Protein AF-0000000080700609 (afdb_homodimer)

Secondary structure (DSSP, 8-state):
-HHHHHHHHHHHHHHHHHHHHHTTS-TT---BTTB--EEEE--SSHHHHHHHHHHHHHHHTTS--EEEEEEE--SSTHHHHHHHHHHHHHHHTT--EEEEE--TT-TT-----HHHHHHHHHHHHHHHHHHTT--EEE----HHHHHHHHHHHHHH---HHHHT---SEEEEE-SSS--EEEEE-TTTTS-HHHHHHHHHHTT------GGGG-TTSHHHHIIIIIHHHHHHH-TTHHHHHHHHHHHHHHHHHHHHHHHHHHHTTTEEEETTEEEEEGGGGTTS-HHHHHHHHHHHHHHTT-HHHHT--HHHHHHHHHHHHSS-SEEEEE-GGGEEEEEETTEEEEEES-TTTHHHHHT---S---EE--BTEEEEETTTEEEEEEEHHHHHHHHHTT-EEEEE--TTS-EEEE---TT-EEE-TTS-EEEHHHHHHHTT--HHHHTT-EEEEETT-EEEEEEETTEEEEEB----SEEEEEE-/-HHHHHHHHHHHHHHHHHHHHHTTS-TT---BTTB--EEEE--SSHHHHHHHHHHHHHHHTTS--EEEEEEE---STHHHHHHHHHHHHHHHTT--EEEEE--TT-TT-----HHHHHHHHHHHHHHHHHHTT--EEE----HHHHHHHHHHHHHH---HHHHT---SEEEEE-SSS--EEEEE-TTTTS-HHHHHHHHHHTT------GGGG-TTSHHHHIIIIIHHHHHHH-TTHHHHHHHHHHHHHHHHHHHHHHHHHHHTTTEEEETTEEEEEGGGGTTS-HHHHHHHHHHHHHHTT-HHHHT--HHHHHHHHHHHHSS-SEEEEE-GGGEEEEEETTEEEEEES-TTTHHHHHT--SS---EEPPBTEEEEETTTEEEEEEEHHHHHHHHHTT-EEEEE--TTS--EEE---TT-EEE-TTS-EEEHHHHHHHTT--HHHHTT-EEEE-TT-EEEEEEETTEEEEEB----SEEEEEE-

Sequence (968 aa):
MMGENLLKVVEDWLLATKDRLKSQLPANYRPIDGQIPFLLAVSGGVDSMVLLDLFHRLSQKSLVTFSVIHINHQLRPESTAEQDMVIKFCEDRDIPIQIVAWDHDDPQNPNRSELAAREFRYAVFKRMMVLTKSPFLVTAHHQNDQAETVLMRLVHGGRLKSIAGIHPYRPIHLDQGLQTGYVLRPLLSVDKADLYEYATAWQIPFSEDASNLDLAYTRNRFRQQYLPELEAEDGALVDHLGDFALAAQATSRFADAYMDQVLRDVLMKKDDTWQVDLAAIADYDLPEQVLLWQRLFDRTGVADLAAFTQDGFKRMVAFLQSENGQAEWRLPGGYRLVKVYDTAYILHGGRSDFLAGAGAAGKRTEQVLSWQDWVAVGDRVKFGWFDEDQADVYLDQGAVLLAEVGAEVSLTVRNRLPGDFIRLSNGHRQKLNRFLINEKVPSGIRDDIFVLADNQQEVWGLFLNGEVLYVNRSGAGAKVLVNFMMGENLLKVVEDWLLATKDRLKSQLPANYRPIDGQIPFLLAVSGGVDSMVLLDLFHRLSQKSLVTFSVIHINHQLRPESTAEQDMVIKFCEDRDIPIQIVAWDHDDPQNPNRSELAAREFRYAVFKRMMVLTKSPFLVTAHHQNDQAETVLMRLVHGGRLKSIAGIHPYRPIHLDQGLQTGYVLRPLLSVDKADLYEYATAWQIPFSEDASNLDLAYTRNRFRQQYLPELEAEDGALVDHLGDFALAAQATSRFADAYMDQVLRDVLMKKDDTWQVDLAAIADYDLPEQVLLWQRLFDRTGVADLAAFTQDGFKRMVAFLQSENGQAEWRLPGGYRLVKVYDTAYILHGGRSDFLAGAGAAGKRTEQVLSWQDWVAVGDRVKFGWFDEDQADVYLDQGAVLLAEVGAEVSLTVRNRLPGDFIRLSNGHRQKLNRFLINEKVPSGIRDDIFVLADNQQEVWGLFLNGEVLYVNRSGAGAKVLVNF

Nearest PDB structures (foldseek):
  3a2k-assembly2_B  TM=7.562E-01  e=2.380E-26  Geobacillus kaustophilus
  2e89-assembly2_C  TM=8.492E-01  e=1.180E-20  Aquifex aeolicus
  1ni5-assembly1_A-2  TM=6.046E-01  e=4.265E-24  Escherichia coli
  5ztb-assembly1_B  TM=7.537E-01  e=1.497E-10  Thermus thermophilus HB27
  5udu-assembly1_A  TM=6.843E-01  e=3.665E-04  Lactiplantibacillus plantarum WCFS1

InterPro domains:
  IPR011063 tRNA(Ile)-lysidine/2-thiocytidine synthase, N-terminal [PF01171] (38-225)
  IPR012094 tRNA(Ile)-lysidine synthase [MF_01161] (14-338)
  IPR012094 tRNA(Ile)-lysidine synthase [PTHR43033] (25-459)
  IPR012795 tRNA(Ile)-lysidine synthase, N-terminal [TIGR02432] (38-228)
  IPR012795 tRNA(Ile)-lysidine synthase, N-terminal [cd01992] (37-228)
  IPR012796 Lysidine-tRNA(Ile) synthetase, C-terminal [SM00977] (411-470)
  IPR012796 Lysidine-tRNA(Ile) synthetase, C-terminal [TIGR02433] (411-456)
  IPR014729 Rossmann-like alpha/beta/alpha sandwich fold [G3DSA:3.40.50.620] (28-257)

Radius of gyration: 36.71 Å; Cα contacts (8 Å, |Δi|>4): 1734; chains: 2; bounding box: 91×96×91 Å

Foldseek 3Di:
DLQVVLLVLLLVVVVVVCVVCVVVWDPLQDDDVPAAAEEEEAAQALLSLLVVVSVLVCVVVVNHHYAYEYEQAVPDPVSVVSVVLVVVVCVVSVHHYDYHYDDCPPVVCVPPDPVVVVVVVVVVVLVVCVVVVHQEYEYRAALLQQLLQLVLCVVVDFDLLRSLGDDQKDWDAHPDDGRIGMYHHSRHHPDPVSSVVNCVVVVGGGDDDPVLCDVVDVSSCSNPPVVVVVCVVPVCSSVVSSVSSVVSNVVVVVVLVVLCVLCVVAWDDDDQKIKGQQVSCVPPDLVVVLVSLLSVQVVVVDVQSNPQTSVRSSVVSVVQPDPQQWDKDDGPPQWIWIHHHRMIMIHHHDPAPDLQVQANPVPQPWDKADEQDWDDDPDFKIKHKYFPVVVVVVVVVPWAFFEAAAPVWTKIKGFADPPAWEQDPVRDIDHPVVVCVVLSPDPSSSRGWTFIATPNNYTQWTGGRNDTPDHHYVHHGMTMIMDD/DLQVVLLVLLLVVVVVVCVVCVVVWDPLQDDDVPAAAEEEEAAQALLSLLVVVSVLVCVVVVNHHYAYEYEQAVPDPVSVVSVVLVVVVCVVSVHHYDYHYDDCPPVVCVPPDPVVVVVVVVVVVLVVCVVVVHQEYEYRAALLQQLLQLVLCVVVDFDLLRSLGDDQKDWDAHPDDGGIGMYHHSRHHPDPVSSVVNCVVVVGGGDDDPVLCDVVDVSSCSNPPVVVVVCVVPVCSSVVSSVSSVVSNVVVVVVLVVLCVLCVVAWDDDDQKIKGQQVSCVPPDLVVQLVSLLSVQVVVVDVQSNPQTSVRSSVVSVVQPDPQQWDKDDGPPQWIWIHHHRMIMIHHHDLAPPLQVQANPVPQPWDKADEPDWDDDPDFKIKHKYFPVVVVVVVVVPWAFFEAAAPVWTKIKGFADPPAWEQDPVRDIDHPVVVCVVLVPDPSSSRYWTFIATPNNYTQWTGGPNDTPDHHHVHHGMTMIMDD

Solvent-accessible surface area (backbone atoms only — not comparable to full-atom values): 51062 Å² total; per-residue (Å²): 114,76,51,63,47,51,51,49,50,38,50,55,51,48,53,54,50,48,63,62,48,57,76,68,41,53,86,82,64,72,58,59,94,81,37,74,34,34,34,34,50,37,77,27,29,56,51,22,34,47,49,50,50,49,50,50,55,37,33,74,66,68,74,50,49,65,36,38,40,31,69,40,64,67,83,46,80,66,45,54,59,35,49,50,52,48,48,50,57,27,60,78,66,73,42,55,70,46,81,46,74,48,73,67,81,40,78,86,60,59,60,86,40,74,63,49,53,49,53,50,50,52,52,52,48,45,52,48,27,54,75,66,64,18,51,33,36,36,44,48,49,25,16,55,54,31,25,46,44,23,53,50,30,43,46,69,34,70,49,66,75,60,33,21,33,73,64,57,55,46,81,40,81,33,73,76,85,56,58,51,29,32,41,37,24,74,36,40,84,37,50,62,68,58,48,53,52,35,27,61,76,68,66,55,77,60,44,84,69,74,72,66,70,46,61,87,38,69,66,30,36,39,61,67,46,52,48,52,56,51,28,71,78,26,84,56,25,52,58,24,36,39,51,42,22,47,45,45,48,35,39,47,53,36,15,50,56,32,49,51,62,60,39,62,81,27,53,44,76,56,90,81,29,39,39,33,45,45,67,80,50,58,84,48,53,70,54,43,42,41,51,51,50,52,54,49,32,49,70,68,70,42,66,48,49,52,63,57,47,61,69,52,42,51,51,49,52,55,57,69,66,39,86,64,50,48,48,77,44,86,43,59,86,50,26,32,37,38,34,54,68,58,32,36,34,42,37,70,59,70,77,55,48,55,49,7,65,34,21,18,52,67,66,72,48,67,40,69,62,46,83,73,35,75,38,71,54,76,96,58,34,30,40,30,30,24,45,56,72,61,36,52,54,40,43,73,71,67,33,39,80,30,25,24,41,37,85,87,57,59,41,30,39,22,50,71,53,95,77,30,24,32,69,43,97,86,65,48,78,38,47,40,70,59,48,35,54,73,68,60,48,37,74,87,44,48,58,4,25,37,28,34,24,35,88,83,32,45,44,33,20,31,36,39,68,94,36,71,76,38,66,34,65,86,37,55,74,17,31,29,32,38,39,113,113,74,52,64,47,49,51,51,51,38,51,54,50,47,54,54,50,48,62,61,48,58,75,69,42,53,86,82,65,72,59,58,95,81,36,73,34,33,34,34,50,37,76,28,29,57,52,24,36,47,50,50,51,50,51,50,56,37,31,75,68,70,73,49,48,64,36,38,40,32,70,41,64,66,82,44,80,66,44,54,58,34,49,50,51,49,50,50,57,27,59,78,65,73,42,57,72,47,79,45,74,47,73,68,81,40,78,87,60,59,61,85,40,76,63,48,54,48,52,50,50,52,51,51,47,46,52,48,28,55,74,66,64,18,51,34,36,36,44,49,50,25,18,57,54,32,25,46,44,23,53,51,30,43,44,69,34,70,49,67,75,61,33,23,34,72,64,56,57,44,80,39,80,32,73,76,87,55,60,52,31,33,41,36,24,74,36,40,85,38,49,64,68,57,47,52,51,36,28,61,76,68,65,54,76,58,46,84,70,75,73,64,69,44,61,87,38,68,66,31,36,39,61,68,45,53,47,53,58,51,28,73,79,27,83,55,24,51,58,24,37,41,52,42,22,46,44,44,48,35,38,47,54,35,16,50,56,32,49,50,61,59,39,61,80,28,54,42,75,58,90,81,30,39,40,33,44,45,67,81,50,59,84,48,54,71,54,43,41,40,50,50,51,52,51,49,31,48,71,70,70,43,66,49,49,52,66,57,47,62,69,54,40,52,52,50,50,54,57,68,67,39,87,63,52,50,49,77,43,84,43,58,86,50,26,33,37,38,34,55,68,59,32,35,33,43,36,71,57,67,77,56,47,57,42,5,64,32,18,18,56,69,68,74,49,67,39,70,61,46,83,73,35,74,40,72,53,75,97,59,34,30,39,30,32,25,46,57,73,59,36,51,55,41,42,73,70,67,34,38,81,30,26,24,41,39,84,86,58,58,42,30,41,24,51,69,53,95,78,31,24,31,69,44,99,86,68,51,78,39,49,39,69,58,48,35,54,73,69,65,48,40,75,82,40,48,56,3,24,36,28,32,24,35,87,83,32,44,44,33,18,31,37,40,72,93,36,74,77,37,65,34,66,84,36,56,74,17,31,30,33,39,38,113

pLDDT: mean 83.87, std 14.16, range [30.47, 98.19]

Structure (mmCIF, N/CA/C/O backbone):
data_AF-0000000080700609-model_v1
#
loop_
_entity.id
_entity.type
_entity.pdbx_description
1 polymer 'tRNA(Ile)-lysidine synthetase'
#
loop_
_atom_site.group_PDB
_atom_site.id
_atom_site.type_symbol
_atom_site.label_atom_id
_atom_site.label_alt_id
_atom_site.label_comp_id
_atom_site.label_asym_id
_atom_site.label_entity_id
_atom_site.label_seq_id
_atom_site.pdbx_PDB_ins_code
_atom_site.Cartn_x
_atom_site.Cartn_y
_atom_site.Cartn_z
_atom_site.occupancy
_atom_site.B_iso_or_equiv
_atom_site.auth_seq_id
_atom_site.auth_comp_id
_atom_site.auth_asym_id
_atom_site.auth_atom_id
_atom_site.pdbx_PDB_model_num
ATOM 1 N N . MET A 1 1 ? 2.207 -24.875 -27.391 1 40.88 1 MET A N 1
ATOM 2 C CA . MET A 1 1 ? 3.24 -24.375 -26.484 1 40.88 1 MET A CA 1
ATOM 3 C C . MET A 1 1 ? 2.658 -23.375 -25.484 1 40.88 1 MET A C 1
ATOM 5 O O . MET A 1 1 ? 2.83 -23.531 -24.281 1 40.88 1 MET A O 1
ATOM 9 N N . MET A 1 2 ? 1.96 -22.25 -26.109 1 50.12 2 MET A N 1
ATOM 10 C CA . MET A 1 2 ? 1.438 -21.172 -25.281 1 50.12 2 MET A CA 1
ATOM 11 C C . MET A 1 2 ? 0.214 -21.641 -24.484 1 50.12 2 MET A C 1
ATOM 13 O O . MET A 1 2 ? 0.057 -21.297 -23.312 1 50.12 2 MET A O 1
ATOM 17 N N . GLY A 1 3 ? -0.572 -22.594 -25.141 1 54.56 3 GLY A N 1
ATOM 18 C CA . GLY A 1 3 ? -1.771 -23.141 -24.516 1 54.56 3 GLY A CA 1
ATOM 19 C C . GLY A 1 3 ? -1.477 -24.047 -23.344 1 54.56 3 GLY A C 1
ATOM 20 O O . GLY A 1 3 ? -2.129 -23.953 -22.297 1 54.56 3 GLY A O 1
ATOM 21 N N . GLU A 1 4 ? -0.511 -24.984 -23.453 1 64.12 4 GLU A N 1
ATOM 22 C CA . GLU A 1 4 ? -0.133 -25.922 -22.406 1 64.12 4 GLU A CA 1
ATOM 23 C C . GLU A 1 4 ? 0.422 -25.172 -21.188 1 64.12 4 GLU A C 1
ATOM 25 O O . GLU A 1 4 ? 0.202 -25.594 -20.047 1 64.12 4 GLU A O 1
ATOM 30 N N . ASN A 1 5 ? 0.76 -24.031 -21.531 1 84.5 5 ASN A N 1
ATOM 31 C CA . ASN A 1 5 ? 1.326 -23.219 -20.469 1 84.5 5 ASN A CA 1
ATOM 32 C C . ASN A 1 5 ? 0.237 -22.578 -19.594 1 84.5 5 ASN A C 1
ATOM 34 O O . ASN A 1 5 ? 0.331 -22.594 -18.375 1 84.5 5 ASN A O 1
ATOM 38 N N . LEU A 1 6 ? -0.979 -22.312 -20.328 1 91.12 6 LEU A N 1
ATOM 39 C CA . LEU A 1 6 ? -2.059 -21.688 -19.578 1 91.12 6 LEU A CA 1
ATOM 40 C C . LEU A 1 6 ? -2.752 -22.688 -18.672 1 91.12 6 LEU A C 1
ATOM 42 O O . LEU A 1 6 ? -3.088 -22.375 -17.531 1 91.12 6 LEU A O 1
ATOM 46 N N . LEU A 1 7 ? -2.916 -23.969 -19.172 1 92.94 7 LEU A N 1
ATOM 47 C CA . LEU A 1 7 ? -3.523 -25.031 -18.391 1 92.94 7 LEU A CA 1
ATOM 48 C C . LEU A 1 7 ? -2.697 -25.328 -17.141 1 92.94 7 LEU A C 1
ATOM 50 O O . LEU A 1 7 ? -3.252 -25.484 -16.047 1 92.94 7 LEU A O 1
ATOM 54 N N . LYS A 1 8 ? -1.413 -25.344 -17.328 1 90.75 8 LYS A N 1
ATOM 55 C CA . LYS A 1 8 ? -0.531 -25.625 -16.203 1 90.75 8 LYS A CA 1
ATOM 56 C C . LYS A 1 8 ? -0.58 -24.516 -15.156 1 90.75 8 LYS A C 1
ATOM 58 O O . LYS A 1 8 ? -0.606 -24.781 -13.953 1 90.75 8 LYS A O 1
ATOM 63 N N . VAL A 1 9 ? -0.641 -23.328 -15.633 1 88.19 9 VAL A N 1
ATOM 64 C CA . VAL A 1 9 ? -0.678 -22.172 -14.75 1 88.19 9 VAL A CA 1
ATOM 65 C C . VAL A 1 9 ? -1.96 -22.188 -13.922 1 88.19 9 VAL A C 1
ATOM 67 O O . VAL A 1 9 ? -1.92 -22 -12.703 1 88.19 9 VAL A O 1
ATOM 70 N N . VAL A 1 10 ? -3.057 -22.422 -14.57 1 93 10 VAL A N 1
ATOM 71 C CA . VAL A 1 10 ? -4.352 -22.422 -13.891 1 93 10 VAL A CA 1
ATOM 72 C C . VAL A 1 10 ? -4.441 -23.625 -12.953 1 93 10 VAL A C 1
ATOM 74 O O . VAL A 1 10 ? -4.93 -23.516 -11.828 1 93 10 VAL A O 1
ATOM 77 N N . GLU A 1 11 ? -3.938 -24.766 -13.43 1 93.5 11 GLU A N 1
ATOM 78 C CA . GLU A 1 11 ? -3.922 -25.984 -12.617 1 93.5 11 GLU A CA 1
ATOM 79 C C . GLU A 1 11 ? -3.16 -25.766 -11.312 1 93.5 11 GLU A C 1
ATOM 81 O O . GLU A 1 11 ? -3.682 -26.047 -10.234 1 93.5 11 GLU A O 1
ATOM 86 N N . ASP A 1 12 ? -1.944 -25.281 -11.414 1 87.44 12 ASP A N 1
ATOM 87 C CA . ASP A 1 12 ? -1.09 -25.062 -10.25 1 87.44 12 ASP A CA 1
ATOM 88 C C . ASP A 1 12 ? -1.724 -24.078 -9.273 1 87.44 12 ASP A C 1
ATOM 90 O O . ASP A 1 12 ? -1.737 -24.312 -8.062 1 87.44 12 ASP A O 1
ATOM 94 N N . TRP A 1 13 ? -2.238 -23.016 -9.789 1 89.81 13 TRP A N 1
ATOM 95 C CA . TRP A 1 13 ? -2.848 -21.984 -8.953 1 89.81 13 TRP A CA 1
ATOM 96 C C . TRP A 1 13 ? -4.09 -22.516 -8.25 1 89.81 13 TRP A C 1
ATOM 98 O O . TRP A 1 13 ? -4.281 -22.297 -7.051 1 89.81 13 TRP A O 1
ATOM 108 N N . LEU A 1 14 ? -4.895 -23.219 -8.984 1 92.06 14 LEU A N 1
ATOM 109 C CA . LEU A 1 14 ? -6.164 -23.703 -8.461 1 92.06 14 LEU A CA 1
ATOM 110 C C . LEU A 1 14 ? -5.938 -24.734 -7.348 1 92.06 14 LEU A C 1
ATOM 112 O O . LEU A 1 14 ? -6.609 -24.688 -6.316 1 92.06 14 LEU A O 1
ATOM 116 N N . LEU A 1 15 ? -5.039 -25.625 -7.543 1 86.75 15 LEU A N 1
ATOM 117 C CA . LEU A 1 15 ? -4.77 -26.672 -6.562 1 86.75 15 LEU A CA 1
ATOM 118 C C . LEU A 1 15 ? -4.16 -26.078 -5.297 1 86.75 15 LEU A C 1
ATOM 120 O O . LEU A 1 15 ? -4.535 -26.453 -4.184 1 86.75 15 LEU A O 1
ATOM 124 N N . ALA A 1 16 ? -3.266 -25.172 -5.477 1 84.19 16 ALA A N 1
ATOM 125 C CA . ALA A 1 16 ? -2.652 -24.516 -4.324 1 84.19 16 ALA A CA 1
ATOM 126 C C . ALA A 1 16 ? -3.688 -23.719 -3.529 1 84.19 16 ALA A C 1
ATOM 128 O O . ALA A 1 16 ? -3.691 -23.766 -2.297 1 84.19 16 ALA A O 1
ATOM 129 N N . THR A 1 17 ? -4.539 -22.984 -4.23 1 89.31 17 THR A N 1
ATOM 130 C CA . THR A 1 17 ? -5.551 -22.141 -3.59 1 89.31 17 THR A CA 1
ATOM 131 C C . THR A 1 17 ? -6.594 -23.016 -2.881 1 89.31 17 THR A C 1
ATOM 133 O O . THR A 1 17 ? -6.996 -22.703 -1.757 1 89.31 17 THR A O 1
ATOM 136 N N . LYS A 1 18 ? -7.004 -24.094 -3.539 1 88 18 LYS A N 1
ATOM 137 C CA . LYS A 1 18 ? -7.961 -25.031 -2.941 1 88 18 LYS A CA 1
ATOM 138 C C . LYS A 1 18 ? -7.418 -25.609 -1.644 1 88 18 LYS A C 1
ATOM 140 O O . LYS A 1 18 ? -8.133 -25.703 -0.646 1 88 18 LYS A O 1
ATOM 145 N N . ASP A 1 19 ? -6.18 -25.984 -1.666 1 84.5 19 ASP A N 1
ATOM 146 C CA . ASP A 1 19 ? -5.547 -26.562 -0.488 1 84.5 19 ASP A CA 1
ATOM 147 C C . ASP A 1 19 ? -5.496 -25.562 0.664 1 84.5 19 ASP A C 1
ATOM 149 O O . ASP A 1 19 ? -5.703 -25.938 1.822 1 84.5 19 ASP A O 1
ATOM 153 N N . ARG A 1 20 ? -5.293 -24.422 0.356 1 83 20 ARG A N 1
ATOM 154 C CA . ARG A 1 20 ? -5.211 -23.359 1.355 1 83 20 ARG A CA 1
ATOM 155 C C . ARG A 1 20 ? -6.582 -23.047 1.949 1 83 20 ARG A C 1
ATOM 157 O O . ARG A 1 20 ? -6.711 -22.859 3.16 1 83 20 ARG A O 1
ATOM 164 N N . LEU A 1 21 ? -7.602 -23 1.122 1 87.38 21 LEU A N 1
ATOM 165 C CA . LEU A 1 21 ? -8.914 -22.516 1.54 1 87.38 21 LEU A CA 1
ATOM 166 C C . LEU A 1 21 ? -9.75 -23.656 2.127 1 87.38 21 LEU A C 1
ATOM 168 O O . LEU A 1 21 ? -10.727 -23.406 2.832 1 87.38 21 LEU A O 1
ATOM 172 N N . LYS A 1 22 ? -9.312 -24.891 1.83 1 84.5 22 LYS A N 1
ATOM 173 C CA . LYS A 1 22 ? -10.062 -26.047 2.328 1 84.5 22 LYS A CA 1
ATOM 174 C C . LYS A 1 22 ? -10.133 -26.031 3.852 1 84.5 22 LYS A C 1
ATOM 176 O O . LYS A 1 22 ? -11.172 -26.375 4.434 1 84.5 22 LYS A O 1
ATOM 181 N N . SER A 1 23 ? -9.031 -25.578 4.438 1 81.94 23 SER A N 1
ATOM 182 C CA . SER A 1 23 ? -8.969 -25.562 5.895 1 81.94 23 SER A CA 1
ATOM 183 C C . SER A 1 23 ? -9.812 -24.422 6.461 1 81.94 23 SER A C 1
ATOM 185 O O . SER A 1 23 ? -10.141 -24.406 7.648 1 81.94 23 SER A O 1
ATOM 187 N N . GLN A 1 24 ? -10.25 -23.562 5.645 1 82.25 24 GLN A N 1
ATOM 188 C CA . GLN A 1 24 ? -10.977 -22.391 6.102 1 82.25 24 GLN A CA 1
ATOM 189 C C . GLN A 1 24 ? -12.477 -22.562 5.906 1 82.25 24 GLN A C 1
ATOM 191 O O . GLN A 1 24 ? -13.266 -21.703 6.336 1 82.25 24 GLN A O 1
ATOM 196 N N . LEU A 1 25 ? -12.812 -23.672 5.293 1 83 25 LEU A N 1
ATOM 197 C CA . LEU A 1 25 ? -14.234 -23.938 5.109 1 83 25 LEU A CA 1
ATOM 198 C C . LEU A 1 25 ? -14.898 -24.281 6.438 1 83 25 LEU A C 1
ATOM 200 O O . LEU A 1 25 ? -14.234 -24.781 7.355 1 83 25 LEU A O 1
ATOM 204 N N . PRO A 1 26 ? -16.125 -23.969 6.488 1 77.81 26 PRO A N 1
ATOM 205 C CA . PRO A 1 26 ? -16.812 -24.281 7.738 1 77.81 26 PRO A CA 1
ATOM 206 C C . PRO A 1 26 ? -16.734 -25.75 8.109 1 77.81 26 PRO A C 1
ATOM 208 O O . PRO A 1 26 ? -16.688 -26.609 7.223 1 77.81 26 PRO A O 1
ATOM 211 N N . ALA A 1 27 ? -16.734 -26 9.391 1 76.06 27 ALA A N 1
ATOM 212 C CA . ALA A 1 27 ? -16.594 -27.359 9.922 1 76.06 27 ALA A CA 1
ATOM 213 C C . ALA A 1 27 ? -17.75 -28.25 9.484 1 76.06 27 ALA A C 1
ATOM 215 O O . ALA A 1 27 ? -17.594 -29.453 9.344 1 76.06 27 ALA A O 1
ATOM 216 N N . ASN A 1 28 ? -18.797 -27.656 9.234 1 77.44 28 ASN A N 1
ATOM 217 C CA . ASN A 1 28 ? -19.984 -28.422 8.914 1 77.44 28 ASN A CA 1
ATOM 218 C C . ASN A 1 28 ? -20.078 -28.719 7.414 1 77.44 28 ASN A C 1
ATOM 220 O O . ASN A 1 28 ? -21.016 -29.391 6.965 1 77.44 28 ASN A O 1
ATOM 224 N N . TYR A 1 29 ? -19.094 -28.25 6.723 1 80 29 TYR A N 1
ATOM 225 C CA . TYR A 1 29 ? -19.125 -28.516 5.289 1 80 29 TYR A CA 1
ATOM 226 C C . TYR A 1 29 ? -18.75 -29.953 4.996 1 80 29 TYR A C 1
ATOM 228 O O . TYR A 1 29 ? -17.766 -30.469 5.539 1 80 29 TYR A O 1
ATOM 236 N N . ARG A 1 30 ? -19.594 -30.625 4.223 1 77 30 ARG A N 1
ATOM 237 C CA . ARG A 1 30 ? -19.328 -32 3.809 1 77 30 ARG A CA 1
ATOM 238 C C . ARG A 1 30 ? -19.109 -32.094 2.301 1 77 30 ARG A C 1
ATOM 240 O O . ARG A 1 30 ? -20.031 -31.781 1.522 1 77 30 ARG A O 1
ATOM 247 N N . PRO A 1 31 ? -17.891 -32.5 1.969 1 77.25 31 PRO A N 1
ATOM 248 C CA . PRO A 1 31 ? -17.641 -32.656 0.532 1 77.25 31 PRO A CA 1
ATOM 249 C C . PRO A 1 31 ? -18.547 -33.688 -0.107 1 77.25 31 PRO A C 1
ATOM 251 O O . PRO A 1 31 ? -19.078 -34.562 0.588 1 77.25 31 PRO A O 1
ATOM 254 N N . ILE A 1 32 ? -18.766 -33.5 -1.364 1 68.56 32 ILE A N 1
ATOM 255 C CA . ILE A 1 32 ? -19.531 -34.469 -2.129 1 68.56 32 ILE A CA 1
ATOM 256 C C . ILE A 1 32 ? -18.609 -35.562 -2.676 1 68.56 32 ILE A C 1
ATOM 258 O O . ILE A 1 32 ? -17.734 -35.281 -3.494 1 68.56 32 ILE A O 1
ATOM 262 N N . ASP A 1 33 ? -18.875 -36.781 -2.242 1 68.88 33 ASP A N 1
ATOM 263 C CA . ASP A 1 33 ? -18.062 -37.938 -2.666 1 68.88 33 ASP A CA 1
ATOM 264 C C . ASP A 1 33 ? -16.578 -37.656 -2.459 1 68.88 33 ASP A C 1
ATOM 266 O O . ASP A 1 33 ? -15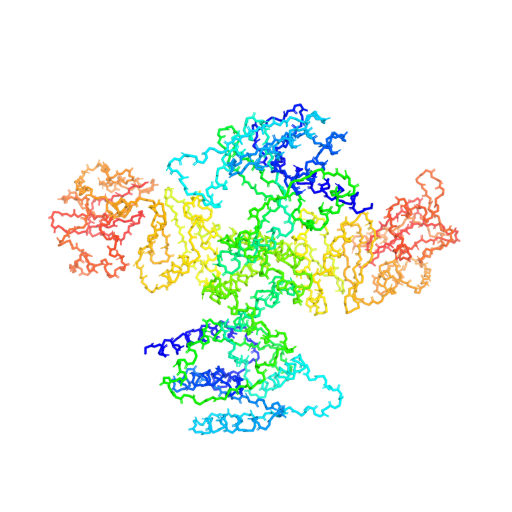.758 -37.938 -3.338 1 68.88 33 ASP A O 1
ATOM 270 N N . GLY A 1 34 ? -16.328 -36.812 -1.521 1 72.56 34 GLY A N 1
ATOM 271 C CA . GLY A 1 34 ? -14.961 -36.531 -1.137 1 72.56 34 GLY A CA 1
ATOM 272 C C . GLY A 1 34 ? -14.336 -35.406 -1.908 1 72.56 34 GLY A C 1
ATOM 273 O O . GLY A 1 34 ? -13.164 -35.062 -1.693 1 72.56 34 GLY A O 1
ATOM 274 N N . GLN A 1 35 ? -15.156 -34.875 -2.809 1 84.5 35 GLN A N 1
ATOM 275 C CA . GLN A 1 35 ? -14.641 -33.781 -3.615 1 84.5 35 GLN A CA 1
ATOM 276 C C . GLN A 1 35 ? -15.352 -32.469 -3.287 1 84.5 35 GLN A C 1
ATOM 278 O O . GLN A 1 35 ? -16.516 -32.469 -2.891 1 84.5 35 GLN A O 1
ATOM 283 N N . ILE A 1 36 ? -14.641 -31.438 -3.424 1 88.75 36 ILE A N 1
ATOM 284 C CA . ILE A 1 36 ? -15.211 -30.109 -3.242 1 88.75 36 ILE A CA 1
ATOM 285 C C . ILE A 1 36 ? -15.5 -29.484 -4.605 1 88.75 36 ILE A C 1
ATOM 287 O O . ILE A 1 36 ? -14.57 -29.125 -5.34 1 88.75 36 ILE A O 1
ATOM 291 N N . PRO A 1 37 ? -16.734 -29.344 -4.934 1 93.44 37 PRO A N 1
ATOM 292 C CA . PRO A 1 37 ? -17.078 -28.875 -6.277 1 93.44 37 PRO A CA 1
ATOM 293 C C . PRO A 1 37 ? -16.875 -27.375 -6.449 1 93.44 37 PRO A C 1
ATOM 295 O O . PRO A 1 37 ? -16.938 -26.625 -5.473 1 93.44 37 PRO A O 1
ATOM 298 N N . PHE A 1 38 ? -16.719 -26.984 -7.707 1 96.19 38 PHE A N 1
ATOM 299 C CA . PHE A 1 38 ? -16.625 -25.578 -8.109 1 96.19 38 PHE A CA 1
ATOM 300 C C . PHE A 1 38 ? -17.875 -25.156 -8.883 1 96.19 38 PHE A C 1
ATOM 302 O O . PHE A 1 38 ? -18.5 -25.969 -9.547 1 96.19 38 PHE A O 1
ATOM 309 N N . LEU A 1 39 ? -18.234 -23.938 -8.695 1 97.06 39 LEU A N 1
ATOM 310 C CA . LEU A 1 39 ? -19.25 -23.297 -9.523 1 97.06 39 LEU A CA 1
ATOM 311 C C . LEU A 1 39 ? -18.625 -22.281 -10.469 1 97.06 39 LEU A C 1
ATOM 313 O O . LEU A 1 39 ? -18.016 -21.312 -10.016 1 97.06 39 LEU A O 1
ATOM 317 N N . LEU A 1 40 ? -18.781 -22.484 -11.766 1 98.12 40 LEU A N 1
ATOM 318 C CA . LEU A 1 40 ? -18.172 -21.609 -12.758 1 98.12 40 LEU A CA 1
ATOM 319 C C . LEU A 1 40 ? -19.203 -20.641 -13.328 1 98.12 40 LEU A C 1
ATOM 321 O O . LEU A 1 40 ? -20.25 -21.062 -13.82 1 98.12 40 LEU A O 1
ATOM 325 N N . ALA A 1 41 ? -18.875 -19.391 -13.219 1 97.5 41 ALA A N 1
ATOM 326 C CA . ALA A 1 41 ? -19.703 -18.391 -13.891 1 97.5 41 ALA A CA 1
ATOM 327 C C . ALA A 1 41 ? -19.234 -18.172 -15.328 1 97.5 41 ALA A C 1
ATOM 329 O O . ALA A 1 41 ? -18.109 -17.734 -15.555 1 97.5 41 ALA A O 1
ATOM 330 N N . VAL A 1 42 ? -20.156 -18.438 -16.266 1 96.62 42 VAL A N 1
ATOM 331 C CA . VAL A 1 42 ? -19.797 -18.344 -17.672 1 96.62 42 VAL A CA 1
ATOM 332 C C . VAL A 1 42 ? -20.734 -17.406 -18.406 1 96.62 42 VAL A C 1
ATOM 334 O O . VAL A 1 42 ? -21.953 -17.656 -18.484 1 96.62 42 VAL A O 1
ATOM 337 N N . SER A 1 43 ? -20.188 -16.391 -18.969 1 91.5 43 SER A N 1
ATOM 338 C CA . SER A 1 43 ? -21 -15.391 -19.656 1 91.5 43 SER A CA 1
ATOM 339 C C . SER A 1 43 ? -21.109 -15.703 -21.141 1 91.5 43 SER A C 1
ATOM 341 O O . SER A 1 43 ? -22.016 -15.211 -21.828 1 91.5 43 SER A O 1
ATOM 343 N N . GLY A 1 44 ? -20.188 -16.469 -21.688 1 92.88 44 GLY A N 1
ATOM 344 C CA . GLY A 1 44 ? -20.172 -16.766 -23.109 1 92.88 44 GLY A CA 1
ATOM 345 C C . GLY A 1 44 ? -19.109 -16 -23.875 1 92.88 44 GLY A C 1
ATOM 346 O O . GLY A 1 44 ? -18.828 -16.297 -25.031 1 92.88 44 GLY A O 1
ATOM 347 N N . GLY A 1 45 ? -18.469 -15.055 -23.188 1 93.25 45 GLY A N 1
ATOM 348 C CA . GLY A 1 45 ? -17.344 -14.352 -23.781 1 93.25 45 GLY A CA 1
ATOM 349 C C . GLY A 1 45 ? -16.078 -15.18 -23.828 1 93.25 45 GLY A C 1
ATOM 350 O O . GLY A 1 45 ? -16.031 -16.281 -23.281 1 93.25 45 GLY A O 1
ATOM 351 N N . VAL A 1 46 ? -15.07 -14.664 -24.469 1 95.25 46 VAL A N 1
ATOM 352 C CA . VAL A 1 46 ? -13.844 -15.414 -24.703 1 95.25 46 VAL A CA 1
ATOM 353 C C . VAL A 1 46 ? -13.219 -15.797 -23.359 1 95.25 46 VAL A C 1
ATOM 355 O O . VAL A 1 46 ? -12.719 -16.922 -23.203 1 95.25 46 VAL A O 1
ATOM 358 N N . ASP A 1 47 ? -13.281 -14.93 -22.391 1 95.75 47 ASP A N 1
ATOM 359 C CA . ASP A 1 47 ? -12.648 -15.195 -21.109 1 95.75 47 ASP A CA 1
ATOM 360 C C . ASP A 1 47 ? -13.336 -16.344 -20.391 1 95.75 47 ASP A C 1
ATOM 362 O O . ASP A 1 47 ? -12.672 -17.297 -19.938 1 95.75 47 ASP A O 1
ATOM 366 N N . SER A 1 48 ? -14.633 -16.281 -20.328 1 96.88 48 SER A N 1
ATOM 367 C CA . SER A 1 48 ? -15.375 -17.297 -19.594 1 96.88 48 SER A CA 1
ATOM 368 C C . SER A 1 48 ? -15.375 -18.625 -20.328 1 96.88 48 SER A C 1
ATOM 370 O O . SER A 1 48 ? -15.352 -19.688 -19.703 1 96.88 48 SER A O 1
ATOM 372 N N . MET A 1 49 ? -15.344 -18.578 -21.609 1 97.56 49 MET A N 1
ATOM 373 C CA . MET A 1 49 ? -15.336 -19.812 -22.375 1 97.56 49 MET A CA 1
ATOM 374 C C . MET A 1 49 ? -13.984 -20.516 -22.281 1 97.56 49 MET A C 1
ATOM 376 O O . MET A 1 49 ? -13.922 -21.734 -22.266 1 97.56 49 MET A O 1
ATOM 380 N N . VAL A 1 50 ? -12.945 -19.719 -22.297 1 97.56 50 VAL A N 1
ATOM 381 C CA . VAL A 1 50 ? -11.617 -20.297 -22.094 1 97.56 50 VAL A CA 1
ATOM 382 C C . VAL A 1 50 ? -11.539 -20.938 -20.703 1 97.56 50 VAL A C 1
ATOM 384 O O . VAL A 1 50 ? -11.031 -22.047 -20.547 1 97.56 50 VAL A O 1
ATOM 387 N N . LEU A 1 51 ? -12.023 -20.203 -19.75 1 97.94 51 LEU A N 1
ATOM 388 C CA . LEU A 1 51 ? -12.055 -20.75 -18.391 1 97.94 51 LEU A CA 1
ATOM 389 C C . LEU A 1 51 ? -12.812 -22.062 -18.359 1 97.94 51 LEU A C 1
ATOM 391 O O . LEU A 1 51 ? -12.367 -23.031 -17.719 1 97.94 51 LEU A O 1
ATOM 395 N N . LEU A 1 52 ? -13.953 -22.125 -19.031 1 98.19 52 LEU A N 1
ATOM 396 C CA . LEU A 1 52 ? -14.789 -23.328 -19.094 1 98.19 52 LEU A CA 1
ATOM 397 C C . LEU A 1 52 ? -14.008 -24.5 -19.688 1 98.19 52 LEU A C 1
ATOM 399 O O . LEU A 1 52 ? -14.055 -25.609 -19.156 1 98.19 52 LEU A O 1
ATOM 403 N N . ASP A 1 53 ? -13.328 -24.219 -20.703 1 97.94 53 ASP A N 1
ATOM 404 C CA . ASP A 1 53 ? -12.555 -25.281 -21.344 1 97.94 53 ASP A CA 1
ATOM 405 C C . ASP A 1 53 ? -11.43 -25.766 -20.438 1 97.94 53 ASP A C 1
ATOM 407 O O . ASP A 1 53 ? -11.156 -26.969 -20.375 1 97.94 53 ASP A O 1
ATOM 411 N N . LEU A 1 54 ? -10.758 -24.844 -19.812 1 97.38 54 LEU A N 1
ATOM 412 C CA . LEU A 1 54 ? -9.688 -25.203 -18.891 1 97.38 54 LEU A CA 1
ATOM 413 C C . LEU A 1 54 ? -10.211 -26.109 -17.781 1 97.38 54 LEU A C 1
ATOM 415 O O . LEU A 1 54 ? -9.586 -27.125 -17.453 1 97.38 54 LEU A O 1
ATOM 419 N N . PHE A 1 55 ? -11.352 -25.797 -17.25 1 97.56 55 PHE A N 1
ATOM 420 C CA . PHE A 1 55 ? -11.93 -26.594 -16.188 1 97.56 55 PHE A CA 1
ATOM 421 C C . PHE A 1 55 ? -12.375 -27.953 -16.703 1 97.56 55 PHE A C 1
ATOM 423 O O . PHE A 1 55 ? -12.281 -28.953 -15.992 1 97.56 55 PHE A O 1
ATOM 430 N N . HIS A 1 56 ? -12.875 -27.969 -17.891 1 97.56 56 HIS A N 1
ATOM 431 C CA . HIS A 1 56 ? -13.242 -29.234 -18.5 1 97.56 56 HIS A CA 1
ATOM 432 C C . HIS A 1 56 ? -12.039 -30.156 -18.609 1 97.56 56 HIS A C 1
ATOM 434 O O . HIS A 1 56 ? -12.125 -31.344 -18.281 1 97.56 56 HIS A O 1
ATOM 440 N N . ARG A 1 57 ? -10.961 -29.656 -19.031 1 96.06 57 ARG A N 1
ATOM 441 C CA . ARG A 1 57 ? -9.734 -30.438 -19.172 1 96.06 57 ARG A CA 1
ATOM 442 C C . ARG A 1 57 ? -9.25 -30.938 -17.812 1 96.06 57 ARG A C 1
ATOM 444 O O . ARG A 1 57 ? -8.773 -32.062 -17.688 1 96.06 57 ARG A O 1
ATOM 451 N N . LEU A 1 58 ? -9.383 -30.094 -16.891 1 95.25 58 LEU A N 1
ATOM 452 C CA . LEU A 1 58 ? -8.984 -30.484 -15.531 1 95.25 58 LEU A CA 1
ATOM 453 C C . LEU A 1 58 ? -9.914 -31.562 -14.984 1 95.25 58 LEU A C 1
ATOM 455 O O . LEU A 1 58 ? -9.469 -32.438 -14.25 1 95.25 58 LEU A O 1
ATOM 459 N N . SER A 1 59 ? -11.156 -31.438 -15.328 1 95.12 59 SER A N 1
ATOM 460 C CA . SER A 1 59 ? -12.117 -32.438 -14.883 1 95.12 59 SER A CA 1
ATOM 461 C C . SER A 1 59 ? -11.852 -33.812 -15.523 1 95.12 59 SER A C 1
ATOM 463 O O . SER A 1 59 ? -12.062 -34.844 -14.906 1 95.12 59 SER A O 1
ATOM 465 N N . GLN A 1 60 ? -11.352 -33.781 -16.688 1 94.75 60 GLN A N 1
ATOM 466 C CA . GLN A 1 60 ? -11.016 -35 -17.391 1 94.75 60 GLN A CA 1
ATOM 467 C C . GLN A 1 60 ? -9.836 -35.719 -16.719 1 94.75 60 GLN A C 1
ATOM 469 O O . GLN A 1 60 ? -9.734 -36.938 -16.766 1 94.75 60 GLN A O 1
ATOM 474 N N . LYS A 1 61 ? -9.086 -34.906 -16.031 1 92.62 61 LYS A N 1
ATOM 475 C CA . LYS A 1 61 ? -7.965 -35.438 -15.273 1 92.62 61 LYS A CA 1
ATOM 476 C C . LYS A 1 61 ? -8.391 -35.781 -13.844 1 92.62 61 LYS A C 1
ATOM 478 O O . LYS A 1 61 ? -7.551 -36.125 -13.008 1 92.62 61 LYS A O 1
ATOM 483 N N . SER A 1 62 ? -9.625 -35.656 -13.516 1 91.62 62 SER A N 1
ATOM 484 C CA . SER A 1 62 ? -10.219 -35.938 -12.211 1 91.62 62 SER A CA 1
ATOM 485 C C . SER A 1 62 ? -9.641 -35.031 -11.125 1 91.62 62 SER A C 1
ATOM 487 O O . SER A 1 62 ? -9.5 -35.469 -9.977 1 91.62 62 SER A O 1
ATOM 489 N N . LEU A 1 63 ? -9.273 -33.875 -11.531 1 90.31 63 LEU A N 1
ATOM 490 C CA . LEU A 1 63 ? -8.68 -32.938 -10.57 1 90.31 63 LEU A CA 1
ATOM 491 C C . LEU A 1 63 ? -9.742 -32.031 -9.977 1 90.31 63 LEU A C 1
ATOM 493 O O . LEU A 1 63 ? -9.586 -31.531 -8.859 1 90.31 63 LEU A O 1
ATOM 497 N N . VAL A 1 64 ? -10.82 -31.859 -10.766 1 93.19 64 VAL A N 1
ATOM 498 C CA . VAL A 1 64 ? -11.867 -30.969 -10.273 1 93.19 64 VAL A CA 1
ATOM 499 C C . VAL A 1 64 ? -13.234 -31.516 -10.664 1 93.19 64 VAL A C 1
ATOM 501 O O . VAL A 1 64 ? -13.352 -32.281 -11.617 1 93.19 64 VAL A O 1
ATOM 504 N N . THR A 1 65 ? -14.227 -31.188 -9.906 1 94.19 65 THR A N 1
ATOM 505 C CA . THR A 1 65 ? -15.648 -31.297 -10.234 1 94.19 65 THR A CA 1
ATOM 506 C C . THR A 1 65 ? -16.312 -29.922 -10.234 1 94.19 65 THR A C 1
ATOM 508 O O . THR A 1 65 ? -16.047 -29.109 -9.352 1 94.19 65 THR A O 1
ATOM 511 N N . PHE A 1 66 ? -17.125 -29.734 -11.281 1 96.19 66 PHE A N 1
ATOM 512 C CA . PHE A 1 66 ? -17.672 -28.375 -11.344 1 96.19 66 PHE A CA 1
ATOM 513 C C . PHE A 1 66 ? -19 -28.375 -12.086 1 96.19 66 PHE A C 1
ATOM 515 O O . PHE A 1 66 ? -19.359 -29.359 -12.727 1 96.19 66 PHE A O 1
ATOM 522 N N . SER A 1 67 ? -19.734 -27.328 -11.875 1 96.62 67 SER A N 1
ATOM 523 C CA . SER A 1 67 ? -20.938 -26.984 -12.617 1 96.62 67 SER A CA 1
ATOM 524 C C . SER A 1 67 ? -20.891 -25.547 -13.125 1 96.62 67 SER A C 1
ATOM 526 O O . SER A 1 67 ? -20.016 -24.781 -12.734 1 96.62 67 SER A O 1
ATOM 528 N N . VAL A 1 68 ? -21.828 -25.281 -14.078 1 97.81 68 VAL A N 1
ATOM 529 C CA . VAL A 1 68 ? -21.797 -23.984 -14.742 1 97.81 68 VAL A CA 1
ATOM 530 C C . VAL A 1 68 ? -23.078 -23.219 -14.453 1 97.81 68 VAL A C 1
ATOM 532 O O . VAL A 1 68 ? -24.156 -23.797 -14.406 1 97.81 68 VAL A O 1
ATOM 535 N N . ILE A 1 69 ? -22.922 -21.969 -14.18 1 96.5 69 ILE A N 1
ATOM 536 C CA . ILE A 1 69 ? -24.062 -21.062 -14.117 1 96.5 69 ILE A CA 1
ATOM 537 C C . ILE A 1 69 ? -23.938 -19.984 -15.188 1 96.5 69 ILE A C 1
ATOM 539 O O . ILE A 1 69 ? -22.859 -19.422 -15.375 1 96.5 69 ILE A O 1
ATOM 543 N N . HIS A 1 70 ? -24.969 -19.828 -15.953 1 95 70 HIS A N 1
ATOM 544 C CA . HIS A 1 70 ? -25.062 -18.797 -16.984 1 95 70 HIS A CA 1
ATOM 545 C C . HIS A 1 70 ? -26.25 -17.875 -16.734 1 95 70 HIS A C 1
ATOM 547 O O . HIS A 1 70 ? -27.375 -18.344 -16.594 1 95 70 HIS A O 1
ATOM 553 N N . ILE A 1 71 ? -25.906 -16.594 -16.625 1 89.38 71 ILE A N 1
ATOM 554 C CA . ILE A 1 71 ? -26.969 -15.609 -16.422 1 89.38 71 ILE A CA 1
ATOM 555 C C . ILE A 1 71 ? -27.25 -14.859 -17.719 1 89.38 71 ILE A C 1
ATOM 557 O O . ILE A 1 71 ? -26.344 -14.219 -18.266 1 89.38 71 ILE A O 1
ATOM 561 N N . ASN A 1 72 ? -28.406 -14.93 -18.188 1 84.12 72 ASN A N 1
ATOM 562 C CA . ASN A 1 72 ? -28.844 -14.211 -19.375 1 84.12 72 ASN A CA 1
ATOM 563 C C . ASN A 1 72 ? -29.484 -12.875 -19.016 1 84.12 72 ASN A C 1
ATOM 565 O O . ASN A 1 72 ? -30.594 -12.836 -18.484 1 84.12 72 ASN A O 1
ATOM 569 N N . HIS A 1 73 ? -28.844 -11.852 -19.297 1 73.75 73 HIS A N 1
ATOM 570 C CA . HIS A 1 73 ? -29.312 -10.531 -18.906 1 73.75 73 HIS A CA 1
ATOM 571 C C . HIS A 1 73 ? -30.406 -10.031 -19.859 1 73.75 73 HIS A C 1
ATOM 573 O O . HIS A 1 73 ? -31.062 -9.023 -19.594 1 73.75 73 HIS A O 1
ATOM 579 N N . GLN A 1 74 ? -30.797 -10.789 -20.797 1 63.44 74 GLN A N 1
ATOM 580 C CA . GLN A 1 74 ? -31.922 -10.609 -21.719 1 63.44 74 GLN A CA 1
ATOM 581 C C . GLN A 1 74 ? -31.938 -9.195 -22.281 1 63.44 74 GLN A C 1
ATOM 583 O O . GLN A 1 74 ? -33 -8.648 -22.562 1 63.44 74 GLN A O 1
ATOM 588 N N . LEU A 1 75 ? -30.844 -8.562 -22.266 1 57.09 75 LEU A N 1
ATOM 589 C CA . LEU A 1 75 ? -30.859 -7.16 -22.672 1 57.09 75 LEU A CA 1
ATOM 590 C C . LEU A 1 75 ? -30.844 -7.039 -24.203 1 57.09 75 LEU A C 1
ATOM 592 O O . LEU A 1 75 ? -31.25 -6.016 -24.75 1 57.09 75 LEU A O 1
ATOM 596 N N . ARG A 1 76 ? -30.438 -8.219 -24.922 1 59.69 76 ARG A N 1
ATOM 597 C CA . ARG A 1 76 ? -30.312 -8.141 -26.375 1 59.69 76 ARG A CA 1
ATOM 598 C C . ARG A 1 76 ? -30.609 -9.484 -27.016 1 59.69 76 ARG A C 1
ATOM 600 O O . ARG A 1 76 ? -30.516 -10.531 -26.375 1 59.69 76 ARG A O 1
ATOM 607 N N . PRO A 1 77 ? -31.172 -9.383 -28.234 1 59.88 77 PRO A N 1
ATOM 608 C CA . PRO A 1 77 ? -31.406 -10.625 -28.969 1 59.88 77 PRO A CA 1
ATOM 609 C C . PRO A 1 77 ? -30.156 -11.516 -29.016 1 59.88 77 PRO A C 1
ATOM 611 O O . PRO A 1 77 ? -30.266 -12.742 -29.016 1 59.88 77 PRO A O 1
ATOM 614 N N . GLU A 1 78 ? -29.047 -10.945 -29.062 1 65.75 78 GLU A N 1
ATOM 615 C CA . GLU A 1 78 ? -27.781 -11.656 -29.125 1 65.75 78 GLU A CA 1
ATOM 616 C C . GLU A 1 78 ? -27.562 -12.508 -27.875 1 65.75 78 GLU A C 1
ATOM 618 O O . GLU A 1 78 ? -26.812 -13.492 -27.922 1 65.75 78 GLU A O 1
ATOM 623 N N . SER A 1 79 ? -28.312 -12.25 -26.984 1 73.69 79 SER A N 1
ATOM 624 C CA . SER A 1 79 ? -28.172 -12.953 -25.703 1 73.69 79 SER A CA 1
ATOM 625 C C . SER A 1 79 ? -28.656 -14.398 -25.828 1 73.69 79 SER A C 1
ATOM 627 O O . SER A 1 79 ? -28.094 -15.289 -25.188 1 73.69 79 SER A O 1
ATOM 629 N N . THR A 1 80 ? -29.5 -14.617 -26.688 1 80.88 80 THR A N 1
ATOM 630 C CA . THR A 1 80 ? -30.031 -15.969 -26.844 1 80.88 80 THR A CA 1
ATOM 631 C C . THR A 1 80 ? -29.016 -16.859 -27.562 1 80.88 80 THR A C 1
ATOM 633 O O . THR A 1 80 ? -28.828 -18.031 -27.188 1 80.88 80 THR A O 1
ATOM 636 N N . ALA A 1 81 ? -28.453 -16.328 -28.562 1 84.81 81 ALA A N 1
ATOM 637 C CA . ALA A 1 81 ? -27.453 -17.078 -29.281 1 84.81 81 ALA A CA 1
ATOM 638 C C . ALA A 1 81 ? -26.266 -17.422 -28.391 1 84.81 81 ALA A C 1
ATOM 640 O O . ALA A 1 81 ? -25.703 -18.516 -28.484 1 84.81 81 ALA A O 1
ATOM 641 N N . GLU A 1 82 ? -25.953 -16.531 -27.641 1 87.88 82 GLU A N 1
ATOM 642 C CA . GLU A 1 82 ? -24.859 -16.734 -26.703 1 87.88 82 GLU A CA 1
ATOM 643 C C . GLU A 1 82 ? -25.188 -17.859 -25.719 1 87.88 82 GLU A C 1
ATOM 645 O O . GLU A 1 82 ? -24.344 -18.719 -25.438 1 87.88 82 GLU A O 1
ATOM 650 N N . GLN A 1 83 ? -26.328 -17.766 -25.234 1 90.81 83 GLN A N 1
ATOM 651 C CA . GLN A 1 83 ? -26.797 -18.797 -24.312 1 90.81 83 GLN A CA 1
ATOM 652 C C . GLN A 1 83 ? -26.766 -20.172 -24.938 1 90.81 83 GLN A C 1
ATOM 654 O O . GLN A 1 83 ? -26.281 -21.141 -24.328 1 90.81 83 GLN A O 1
ATOM 659 N N . ASP A 1 84 ? -27.266 -20.234 -26.156 1 93.25 84 ASP A N 1
ATOM 660 C CA . ASP A 1 84 ? -27.312 -21.516 -26.859 1 93.25 84 ASP A CA 1
ATOM 661 C C . ASP A 1 84 ? -25.906 -22.078 -27.078 1 93.25 84 ASP A C 1
ATOM 663 O O . ASP A 1 84 ? -25.703 -23.281 -27 1 93.25 84 ASP A O 1
ATOM 667 N N . MET A 1 85 ? -25.031 -21.219 -27.344 1 94 85 MET A N 1
ATOM 668 C CA . MET A 1 85 ? -23.641 -21.625 -27.547 1 94 85 MET A CA 1
ATOM 669 C C . MET A 1 85 ? -23.062 -22.234 -26.266 1 94 85 MET A C 1
ATOM 671 O O . MET A 1 85 ? -22.422 -23.297 -26.312 1 94 85 MET A O 1
ATOM 675 N N . VAL A 1 86 ? -23.344 -21.641 -25.188 1 95.88 86 VAL A N 1
ATOM 676 C CA . VAL A 1 86 ? -22.828 -22.125 -23.906 1 95.88 86 VAL A CA 1
ATOM 677 C C . VAL A 1 86 ? -23.484 -23.469 -23.562 1 95.88 86 VAL A C 1
ATOM 679 O O . VAL A 1 86 ? -22.812 -24.391 -23.125 1 95.88 86 VAL A O 1
ATOM 682 N N . ILE A 1 87 ? -24.781 -23.562 -23.781 1 95.56 87 ILE A N 1
ATOM 683 C CA . ILE A 1 87 ? -25.516 -24.781 -23.5 1 95.56 87 ILE A CA 1
ATOM 684 C C . ILE A 1 87 ? -24.969 -25.922 -24.344 1 95.56 87 ILE A C 1
ATOM 686 O O . ILE A 1 87 ? -24.719 -27.016 -23.828 1 95.56 87 ILE A O 1
ATOM 690 N N . LYS A 1 88 ? -24.812 -25.656 -25.578 1 96.62 88 LYS A N 1
ATOM 691 C CA . LYS A 1 88 ? -24.312 -26.672 -26.484 1 96.62 88 LYS A CA 1
ATOM 692 C C . LYS A 1 88 ? -22.938 -27.172 -26.062 1 96.62 88 LYS A C 1
ATOM 694 O O . LYS A 1 88 ? -22.656 -28.375 -26.062 1 96.62 88 LYS A O 1
ATOM 699 N N . PHE A 1 89 ? -22.109 -26.25 -25.734 1 96.88 89 PHE A N 1
ATOM 700 C CA . PHE A 1 89 ? -20.781 -26.594 -25.281 1 96.88 89 PHE A CA 1
ATOM 701 C C . PHE A 1 89 ? -20.844 -27.531 -24.078 1 96.88 89 PHE A C 1
ATOM 703 O O . PHE A 1 89 ? -20.125 -28.531 -24.016 1 96.88 89 PHE A O 1
ATOM 710 N N . CYS A 1 90 ? -21.672 -27.203 -23.125 1 97.44 90 CYS A N 1
ATOM 711 C CA . CYS A 1 90 ? -21.797 -27.984 -21.891 1 97.44 90 CYS A CA 1
ATOM 712 C C . CYS A 1 90 ? -22.438 -29.344 -22.172 1 97.44 90 CYS A C 1
ATOM 714 O O . CYS A 1 90 ? -21.969 -30.359 -21.672 1 97.44 90 CYS A O 1
ATOM 716 N N . GLU A 1 91 ? -23.469 -29.375 -22.984 1 96.56 91 GLU A N 1
ATOM 717 C CA . GLU A 1 91 ? -24.172 -30.609 -23.297 1 96.56 91 GLU A CA 1
ATOM 718 C C . GLU A 1 91 ? -23.266 -31.594 -24.031 1 96.56 91 GLU A C 1
ATOM 720 O O . GLU A 1 91 ? -23.25 -32.781 -23.719 1 96.56 91 GLU A O 1
ATOM 725 N N . ASP A 1 92 ? -22.5 -31.094 -24.891 1 96.69 92 ASP A N 1
ATOM 726 C CA . ASP A 1 92 ? -21.594 -31.938 -25.672 1 96.69 92 ASP A CA 1
ATOM 727 C C . ASP A 1 92 ? -20.547 -32.594 -24.766 1 96.69 92 ASP A C 1
ATOM 729 O O . ASP A 1 92 ? -19.969 -33.625 -25.125 1 96.69 92 ASP A O 1
ATOM 733 N N . ARG A 1 93 ? -20.344 -32.062 -23.609 1 96.56 93 ARG A N 1
ATOM 734 C CA . ARG A 1 93 ? -19.266 -32.5 -22.75 1 96.56 93 ARG A CA 1
ATOM 735 C C . ARG A 1 93 ? -19.797 -33 -21.406 1 96.56 93 ARG A C 1
ATOM 737 O O . ARG A 1 93 ? -19.031 -33.281 -20.484 1 96.56 93 ARG A O 1
ATOM 744 N N . ASP A 1 94 ? -21.094 -33.062 -21.281 1 95.88 94 ASP A N 1
ATOM 745 C CA . ASP A 1 94 ? -21.797 -33.562 -20.094 1 95.88 94 ASP A CA 1
ATOM 746 C C . ASP A 1 94 ? -21.469 -32.75 -18.859 1 95.88 94 ASP A C 1
ATOM 748 O O . ASP A 1 94 ? -21.141 -33.281 -17.812 1 95.88 94 ASP A O 1
ATOM 752 N N . ILE A 1 95 ? -21.422 -31.5 -19.062 1 96.62 95 ILE A N 1
ATOM 753 C CA . ILE A 1 95 ? -21.203 -30.562 -17.969 1 96.62 95 ILE A CA 1
ATOM 754 C C . ILE A 1 95 ? -22.547 -30.016 -17.469 1 96.62 95 ILE A C 1
ATOM 756 O O . ILE A 1 95 ? -23.328 -29.469 -18.25 1 96.62 95 ILE A O 1
ATOM 760 N N . PRO A 1 96 ? -22.828 -30.219 -16.141 1 96.12 96 PRO A N 1
ATOM 761 C CA . PRO A 1 96 ? -24.062 -29.656 -15.625 1 96.12 96 PRO A CA 1
ATOM 762 C C . PRO A 1 96 ? -24.109 -28.125 -15.742 1 96.12 96 PRO A C 1
ATOM 764 O O . PRO A 1 96 ? -23.141 -27.453 -15.398 1 96.12 96 PRO A O 1
ATOM 767 N N . ILE A 1 97 ? -25.234 -27.625 -16.25 1 96.44 97 ILE A N 1
ATOM 768 C CA . ILE A 1 97 ? -25.375 -26.188 -16.453 1 96.44 97 ILE A CA 1
ATOM 769 C C . ILE A 1 97 ? -26.734 -25.719 -15.961 1 96.44 97 ILE A C 1
ATOM 771 O O . ILE A 1 97 ? -27.734 -26.422 -16.125 1 96.44 97 ILE A O 1
ATOM 775 N N . GLN A 1 98 ? -26.734 -24.578 -15.258 1 94.12 98 GLN A N 1
ATOM 776 C CA . GLN A 1 98 ? -27.953 -23.875 -14.867 1 94.12 98 GLN A CA 1
ATOM 777 C C . GLN A 1 98 ? -28.031 -22.516 -15.523 1 94.12 98 GLN A C 1
ATOM 779 O O . GLN A 1 98 ? -27.031 -21.797 -15.625 1 94.12 98 GLN A O 1
ATOM 784 N N . ILE A 1 99 ? -29.25 -22.203 -16 1 92.75 99 ILE A N 1
ATOM 785 C CA . ILE A 1 99 ? -29.484 -20.922 -16.656 1 92.75 99 ILE A CA 1
ATOM 786 C C . ILE A 1 99 ? -30.453 -20.078 -15.82 1 92.75 99 ILE A C 1
ATOM 788 O O . ILE A 1 99 ? -31.484 -20.578 -15.367 1 92.75 99 ILE A O 1
ATOM 792 N N . VAL A 1 100 ? -30.031 -18.844 -15.57 1 89 100 VAL A N 1
ATOM 793 C CA . VAL A 1 100 ? -30.922 -17.906 -14.883 1 89 100 VAL A CA 1
ATOM 794 C C . VAL A 1 100 ? -31.141 -16.672 -15.742 1 89 100 VAL A C 1
ATOM 796 O O . VAL A 1 100 ? -30.188 -16.141 -16.328 1 89 100 VAL A O 1
ATOM 799 N N . ALA A 1 101 ? -32.344 -16.25 -15.898 1 83.31 101 ALA A N 1
ATOM 800 C CA . ALA A 1 101 ? -32.688 -15.062 -16.688 1 83.31 101 ALA A CA 1
ATOM 801 C C . ALA A 1 101 ? -32.938 -13.859 -15.789 1 83.31 101 ALA A C 1
ATOM 803 O O . ALA A 1 101 ? -33.594 -13.992 -14.742 1 83.31 101 ALA A O 1
ATOM 804 N N . TRP A 1 102 ? -32.281 -12.797 -16.141 1 75.94 102 TRP A N 1
ATOM 805 C CA . TRP A 1 102 ? -32.562 -11.555 -15.438 1 75.94 102 TRP A CA 1
ATOM 806 C C . TRP A 1 102 ? -33.75 -10.828 -16.078 1 75.94 102 TRP A C 1
ATOM 808 O O . TRP A 1 102 ? -33.688 -10.484 -17.266 1 75.94 102 TRP A O 1
ATOM 818 N N . ASP A 1 103 ? -34.875 -10.773 -15.398 1 63.16 103 ASP A N 1
ATOM 819 C CA . ASP A 1 103 ? -36.031 -10.055 -15.898 1 63.16 103 ASP A CA 1
ATOM 820 C C . ASP A 1 103 ? -35.969 -8.57 -15.547 1 63.16 103 ASP A C 1
ATOM 822 O O . ASP A 1 103 ? -36.125 -8.195 -14.383 1 63.16 103 ASP A O 1
ATOM 826 N N . HIS A 1 104 ? -35.375 -7.793 -16.359 1 59.5 104 HIS A N 1
ATOM 827 C CA . HIS A 1 104 ? -35.188 -6.359 -16.172 1 59.5 104 HIS A CA 1
ATOM 828 C C . HIS A 1 104 ? -36.5 -5.664 -15.891 1 59.5 104 HIS A C 1
ATOM 830 O O . HIS A 1 104 ? -36.531 -4.504 -15.484 1 59.5 104 HIS A O 1
ATOM 836 N N . ASP A 1 105 ? -37.656 -6.172 -16.359 1 53.5 105 ASP A N 1
ATOM 837 C CA . ASP A 1 105 ? -38.938 -5.453 -16.234 1 53.5 105 ASP A CA 1
ATOM 838 C C . ASP A 1 105 ? -39.312 -5.262 -14.758 1 53.5 105 ASP A C 1
ATOM 840 O O . ASP A 1 105 ? -40.469 -4.961 -14.445 1 53.5 105 ASP A O 1
ATOM 844 N N . ASP A 1 106 ? -38.438 -5.555 -13.984 1 47.81 106 ASP A N 1
ATOM 845 C CA . ASP A 1 106 ? -38.875 -5.312 -12.617 1 47.81 106 ASP A CA 1
ATOM 846 C C . ASP A 1 106 ? -38.938 -3.814 -12.32 1 47.81 106 ASP A C 1
ATOM 848 O O . ASP A 1 106 ? -37.938 -3.113 -12.398 1 47.81 106 ASP A O 1
ATOM 852 N N . PRO A 1 107 ? -40.125 -3.219 -12.367 1 47.19 107 PRO A N 1
ATOM 853 C CA . PRO A 1 107 ? -40.344 -1.799 -12.086 1 47.19 107 PRO A CA 1
ATOM 854 C C . PRO A 1 107 ? -39.531 -1.292 -10.891 1 47.19 107 PRO A C 1
ATOM 856 O O . PRO A 1 107 ? -39.281 -0.09 -10.781 1 47.19 107 PRO A O 1
ATOM 859 N N . GLN A 1 108 ? -39.344 -2.051 -10 1 44.66 108 GLN A N 1
ATOM 860 C CA . GLN A 1 108 ? -38.812 -1.576 -8.727 1 44.66 108 GLN A CA 1
ATOM 861 C C . GLN A 1 108 ? -37.312 -1.349 -8.828 1 44.66 108 GLN A C 1
ATOM 863 O O . GLN A 1 108 ? -36.719 -0.644 -8 1 44.66 108 GLN A O 1
ATOM 868 N N . ASN A 1 109 ? -36.656 -1.992 -9.617 1 46.72 109 ASN A N 1
ATOM 869 C CA . ASN A 1 109 ? -35.219 -1.768 -9.766 1 46.72 109 ASN A CA 1
ATOM 870 C C . ASN A 1 109 ? -34.875 -1.402 -11.203 1 46.72 109 ASN A C 1
ATOM 872 O O . ASN A 1 109 ? -34.281 -2.215 -11.93 1 46.72 109 ASN A O 1
ATOM 876 N N . PRO A 1 110 ? -35.531 -0.467 -11.648 1 45.03 110 PRO A N 1
ATOM 877 C CA . PRO A 1 110 ? -35.344 -0.014 -13.023 1 45.03 110 PRO A CA 1
ATOM 878 C C . PRO A 1 110 ? -33.875 0.294 -13.344 1 45.03 110 PRO A C 1
ATOM 880 O O . PRO A 1 110 ? -33.531 0.556 -14.492 1 45.03 110 PRO A O 1
ATOM 883 N N . ASN A 1 111 ? -33.188 0.541 -12.312 1 49.91 111 ASN A N 1
ATOM 884 C CA . ASN A 1 111 ? -31.906 1.146 -12.633 1 49.91 111 ASN A CA 1
ATOM 885 C C . ASN A 1 111 ? -30.953 0.135 -13.273 1 49.91 111 ASN A C 1
ATOM 887 O O . ASN A 1 111 ? -30.562 -0.84 -12.633 1 49.91 111 ASN A O 1
ATOM 891 N N . ARG A 1 112 ? -31 0.026 -14.617 1 56.25 112 ARG A N 1
ATOM 892 C CA . ARG A 1 112 ? -30.125 -0.643 -15.594 1 56.25 112 ARG A CA 1
ATOM 893 C C . ARG A 1 112 ? -28.672 -0.261 -15.383 1 56.25 112 ARG A C 1
ATOM 895 O O . ARG A 1 112 ? -27.891 -0.239 -16.328 1 56.25 112 ARG A O 1
ATOM 902 N N . SER A 1 113 ? -28.406 0.006 -14.078 1 65.94 113 SER A N 1
ATOM 903 C CA . SER A 1 113 ? -27.031 0.457 -13.844 1 65.94 113 SER A CA 1
ATOM 904 C C . SER A 1 113 ? -26.078 -0.724 -13.711 1 65.94 113 SER A C 1
ATOM 906 O O . SER A 1 113 ? -26.516 -1.855 -13.477 1 65.94 113 SER A O 1
ATOM 908 N N . GLU A 1 114 ? -24.922 -0.65 -14.172 1 72.62 114 GLU A N 1
ATOM 909 C CA . GLU A 1 114 ? -23.844 -1.623 -14.016 1 72.62 114 GLU A CA 1
ATOM 910 C C . GLU A 1 114 ? -23.812 -2.184 -12.594 1 72.62 114 GLU A C 1
ATOM 912 O O . GLU A 1 114 ? -23.594 -3.383 -12.398 1 72.62 114 GLU A O 1
ATOM 917 N N . LEU A 1 115 ? -24.25 -1.366 -11.68 1 75.56 115 LEU A N 1
ATOM 918 C CA . LEU A 1 115 ? -24.234 -1.782 -10.281 1 75.56 115 LEU A CA 1
ATOM 919 C C . LEU A 1 115 ? -25.375 -2.752 -9.992 1 75.56 115 LEU A C 1
ATOM 921 O O . LEU A 1 115 ? -25.172 -3.76 -9.305 1 75.56 115 LEU A O 1
ATOM 925 N N . ALA A 1 116 ? -26.5 -2.467 -10.516 1 74.94 116 ALA A N 1
ATOM 926 C CA . ALA A 1 116 ? -27.672 -3.332 -10.312 1 74.94 116 ALA A CA 1
ATOM 927 C C . ALA A 1 116 ? -27.438 -4.707 -10.938 1 74.94 116 ALA A C 1
ATOM 929 O O . ALA A 1 116 ? -27.812 -5.727 -10.352 1 74.94 116 ALA A O 1
ATOM 930 N N . ALA A 1 117 ? -26.844 -4.699 -12.07 1 78.75 117 ALA A N 1
ATOM 931 C CA . ALA A 1 117 ? -26.531 -5.953 -12.75 1 78.75 117 ALA A CA 1
ATOM 932 C C . ALA A 1 117 ? -25.547 -6.789 -11.945 1 78.75 117 ALA A C 1
ATOM 934 O O . ALA A 1 117 ? -25.688 -8.008 -11.836 1 78.75 117 ALA A O 1
ATOM 935 N N . ARG A 1 118 ? -24.672 -6.137 -11.359 1 83.31 118 ARG A N 1
ATOM 936 C CA . ARG A 1 118 ? -23.688 -6.824 -10.547 1 83.31 118 ARG A CA 1
ATOM 937 C C . ARG A 1 118 ? -24.312 -7.414 -9.289 1 83.31 118 ARG A C 1
ATOM 939 O O . ARG A 1 118 ? -24.047 -8.562 -8.93 1 83.31 118 ARG A O 1
ATOM 946 N N . GLU A 1 119 ? -25.094 -6.672 -8.719 1 83.12 119 GLU A N 1
ATOM 947 C CA . GLU A 1 119 ? -25.75 -7.129 -7.5 1 83.12 119 GLU A CA 1
ATOM 948 C C . GLU A 1 119 ? -26.656 -8.336 -7.773 1 83.12 119 GLU A C 1
ATOM 950 O O . GLU A 1 119 ? -26.688 -9.281 -6.984 1 83.12 119 GLU A O 1
ATOM 955 N N . PHE A 1 120 ? -27.297 -8.242 -8.867 1 83.62 120 PHE A N 1
ATOM 956 C CA . PHE A 1 120 ? -28.156 -9.359 -9.258 1 83.62 120 PHE A CA 1
ATOM 957 C C . PHE A 1 120 ? -27.328 -10.617 -9.492 1 83.62 120 PHE A C 1
ATOM 959 O O . PHE A 1 120 ? -27.672 -11.688 -8.992 1 83.62 120 PHE A O 1
ATOM 966 N N . ARG A 1 121 ? -26.25 -10.484 -10.188 1 90.25 121 ARG A N 1
ATOM 967 C CA . ARG A 1 121 ? -25.391 -11.617 -10.477 1 90.25 121 ARG A CA 1
ATOM 968 C C . ARG A 1 121 ? -24.906 -12.273 -9.188 1 90.25 121 ARG A C 1
ATOM 970 O O . ARG A 1 121 ? -24.984 -13.5 -9.039 1 90.25 121 ARG A O 1
ATOM 977 N N . TYR A 1 122 ? -24.516 -11.484 -8.32 1 91.19 122 TYR A N 1
ATOM 978 C CA . TYR A 1 122 ? -23.922 -12.055 -7.117 1 91.19 122 TYR A CA 1
ATOM 979 C C . TYR A 1 122 ? -24.984 -12.641 -6.203 1 91.19 122 TYR A C 1
ATOM 981 O O . TYR A 1 122 ? -24.734 -13.617 -5.488 1 91.19 122 TYR A O 1
ATOM 989 N N . ALA A 1 123 ? -26.141 -12.086 -6.301 1 87.56 123 ALA A N 1
ATOM 990 C CA . ALA A 1 123 ? -27.25 -12.711 -5.578 1 87.56 123 ALA A CA 1
ATOM 991 C C . ALA A 1 123 ? -27.547 -14.102 -6.125 1 87.56 123 ALA A C 1
ATOM 993 O O . ALA A 1 123 ? -27.766 -15.047 -5.355 1 87.56 123 ALA A O 1
ATOM 994 N N . VAL A 1 124 ? -27.547 -14.164 -7.371 1 90.5 124 VAL A N 1
ATOM 995 C CA . VAL A 1 124 ? -27.812 -15.438 -8.039 1 90.5 124 VAL A CA 1
ATOM 996 C C . VAL A 1 124 ? -26.656 -16.406 -7.75 1 90.5 124 VAL A C 1
ATOM 998 O O . VAL A 1 124 ? -26.906 -17.594 -7.469 1 90.5 124 VAL A O 1
ATOM 1001 N N . PHE A 1 125 ? -25.453 -15.898 -7.797 1 94.69 125 PHE A N 1
ATOM 1002 C CA . PHE A 1 125 ? -24.281 -16.734 -7.52 1 94.69 125 PHE A CA 1
ATOM 1003 C C . PHE A 1 125 ? -24.375 -17.344 -6.125 1 94.69 125 PHE A C 1
ATOM 1005 O O . PHE A 1 125 ? -24.156 -18.547 -5.949 1 94.69 125 PHE A O 1
ATOM 1012 N N . LYS A 1 126 ? -24.703 -16.516 -5.215 1 92.69 126 LYS A N 1
ATOM 1013 C CA . LYS A 1 126 ? -24.797 -16.984 -3.832 1 92.69 126 LYS A CA 1
ATOM 1014 C C . LYS A 1 126 ? -25.828 -18.094 -3.693 1 92.69 126 LYS A C 1
ATOM 1016 O O . LYS A 1 126 ? -25.562 -19.109 -3.055 1 92.69 126 LYS A O 1
ATOM 1021 N N . ARG A 1 127 ? -26.953 -17.891 -4.309 1 90.44 127 ARG A N 1
ATOM 1022 C CA . ARG A 1 127 ? -28.031 -18.891 -4.262 1 90.44 127 ARG A CA 1
ATOM 1023 C C . ARG A 1 127 ? -27.578 -20.203 -4.895 1 90.44 127 ARG A C 1
ATOM 1025 O O . ARG A 1 127 ? -27.828 -21.281 -4.352 1 90.44 127 ARG A O 1
ATOM 1032 N N . MET A 1 128 ? -26.953 -20.094 -5.965 1 92.5 128 MET A N 1
ATOM 1033 C CA . MET A 1 128 ? -26.531 -21.281 -6.699 1 92.5 128 MET A CA 1
ATOM 1034 C C . MET A 1 128 ? -25.438 -22.031 -5.949 1 92.5 128 MET A C 1
ATOM 1036 O O . MET A 1 128 ? -25.359 -23.25 -6.004 1 92.5 128 MET A O 1
ATOM 1040 N N . MET A 1 129 ? -24.578 -21.297 -5.336 1 93.62 129 MET A N 1
ATOM 1041 C CA . MET A 1 129 ? -23.516 -21.906 -4.539 1 93.62 129 MET A CA 1
ATOM 1042 C C . MET A 1 129 ? -24.109 -22.781 -3.439 1 93.62 129 MET A C 1
ATOM 1044 O O . MET A 1 129 ? -23.609 -23.891 -3.178 1 93.62 129 MET A O 1
ATOM 1048 N N . VAL A 1 130 ? -25.156 -22.312 -2.871 1 88.5 130 VAL A N 1
ATOM 1049 C CA . VAL A 1 130 ? -25.812 -23.062 -1.805 1 88.5 130 VAL A CA 1
ATOM 1050 C C . VAL A 1 130 ? -26.516 -24.281 -2.387 1 88.5 130 VAL A C 1
ATOM 1052 O O . VAL A 1 130 ? -26.391 -25.391 -1.861 1 88.5 130 VAL A O 1
ATOM 1055 N N . LEU A 1 131 ? -27.203 -24.078 -3.449 1 86.94 131 LEU A N 1
ATOM 1056 C CA . LEU A 1 131 ? -28 -25.141 -4.062 1 86.94 131 LEU A CA 1
ATOM 1057 C C . LEU A 1 131 ? -27.109 -26.281 -4.547 1 86.94 131 LEU A C 1
ATOM 1059 O O . LEU A 1 131 ? -27.484 -27.453 -4.465 1 86.94 131 LEU A O 1
ATOM 1063 N N . THR A 1 132 ? -25.938 -25.984 -5.023 1 88.62 132 THR A N 1
ATOM 1064 C CA . THR A 1 132 ? -25.047 -26.984 -5.59 1 88.62 132 THR A CA 1
ATOM 1065 C C . THR A 1 132 ? -24.016 -27.438 -4.559 1 88.62 132 THR A C 1
ATOM 1067 O O . THR A 1 132 ? -23.141 -28.234 -4.863 1 88.62 132 THR A O 1
ATOM 1070 N N . LYS A 1 133 ? -24.016 -26.812 -3.361 1 87.62 133 LYS A N 1
ATOM 1071 C CA . LYS A 1 133 ? -23.062 -27.094 -2.293 1 87.62 133 LYS A CA 1
ATOM 1072 C C . LYS A 1 133 ? -21.625 -26.859 -2.764 1 87.62 133 LYS A C 1
ATOM 1074 O O . LYS A 1 133 ? -20.75 -27.688 -2.518 1 87.62 133 LYS A O 1
ATOM 1079 N N . SER A 1 134 ? -21.5 -25.922 -3.559 1 92.5 134 SER A N 1
ATOM 1080 C CA . SER A 1 134 ? -20.203 -25.516 -4.066 1 92.5 134 SER A CA 1
ATOM 1081 C C . SER A 1 134 ? -19.641 -24.328 -3.289 1 92.5 134 SER A C 1
ATOM 1083 O O . SER A 1 134 ? -20.016 -23.188 -3.535 1 92.5 134 SER A O 1
ATOM 1085 N N . PRO A 1 135 ? -18.625 -24.516 -2.539 1 92.62 135 PRO A N 1
ATOM 1086 C CA . PRO A 1 135 ? -18.109 -23.406 -1.739 1 92.62 135 PRO A CA 1
ATOM 1087 C C . PRO A 1 135 ? -17.219 -22.453 -2.547 1 92.62 135 PRO A C 1
ATOM 1089 O O . PRO A 1 135 ? -16.859 -21.375 -2.07 1 92.62 135 PRO A O 1
ATOM 1092 N N . PHE A 1 136 ? -16.906 -22.859 -3.783 1 95.12 136 PHE A N 1
ATOM 1093 C CA . PHE A 1 136 ? -16 -22.062 -4.594 1 95.12 136 PHE A CA 1
ATOM 1094 C C . PHE A 1 136 ? -16.688 -21.578 -5.867 1 95.12 136 PHE A C 1
ATOM 1096 O O . PHE A 1 136 ? -17.078 -22.391 -6.707 1 95.12 136 PHE A O 1
ATOM 1103 N N . LEU A 1 137 ? -16.828 -20.266 -5.93 1 97.19 137 LEU A N 1
ATOM 1104 C CA . LEU A 1 137 ? -17.281 -19.625 -7.164 1 97.19 137 LEU A CA 1
ATOM 1105 C C . LEU A 1 137 ? -16.094 -19.156 -7.992 1 97.19 137 LEU A C 1
ATOM 1107 O O . LEU A 1 137 ? -15.188 -18.484 -7.477 1 97.19 137 LEU A O 1
ATOM 1111 N N . VAL A 1 138 ? -16.078 -19.5 -9.273 1 98 138 VAL A N 1
ATOM 1112 C CA . VAL A 1 138 ? -14.938 -19.125 -10.117 1 98 138 VAL A CA 1
ATOM 1113 C C . VAL A 1 138 ? -15.391 -18.172 -11.219 1 98 138 VAL A C 1
ATOM 1115 O O . VAL A 1 138 ? -16.375 -18.453 -11.922 1 98 138 VAL A O 1
ATOM 1118 N N . THR A 1 139 ? -14.711 -17.047 -11.297 1 97.56 139 THR A N 1
ATOM 1119 C CA . THR A 1 139 ? -14.984 -16.078 -12.359 1 97.56 139 THR A CA 1
ATOM 1120 C C . THR A 1 139 ? -13.758 -15.906 -13.25 1 97.56 139 THR A C 1
ATOM 1122 O O . THR A 1 139 ? -12.656 -16.328 -12.898 1 97.56 139 THR A O 1
ATOM 1125 N N . ALA A 1 140 ? -13.945 -15.281 -14.422 1 97.31 140 ALA A N 1
ATOM 1126 C CA . ALA A 1 140 ? -12.898 -15.281 -15.438 1 97.31 140 ALA A CA 1
ATOM 1127 C C . ALA A 1 140 ? -12.203 -13.93 -15.516 1 97.31 140 ALA A C 1
ATOM 1129 O O . ALA A 1 140 ? -11.742 -13.523 -16.578 1 97.31 140 ALA A O 1
ATOM 1130 N N . HIS A 1 141 ? -12.219 -13.25 -14.398 1 96.25 141 HIS A N 1
ATOM 1131 C CA . HIS A 1 141 ? -11.453 -12.008 -14.398 1 96.25 141 HIS A CA 1
ATOM 1132 C C . HIS A 1 141 ? -9.984 -12.258 -14.734 1 96.25 141 HIS A C 1
ATOM 1134 O O . HIS A 1 141 ? -9.406 -13.25 -14.289 1 96.25 141 HIS A O 1
ATOM 1140 N N . HIS A 1 142 ? -9.461 -11.383 -15.531 1 96.56 142 HIS A N 1
ATOM 1141 C CA . HIS A 1 142 ? -8.086 -11.539 -16 1 96.56 142 HIS A CA 1
ATOM 1142 C C . HIS A 1 142 ? -7.258 -10.297 -15.719 1 96.56 142 HIS A C 1
ATOM 1144 O O . HIS A 1 142 ? -7.723 -9.375 -15.039 1 96.56 142 HIS A O 1
ATOM 1150 N N . GLN A 1 143 ? -6.102 -10.258 -16.219 1 95.62 143 GLN A N 1
ATOM 1151 C CA . GLN A 1 143 ? -5.133 -9.219 -15.875 1 95.62 143 GLN A CA 1
ATOM 1152 C C . GLN A 1 143 ? -5.594 -7.848 -16.359 1 95.62 143 GLN A C 1
ATOM 1154 O O . GLN A 1 143 ? -5.352 -6.84 -15.688 1 95.62 143 GLN A O 1
ATOM 1159 N N . ASN A 1 144 ? -6.172 -7.832 -17.516 1 95.44 144 ASN A N 1
ATOM 1160 C CA . ASN A 1 144 ? -6.645 -6.559 -18.047 1 95.44 144 ASN A CA 1
ATOM 1161 C C . ASN A 1 144 ? -7.777 -5.984 -17.203 1 95.44 144 ASN A C 1
ATOM 1163 O O . ASN A 1 144 ? -7.902 -4.766 -17.062 1 95.44 144 ASN A O 1
ATOM 1167 N N . ASP A 1 145 ? -8.609 -6.875 -16.641 1 94.94 145 ASP A N 1
ATOM 1168 C CA . ASP A 1 145 ? -9.625 -6.422 -15.695 1 94.94 145 ASP A CA 1
ATOM 1169 C C . ASP A 1 145 ? -8.977 -5.797 -14.461 1 94.94 145 ASP A C 1
ATOM 1171 O O . ASP A 1 145 ? -9.477 -4.797 -13.93 1 94.94 145 ASP A O 1
ATOM 1175 N N . GLN A 1 146 ? -7.949 -6.422 -14.039 1 96.75 146 GLN A N 1
ATOM 1176 C CA . GLN A 1 146 ? -7.207 -5.906 -12.891 1 96.75 146 GLN A CA 1
ATOM 1177 C C . GLN A 1 146 ? -6.668 -4.508 -13.164 1 96.75 146 GLN A C 1
ATOM 1179 O O . GLN A 1 146 ? -6.816 -3.605 -12.344 1 96.75 146 GLN A O 1
ATOM 1184 N N . ALA A 1 147 ? -6.051 -4.367 -14.32 1 96.62 147 ALA A N 1
ATOM 1185 C CA . ALA A 1 147 ? -5.477 -3.082 -14.711 1 96.62 147 ALA A CA 1
ATOM 1186 C C . ALA A 1 147 ? -6.547 -1.997 -14.773 1 96.62 147 ALA A C 1
ATOM 1188 O O . ALA A 1 147 ? -6.344 -0.884 -14.281 1 96.62 147 ALA A O 1
ATOM 1189 N N . GLU A 1 148 ? -7.672 -2.389 -15.367 1 95.88 148 GLU A N 1
ATOM 1190 C CA . GLU A 1 148 ? -8.789 -1.456 -15.469 1 95.88 148 GLU A CA 1
ATOM 1191 C C . GLU A 1 148 ? -9.266 -1.024 -14.078 1 95.88 148 GLU A C 1
ATOM 1193 O O . GLU A 1 148 ? -9.453 0.167 -13.828 1 95.88 148 GLU A O 1
ATOM 1198 N N . THR A 1 149 ? -9.414 -1.992 -13.266 1 95.94 149 THR A N 1
ATOM 1199 C CA . THR A 1 149 ? -9.953 -1.747 -11.93 1 95.94 149 THR A CA 1
ATOM 1200 C C . THR A 1 149 ? -9.008 -0.871 -11.117 1 95.94 149 THR A C 1
ATOM 1202 O O . THR A 1 149 ? -9.43 0.101 -10.492 1 95.94 149 THR A O 1
ATOM 1205 N N . VAL A 1 150 ? -7.738 -1.142 -11.133 1 97.06 150 VAL A N 1
ATOM 1206 C CA . VAL A 1 150 ? -6.742 -0.383 -10.383 1 97.06 150 VAL A CA 1
ATOM 1207 C C . VAL A 1 150 ? -6.73 1.067 -10.859 1 97.06 150 VAL A C 1
ATOM 1209 O O . VAL A 1 150 ? -6.797 1.994 -10.047 1 97.06 150 VAL A O 1
ATOM 1212 N N . LEU A 1 151 ? -6.684 1.22 -12.156 1 96.62 151 LEU A N 1
ATOM 1213 C CA . LEU A 1 151 ? -6.625 2.568 -12.711 1 96.62 151 LEU A CA 1
ATOM 1214 C C . LEU A 1 151 ? -7.891 3.348 -12.383 1 96.62 151 LEU A C 1
ATOM 1216 O O . LEU A 1 151 ? -7.82 4.52 -12 1 96.62 151 LEU A O 1
ATOM 1220 N N . MET A 1 152 ? -9.008 2.723 -12.523 1 95.94 152 MET A N 1
ATOM 1221 C CA . MET A 1 152 ? -10.289 3.363 -12.234 1 95.94 152 MET A CA 1
ATOM 1222 C C . MET A 1 152 ? -10.352 3.811 -10.781 1 95.94 152 MET A C 1
ATOM 1224 O O . MET A 1 152 ? -10.703 4.953 -10.492 1 95.94 152 MET A O 1
ATOM 1228 N N . ARG A 1 153 ? -10 2.943 -9.922 1 95 153 ARG A N 1
ATOM 1229 C CA . ARG A 1 153 ? -10.102 3.23 -8.492 1 95 153 ARG A CA 1
ATOM 1230 C C . ARG A 1 153 ? -9.062 4.262 -8.062 1 95 153 ARG A C 1
ATOM 1232 O O . ARG A 1 153 ? -9.312 5.059 -7.156 1 95 153 ARG A O 1
ATOM 1239 N N . LEU A 1 154 ? -7.953 4.262 -8.688 1 95.44 154 LEU A N 1
ATOM 1240 C CA . LEU A 1 154 ? -6.938 5.273 -8.414 1 95.44 154 LEU A CA 1
ATOM 1241 C C . LEU A 1 154 ? -7.434 6.66 -8.805 1 95.44 154 LEU A C 1
ATOM 1243 O O . LEU A 1 154 ? -7.223 7.629 -8.07 1 95.44 154 LEU A O 1
ATOM 1247 N N . VAL A 1 155 ? -8.078 6.73 -9.969 1 95.25 155 VAL A N 1
ATOM 1248 C CA . VAL A 1 155 ? -8.547 8 -10.508 1 95.25 155 VAL A CA 1
ATOM 1249 C C . VAL A 1 155 ? -9.703 8.523 -9.656 1 95.25 155 VAL A C 1
ATOM 1251 O O . VAL A 1 155 ? -9.781 9.727 -9.375 1 95.25 155 VAL A O 1
ATOM 1254 N N . HIS A 1 156 ? -10.523 7.629 -9.172 1 93.19 156 HIS A N 1
ATOM 1255 C CA . HIS A 1 156 ? -11.719 8.047 -8.445 1 93.19 156 HIS A CA 1
ATOM 1256 C C . HIS A 1 156 ? -11.453 8.109 -6.941 1 93.19 156 HIS A C 1
ATOM 1258 O O . HIS A 1 156 ? -12.266 8.656 -6.188 1 93.19 156 HIS A O 1
ATOM 1264 N N . GLY A 1 157 ? -10.367 7.559 -6.578 1 91.56 157 GLY A N 1
ATOM 1265 C CA . GLY A 1 157 ? -9.977 7.664 -5.184 1 91.56 157 GLY A CA 1
ATOM 1266 C C . GLY A 1 157 ? -10.594 6.594 -4.305 1 91.56 157 GLY A C 1
ATOM 1267 O O . GLY A 1 157 ? -11.492 5.863 -4.738 1 91.56 157 GLY A O 1
ATOM 1268 N N . GLY A 1 158 ? -10.086 6.434 -3.068 1 89.81 158 GLY A N 1
ATOM 1269 C CA . GLY A 1 158 ? -10.555 5.457 -2.098 1 89.81 158 GLY A CA 1
ATOM 1270 C C . GLY A 1 158 ? -9.453 4.945 -1.188 1 89.81 158 GLY A C 1
ATOM 1271 O O . GLY A 1 158 ? -8.359 5.512 -1.155 1 89.81 158 GLY A O 1
ATOM 1272 N N . ARG A 1 159 ? -9.828 3.898 -0.439 1 91.44 159 ARG A N 1
ATOM 1273 C CA . ARG A 1 159 ? -8.852 3.258 0.436 1 91.44 159 ARG A CA 1
ATOM 1274 C C . ARG A 1 159 ? -7.844 2.447 -0.37 1 91.44 159 ARG A C 1
ATOM 1276 O O . ARG A 1 159 ? -8.172 1.915 -1.431 1 91.44 159 ARG A O 1
ATOM 1283 N N . LEU A 1 160 ? -6.684 2.371 0.162 1 92.44 160 LEU A N 1
ATOM 1284 C CA . LEU A 1 160 ? -5.641 1.611 -0.521 1 92.44 160 LEU A CA 1
ATOM 1285 C C . LEU A 1 160 ? -6.098 0.181 -0.787 1 92.44 160 LEU A C 1
ATOM 1287 O O . LEU A 1 160 ? -5.809 -0.381 -1.846 1 92.44 160 LEU A O 1
ATOM 1291 N N . LYS A 1 161 ? -6.797 -0.382 0.134 1 90.31 161 LYS A N 1
ATOM 1292 C CA . LYS A 1 161 ? -7.285 -1.748 -0.027 1 90.31 161 LYS A CA 1
ATOM 1293 C C . LYS A 1 161 ? -8.188 -1.869 -1.255 1 90.31 161 LYS A C 1
ATOM 1295 O O . LYS A 1 161 ? -8.203 -2.908 -1.92 1 90.31 161 LYS A O 1
ATOM 1300 N N . SER A 1 162 ? -8.898 -0.867 -1.463 1 91.56 162 SER A N 1
ATOM 1301 C CA . SER A 1 162 ? -9.758 -0.837 -2.643 1 91.56 162 SER A CA 1
ATOM 1302 C C . SER A 1 162 ? -8.945 -0.608 -3.912 1 91.56 162 SER A C 1
ATOM 1304 O O . SER A 1 162 ? -9.156 -1.279 -4.926 1 91.56 162 SER A O 1
ATOM 1306 N N . ILE A 1 163 ? -8.023 0.29 -3.869 1 95.44 163 ILE A N 1
ATOM 1307 C CA . ILE A 1 163 ? -7.211 0.665 -5.02 1 95.44 163 ILE A CA 1
ATOM 1308 C C . ILE A 1 163 ? -6.328 -0.511 -5.434 1 95.44 163 ILE A C 1
ATOM 1310 O O . ILE A 1 163 ? -5.941 -0.625 -6.602 1 95.44 163 ILE A O 1
ATOM 1314 N N . ALA A 1 164 ? -6.09 -1.438 -4.492 1 95.62 164 ALA A N 1
ATOM 1315 C CA . ALA A 1 164 ? -5.238 -2.602 -4.734 1 95.62 164 ALA A CA 1
ATOM 1316 C C . ALA A 1 164 ? -5.91 -3.584 -5.688 1 95.62 164 ALA A C 1
ATOM 1318 O O . ALA A 1 164 ? -5.34 -4.625 -6.023 1 95.62 164 ALA A O 1
ATOM 1319 N N . GLY A 1 165 ? -7.082 -3.307 -6.105 1 95.69 165 GLY A N 1
ATOM 1320 C CA . GLY A 1 165 ? -7.707 -4.008 -7.215 1 95.69 165 GLY A CA 1
ATOM 1321 C C . GLY A 1 165 ? -8.406 -5.289 -6.797 1 95.69 165 GLY A C 1
ATOM 1322 O O . GLY A 1 165 ? -8.891 -5.398 -5.668 1 95.69 165 GLY A O 1
ATOM 1323 N N . ILE A 1 166 ? -8.523 -6.211 -7.719 1 96.31 166 ILE A N 1
ATOM 1324 C CA . ILE A 1 166 ? -9.25 -7.465 -7.566 1 96.31 166 ILE A CA 1
ATOM 1325 C C . ILE A 1 166 ? -8.367 -8.492 -6.867 1 96.31 166 ILE A C 1
ATOM 1327 O O . ILE A 1 166 ? -7.215 -8.695 -7.254 1 96.31 166 ILE A O 1
ATOM 1331 N N . HIS A 1 167 ? -8.898 -9.055 -5.879 1 95.44 167 HIS A N 1
ATOM 1332 C CA . HIS A 1 167 ? -8.172 -10.109 -5.188 1 95.44 167 HIS A CA 1
ATOM 1333 C C . HIS A 1 167 ? -8.281 -11.438 -5.93 1 95.44 167 HIS A C 1
ATOM 1335 O O . HIS A 1 167 ? -9.344 -11.766 -6.465 1 95.44 167 HIS A O 1
ATOM 1341 N N . PRO A 1 168 ? -7.18 -12.172 -5.922 1 94.31 168 PRO A N 1
ATOM 1342 C CA . PRO A 1 168 ? -7.238 -13.484 -6.578 1 94.31 168 PRO A CA 1
ATOM 1343 C C . PRO A 1 168 ? -8.312 -14.391 -5.98 1 94.31 168 PRO A C 1
ATOM 1345 O O . PRO A 1 168 ? -8.891 -15.219 -6.691 1 94.31 168 PRO A O 1
ATOM 1348 N N . TYR A 1 169 ? -8.508 -14.266 -4.723 1 93.75 169 TYR A N 1
ATOM 1349 C CA . TYR A 1 169 ? -9.633 -14.914 -4.055 1 93.75 169 TYR A CA 1
ATOM 1350 C C . TYR A 1 169 ? -10.164 -14.055 -2.914 1 93.75 169 TYR A C 1
ATOM 1352 O O . TYR A 1 169 ? -9.414 -13.281 -2.312 1 93.75 169 TYR A O 1
ATOM 1360 N N . ARG A 1 170 ? -11.477 -14.133 -2.67 1 91.38 170 ARG A N 1
ATOM 1361 C CA . ARG A 1 170 ? -12.086 -13.359 -1.592 1 91.38 170 ARG A CA 1
ATOM 1362 C C . ARG A 1 170 ? -13.242 -14.125 -0.961 1 91.38 170 ARG A C 1
ATOM 1364 O O . ARG A 1 170 ? -13.961 -14.859 -1.648 1 91.38 170 ARG A O 1
ATOM 1371 N N . PRO A 1 171 ? -13.477 -13.93 0.353 1 89.75 171 PRO A N 1
ATOM 1372 C CA . PRO A 1 171 ? -14.625 -14.57 1.005 1 89.75 171 PRO A CA 1
ATOM 1373 C C . PRO A 1 171 ? -15.961 -13.961 0.584 1 89.75 171 PRO A C 1
ATOM 1375 O O . PRO A 1 171 ? -16.016 -12.781 0.234 1 89.75 171 PRO A O 1
ATOM 1378 N N . ILE A 1 172 ? -16.906 -14.758 0.534 1 90.06 172 ILE A N 1
ATOM 1379 C CA . ILE A 1 172 ? -18.281 -14.336 0.253 1 90.06 172 ILE A CA 1
ATOM 1380 C C . ILE A 1 172 ? -19.234 -14.969 1.266 1 90.06 172 ILE A C 1
ATOM 1382 O O . ILE A 1 172 ? -19.125 -16.156 1.57 1 90.06 172 ILE A O 1
ATOM 1386 N N . HIS A 1 173 ? -20.078 -14.172 1.816 1 86.25 173 HIS A N 1
ATOM 1387 C CA . HIS A 1 173 ? -21.031 -14.664 2.805 1 86.25 173 HIS A CA 1
ATOM 1388 C C . HIS A 1 173 ? -22.219 -15.344 2.135 1 86.25 173 HIS A C 1
ATOM 1390 O O . HIS A 1 173 ? -22.828 -14.781 1.226 1 86.25 173 HIS A O 1
ATOM 1396 N N . LEU A 1 174 ? -22.422 -16.562 2.58 1 86.62 174 LEU A N 1
ATOM 1397 C CA . LEU A 1 174 ? -23.531 -17.344 2.029 1 86.62 174 LEU A CA 1
ATOM 1398 C C . LEU A 1 174 ? -24.641 -17.5 3.061 1 86.62 174 LEU A C 1
ATOM 1400 O O . LEU A 1 174 ? -24.391 -17.5 4.266 1 86.62 174 LEU A O 1
ATOM 1404 N N . ASP A 1 175 ? -25.797 -17.266 2.592 1 69.25 175 ASP A N 1
ATOM 1405 C CA . ASP A 1 175 ? -26.938 -17.516 3.473 1 69.25 175 ASP A CA 1
ATOM 1406 C C . ASP A 1 175 ? -27.141 -19.016 3.713 1 69.25 175 ASP A C 1
ATOM 1408 O O . ASP A 1 175 ? -26.797 -19.828 2.863 1 69.25 175 ASP A O 1
ATOM 1412 N N . GLN A 1 176 ? -27.609 -19.312 4.875 1 63.53 176 GLN A N 1
ATOM 1413 C CA . GLN A 1 176 ? -28.094 -20.641 5.234 1 63.53 176 GLN A CA 1
ATOM 1414 C C . GLN A 1 176 ? -27.031 -21.703 4.984 1 63.53 176 GLN A C 1
ATOM 1416 O O . GLN A 1 176 ? -26.625 -21.906 3.844 1 63.53 176 GLN A O 1
ATOM 1421 N N . GLY A 1 177 ? -26.547 -22.438 5.863 1 59.34 177 GLY A N 1
ATOM 1422 C CA . GLY A 1 177 ? -25.672 -23.594 5.777 1 59.34 177 GLY A CA 1
ATOM 1423 C C . GLY A 1 177 ? -24.203 -23.234 5.715 1 59.34 177 GLY A C 1
ATOM 1424 O O . GLY A 1 177 ? -23.609 -22.797 6.715 1 59.34 177 GLY A O 1
ATOM 1425 N N . LEU A 1 178 ? -23.781 -23.016 4.285 1 61.5 178 LEU A N 1
ATOM 1426 C CA . LEU A 1 178 ? -22.375 -22.641 4.121 1 61.5 178 LEU A CA 1
ATOM 1427 C C . LEU A 1 178 ? -22.141 -21.203 4.602 1 61.5 178 LEU A C 1
ATOM 1429 O O . LEU A 1 178 ? -22.75 -20.266 4.078 1 61.5 178 LEU A O 1
ATOM 1433 N N . GLN A 1 179 ? -21.562 -21.047 5.711 1 73.06 179 GLN A N 1
ATOM 1434 C CA . GLN A 1 179 ? -21.453 -19.734 6.316 1 73.06 179 GLN A CA 1
ATOM 1435 C C . GLN A 1 179 ? -20.484 -18.844 5.531 1 73.06 179 GLN A C 1
ATOM 1437 O O . GLN A 1 179 ? -20.734 -17.641 5.379 1 73.06 179 GLN A O 1
ATOM 1442 N N . THR A 1 180 ? -19.48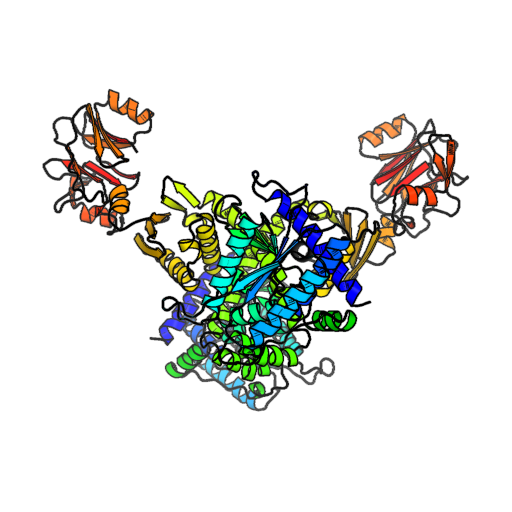4 -19.547 4.859 1 85.94 180 THR A N 1
ATOM 1443 C CA . THR A 1 180 ? -18.5 -18.766 4.125 1 85.94 180 THR A CA 1
ATOM 1444 C C . THR A 1 180 ? -18.016 -19.516 2.893 1 85.94 180 THR A C 1
ATOM 1446 O O . THR A 1 180 ? -17.734 -20.719 2.963 1 85.94 180 THR A O 1
ATOM 1449 N N . GLY A 1 181 ? -18.219 -18.891 1.734 1 91.5 181 GLY A N 1
ATOM 1450 C CA . GLY A 1 181 ? -17.594 -19.375 0.509 1 91.5 181 GLY A CA 1
ATOM 1451 C C . GLY A 1 181 ? -16.516 -18.438 -0.006 1 91.5 181 GLY A C 1
ATOM 1452 O O . GLY A 1 181 ? -16.125 -17.5 0.677 1 91.5 181 GLY A O 1
ATOM 1453 N N . TYR A 1 182 ? -15.984 -18.828 -1.205 1 94.56 182 TYR A N 1
ATOM 1454 C CA . TYR A 1 182 ? -14.93 -18 -1.773 1 94.56 182 TYR A CA 1
ATOM 1455 C C . TYR A 1 182 ? -15.148 -17.781 -3.266 1 94.56 182 TYR A C 1
ATOM 1457 O O . TYR A 1 182 ? -15.617 -18.672 -3.969 1 94.56 182 TYR A O 1
ATOM 1465 N N . VAL A 1 183 ? -14.836 -16.594 -3.674 1 96.69 183 VAL A N 1
ATOM 1466 C CA . VAL A 1 183 ? -14.734 -16.297 -5.098 1 96.69 183 VAL A CA 1
ATOM 1467 C C . VAL A 1 183 ? -13.281 -16.438 -5.555 1 96.69 183 VAL A C 1
ATOM 1469 O O . VAL A 1 183 ? -12.383 -15.812 -4.984 1 96.69 183 VAL A O 1
ATOM 1472 N N . LEU A 1 184 ? -13.086 -17.266 -6.582 1 97 184 LEU A N 1
ATOM 1473 C CA . LEU A 1 184 ? -11.742 -17.531 -7.094 1 97 184 LEU A CA 1
ATOM 1474 C C . LEU A 1 184 ? -11.57 -16.953 -8.492 1 97 184 LEU A C 1
ATOM 1476 O O . LEU A 1 184 ? -12.492 -17.016 -9.312 1 97 184 LEU A O 1
ATOM 1480 N N . ARG A 1 185 ? -10.391 -16.438 -8.734 1 97.12 185 ARG A N 1
ATOM 1481 C CA . ARG A 1 185 ? -10.102 -15.836 -10.031 1 97.12 185 ARG A CA 1
ATOM 1482 C C . ARG A 1 185 ? -8.758 -16.328 -10.57 1 97.12 185 ARG A C 1
ATOM 1484 O O . ARG A 1 185 ? -7.785 -15.562 -10.602 1 97.12 185 ARG A O 1
ATOM 1491 N N . PRO A 1 186 ? -8.75 -17.453 -11.133 1 96.19 186 PRO A N 1
ATOM 1492 C CA . PRO A 1 186 ? -7.496 -18.109 -11.539 1 96.19 186 PRO A CA 1
ATOM 1493 C C . PRO A 1 186 ? -6.824 -17.391 -12.719 1 96.19 186 PRO A C 1
ATOM 1495 O O . PRO A 1 186 ? -5.621 -17.562 -12.938 1 96.19 186 PRO A O 1
ATOM 1498 N N . LEU A 1 187 ? -7.562 -16.578 -13.477 1 96.75 187 LEU A N 1
ATOM 1499 C CA . LEU A 1 187 ? -7.016 -15.961 -14.68 1 96.75 187 LEU A CA 1
ATOM 1500 C C . LEU A 1 187 ? -6.523 -14.547 -14.391 1 96.75 187 LEU A C 1
ATOM 1502 O O . LEU A 1 187 ? -6.113 -13.828 -15.305 1 96.75 187 LEU A O 1
ATOM 1506 N N . LEU A 1 188 ? -6.484 -14.141 -13.172 1 95.44 188 LEU A N 1
ATOM 1507 C CA . LEU A 1 188 ? -6.258 -12.75 -12.805 1 95.44 188 LEU A CA 1
ATOM 1508 C C . LEU A 1 188 ? -4.863 -12.297 -13.227 1 95.44 188 LEU A C 1
ATOM 1510 O O . LEU A 1 188 ? -4.609 -11.094 -13.367 1 95.44 188 LEU A O 1
ATOM 1514 N N . SER A 1 189 ? -3.898 -13.203 -13.461 1 90.38 189 SER A N 1
ATOM 1515 C CA . SER A 1 189 ? -2.545 -12.852 -13.875 1 90.38 189 SER A CA 1
ATOM 1516 C C . SER A 1 189 ? -2.326 -13.141 -15.352 1 90.38 189 SER A C 1
ATOM 1518 O O . SER A 1 189 ? -1.199 -13.078 -15.844 1 90.38 189 SER A O 1
ATOM 1520 N N . VAL A 1 190 ? -3.377 -13.477 -16.031 1 93.69 190 VAL A N 1
ATOM 1521 C CA . VAL A 1 190 ? -3.285 -13.859 -17.438 1 93.69 190 VAL A CA 1
ATOM 1522 C C . VAL A 1 190 ? -3.711 -12.695 -18.328 1 93.69 190 VAL A C 1
ATOM 1524 O O . VAL A 1 190 ? -4.762 -12.094 -18.109 1 93.69 190 VAL A O 1
ATOM 1527 N N . ASP A 1 191 ? -2.936 -12.461 -19.344 1 92.94 191 ASP A N 1
ATOM 1528 C CA . ASP A 1 191 ? -3.23 -11.375 -20.281 1 92.94 191 ASP A CA 1
ATOM 1529 C C . ASP A 1 191 ? -4.383 -11.758 -21.203 1 92.94 191 ASP A C 1
ATOM 1531 O O . ASP A 1 191 ? -4.496 -12.906 -21.625 1 92.94 191 ASP A O 1
ATOM 1535 N N . LYS A 1 192 ? -5.121 -10.758 -21.562 1 93.44 192 LYS A N 1
ATOM 1536 C CA . LYS A 1 192 ? -6.238 -10.977 -22.484 1 93.44 192 LYS A CA 1
ATOM 1537 C C . LYS A 1 192 ? -5.762 -11.578 -23.797 1 93.44 192 LYS A C 1
ATOM 1539 O O . LYS A 1 192 ? -6.434 -12.438 -24.375 1 93.44 192 LYS A O 1
ATOM 1544 N N . ALA A 1 193 ? -4.645 -11.164 -24.297 1 92.44 193 ALA A N 1
ATOM 1545 C CA . ALA A 1 193 ? -4.082 -11.68 -25.531 1 92.44 193 ALA A CA 1
ATOM 1546 C C . ALA A 1 193 ? -3.832 -13.18 -25.453 1 92.44 193 ALA A C 1
ATOM 1548 O O . ALA A 1 193 ? -4.031 -13.906 -26.438 1 92.44 193 ALA A O 1
ATOM 1549 N N . ASP A 1 194 ? -3.404 -13.664 -24.297 1 93.56 194 ASP A N 1
ATOM 1550 C CA . ASP A 1 194 ? -3.168 -15.086 -24.078 1 93.56 194 ASP A CA 1
ATOM 1551 C C . ASP A 1 194 ? -4.473 -15.875 -24.156 1 93.56 194 ASP A C 1
ATOM 1553 O O . ASP A 1 194 ? -4.48 -17.031 -24.609 1 93.56 194 ASP A O 1
ATOM 1557 N N . LEU A 1 195 ? -5.535 -15.266 -23.734 1 96.06 195 LEU A N 1
ATOM 1558 C CA . LEU A 1 195 ? -6.836 -15.93 -23.766 1 96.06 195 LEU A CA 1
ATOM 1559 C C . LEU A 1 195 ? -7.336 -16.062 -25.203 1 96.06 195 LEU A C 1
ATOM 1561 O O . LEU A 1 195 ? -7.859 -17.109 -25.578 1 96.06 195 LEU A O 1
ATOM 1565 N N . TYR A 1 196 ? -7.141 -15.062 -25.984 1 95.44 196 TYR A N 1
ATOM 1566 C CA . TYR A 1 196 ? -7.504 -15.133 -27.406 1 95.44 196 TYR A CA 1
ATOM 1567 C C . TYR A 1 196 ? -6.66 -16.172 -28.125 1 95.44 196 TYR A C 1
ATOM 1569 O O . TYR A 1 196 ? -7.168 -16.922 -28.969 1 95.44 196 TYR A O 1
ATOM 1577 N N . GLU A 1 197 ? -5.41 -16.141 -27.844 1 95 197 GLU A N 1
ATOM 1578 C CA . GLU A 1 197 ? -4.516 -17.125 -28.453 1 95 197 GLU A CA 1
ATOM 1579 C C . GLU A 1 197 ? -4.938 -18.547 -28.109 1 95 197 GLU A C 1
ATOM 1581 O O . GLU A 1 197 ? -4.922 -19.422 -28.969 1 95 197 GLU A O 1
ATOM 1586 N N . TYR A 1 198 ? -5.281 -18.719 -26.875 1 95.75 198 TYR A N 1
ATOM 1587 C CA . TYR A 1 198 ? -5.754 -20.031 -26.438 1 95.75 198 TYR A CA 1
ATOM 1588 C C . TYR A 1 198 ? -7.031 -20.422 -27.172 1 95.75 198 TYR A C 1
ATOM 1590 O O . TYR A 1 198 ? -7.164 -21.547 -27.656 1 95.75 198 TYR A O 1
ATOM 1598 N N . ALA A 1 199 ? -7.961 -19.531 -27.234 1 96.31 199 ALA A N 1
ATOM 1599 C CA . ALA A 1 199 ? -9.234 -19.781 -27.906 1 96.31 199 ALA A CA 1
ATOM 1600 C C . ALA A 1 199 ? -9.031 -20.156 -29.375 1 96.31 199 ALA A C 1
ATOM 1602 O O . ALA A 1 199 ? -9.703 -21.047 -29.891 1 96.31 199 ALA A O 1
ATOM 1603 N N . THR A 1 200 ? -8.125 -19.484 -29.969 1 95.5 200 THR A N 1
ATOM 1604 C CA . THR A 1 200 ? -7.82 -19.766 -31.359 1 95.5 200 THR A CA 1
ATOM 1605 C C . THR A 1 200 ? -7.141 -21.125 -31.516 1 95.5 200 THR A C 1
ATOM 1607 O O . THR A 1 200 ? -7.535 -21.922 -32.375 1 95.5 200 THR A O 1
ATOM 1610 N N . ALA A 1 201 ? -6.199 -21.391 -30.719 1 94.44 201 ALA A N 1
ATOM 1611 C CA . ALA A 1 201 ? -5.414 -22.625 -30.781 1 94.44 201 ALA A CA 1
ATOM 1612 C C . ALA A 1 201 ? -6.289 -23.859 -30.562 1 94.44 201 ALA A C 1
ATOM 1614 O O . ALA A 1 201 ? -6.074 -24.891 -31.188 1 94.44 201 ALA A O 1
ATOM 1615 N N . TRP A 1 202 ? -7.293 -23.734 -29.688 1 94.88 202 TRP A N 1
ATOM 1616 C CA . TRP A 1 202 ? -8.109 -24.875 -29.328 1 94.88 202 TRP A CA 1
ATOM 1617 C C . TRP A 1 202 ? -9.516 -24.766 -29.906 1 94.88 202 TRP A C 1
ATOM 1619 O O . TRP A 1 202 ? -10.406 -25.547 -29.578 1 94.88 202 TRP A O 1
ATOM 1629 N N . GLN A 1 203 ? -9.742 -23.688 -30.703 1 95.31 203 GLN A N 1
ATOM 1630 C CA . GLN A 1 203 ? -10.992 -23.469 -31.422 1 95.31 203 GLN A CA 1
ATOM 1631 C C . GLN A 1 203 ? -12.172 -23.391 -30.453 1 95.31 203 GLN A C 1
ATOM 1633 O O . GLN A 1 203 ? -13.188 -24.078 -30.656 1 95.31 203 GLN A O 1
ATOM 1638 N N . ILE A 1 204 ? -12.039 -22.688 -29.453 1 96.06 204 ILE A N 1
ATOM 1639 C CA . ILE A 1 204 ? -13.102 -22.484 -28.469 1 96.06 204 ILE A CA 1
ATOM 1640 C C . ILE A 1 204 ? -14.094 -21.453 -29 1 96.06 204 ILE A C 1
ATOM 1642 O O . ILE A 1 204 ? -13.703 -20.328 -29.328 1 96.06 204 ILE A O 1
ATOM 1646 N N . PRO A 1 205 ? -15.359 -21.812 -29.062 1 96.12 205 PRO A N 1
ATOM 1647 C CA . PRO A 1 205 ? -16.344 -20.812 -29.5 1 96.12 205 PRO A CA 1
ATOM 1648 C C . PRO A 1 205 ? -16.609 -19.734 -28.438 1 96.12 205 PRO A C 1
ATOM 1650 O O . PRO A 1 205 ? -16.594 -20.031 -27.234 1 96.12 205 PRO A O 1
ATOM 1653 N N . PHE A 1 206 ? -16.812 -18.516 -28.859 1 94.38 206 PHE A N 1
ATOM 1654 C CA . PHE A 1 206 ? -17.172 -17.438 -27.938 1 94.38 206 PHE A CA 1
ATOM 1655 C C . PHE A 1 206 ? -17.953 -16.344 -28.656 1 94.38 206 PHE A C 1
ATOM 1657 O O . PHE A 1 206 ? -17.984 -16.312 -29.891 1 94.38 206 PHE A O 1
ATOM 1664 N N . SER A 1 207 ? -18.641 -15.539 -27.859 1 89 207 SER A N 1
ATOM 1665 C CA . SER A 1 207 ? -19.406 -14.422 -28.391 1 89 207 SER A CA 1
ATOM 1666 C C . SER A 1 207 ? -18.797 -13.086 -27.969 1 89 207 SER A C 1
ATOM 1668 O O . SER A 1 207 ? -18.266 -12.969 -26.859 1 89 207 SER A O 1
ATOM 1670 N N . GLU A 1 208 ? -18.766 -12.117 -28.828 1 81.56 208 GLU A N 1
ATOM 1671 C CA . GLU A 1 208 ? -18.281 -10.781 -28.469 1 81.56 208 GLU A CA 1
ATOM 1672 C C . GLU A 1 208 ? -19.438 -9.859 -28.094 1 81.56 208 GLU A C 1
ATOM 1674 O O . GLU A 1 208 ? -20.469 -9.844 -28.766 1 81.56 208 GLU A O 1
ATOM 1679 N N . ASP A 1 209 ? -19.312 -9.312 -26.922 1 67.69 209 ASP A N 1
ATOM 1680 C CA . ASP A 1 209 ? -20.359 -8.453 -26.391 1 67.69 209 ASP A CA 1
ATOM 1681 C C . ASP A 1 209 ? -20.25 -7.035 -26.953 1 67.69 209 ASP A C 1
ATOM 1683 O O . ASP A 1 209 ? -19.25 -6.352 -26.719 1 67.69 209 ASP A O 1
ATOM 1687 N N . ALA A 1 210 ? -21.281 -6.602 -27.734 1 63.38 210 ALA A N 1
ATOM 1688 C CA . ALA A 1 210 ? -21.344 -5.285 -28.359 1 63.38 210 ALA A CA 1
ATOM 1689 C C . ALA A 1 210 ? -21.344 -4.172 -27.312 1 63.38 210 ALA A C 1
ATOM 1691 O O . ALA A 1 210 ? -20.938 -3.043 -27.609 1 63.38 210 ALA A O 1
ATOM 1692 N N . SER A 1 211 ? -21.859 -4.395 -26.078 1 63.72 211 SER A N 1
ATOM 1693 C CA . SER A 1 211 ? -21.984 -3.359 -25.062 1 63.72 211 SER A CA 1
ATOM 1694 C C . SER A 1 211 ? -20.625 -2.865 -24.609 1 63.72 211 SER A C 1
ATOM 1696 O O . SER A 1 211 ? -20.5 -1.776 -24.047 1 63.72 211 SER A O 1
ATOM 1698 N N . ASN A 1 212 ? -19.688 -3.484 -25 1 67.38 212 ASN A N 1
ATOM 1699 C CA . ASN A 1 212 ? -18.312 -3.139 -24.625 1 67.38 212 ASN A CA 1
ATOM 1700 C C . ASN A 1 212 ? -17.844 -1.871 -25.328 1 67.38 212 ASN A C 1
ATOM 1702 O O . ASN A 1 212 ? -16.844 -1.271 -24.938 1 67.38 212 ASN A O 1
ATOM 1706 N N . LEU A 1 213 ? -18.688 -1.35 -26.156 1 70.88 213 LEU A N 1
ATOM 1707 C CA . LEU A 1 213 ? -18.234 -0.227 -26.969 1 70.88 213 LEU A CA 1
ATOM 1708 C C . LEU A 1 213 ? -18.906 1.07 -26.531 1 70.88 213 LEU A C 1
ATOM 1710 O O . LEU A 1 213 ? -18.516 2.154 -26.984 1 70.88 213 LEU A O 1
ATOM 1714 N N . ASP A 1 214 ? -19.859 0.98 -25.609 1 73.88 214 ASP A N 1
ATOM 1715 C CA . ASP A 1 214 ? -20.578 2.166 -25.156 1 73.88 214 ASP A CA 1
ATOM 1716 C C . ASP A 1 214 ? -19.75 2.961 -24.141 1 73.88 214 ASP A C 1
ATOM 1718 O O . ASP A 1 214 ? -19.562 2.529 -23 1 73.88 214 ASP A O 1
ATOM 1722 N N . LEU A 1 215 ? -19.406 4.125 -24.469 1 78.75 215 LEU A N 1
ATOM 1723 C CA . LEU A 1 215 ? -18.484 4.945 -23.688 1 78.75 215 LEU A CA 1
ATOM 1724 C C . LEU A 1 215 ? -19.234 5.648 -22.547 1 78.75 215 LEU A C 1
ATOM 1726 O O . LEU A 1 215 ? -18.609 6.316 -21.719 1 78.75 215 LEU A O 1
ATOM 1730 N N . ALA A 1 216 ? -20.516 5.488 -22.516 1 76.38 216 ALA A N 1
ATOM 1731 C CA . ALA A 1 216 ? -21.266 6.07 -21.422 1 76.38 216 ALA A CA 1
ATOM 1732 C C . ALA A 1 216 ? -20.922 5.398 -20.094 1 76.38 216 ALA A C 1
ATOM 1734 O O . ALA A 1 216 ? -21.062 5.996 -19.031 1 76.38 216 ALA A O 1
ATOM 1735 N N . TYR A 1 217 ? -20.422 4.219 -20.297 1 79.81 217 TYR A N 1
ATOM 1736 C CA . TYR A 1 217 ? -20.031 3.479 -19.109 1 79.81 217 TYR A CA 1
ATOM 1737 C C . TYR A 1 217 ? -18.578 3.775 -18.734 1 79.81 217 TYR A C 1
ATOM 1739 O O . TYR A 1 217 ? -17.688 3.73 -19.594 1 79.81 217 TYR A O 1
ATOM 1747 N N . THR A 1 218 ? -18.328 4.094 -17.484 1 84.75 218 THR A N 1
ATOM 1748 C CA . THR A 1 218 ? -17.016 4.48 -17 1 84.75 218 THR A CA 1
ATOM 1749 C C . THR A 1 218 ? -15.977 3.422 -17.328 1 84.75 218 THR A C 1
ATOM 1751 O O . THR A 1 218 ? -14.898 3.744 -17.828 1 84.75 218 THR A O 1
ATOM 1754 N N . ARG A 1 219 ? -16.344 2.215 -17.188 1 84.75 219 ARG A N 1
ATOM 1755 C CA . ARG A 1 219 ? -15.391 1.13 -17.422 1 84.75 219 ARG A CA 1
ATOM 1756 C C . ARG A 1 219 ? -14.953 1.081 -18.875 1 84.75 219 ARG A C 1
ATOM 1758 O O . ARG A 1 219 ? -13.805 0.775 -19.188 1 84.75 219 ARG A O 1
ATOM 1765 N N . ASN A 1 220 ? -15.867 1.36 -19.75 1 87.06 220 ASN A N 1
ATOM 1766 C CA . ASN A 1 220 ? -15.555 1.336 -21.172 1 87.06 220 ASN A CA 1
ATOM 1767 C C . ASN A 1 220 ? -14.594 2.461 -21.547 1 87.06 220 ASN A C 1
ATOM 1769 O O . ASN A 1 220 ? -13.742 2.287 -22.422 1 87.06 220 ASN A O 1
ATOM 1773 N N . ARG A 1 221 ? -14.766 3.562 -20.875 1 91.12 221 ARG A N 1
ATOM 1774 C CA . ARG A 1 221 ? -13.844 4.664 -21.141 1 91.12 221 ARG A CA 1
ATOM 1775 C C . ARG A 1 221 ? -12.422 4.301 -20.703 1 91.12 221 ARG A C 1
ATOM 1777 O O . ARG A 1 221 ? -11.461 4.582 -21.422 1 91.12 221 ARG A O 1
ATOM 1784 N N . PHE A 1 222 ? -12.32 3.672 -19.625 1 93.19 222 PHE A N 1
ATOM 1785 C CA . PHE A 1 222 ? -11.008 3.262 -19.141 1 93.19 222 PHE A CA 1
ATOM 1786 C C . PHE A 1 222 ? -10.406 2.188 -20.047 1 93.19 222 PHE A C 1
ATOM 1788 O O . PHE A 1 222 ? -9.211 2.211 -20.344 1 93.19 222 PHE A O 1
ATOM 1795 N N . ARG A 1 223 ? -11.273 1.339 -20.484 1 90.69 223 ARG A N 1
ATOM 1796 C CA . ARG A 1 223 ? -10.828 0.207 -21.297 1 90.69 223 ARG A CA 1
ATOM 1797 C C . ARG A 1 223 ? -10.43 0.656 -22.688 1 90.69 223 ARG A C 1
ATOM 1799 O O . ARG A 1 223 ? -9.43 0.185 -23.25 1 90.69 223 ARG A O 1
ATOM 1806 N N . GLN A 1 224 ? -11.086 1.573 -23.219 1 91.12 224 GLN A N 1
ATOM 1807 C CA . GLN A 1 224 ? -10.945 1.884 -24.641 1 91.12 224 GLN A CA 1
ATOM 1808 C C . GLN A 1 224 ? -10.094 3.135 -24.844 1 91.12 224 GLN A C 1
ATOM 1810 O O . GLN A 1 224 ? -9.492 3.311 -25.906 1 91.12 224 GLN A O 1
ATOM 1815 N N . GLN A 1 225 ? -10.078 3.969 -23.859 1 92.5 225 GLN A N 1
ATOM 1816 C CA . GLN A 1 225 ? -9.422 5.254 -24.062 1 92.5 225 GLN A CA 1
ATOM 1817 C C . GLN A 1 225 ? -8.203 5.402 -23.141 1 92.5 225 GLN A C 1
ATOM 1819 O O . GLN A 1 225 ? -7.066 5.422 -23.625 1 92.5 225 GLN A O 1
ATOM 1824 N N . TYR A 1 226 ? -8.367 5.379 -21.891 1 93.62 226 TYR A N 1
ATOM 1825 C CA . TYR A 1 226 ? -7.316 5.75 -20.953 1 93.62 226 TYR A CA 1
ATOM 1826 C C . TYR A 1 226 ? -6.211 4.703 -20.922 1 93.62 226 TYR A C 1
ATOM 1828 O O . TYR A 1 226 ? -5.027 5.039 -21 1 93.62 226 TYR A O 1
ATOM 1836 N N . LEU A 1 227 ? -6.594 3.455 -20.828 1 94.44 227 LEU A N 1
ATOM 1837 C CA . LEU A 1 227 ? -5.598 2.395 -20.734 1 94.44 227 LEU A CA 1
ATOM 1838 C C . LEU A 1 227 ? -4.746 2.322 -21.984 1 94.44 227 LEU A C 1
ATOM 1840 O O . LEU A 1 227 ? -3.514 2.318 -21.922 1 94.44 227 LEU A O 1
ATOM 1844 N N . PRO A 1 228 ? -5.387 2.312 -23.156 1 93.94 228 PRO A N 1
ATOM 1845 C CA . PRO A 1 228 ? -4.57 2.268 -24.359 1 93.94 228 PRO A CA 1
ATOM 1846 C C . PRO A 1 228 ? -3.662 3.486 -24.516 1 93.94 228 PRO A C 1
ATOM 1848 O O . PRO A 1 228 ? -2.527 3.363 -24.984 1 93.94 228 PRO A O 1
ATOM 1851 N N . GLU A 1 229 ? -4.125 4.625 -24.141 1 93.69 229 GLU A N 1
ATOM 1852 C CA . GLU A 1 229 ? -3.32 5.844 -24.219 1 93.69 229 GLU A CA 1
ATOM 1853 C C . GLU A 1 229 ? -2.092 5.75 -23.312 1 93.69 229 GLU A C 1
ATOM 1855 O O . GLU A 1 229 ? -0.985 6.105 -23.734 1 93.69 229 GLU A O 1
ATOM 1860 N N . LEU A 1 230 ? -2.27 5.266 -22.141 1 94.94 230 LEU A N 1
ATOM 1861 C CA . LEU A 1 230 ? -1.166 5.125 -21.203 1 94.94 230 LEU A CA 1
ATOM 1862 C C . LEU A 1 230 ? -0.239 3.988 -21.609 1 94.94 230 LEU A C 1
ATOM 1864 O O . LEU A 1 230 ? 0.959 4.023 -21.328 1 94.94 230 LEU A O 1
ATOM 1868 N N . GLU A 1 231 ? -0.834 2.973 -22.219 1 94.06 231 GLU A N 1
ATOM 1869 C CA . GLU A 1 231 ? -0.029 1.862 -22.719 1 94.06 231 GLU A CA 1
ATOM 1870 C C . GLU A 1 231 ? 0.937 2.328 -23.812 1 94.06 231 GLU A C 1
ATOM 1872 O O . GLU A 1 231 ? 2.012 1.748 -23.984 1 94.06 231 GLU A O 1
ATOM 1877 N N . ALA A 1 232 ? 0.562 3.334 -24.547 1 93.06 232 ALA A N 1
ATOM 1878 C CA . ALA A 1 232 ? 1.449 3.914 -25.547 1 93.06 232 ALA A CA 1
ATOM 1879 C C . ALA A 1 232 ? 2.682 4.535 -24.906 1 93.06 232 ALA A C 1
ATOM 1881 O O . ALA A 1 232 ? 3.758 4.57 -25.5 1 93.06 232 ALA A O 1
ATOM 1882 N N . GLU A 1 233 ? 2.547 5.051 -23.688 1 92.38 233 GLU A N 1
ATOM 1883 C CA . GLU A 1 233 ? 3.654 5.602 -22.906 1 92.38 233 GLU A CA 1
ATOM 1884 C C . GLU A 1 233 ? 4.582 4.5 -22.406 1 92.38 233 GLU A C 1
ATOM 1886 O O . GLU A 1 233 ? 5.805 4.66 -22.422 1 92.38 233 GLU A O 1
ATOM 1891 N N . ASP A 1 234 ? 4.02 3.404 -22.031 1 93.56 234 ASP A N 1
ATOM 1892 C CA . ASP A 1 234 ? 4.75 2.227 -21.578 1 93.56 234 ASP A CA 1
ATOM 1893 C C . ASP A 1 234 ? 4 0.943 -21.938 1 93.56 234 ASP A C 1
ATOM 1895 O O . ASP A 1 234 ? 2.977 0.63 -21.312 1 93.56 234 ASP A O 1
ATOM 1899 N N . GLY A 1 235 ? 4.582 0.167 -22.781 1 93.5 235 GLY A N 1
ATOM 1900 C CA . GLY A 1 235 ? 3.938 -1.024 -23.312 1 93.5 235 GLY A CA 1
ATOM 1901 C C . GLY A 1 235 ? 3.705 -2.092 -22.25 1 93.5 235 GLY A C 1
ATOM 1902 O O . GLY A 1 235 ? 2.912 -3.014 -22.469 1 93.5 235 GLY A O 1
ATOM 1903 N N . ALA A 1 236 ? 4.289 -1.959 -21.094 1 92.75 236 ALA A N 1
ATOM 1904 C CA . ALA A 1 236 ? 4.164 -2.961 -20.047 1 92.75 236 ALA A CA 1
ATOM 1905 C C . ALA A 1 236 ? 3.191 -2.5 -18.953 1 92.75 236 ALA A C 1
ATOM 1907 O O . ALA A 1 236 ? 3.184 -3.041 -17.844 1 92.75 236 ALA A O 1
ATOM 1908 N N . LEU A 1 237 ? 2.309 -1.543 -19.281 1 95.44 237 LEU A N 1
ATOM 1909 C CA . LEU A 1 237 ? 1.415 -0.914 -18.312 1 95.44 237 LEU A CA 1
ATOM 1910 C C . LEU A 1 237 ? 0.54 -1.956 -17.625 1 95.44 237 LEU A C 1
ATOM 1912 O O . LEU A 1 237 ? 0.411 -1.951 -16.391 1 95.44 237 LEU A O 1
ATOM 1916 N N . VAL A 1 238 ? -0.034 -2.844 -18.375 1 95.56 238 VAL A N 1
ATOM 1917 C CA . VAL A 1 238 ? -0.954 -3.838 -17.844 1 95.56 238 VAL A CA 1
ATOM 1918 C C . VAL A 1 238 ? -0.222 -4.73 -16.844 1 95.56 238 VAL A C 1
ATOM 1920 O O . VAL A 1 238 ? -0.732 -4.996 -15.75 1 95.56 238 VAL A O 1
ATOM 1923 N N . ASP A 1 239 ? 0.998 -5.082 -17.188 1 93 239 ASP A N 1
ATOM 1924 C CA . ASP A 1 239 ? 1.825 -5.875 -16.281 1 93 239 ASP A CA 1
ATOM 1925 C C . ASP A 1 239 ? 2.166 -5.09 -15.023 1 93 239 ASP A C 1
ATOM 1927 O O . ASP A 1 239 ? 2.115 -5.633 -13.914 1 93 239 ASP A O 1
ATOM 1931 N N . HIS A 1 240 ? 2.449 -3.844 -15.188 1 94.5 240 HIS A N 1
ATOM 1932 C CA . HIS A 1 240 ? 2.82 -2.99 -14.062 1 94.5 240 HIS A CA 1
ATOM 1933 C C . HIS A 1 240 ? 1.659 -2.824 -13.086 1 94.5 240 HIS A C 1
ATOM 1935 O O . HIS A 1 240 ? 1.848 -2.9 -11.875 1 94.5 240 HIS A O 1
ATOM 1941 N N . LEU A 1 241 ? 0.511 -2.646 -13.625 1 96.31 241 LEU A N 1
ATOM 1942 C CA . LEU A 1 241 ? -0.663 -2.463 -12.781 1 96.31 241 LEU A CA 1
ATOM 1943 C C . LEU A 1 241 ? -1.022 -3.758 -12.055 1 96.31 241 LEU A C 1
ATOM 1945 O O . LEU A 1 241 ? -1.494 -3.727 -10.922 1 96.31 241 LEU A O 1
ATOM 1949 N N . GLY A 1 242 ? -0.812 -4.852 -12.75 1 94.12 242 GLY A N 1
ATOM 1950 C CA . GLY A 1 242 ? -0.982 -6.137 -12.094 1 94.12 242 GLY A CA 1
ATOM 1951 C C . GLY A 1 242 ? -0.012 -6.355 -10.945 1 94.12 242 GLY A C 1
ATOM 1952 O O . GLY A 1 242 ? -0.41 -6.781 -9.859 1 94.12 242 GLY A O 1
ATOM 1953 N N . ASP A 1 243 ? 1.238 -6.043 -11.195 1 92.81 243 ASP A N 1
ATOM 1954 C CA . ASP A 1 243 ? 2.27 -6.152 -10.172 1 92.81 243 ASP A CA 1
ATOM 1955 C C . ASP A 1 243 ? 1.968 -5.234 -8.984 1 92.81 243 ASP A C 1
ATOM 1957 O O . ASP A 1 243 ? 2.164 -5.621 -7.832 1 92.81 243 ASP A O 1
ATOM 1961 N N . PHE A 1 244 ? 1.55 -4.117 -9.289 1 95.38 244 PHE A N 1
ATOM 1962 C CA . PHE A 1 244 ? 1.172 -3.166 -8.25 1 95.38 244 PHE A CA 1
ATOM 1963 C C . PHE A 1 244 ? 0.071 -3.738 -7.363 1 95.38 244 PHE A C 1
ATOM 1965 O O . PHE A 1 244 ? 0.151 -3.66 -6.133 1 95.38 244 PHE A O 1
ATOM 1972 N N . ALA A 1 245 ? -0.954 -4.238 -8 1 96.62 245 ALA A N 1
ATOM 1973 C CA . ALA A 1 245 ? -2.084 -4.789 -7.258 1 96.62 245 ALA A CA 1
ATOM 1974 C C . ALA A 1 245 ? -1.623 -5.867 -6.281 1 96.62 245 ALA A C 1
ATOM 1976 O O . ALA A 1 245 ? -1.982 -5.84 -5.102 1 96.62 245 ALA A O 1
ATOM 1977 N N . LEU A 1 246 ? -0.833 -6.766 -6.77 1 93.56 246 LEU A N 1
ATOM 1978 C CA . LEU A 1 246 ? -0.353 -7.871 -5.945 1 93.56 246 LEU A CA 1
ATOM 1979 C C . LEU A 1 246 ? 0.516 -7.355 -4.801 1 93.56 246 LEU A C 1
ATOM 1981 O O . LEU A 1 246 ? 0.38 -7.809 -3.662 1 93.56 246 LEU A O 1
ATOM 1985 N N . ALA A 1 247 ? 1.363 -6.402 -5.059 1 95.12 247 ALA A N 1
ATOM 1986 C CA . ALA A 1 247 ? 2.24 -5.828 -4.039 1 95.12 247 ALA A CA 1
ATOM 1987 C C . ALA A 1 247 ? 1.437 -5.059 -2.994 1 95.12 247 ALA A C 1
ATOM 1989 O O . ALA A 1 247 ? 1.716 -5.152 -1.797 1 95.12 247 ALA A O 1
ATOM 1990 N N . ALA A 1 248 ? 0.516 -4.277 -3.475 1 97.12 248 ALA A N 1
ATOM 1991 C CA . ALA A 1 248 ? -0.316 -3.488 -2.572 1 97.12 248 ALA A CA 1
ATOM 1992 C C . ALA A 1 248 ? -1.136 -4.387 -1.651 1 97.12 248 ALA A C 1
ATOM 1994 O O . ALA A 1 248 ? -1.266 -4.109 -0.457 1 97.12 248 ALA A O 1
ATOM 1995 N N . GLN A 1 249 ? -1.695 -5.461 -2.205 1 96.38 249 GLN A N 1
ATOM 1996 C CA . GLN A 1 249 ? -2.459 -6.414 -1.408 1 96.38 249 GLN A CA 1
ATOM 1997 C C . GLN A 1 249 ? -1.577 -7.09 -0.362 1 96.38 249 GLN A C 1
ATOM 1999 O O . GLN A 1 249 ? -1.958 -7.191 0.806 1 96.38 249 GLN A O 1
ATOM 2004 N N . ALA A 1 250 ? -0.45 -7.527 -0.77 1 95.75 250 ALA A N 1
ATOM 2005 C CA . ALA A 1 250 ? 0.483 -8.164 0.154 1 95.75 250 ALA A CA 1
ATOM 2006 C C . ALA A 1 250 ? 0.926 -7.199 1.246 1 95.75 250 ALA A C 1
ATOM 2008 O O . ALA A 1 250 ? 0.969 -7.559 2.424 1 95.75 250 ALA A O 1
ATOM 2009 N N . THR A 1 251 ? 1.255 -5.984 0.846 1 97.62 251 THR A N 1
ATOM 2010 C CA . THR A 1 251 ? 1.658 -4.961 1.804 1 97.62 251 THR A CA 1
ATOM 2011 C C . THR A 1 251 ? 0.55 -4.707 2.82 1 97.62 251 THR A C 1
ATOM 2013 O O . THR A 1 251 ? 0.816 -4.574 4.016 1 97.62 251 THR A O 1
ATOM 2016 N N . SER A 1 252 ? -0.617 -4.609 2.307 1 97.19 252 SER A N 1
ATOM 2017 C CA . SER A 1 252 ? -1.757 -4.379 3.188 1 97.19 252 SER A CA 1
ATOM 2018 C C . SER A 1 252 ? -1.916 -5.512 4.195 1 97.19 252 SER A C 1
ATOM 2020 O O . SER A 1 252 ? -2.268 -5.273 5.355 1 97.19 252 SER A O 1
ATOM 2022 N N . ARG A 1 253 ? -1.671 -6.75 3.801 1 95.75 253 ARG A N 1
ATOM 2023 C CA . ARG A 1 253 ? -1.774 -7.879 4.723 1 95.75 253 ARG A CA 1
ATOM 2024 C C . ARG A 1 253 ? -0.746 -7.77 5.844 1 95.75 253 ARG A C 1
ATOM 2026 O O . ARG A 1 253 ? -1.062 -8.016 7.008 1 95.75 253 ARG A O 1
ATOM 2033 N N . PHE A 1 254 ? 0.461 -7.41 5.457 1 97.62 254 PHE A N 1
ATOM 2034 C CA . PHE A 1 254 ? 1.491 -7.207 6.469 1 97.62 254 PHE A CA 1
ATOM 2035 C C . PHE A 1 254 ? 1.127 -6.047 7.387 1 97.62 254 PHE A C 1
ATOM 2037 O O . PHE A 1 254 ? 1.308 -6.133 8.602 1 97.62 254 PHE A O 1
ATOM 2044 N N . ALA A 1 255 ? 0.665 -4.973 6.816 1 98.06 255 ALA A N 1
ATOM 2045 C CA . ALA A 1 255 ? 0.267 -3.811 7.605 1 98.06 255 ALA A CA 1
ATOM 2046 C C . ALA A 1 255 ? -0.863 -4.164 8.57 1 98.06 255 ALA A C 1
ATOM 2048 O O . ALA A 1 255 ? -0.832 -3.777 9.742 1 98.06 255 ALA A O 1
ATOM 2049 N N . ASP A 1 256 ? -1.832 -4.898 8.062 1 97.31 256 ASP A N 1
ATOM 2050 C CA . ASP A 1 256 ? -2.957 -5.32 8.898 1 97.31 256 ASP A CA 1
ATOM 2051 C C . ASP A 1 256 ? -2.48 -6.145 10.086 1 97.31 256 ASP A C 1
ATOM 2053 O O . ASP A 1 256 ? -2.961 -5.961 11.211 1 97.31 256 ASP A O 1
ATOM 2057 N N . ALA A 1 257 ? -1.588 -7.035 9.805 1 96.88 257 ALA A N 1
ATOM 2058 C CA . ALA A 1 257 ? -1.058 -7.879 10.875 1 96.88 257 ALA A CA 1
ATOM 2059 C C . ALA A 1 257 ? -0.402 -7.039 11.961 1 96.88 257 ALA A C 1
ATOM 2061 O O . ALA A 1 257 ? -0.589 -7.301 13.156 1 96.88 257 ALA A O 1
ATOM 2062 N N . TYR A 1 258 ? 0.331 -6.039 11.578 1 97.69 258 TYR A N 1
ATOM 2063 C CA . TYR A 1 258 ? 0.971 -5.16 12.555 1 97.69 258 TYR A CA 1
ATOM 2064 C C . TYR A 1 258 ? -0.063 -4.328 13.297 1 97.69 258 TYR A C 1
ATOM 2066 O O . TYR A 1 258 ? -0.003 -4.211 14.523 1 97.69 258 TYR A O 1
ATOM 2074 N N . MET A 1 259 ? -0.929 -3.717 12.562 1 97.75 259 MET A N 1
ATOM 2075 C CA . MET A 1 259 ? -1.948 -2.871 13.18 1 97.75 259 MET A CA 1
ATOM 2076 C C . MET A 1 259 ? -2.791 -3.666 14.172 1 97.75 259 MET A C 1
ATOM 2078 O O . MET A 1 259 ? -3.221 -3.133 15.195 1 97.75 259 MET A O 1
ATOM 2082 N N . ASP A 1 260 ? -3.01 -4.949 13.875 1 97.38 260 ASP A N 1
ATOM 2083 C CA . ASP A 1 260 ? -3.744 -5.801 14.805 1 97.38 260 ASP A CA 1
ATOM 2084 C C . ASP A 1 260 ? -2.996 -5.941 16.125 1 97.38 260 ASP A C 1
ATOM 2086 O O . ASP A 1 260 ? -3.613 -5.996 17.203 1 97.38 260 ASP A O 1
ATOM 2090 N N . GLN A 1 261 ? -1.732 -6 16.047 1 96.38 261 GLN A N 1
ATOM 2091 C CA . GLN A 1 261 ? -0.921 -6.055 17.266 1 96.38 261 GLN A CA 1
ATOM 2092 C C . GLN A 1 261 ? -1.039 -4.758 18.047 1 96.38 261 GLN A C 1
ATOM 2094 O O . GLN A 1 261 ? -1.164 -4.785 19.281 1 96.38 261 GLN A O 1
ATOM 2099 N N . VAL A 1 262 ? -1.019 -3.664 17.391 1 95.94 262 VAL A N 1
ATOM 2100 C CA . VAL A 1 262 ? -1.141 -2.357 18.016 1 95.94 262 VAL A CA 1
ATOM 2101 C C . VAL A 1 262 ? -2.512 -2.232 18.688 1 95.94 262 VAL A C 1
ATOM 2103 O O . VAL A 1 262 ? -2.617 -1.787 19.828 1 95.94 262 VAL A O 1
ATOM 2106 N N . LEU A 1 263 ? -3.533 -2.664 17.984 1 96.81 263 LEU A N 1
ATOM 2107 C CA . LEU A 1 263 ? -4.914 -2.428 18.391 1 96.81 263 LEU A CA 1
ATOM 2108 C C . LEU A 1 263 ? -5.316 -3.375 19.516 1 96.81 263 LEU A C 1
ATOM 2110 O O . LEU A 1 263 ? -6.34 -3.168 20.172 1 96.81 263 LEU A O 1
ATOM 2114 N N . ARG A 1 264 ? -4.543 -4.426 19.703 1 94.38 264 ARG A N 1
ATOM 2115 C CA . ARG A 1 264 ? -4.844 -5.391 20.75 1 94.38 264 ARG A CA 1
ATOM 2116 C C . ARG A 1 264 ? -4.977 -4.703 22.109 1 94.38 264 ARG A C 1
ATOM 2118 O O . ARG A 1 264 ? -5.836 -5.066 22.922 1 94.38 264 ARG A O 1
ATOM 2125 N N . ASP A 1 265 ? -4.172 -3.703 22.266 1 90.12 265 ASP A N 1
ATOM 2126 C CA . ASP A 1 265 ? -4.16 -3.016 23.547 1 90.12 265 ASP A CA 1
ATOM 2127 C C . ASP A 1 265 ? -4.879 -1.672 23.453 1 90.12 265 ASP A C 1
ATOM 2129 O O . ASP A 1 265 ? -4.957 -0.935 24.438 1 90.12 265 ASP A O 1
ATOM 2133 N N . VAL A 1 266 ? -5.402 -1.335 22.406 1 94.56 266 VAL A N 1
ATOM 2134 C CA . VAL A 1 266 ? -5.977 -0.016 22.172 1 94.56 266 VAL A CA 1
ATOM 2135 C C . VAL A 1 266 ? -7.5 -0.113 22.125 1 94.56 266 VAL A C 1
ATOM 2137 O O . VAL A 1 266 ? -8.195 0.806 22.562 1 94.56 266 VAL A O 1
ATOM 2140 N N . LEU A 1 267 ? -8.031 -1.186 21.547 1 94.19 267 LEU A N 1
ATOM 2141 C CA . LEU A 1 267 ? -9.461 -1.401 21.359 1 94.19 267 LEU A CA 1
ATOM 2142 C C . LEU A 1 267 ? -9.977 -2.445 22.344 1 94.19 267 LEU A C 1
ATOM 2144 O O . LEU A 1 267 ? -9.484 -3.574 22.391 1 94.19 267 LEU A O 1
ATOM 2148 N N . MET A 1 268 ? -10.906 -2.066 23.172 1 92 268 MET A N 1
ATOM 2149 C CA . MET A 1 268 ? -11.555 -2.977 24.109 1 92 268 MET A CA 1
ATOM 2150 C C . MET A 1 268 ? -13.07 -2.926 23.969 1 92 268 MET A C 1
ATOM 2152 O O . MET A 1 268 ? -13.641 -1.856 23.734 1 92 268 MET A O 1
ATOM 2156 N N . LYS A 1 269 ? -13.586 -4.059 23.906 1 89.06 269 LYS A N 1
ATOM 2157 C CA . LYS A 1 269 ? -15.047 -4.125 23.891 1 89.06 269 LYS A CA 1
ATOM 2158 C C . LYS A 1 269 ? -15.602 -4.441 25.266 1 89.06 269 LYS A C 1
ATOM 2160 O O . LYS A 1 269 ? -15.188 -5.414 25.906 1 89.06 269 LYS A O 1
ATOM 2165 N N . LYS A 1 270 ? -16.328 -3.555 25.75 1 74.75 270 LYS A N 1
ATOM 2166 C CA . LYS A 1 270 ? -17.062 -3.768 26.984 1 74.75 270 LYS A CA 1
ATOM 2167 C C . LYS A 1 270 ? -18.562 -3.652 26.766 1 74.75 270 LYS A C 1
ATOM 2169 O O . LYS A 1 270 ? -19.062 -2.582 26.406 1 74.75 270 LYS A O 1
ATOM 2174 N N . ASP A 1 271 ? -19.281 -4.793 26.891 1 72.5 271 ASP A N 1
ATOM 2175 C CA . ASP A 1 271 ? -20.719 -4.863 26.594 1 72.5 271 ASP A CA 1
ATOM 2176 C C . ASP A 1 271 ? -20.984 -4.5 25.141 1 72.5 271 ASP A C 1
ATOM 2178 O O . ASP A 1 271 ? -20.375 -5.062 24.219 1 72.5 271 ASP A O 1
ATOM 2182 N N . ASP A 1 272 ? -21.688 -3.529 24.797 1 75.94 272 ASP A N 1
ATOM 2183 C CA . ASP A 1 272 ? -22.016 -3.189 23.406 1 75.94 272 ASP A CA 1
ATOM 2184 C C . ASP A 1 272 ? -21.344 -1.884 23 1 75.94 272 ASP A C 1
ATOM 2186 O O . ASP A 1 272 ? -21.812 -1.204 22.078 1 75.94 272 ASP A O 1
ATOM 2190 N N . THR A 1 273 ? -20.312 -1.655 23.781 1 84 273 THR A N 1
ATOM 2191 C CA . THR A 1 273 ? -19.578 -0.425 23.516 1 84 273 THR A CA 1
ATOM 2192 C C . THR A 1 273 ? -18.094 -0.718 23.281 1 84 273 THR A C 1
ATOM 2194 O O . THR A 1 273 ? -17.5 -1.536 24 1 84 273 THR A O 1
ATOM 2197 N N . TRP A 1 274 ? -17.578 -0.119 22.266 1 92.69 274 TRP A N 1
ATOM 2198 C CA . TRP A 1 274 ? -16.141 -0.197 22.047 1 92.69 274 TRP A CA 1
ATOM 2199 C C . TRP A 1 274 ? -15.43 1.014 22.641 1 92.69 274 TRP A C 1
ATOM 2201 O O . TRP A 1 274 ? -15.906 2.143 22.531 1 92.69 274 TRP A O 1
ATOM 2211 N N . GLN A 1 275 ? -14.406 0.724 23.375 1 91.44 275 GLN A N 1
ATOM 2212 C CA . GLN A 1 275 ? -13.562 1.77 23.953 1 91.44 275 GLN A CA 1
ATOM 2213 C C . GLN A 1 275 ? -12.203 1.812 23.25 1 91.44 275 GLN A C 1
ATOM 2215 O O . GLN A 1 275 ? -11.586 0.77 23.016 1 91.44 275 GLN A O 1
ATOM 2220 N N . VAL A 1 276 ? -11.773 3.049 22.922 1 95 276 VAL A N 1
ATOM 2221 C CA . VAL A 1 276 ? -10.508 3.229 22.203 1 95 276 VAL A CA 1
ATOM 2222 C C . VAL A 1 276 ? -9.586 4.137 23.016 1 95 276 VAL A C 1
ATOM 2224 O O . VAL A 1 276 ? -9.961 5.258 23.359 1 95 276 VAL A O 1
ATOM 2227 N N . ASP A 1 277 ? -8.43 3.721 23.328 1 94 277 ASP A N 1
ATOM 2228 C CA . ASP A 1 277 ? -7.41 4.52 24 1 94 277 ASP A CA 1
ATOM 2229 C C . ASP A 1 277 ? -6.711 5.461 23.016 1 94 277 ASP A C 1
ATOM 2231 O O . ASP A 1 277 ? -5.758 5.066 22.344 1 94 277 ASP A O 1
ATOM 2235 N N . LEU A 1 278 ? -7.039 6.688 23.016 1 92.06 278 LEU A N 1
ATOM 2236 C CA . LEU A 1 278 ? -6.527 7.656 22.062 1 92.06 278 LEU A CA 1
ATOM 2237 C C . LEU A 1 278 ? -5.066 7.992 22.344 1 92.06 278 LEU A C 1
ATOM 2239 O O . LEU A 1 278 ? -4.305 8.305 21.438 1 92.06 278 LEU A O 1
ATOM 2243 N N . ALA A 1 279 ? -4.684 7.906 23.547 1 90 279 ALA A N 1
ATOM 2244 C CA . ALA A 1 279 ? -3.316 8.227 23.938 1 90 279 ALA A CA 1
ATOM 2245 C C . ALA A 1 279 ? -2.328 7.223 23.359 1 90 279 ALA A C 1
ATOM 2247 O O . ALA A 1 279 ? -1.204 7.582 23 1 90 279 ALA A O 1
ATOM 2248 N N . ALA A 1 280 ? -2.797 6.031 23.25 1 92.75 280 ALA A N 1
ATOM 2249 C CA . ALA A 1 280 ? -1.934 4.949 22.781 1 92.75 280 ALA A CA 1
ATOM 2250 C C . ALA A 1 280 ? -1.584 5.125 21.297 1 92.75 280 ALA A C 1
ATOM 2252 O O . ALA A 1 280 ? -0.587 4.578 20.828 1 92.75 280 ALA A O 1
ATOM 2253 N N . ILE A 1 281 ? -2.375 5.902 20.531 1 92.81 281 ILE A N 1
ATOM 2254 C CA . ILE A 1 281 ? -2.104 6.012 19.094 1 92.81 281 ILE A CA 1
ATOM 2255 C C . ILE A 1 281 ? -1.794 7.465 18.75 1 92.81 281 ILE A C 1
ATOM 2257 O O . ILE A 1 281 ? -1.703 7.82 17.562 1 92.81 281 ILE A O 1
ATOM 2261 N N . ALA A 1 282 ? -1.561 8.312 19.703 1 87.75 282 ALA A N 1
ATOM 2262 C CA . ALA A 1 282 ? -1.38 9.75 19.516 1 87.75 282 ALA A CA 1
ATOM 2263 C C . ALA A 1 282 ? -0.059 10.047 18.812 1 87.75 282 ALA A C 1
ATOM 2265 O O . ALA A 1 282 ? 0.06 11.047 18.094 1 87.75 282 ALA A O 1
ATOM 2266 N N . ASP A 1 283 ? 0.869 9.102 18.953 1 86.5 283 ASP A N 1
ATOM 2267 C CA . ASP A 1 283 ? 2.207 9.359 18.438 1 86.5 283 ASP A CA 1
ATOM 2268 C C . ASP A 1 283 ? 2.287 9.039 16.938 1 86.5 283 ASP A C 1
ATOM 2270 O O . ASP A 1 283 ? 3.242 9.43 16.266 1 86.5 283 ASP A O 1
ATOM 2274 N N . TYR A 1 284 ? 1.306 8.375 16.453 1 90.25 284 TYR A N 1
ATOM 2275 C CA . TYR A 1 284 ? 1.271 8.109 15.023 1 90.25 284 TYR A CA 1
ATOM 2276 C C . TYR A 1 284 ? 0.86 9.359 14.242 1 90.25 284 TYR A C 1
ATOM 2278 O O . TYR A 1 284 ? 0.08 10.172 14.742 1 90.25 284 TYR A O 1
ATOM 2286 N N . ASP A 1 285 ? 1.401 9.516 13.055 1 85.88 285 ASP A N 1
ATOM 2287 C CA . ASP A 1 285 ? 1.021 10.68 12.258 1 85.88 285 ASP A CA 1
ATOM 2288 C C . ASP A 1 285 ? -0.382 10.508 11.68 1 85.88 285 ASP A C 1
ATOM 2290 O O . ASP A 1 285 ? -1 9.453 11.828 1 85.88 285 ASP A O 1
ATOM 2294 N N . LEU A 1 286 ? -0.923 11.508 11.039 1 86.75 286 LEU A N 1
ATOM 2295 C CA . LEU A 1 286 ? -2.32 11.57 10.625 1 86.75 286 LEU A CA 1
ATOM 2296 C C . LEU A 1 286 ? -2.656 10.43 9.664 1 86.75 286 LEU A C 1
ATOM 2298 O O . LEU A 1 286 ? -3.648 9.727 9.859 1 86.75 286 LEU A O 1
ATOM 2302 N N . PRO A 1 287 ? -1.833 10.18 8.609 1 91.25 287 PRO A N 1
ATOM 2303 C CA . PRO A 1 287 ? -2.168 9.062 7.719 1 91.25 287 PRO A CA 1
ATOM 2304 C C . PRO A 1 287 ? -2.158 7.715 8.438 1 91.25 287 PRO A C 1
ATOM 2306 O O . PRO A 1 287 ? -2.977 6.844 8.133 1 91.25 287 PRO A O 1
ATOM 2309 N N . GLU A 1 288 ? -1.268 7.562 9.352 1 94.69 288 GLU A N 1
ATOM 2310 C CA . GLU A 1 288 ? -1.208 6.32 10.117 1 94.69 288 GLU A CA 1
ATOM 2311 C C . GLU A 1 288 ? -2.426 6.172 11.023 1 94.69 288 GLU A C 1
ATOM 2313 O O . GLU A 1 288 ? -2.977 5.078 11.156 1 94.69 288 GLU A O 1
ATOM 2318 N N . GLN A 1 289 ? -2.809 7.238 11.664 1 94.81 289 GLN A N 1
ATOM 2319 C CA . GLN A 1 289 ? -3.99 7.195 12.516 1 94.81 289 GLN A CA 1
ATOM 2320 C C . GLN A 1 289 ? -5.238 6.84 11.719 1 94.81 289 GLN A C 1
ATOM 2322 O O . GLN A 1 289 ? -6.098 6.098 12.195 1 94.81 289 GLN A O 1
ATOM 2327 N N . VAL A 1 290 ? -5.332 7.383 10.578 1 95.06 290 VAL A N 1
ATOM 2328 C CA . VAL A 1 290 ? -6.469 7.078 9.711 1 95.06 290 VAL A CA 1
ATOM 2329 C C . VAL A 1 290 ? -6.512 5.578 9.43 1 95.06 290 VAL A C 1
ATOM 2331 O O . VAL A 1 290 ? -7.566 4.949 9.539 1 95.06 290 VAL A O 1
ATOM 2334 N N . LEU A 1 291 ? -5.375 4.996 9.078 1 96.5 291 LEU A N 1
ATOM 2335 C CA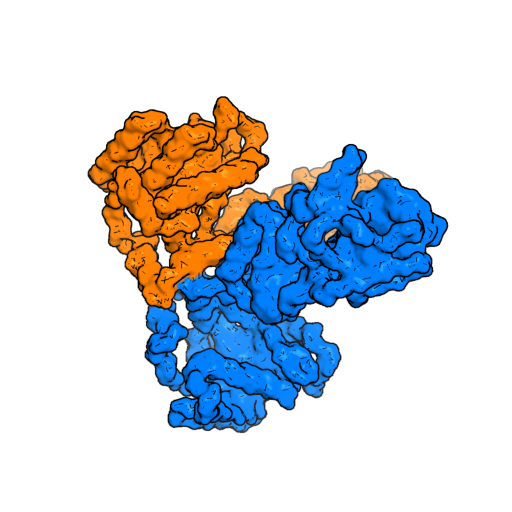 . LEU A 1 291 ? -5.305 3.564 8.797 1 96.5 291 LEU A CA 1
ATOM 2336 C C . LEU A 1 291 ? -5.66 2.748 10.031 1 96.5 291 LEU A C 1
ATOM 2338 O O . LEU A 1 291 ? -6.34 1.725 9.93 1 96.5 291 LEU A O 1
ATOM 2342 N N . LEU A 1 292 ? -5.172 3.193 11.18 1 97 292 LEU A N 1
ATOM 2343 C CA . LEU A 1 292 ? -5.473 2.494 12.43 1 97 292 LEU A CA 1
ATOM 2344 C C . LEU A 1 292 ? -6.973 2.49 12.703 1 97 292 LEU A C 1
ATOM 2346 O O . LEU A 1 292 ? -7.531 1.467 13.102 1 97 292 LEU A O 1
ATOM 2350 N N . TRP A 1 293 ? -7.598 3.59 12.477 1 96.25 293 TRP A N 1
ATOM 2351 C CA . TRP A 1 293 ? -9.039 3.67 12.688 1 96.25 293 TRP A CA 1
ATOM 2352 C C . TRP A 1 293 ? -9.789 2.818 11.672 1 96.25 293 TRP A C 1
ATOM 2354 O O . TRP A 1 293 ? -10.812 2.207 11.992 1 96.25 293 TRP A O 1
ATOM 2364 N N . GLN A 1 294 ? -9.352 2.838 10.438 1 95.94 294 GLN A N 1
ATOM 2365 C CA . GLN A 1 294 ? -9.961 1.962 9.438 1 95.94 294 GLN A CA 1
ATOM 2366 C C . GLN A 1 294 ? -9.898 0.502 9.875 1 95.94 294 GLN A C 1
ATOM 2368 O O . GLN A 1 294 ? -10.898 -0.213 9.812 1 95.94 294 GLN A O 1
ATOM 2373 N N . ARG A 1 295 ? -8.68 0.111 10.266 1 96.44 295 ARG A N 1
ATOM 2374 C CA . ARG A 1 295 ? -8.508 -1.264 10.719 1 96.44 295 ARG A CA 1
ATOM 2375 C C . ARG A 1 295 ? -9.367 -1.544 11.953 1 96.44 295 ARG A C 1
ATOM 2377 O O . ARG A 1 295 ? -9.922 -2.633 12.086 1 96.44 295 ARG A O 1
ATOM 2384 N N . LEU A 1 296 ? -9.422 -0.573 12.852 1 96.25 296 LEU A N 1
ATOM 2385 C CA . LEU A 1 296 ? -10.234 -0.68 14.062 1 96.25 296 LEU A CA 1
ATOM 2386 C C . LEU A 1 296 ? -11.703 -0.92 13.719 1 96.25 296 LEU A C 1
ATOM 2388 O O . LEU A 1 296 ? -12.336 -1.819 14.273 1 96.25 296 LEU A O 1
ATOM 2392 N N . PHE A 1 297 ? -12.227 -0.12 12.789 1 95.06 297 PHE A N 1
ATOM 2393 C CA . PHE A 1 297 ? -13.609 -0.289 12.359 1 95.06 297 PHE A CA 1
ATOM 2394 C C . PHE A 1 297 ? -13.82 -1.677 11.766 1 95.06 297 PHE A C 1
ATOM 2396 O O . PHE A 1 297 ? -14.844 -2.316 12.023 1 95.06 297 PHE A O 1
ATOM 2403 N N . ASP A 1 298 ? -12.898 -2.16 10.984 1 92.25 298 ASP A N 1
ATOM 2404 C CA . ASP A 1 298 ? -12.984 -3.504 10.43 1 92.25 298 ASP A CA 1
ATOM 2405 C C . ASP A 1 298 ? -13.078 -4.555 11.531 1 92.25 298 ASP A C 1
ATOM 2407 O O . ASP A 1 298 ? -13.82 -5.527 11.406 1 92.25 298 ASP A O 1
ATOM 2411 N N . ARG A 1 299 ? -12.391 -4.359 12.594 1 92.25 299 ARG A N 1
ATOM 2412 C CA . ARG A 1 299 ? -12.273 -5.332 13.68 1 92.25 299 ARG A CA 1
ATOM 2413 C C . ARG A 1 299 ? -13.547 -5.387 14.508 1 92.25 299 ARG A C 1
ATOM 2415 O O . ARG A 1 299 ? -13.773 -6.344 15.25 1 92.25 299 ARG A O 1
ATOM 2422 N N . THR A 1 300 ? -14.328 -4.371 14.43 1 90.5 300 THR A N 1
ATOM 2423 C CA . THR A 1 300 ? -15.586 -4.387 15.164 1 90.5 300 THR A CA 1
ATOM 2424 C C . THR A 1 300 ? -16.531 -5.434 14.586 1 90.5 300 THR A C 1
ATOM 2426 O O . THR A 1 300 ? -17.469 -5.863 15.266 1 90.5 300 THR A O 1
ATOM 2429 N N . GLY A 1 301 ? -16.344 -5.73 13.289 1 86.62 301 GLY A N 1
ATOM 2430 C CA . GLY A 1 301 ? -17.219 -6.668 12.609 1 86.62 301 GLY A CA 1
ATOM 2431 C C . GLY A 1 301 ? -18.531 -6.039 12.148 1 86.62 301 GLY A C 1
ATOM 2432 O O . GLY A 1 301 ? -19.406 -6.73 11.617 1 86.62 301 GLY A O 1
ATOM 2433 N N . VAL A 1 302 ? -18.656 -4.699 12.422 1 86.62 302 VAL A N 1
ATOM 2434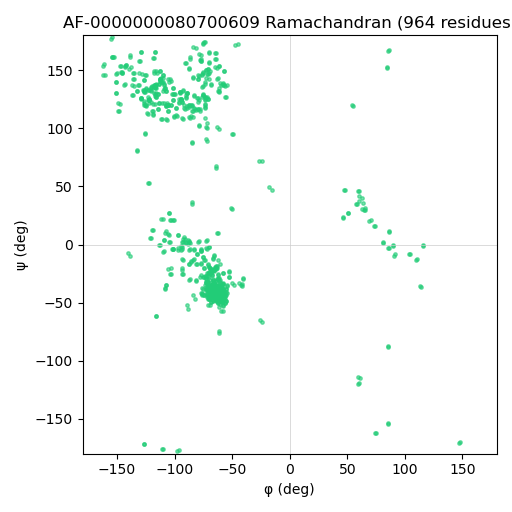 C CA . VAL A 1 302 ? -19.859 -3.982 12.008 1 86.62 302 VAL A CA 1
ATOM 2435 C C . VAL A 1 302 ? -19.719 -3.518 10.562 1 86.62 302 VAL A C 1
ATOM 2437 O O . VAL A 1 302 ? -18.859 -2.686 10.25 1 86.62 302 VAL A O 1
ATOM 2440 N N . ALA A 1 303 ? -20.578 -3.945 9.664 1 83.75 303 ALA A N 1
ATOM 2441 C CA . ALA A 1 303 ? -20.484 -3.703 8.227 1 83.75 303 ALA A CA 1
ATOM 2442 C C . ALA A 1 303 ? -20.578 -2.213 7.914 1 83.75 303 ALA A C 1
ATOM 2444 O O . ALA A 1 303 ? -19.844 -1.701 7.066 1 83.75 303 ALA A O 1
ATOM 2445 N N . ASP A 1 304 ? -21.453 -1.537 8.594 1 86.12 304 ASP A N 1
ATOM 2446 C CA . ASP A 1 304 ? -21.672 -0.115 8.336 1 86.12 304 ASP A CA 1
ATOM 2447 C C . ASP A 1 304 ? -20.422 0.696 8.68 1 86.12 304 ASP A C 1
ATOM 2449 O O . ASP A 1 304 ? -20.109 1.684 8.008 1 86.12 304 ASP A O 1
ATOM 2453 N N . LEU A 1 305 ? -19.766 0.324 9.703 1 88.88 305 LEU A N 1
ATOM 2454 C CA . LEU A 1 305 ? -18.547 1.017 10.094 1 88.88 305 LEU A CA 1
ATOM 2455 C C . LEU A 1 305 ? -17.422 0.727 9.109 1 88.88 305 LEU A C 1
ATOM 2457 O O . LEU A 1 305 ? -16.625 1.615 8.781 1 88.88 305 LEU A O 1
ATOM 2461 N N . ALA A 1 306 ? -17.453 -0.518 8.633 1 84.06 306 ALA A N 1
ATOM 2462 C CA . ALA A 1 306 ? -16.438 -0.922 7.672 1 84.06 306 ALA A CA 1
ATOM 2463 C C . ALA A 1 306 ? -16.594 -0.17 6.355 1 84.06 306 ALA A C 1
ATOM 2465 O O . ALA A 1 306 ? -15.617 -0.001 5.609 1 84.06 306 ALA A O 1
ATOM 2466 N N . ALA A 1 307 ? -17.75 0.359 6.059 1 82 307 ALA A N 1
ATOM 2467 C CA . ALA A 1 307 ? -18.047 1.03 4.793 1 82 307 ALA A CA 1
ATOM 2468 C C . ALA A 1 307 ? -17.812 2.535 4.902 1 82 307 ALA A C 1
ATOM 2470 O O . ALA A 1 307 ? -18.031 3.275 3.943 1 82 307 ALA A O 1
ATOM 2471 N N . PHE A 1 308 ? -17.328 2.984 6.117 1 86.31 308 PHE A N 1
ATOM 2472 C CA . PHE A 1 308 ? -17.047 4.398 6.332 1 86.31 308 PHE A CA 1
ATOM 2473 C C . PHE A 1 308 ? -16.062 4.914 5.293 1 86.31 308 PHE A C 1
ATOM 2475 O O . PHE A 1 308 ? -15.086 4.23 4.957 1 86.31 308 PHE A O 1
ATOM 2482 N N . THR A 1 309 ? -16.266 6.082 4.707 1 83.31 309 THR A N 1
ATOM 2483 C CA . THR A 1 309 ? -15.508 6.602 3.568 1 83.31 309 THR A CA 1
ATOM 2484 C C . THR A 1 309 ? -14.148 7.125 4.012 1 83.31 309 THR A C 1
ATOM 2486 O O . THR A 1 309 ? -13.961 7.477 5.176 1 83.31 309 THR A O 1
ATOM 2489 N N . GLN A 1 310 ? -13.266 7.211 3.07 1 84.88 310 GLN A N 1
ATOM 2490 C CA . GLN A 1 310 ? -11.938 7.762 3.33 1 84.88 310 GLN A CA 1
ATOM 2491 C C . GLN A 1 310 ? -12.031 9.195 3.848 1 84.88 310 GLN A C 1
ATOM 2493 O O . GLN A 1 310 ? -11.336 9.562 4.797 1 84.88 310 GLN A O 1
ATOM 2498 N N . ASP A 1 311 ? -12.836 9.969 3.188 1 81.75 311 ASP A N 1
ATOM 2499 C CA . ASP A 1 311 ? -13.016 11.352 3.613 1 81.75 311 ASP A CA 1
ATOM 2500 C C . ASP A 1 311 ? -13.609 11.422 5.016 1 81.75 311 ASP A C 1
ATOM 2502 O O . ASP A 1 311 ? -13.258 12.297 5.809 1 81.75 311 ASP A O 1
ATOM 2506 N N . GLY A 1 312 ? -14.492 10.523 5.285 1 86.31 312 GLY A N 1
ATOM 2507 C CA . GLY A 1 312 ? -15.062 10.445 6.621 1 86.31 312 GLY A CA 1
ATOM 2508 C C . GLY A 1 312 ? -14.023 10.18 7.695 1 86.31 312 GLY A C 1
ATOM 2509 O O . GLY A 1 312 ? -14.023 10.836 8.742 1 86.31 312 GLY A O 1
ATOM 2510 N N . PHE A 1 313 ? -13.141 9.297 7.414 1 92.19 313 PHE A N 1
ATOM 2511 C CA . PHE A 1 313 ? -12.086 8.961 8.367 1 92.19 313 PHE A CA 1
ATOM 2512 C C . PHE A 1 313 ? -11.172 10.156 8.602 1 92.19 313 PHE A C 1
ATOM 2514 O O . PHE A 1 313 ? -10.797 10.438 9.742 1 92.19 313 PHE A O 1
ATOM 2521 N N . LYS A 1 314 ? -10.773 10.805 7.559 1 86.44 314 LYS A N 1
ATOM 2522 C CA . LYS A 1 314 ? -9.883 11.953 7.684 1 86.44 314 LYS A CA 1
ATOM 2523 C C . LYS A 1 314 ? -10.5 13.039 8.562 1 86.44 314 LYS A C 1
ATOM 2525 O O . LYS A 1 314 ? -9.836 13.562 9.461 1 86.44 314 LYS A O 1
ATOM 2530 N N . ARG A 1 315 ? -11.734 13.305 8.344 1 85.69 315 ARG A N 1
ATOM 2531 C CA . ARG A 1 315 ? -12.438 14.32 9.117 1 85.69 315 ARG A CA 1
ATOM 2532 C C . ARG A 1 315 ? -12.609 13.875 10.57 1 85.69 315 ARG A C 1
ATOM 2534 O O . ARG A 1 315 ? -12.461 14.672 11.492 1 85.69 315 ARG A O 1
ATOM 2541 N N . MET A 1 316 ? -12.922 12.656 10.672 1 90.19 316 MET A N 1
ATOM 2542 C CA . MET A 1 316 ? -13.117 12.109 12.016 1 90.19 316 MET A CA 1
ATOM 2543 C C . MET A 1 316 ? -11.836 12.188 12.828 1 90.19 316 MET A C 1
ATOM 2545 O O . MET A 1 316 ? -11.852 12.609 13.984 1 90.19 316 MET A O 1
ATOM 2549 N N . VAL A 1 317 ? -10.734 11.836 12.234 1 90.62 317 VAL A N 1
ATOM 2550 C CA . VAL A 1 317 ? -9.453 11.828 12.945 1 90.62 317 VAL A CA 1
ATOM 2551 C C . VAL A 1 317 ? -9.039 13.258 13.273 1 90.62 317 VAL A C 1
ATOM 2553 O O . VAL A 1 317 ? -8.516 13.531 14.359 1 90.62 317 VAL A O 1
ATOM 2556 N N . ALA A 1 318 ? -9.234 14.117 12.305 1 79.69 318 ALA A N 1
ATOM 2557 C CA . ALA A 1 318 ? -8.945 15.531 12.57 1 79.69 318 ALA A CA 1
ATOM 2558 C C . ALA A 1 318 ? -9.773 16.047 13.734 1 79.69 318 ALA A C 1
ATOM 2560 O O . ALA A 1 318 ? -9.281 16.812 14.57 1 79.69 318 ALA A O 1
ATOM 2561 N N . PHE A 1 319 ? -11.008 15.609 13.781 1 78.88 319 PHE A N 1
ATOM 2562 C CA . PHE A 1 319 ? -11.93 15.953 14.859 1 78.88 319 PHE A CA 1
ATOM 2563 C C . PHE A 1 319 ? -11.406 15.43 16.203 1 78.88 319 PHE A C 1
ATOM 2565 O O . PHE A 1 319 ? -11.438 16.141 17.203 1 78.88 319 PHE A O 1
ATOM 2572 N N . LEU A 1 320 ? -10.891 14.289 16.219 1 86.19 320 LEU A N 1
ATOM 2573 C CA . LEU A 1 320 ? -10.414 13.648 17.438 1 86.19 320 LEU A CA 1
ATOM 2574 C C . LEU A 1 320 ? -9.141 14.32 17.938 1 86.19 320 LEU A C 1
ATOM 2576 O O . LEU A 1 320 ? -8.812 14.242 19.125 1 86.19 320 LEU A O 1
ATOM 2580 N N . GLN A 1 321 ? -8.453 14.922 17.047 1 78.19 321 GLN A N 1
ATOM 2581 C CA . GLN A 1 321 ? -7.207 15.586 17.406 1 78.19 321 GLN A CA 1
ATOM 2582 C C . GLN A 1 321 ? -7.461 17 17.906 1 78.19 321 GLN A C 1
ATOM 2584 O O . GLN A 1 321 ? -6.566 17.656 18.453 1 78.19 321 GLN A O 1
ATOM 2589 N N . SER A 1 322 ? -8.617 17.438 17.641 1 73.88 322 SER A N 1
ATOM 2590 C CA . SER A 1 322 ? -8.945 18.781 18.094 1 73.88 322 SER A CA 1
ATOM 2591 C C . SER A 1 322 ? -8.93 18.891 19.609 1 73.88 322 SER A C 1
ATOM 2593 O O . SER A 1 322 ? -9.031 17.875 20.312 1 73.88 322 SER A O 1
ATOM 2595 N N . GLU A 1 323 ? -8.648 20.047 20.047 1 66.12 323 GLU A N 1
ATOM 2596 C CA . GLU A 1 323 ? -8.43 20.297 21.469 1 66.12 323 GLU A CA 1
ATOM 2597 C C . GLU A 1 323 ? -9.734 20.234 22.25 1 66.12 323 GLU A C 1
ATOM 2599 O O . GLU A 1 323 ? -9.734 20.297 23.484 1 66.12 323 GLU A O 1
ATOM 2604 N N . ASN A 1 324 ? -10.758 19.891 21.531 1 61.38 324 ASN A N 1
ATOM 2605 C CA . ASN A 1 324 ? -12.008 19.828 22.266 1 61.38 324 ASN A CA 1
ATOM 2606 C C . ASN A 1 324 ? -12.062 18.609 23.172 1 61.38 324 ASN A C 1
ATOM 2608 O O . ASN A 1 324 ? -11.758 17.5 22.734 1 61.38 324 ASN A O 1
ATOM 2612 N N . GLY A 1 325 ? -12.148 18.844 24.391 1 59.09 325 GLY A N 1
ATOM 2613 C CA . GLY A 1 325 ? -12.164 17.766 25.375 1 59.09 325 GLY A CA 1
ATOM 2614 C C . GLY A 1 325 ? -13.297 16.781 25.156 1 59.09 325 GLY A C 1
ATOM 2615 O O . GLY A 1 325 ? -13.148 15.586 25.422 1 59.09 325 GLY A O 1
ATOM 2616 N N . GLN A 1 326 ? -14.547 17.203 24.766 1 59.31 326 GLN A N 1
ATOM 2617 C CA . GLN A 1 326 ? -15.68 16.328 24.5 1 59.31 326 GLN A CA 1
ATOM 2618 C C . GLN A 1 326 ? -16.312 16.656 23.141 1 59.31 326 GLN A C 1
ATOM 2620 O O . GLN A 1 326 ? -16.5 17.828 22.812 1 59.31 326 GLN A O 1
ATOM 2625 N N . ALA A 1 327 ? -16.422 15.633 22.312 1 69.19 327 ALA A N 1
ATOM 2626 C CA . ALA A 1 327 ? -17.016 15.82 20.984 1 69.19 327 ALA A CA 1
ATOM 2627 C C . ALA A 1 327 ? -17.688 14.539 20.5 1 69.19 327 ALA A C 1
ATOM 2629 O O . ALA A 1 327 ? -17.391 13.445 20.984 1 69.19 327 ALA A O 1
ATOM 2630 N N . GLU A 1 328 ? -18.797 14.789 19.906 1 75.56 328 GLU A N 1
ATOM 2631 C CA . GLU A 1 328 ? -19.516 13.656 19.328 1 75.56 328 GLU A CA 1
ATOM 2632 C C . GLU A 1 328 ? -19.484 13.703 17.797 1 75.56 328 GLU A C 1
ATOM 2634 O O . GLU A 1 328 ? -19.562 14.781 17.203 1 75.56 328 GLU A O 1
ATOM 2639 N N . TRP A 1 329 ? -19.297 12.492 17.234 1 83 329 TRP A N 1
ATOM 2640 C CA . TRP A 1 329 ? -19.281 12.352 15.789 1 83 329 TRP A CA 1
ATOM 2641 C C . TRP A 1 329 ? -20.234 11.25 15.344 1 83 329 TRP A C 1
ATOM 2643 O O . TRP A 1 329 ? -20.203 10.133 15.867 1 83 329 TRP A O 1
ATOM 2653 N N . ARG A 1 330 ? -21.109 11.57 14.469 1 83.44 330 ARG A N 1
ATOM 2654 C CA . ARG A 1 330 ? -22.062 10.586 13.977 1 83.44 330 ARG A CA 1
ATOM 2655 C C . ARG A 1 330 ? -21.406 9.617 13.008 1 83.44 330 ARG A C 1
ATOM 2657 O O . ARG A 1 330 ? -20.625 10.023 12.141 1 83.44 330 ARG A O 1
ATOM 2664 N N . LEU A 1 331 ? -21.734 8.375 13.18 1 89.38 331 LEU A N 1
ATOM 2665 C CA . LEU A 1 331 ? -21.219 7.301 12.328 1 89.38 331 LEU A CA 1
ATOM 2666 C C . LEU A 1 331 ? -22.359 6.594 11.602 1 89.38 331 LEU A C 1
ATOM 2668 O O . LEU A 1 331 ? -23.531 6.742 11.984 1 89.38 331 LEU A O 1
ATOM 2672 N N . PRO A 1 332 ? -22.047 5.902 10.539 1 83.88 332 PRO A N 1
ATOM 2673 C CA . PRO A 1 332 ? -23.094 5.168 9.836 1 83.88 332 PRO A CA 1
ATOM 2674 C C . PRO A 1 332 ? -23.703 4.047 10.672 1 83.88 332 PRO A C 1
ATOM 2676 O O . PRO A 1 332 ? -23.094 3.605 11.648 1 83.88 332 PRO A O 1
ATOM 2679 N N . GLY A 1 333 ? -24.938 3.604 10.273 1 82.69 333 GLY A N 1
ATOM 2680 C CA . GLY A 1 333 ? -25.578 2.463 10.906 1 82.69 333 GLY A CA 1
ATOM 2681 C C . GLY A 1 333 ? -26.109 2.771 12.297 1 82.69 333 GLY A C 1
ATOM 2682 O O . GLY A 1 333 ? -26.25 1.871 13.125 1 82.69 333 GLY A O 1
ATOM 2683 N N . GLY A 1 334 ? -26.234 4.004 12.633 1 83.56 334 GLY A N 1
ATOM 2684 C CA . GLY A 1 334 ? -26.781 4.402 13.922 1 83.56 334 GLY A CA 1
ATOM 2685 C C . GLY A 1 334 ? -25.734 4.445 15.023 1 83.56 334 GLY A C 1
ATOM 2686 O O . GLY A 1 334 ? -26.078 4.578 16.203 1 83.56 334 GLY A O 1
ATOM 2687 N N . TYR A 1 335 ? -24.531 4.363 14.625 1 88.69 335 TYR A N 1
ATOM 2688 C CA . TYR A 1 335 ? -23.453 4.43 15.602 1 88.69 335 TYR A CA 1
ATOM 2689 C C . TYR A 1 335 ? -22.984 5.867 15.812 1 88.69 335 TYR A C 1
ATOM 2691 O O . TYR A 1 335 ? -23.25 6.738 14.977 1 88.69 335 TYR A O 1
ATOM 2699 N N . ARG A 1 336 ? -22.375 6.109 17.031 1 87 336 ARG A N 1
ATOM 2700 C CA . ARG A 1 336 ? -21.781 7.406 17.344 1 87 336 ARG A CA 1
ATOM 2701 C C . ARG A 1 336 ? -20.406 7.234 18 1 87 336 ARG A C 1
ATOM 2703 O O . ARG A 1 336 ? -20.172 6.254 18.703 1 87 336 ARG A O 1
ATOM 2710 N N . LEU A 1 337 ? -19.578 8.188 17.703 1 90.25 337 LEU A N 1
ATOM 2711 C CA . LEU A 1 337 ? -18.266 8.289 18.344 1 90.25 337 LEU A CA 1
ATOM 2712 C C . LEU A 1 337 ? -18.25 9.43 19.344 1 90.25 337 LEU A C 1
ATOM 2714 O O . LEU A 1 337 ? -18.547 10.578 19.016 1 90.25 337 LEU A O 1
ATOM 2718 N N . VAL A 1 338 ? -17.953 9.062 20.578 1 81.81 338 VAL A N 1
ATOM 2719 C CA . VAL A 1 338 ? -17.922 10.062 21.641 1 81.81 338 VAL A CA 1
ATOM 2720 C C . VAL A 1 338 ? -16.5 10.133 22.234 1 81.81 338 VAL A C 1
ATOM 2722 O O . VAL A 1 338 ? -15.945 9.109 22.641 1 81.81 338 VAL A O 1
ATOM 2725 N N . LYS A 1 339 ? -15.984 11.312 22.125 1 85.88 339 LYS A N 1
ATOM 2726 C CA . LYS A 1 339 ? -14.664 11.539 22.719 1 85.88 339 LYS A CA 1
ATOM 2727 C C . LYS A 1 339 ? -14.781 12.117 24.125 1 85.88 339 LYS A C 1
ATOM 2729 O O . LYS A 1 339 ? -15.492 13.094 24.344 1 85.88 339 LYS A O 1
ATOM 2734 N N . VAL A 1 340 ? -14.164 11.438 25.031 1 74.06 340 VAL A N 1
ATOM 2735 C CA . VAL A 1 340 ? -14.039 11.922 26.406 1 74.06 340 VAL A CA 1
ATOM 2736 C C . VAL A 1 340 ? -12.562 11.93 26.812 1 74.06 340 VAL A C 1
ATOM 2738 O O . VAL A 1 340 ? -12.008 10.898 27.188 1 74.06 340 VAL A O 1
ATOM 2741 N N . TYR A 1 341 ? -11.969 13.039 26.688 1 73.12 341 TYR A N 1
ATOM 2742 C CA . TYR A 1 341 ? -10.547 13.203 26.953 1 73.12 341 TYR A CA 1
ATOM 2743 C C . TYR A 1 341 ? -9.711 12.297 26.047 1 73.12 341 TYR A C 1
ATOM 2745 O O . TYR A 1 341 ? -9.75 12.422 24.828 1 73.12 341 TYR A O 1
ATOM 2753 N N . ASP A 1 342 ? -9.047 11.336 26.719 1 83.31 342 ASP A N 1
ATOM 2754 C CA . ASP A 1 342 ? -8.117 10.539 25.922 1 83.31 342 ASP A CA 1
ATOM 2755 C C . ASP A 1 342 ? -8.727 9.188 25.562 1 83.31 342 ASP A C 1
ATOM 2757 O O . ASP A 1 342 ? -8 8.234 25.266 1 83.31 342 ASP A O 1
ATOM 2761 N N . THR A 1 343 ? -10.086 9.219 25.641 1 86.19 343 THR A N 1
ATOM 2762 C CA . THR A 1 343 ? -10.781 7.977 25.297 1 86.19 343 THR A CA 1
ATOM 2763 C C . THR A 1 343 ? -11.922 8.25 24.328 1 86.19 343 THR A C 1
ATOM 2765 O O . THR A 1 343 ? -12.641 9.242 24.469 1 86.19 343 THR A O 1
ATOM 2768 N N . ALA A 1 344 ? -12.023 7.406 23.375 1 91.94 344 ALA A N 1
ATOM 2769 C CA . ALA A 1 344 ? -13.156 7.461 22.453 1 91.94 344 ALA A CA 1
ATOM 2770 C C . ALA A 1 344 ? -14.062 6.25 22.625 1 91.94 344 ALA A C 1
ATOM 2772 O O . ALA A 1 344 ? -13.586 5.133 22.844 1 91.94 344 ALA A O 1
ATOM 2773 N N . TYR A 1 345 ? -15.344 6.488 22.516 1 86.88 345 TYR A N 1
ATOM 2774 C CA . TYR A 1 345 ? -16.344 5.434 22.641 1 86.88 345 TYR A CA 1
ATOM 2775 C C . TYR A 1 345 ? -17.172 5.312 21.375 1 86.88 345 TYR A C 1
ATOM 2777 O O . TYR A 1 345 ? -17.547 6.324 20.781 1 86.88 345 TYR A O 1
ATOM 2785 N N . ILE A 1 346 ? -17.359 4.102 20.875 1 91.56 346 ILE A N 1
ATOM 2786 C CA . ILE A 1 346 ? -18.266 3.805 19.781 1 91.56 346 ILE A CA 1
ATOM 2787 C C . ILE A 1 346 ? -19.516 3.111 20.312 1 91.56 346 ILE A C 1
ATOM 2789 O O . ILE A 1 346 ? -19.438 1.998 20.828 1 91.56 346 ILE A O 1
ATOM 2793 N N . LEU A 1 347 ? -20.594 3.783 20.172 1 85.25 347 LEU A N 1
ATOM 2794 C CA . LEU A 1 347 ? -21.844 3.311 20.766 1 85.25 347 LEU A CA 1
ATOM 2795 C C . LEU A 1 347 ? -22.953 3.234 19.703 1 85.25 347 LEU A C 1
ATOM 2797 O O . LEU A 1 347 ? -22.938 4 18.734 1 85.25 347 LEU A O 1
ATOM 2801 N N . HIS A 1 348 ? -23.781 2.158 19.828 1 83.12 348 HIS A N 1
ATOM 2802 C CA . HIS A 1 348 ? -24.953 2.043 18.969 1 83.12 348 HIS A CA 1
ATOM 2803 C C . HIS A 1 348 ? -26.156 2.764 19.578 1 83.12 348 HIS A C 1
ATOM 2805 O O . HIS A 1 348 ? -26.375 2.697 20.797 1 83.12 348 HIS A O 1
ATOM 2811 N N . GLY A 1 349 ? -27.156 3.305 18.672 1 66.88 349 GLY A N 1
ATOM 2812 C CA . GLY A 1 349 ? -28.438 3.844 19.078 1 66.88 349 GLY A CA 1
ATOM 2813 C C . GLY A 1 349 ? -28.359 5.301 19.5 1 66.88 349 GLY A C 1
ATOM 2814 O O . GLY A 1 349 ? -27.281 5.891 19.531 1 66.88 349 GLY A O 1
ATOM 2815 N N . GLY A 1 350 ? -29.594 6.055 19.328 1 48.41 350 GLY A N 1
ATOM 2816 C CA . GLY A 1 350 ? -29.781 7.469 19.594 1 48.41 350 GLY A CA 1
ATOM 2817 C C . GLY A 1 350 ? -29.219 7.902 20.938 1 48.41 350 GLY A C 1
ATOM 2818 O O . GLY A 1 350 ? -28.781 7.07 21.734 1 48.41 350 GLY A O 1
ATOM 2819 N N . ARG A 1 351 ? -29.297 9.266 20.984 1 40.81 351 ARG A N 1
ATOM 2820 C CA . ARG A 1 351 ? -28.75 10.109 22.047 1 40.81 351 ARG A CA 1
ATOM 2821 C C . ARG A 1 351 ? -29.062 9.523 23.422 1 40.81 351 ARG A C 1
ATOM 2823 O O . ARG A 1 351 ? -28.562 10.016 24.438 1 40.81 351 ARG A O 1
ATOM 2830 N N . SER A 1 352 ? -30.328 8.883 23.297 1 35.38 352 SER A N 1
ATOM 2831 C CA . SER A 1 352 ? -30.922 8.961 24.625 1 35.38 352 SER A CA 1
ATOM 2832 C C . SER A 1 352 ? -30.047 8.305 25.672 1 35.38 352 SER A C 1
ATOM 2834 O O . SER A 1 352 ? -29.906 8.812 26.781 1 35.38 352 SER A O 1
ATOM 2836 N N . ASP A 1 353 ? -29.781 6.992 25.391 1 35.25 353 ASP A N 1
ATOM 2837 C CA . ASP A 1 353 ? -29.516 6.117 26.516 1 35.25 353 ASP A CA 1
ATOM 2838 C C . ASP A 1 353 ? -28.047 6.207 26.938 1 35.25 353 ASP A C 1
ATOM 2840 O O . ASP A 1 353 ? -27.703 5.906 28.094 1 35.25 353 ASP A O 1
ATOM 2844 N N . PHE A 1 354 ? -27.203 6.203 25.953 1 37.06 354 PHE A N 1
ATOM 2845 C CA . PHE A 1 354 ? -25.859 5.805 26.312 1 37.06 354 PHE A CA 1
ATOM 2846 C C . PHE A 1 354 ? -25.172 6.887 27.141 1 37.06 354 PHE A C 1
ATOM 2848 O O . PHE A 1 354 ? -24.469 6.586 28.109 1 37.06 354 PHE A O 1
ATOM 2855 N N . LEU A 1 355 ? -25.281 8.07 26.453 1 35.5 355 LEU A N 1
ATOM 2856 C CA . LEU A 1 355 ? -24.812 9.094 27.391 1 35.5 355 LEU A CA 1
ATOM 2857 C C . LEU A 1 355 ? -25.688 9.125 28.641 1 35.5 355 LEU A C 1
ATOM 2859 O O . LEU A 1 355 ? -25.312 9.742 29.641 1 35.5 355 LEU A O 1
ATOM 2863 N N . ALA A 1 356 ? -27.016 8.805 28.422 1 32.94 356 ALA A N 1
ATOM 2864 C CA . ALA A 1 356 ? -27.938 8.641 29.547 1 32.94 356 ALA A CA 1
ATOM 2865 C C . ALA A 1 356 ? -27.484 7.52 30.469 1 32.94 356 ALA A C 1
ATOM 2867 O O . ALA A 1 356 ? -27.641 7.605 31.688 1 32.94 356 ALA A O 1
ATOM 2868 N N . GLY A 1 357 ? -27.188 6.242 29.812 1 34.06 357 GLY A N 1
ATOM 2869 C CA . GLY A 1 357 ? -26.656 5.23 30.719 1 34.06 357 GLY A CA 1
ATOM 2870 C C . GLY A 1 357 ? -25.281 5.578 31.25 1 34.06 357 GLY A C 1
ATOM 2871 O O . GLY A 1 357 ? -24.859 5.062 32.281 1 34.06 357 GLY A O 1
ATOM 2872 N N . ALA A 1 358 ? -24.375 6.027 30.422 1 33.84 358 ALA A N 1
ATOM 2873 C CA . ALA A 1 358 ? -23.297 6.613 31.234 1 33.84 358 ALA A CA 1
ATOM 2874 C C . ALA A 1 358 ? -23.828 7.773 32.062 1 33.84 358 ALA A C 1
ATOM 2876 O O . ALA A 1 358 ? -23.562 7.836 33.281 1 33.84 358 ALA A O 1
ATOM 2877 N N . GLY A 1 359 ? -24.094 9.062 31.484 1 31.02 359 GLY A N 1
ATOM 2878 C CA . GLY A 1 359 ? -24.75 10.148 32.188 1 31.02 359 GLY A CA 1
ATOM 2879 C C . GLY A 1 359 ? -26.266 10.117 32.031 1 31.02 359 GLY A C 1
ATOM 2880 O O . GLY A 1 359 ? -26.984 10.406 33 1 31.02 359 GLY A O 1
ATOM 2881 N N . ALA A 1 360 ? -26.984 10.039 30.703 1 30.92 360 ALA A N 1
ATOM 2882 C CA . ALA A 1 360 ? -28.375 10.453 30.547 1 30.92 360 ALA A CA 1
ATOM 2883 C C . ALA A 1 360 ? -29.328 9.328 30.922 1 30.92 360 ALA A C 1
ATOM 2885 O O . ALA A 1 360 ? -29.609 8.453 30.094 1 30.92 360 ALA A O 1
ATOM 2886 N N . ALA A 1 361 ? -29.359 8.5 31.703 1 32.91 361 ALA A N 1
ATOM 2887 C CA . ALA A 1 361 ? -30.672 8 32.125 1 32.91 361 ALA A CA 1
ATOM 2888 C C . ALA A 1 361 ? -31.75 9.062 31.969 1 32.91 361 ALA A C 1
ATOM 2890 O O . ALA A 1 361 ? -31.734 10.086 32.656 1 32.91 361 ALA A O 1
ATOM 2891 N N . GLY A 1 362 ? -32.188 9.43 30.766 1 34.75 362 GLY A N 1
ATOM 2892 C CA . GLY A 1 362 ? -33.344 10.32 30.609 1 34.75 362 GLY A CA 1
ATOM 2893 C C . GLY A 1 362 ? -34.312 10.25 31.781 1 34.75 362 GLY A C 1
ATOM 2894 O O . GLY A 1 362 ? -35.25 11.055 31.875 1 34.75 362 GLY A O 1
ATOM 2895 N N . LYS A 1 363 ? -34.969 8.969 31.938 1 36.91 363 LYS A N 1
ATOM 2896 C CA . LYS A 1 363 ? -35.938 9.094 33.031 1 36.91 363 LYS A CA 1
ATOM 2897 C C . LYS A 1 363 ? -35.312 9.719 34.25 1 36.91 363 LYS A C 1
ATOM 2899 O O . LYS A 1 363 ? -34.219 9.281 34.688 1 36.91 363 LYS A O 1
ATOM 2904 N N . ARG A 1 364 ? -35.469 10.969 34.375 1 42.28 364 ARG A N 1
ATOM 2905 C CA . ARG A 1 364 ? -35.344 11.609 35.688 1 42.28 364 ARG A CA 1
ATOM 2906 C C . ARG A 1 364 ? -35.406 10.586 36.812 1 42.28 364 ARG A C 1
ATOM 2908 O O . ARG A 1 364 ? -36.469 10.188 37.25 1 42.28 364 ARG A O 1
ATOM 2915 N N . THR A 1 365 ? -34.719 9.594 36.688 1 49.25 365 THR A N 1
ATOM 2916 C CA . THR A 1 365 ? -34.875 8.625 37.75 1 49.25 365 THR A CA 1
ATOM 2917 C C . THR A 1 365 ? -34.406 9.219 39.094 1 49.25 365 THR A C 1
ATOM 2919 O O . THR A 1 365 ? -33.219 9.461 39.281 1 49.25 365 THR A O 1
ATOM 2922 N N . GLU A 1 366 ? -35.125 10.047 39.375 1 63.97 366 GLU A N 1
ATOM 2923 C CA . GLU A 1 366 ? -34.938 10.414 40.781 1 63.97 366 GLU A CA 1
ATOM 2924 C C . GLU A 1 366 ? -35.281 9.242 41.688 1 63.97 366 GLU A C 1
ATOM 2926 O O . GLU A 1 366 ? -36.375 8.719 41.656 1 63.97 366 GLU A O 1
ATOM 2931 N N . GLN A 1 367 ? -34.25 8.648 42.094 1 78.38 367 GLN A N 1
ATOM 2932 C CA . GLN A 1 367 ? -34.438 7.574 43.062 1 78.38 367 GLN A CA 1
ATOM 2933 C C . GLN A 1 367 ? -33.938 7.969 44.438 1 78.38 367 GLN A C 1
ATOM 2935 O O . GLN A 1 367 ? -32.781 8.375 44.562 1 78.38 367 GLN A O 1
ATOM 2940 N N . VAL A 1 368 ? -34.844 7.91 45.312 1 83.94 368 VAL A N 1
ATOM 2941 C CA . VAL A 1 368 ? -34.438 8.148 46.688 1 83.94 368 VAL A CA 1
ATOM 2942 C C . VAL A 1 368 ? -33.656 6.941 47.219 1 83.94 368 VAL A C 1
ATOM 2944 O O . VAL A 1 368 ? -34.094 5.797 47.031 1 83.94 368 VAL A O 1
ATOM 2947 N N . LEU A 1 369 ? -32.562 7.25 47.688 1 86.38 369 LEU A N 1
ATOM 2948 C CA . LEU A 1 369 ? -31.812 6.156 48.281 1 86.38 369 LEU A CA 1
ATOM 2949 C C . LEU A 1 369 ? -32.438 5.758 49.625 1 86.38 369 LEU A C 1
ATOM 2951 O O . LEU A 1 369 ? -32.906 6.617 50.375 1 86.38 369 LEU A O 1
ATOM 2955 N N . SER A 1 370 ? -32.438 4.422 49.781 1 85.75 370 SER A N 1
ATOM 2956 C CA . SER A 1 370 ? -32.906 3.881 51.062 1 85.75 370 SER A CA 1
ATOM 2957 C C . SER A 1 370 ? -31.734 3.381 51.906 1 85.75 370 SER A C 1
ATOM 2959 O O . SER A 1 370 ? -30.781 2.816 51.375 1 85.75 370 SER A O 1
ATOM 2961 N N . TRP A 1 371 ? -31.953 3.664 53.156 1 83.88 371 TRP A N 1
ATOM 2962 C CA . TRP A 1 371 ? -30.922 3.25 54.125 1 83.88 371 TRP A CA 1
ATOM 2963 C C . TRP A 1 371 ? -30.766 1.732 54.125 1 83.88 371 TRP A C 1
ATOM 2965 O O . TRP A 1 371 ? -31.766 1.004 54.125 1 83.88 371 TRP A O 1
ATOM 2975 N N . GLN A 1 372 ? -29.516 1.307 54.062 1 87.94 372 GLN A N 1
ATOM 2976 C CA . GLN A 1 372 ? -29.094 -0.09 54.125 1 87.94 372 GLN A CA 1
ATOM 2977 C C . GLN A 1 372 ? -29.688 -0.907 53 1 87.94 372 GLN A C 1
ATOM 2979 O O . GLN A 1 372 ? -30.109 -2.047 53.188 1 87.94 372 GLN A O 1
ATOM 2984 N N . ASP A 1 373 ? -29.781 -0.279 51.812 1 86.25 373 ASP A N 1
ATOM 2985 C CA . ASP A 1 373 ? -30.328 -0.942 50.625 1 86.25 373 ASP A CA 1
ATOM 2986 C C . ASP A 1 373 ? -29.625 -0.45 49.344 1 86.25 373 ASP A C 1
ATOM 2988 O O . ASP A 1 373 ? -29.062 0.644 49.312 1 86.25 373 ASP A O 1
ATOM 2992 N N . TRP A 1 374 ? -29.672 -1.385 48.375 1 87.44 374 TRP A N 1
ATOM 2993 C CA . TRP A 1 374 ? -29.219 -1.017 47.031 1 87.44 374 TRP A CA 1
ATOM 2994 C C . TRP A 1 374 ? -30.391 -0.532 46.188 1 87.44 374 TRP A C 1
ATOM 2996 O O . TRP A 1 374 ? -31.484 -1.088 46.25 1 87.44 374 TRP A O 1
ATOM 3006 N N . VAL A 1 375 ? -30.188 0.541 45.562 1 83.25 375 VAL A N 1
ATOM 3007 C CA . VAL A 1 375 ? -31.172 1.057 44.625 1 83.25 375 VAL A CA 1
ATOM 3008 C C . VAL A 1 375 ? -30.609 1.005 43.219 1 83.25 375 VAL A C 1
ATOM 3010 O O . VAL A 1 375 ? -29.547 1.553 42.938 1 83.25 375 VAL A O 1
ATOM 3013 N N . ALA A 1 376 ? -31.297 0.331 42.438 1 77.94 376 ALA A N 1
ATOM 3014 C CA . ALA A 1 376 ? -30.891 0.23 41.031 1 77.94 376 ALA A CA 1
ATOM 3015 C C . ALA A 1 376 ? -31.266 1.485 40.25 1 77.94 376 ALA A C 1
ATOM 3017 O O . ALA A 1 376 ? -32.375 1.987 40.375 1 77.94 376 ALA A O 1
ATOM 3018 N N . VAL A 1 377 ? -30.266 2.107 39.844 1 69.44 377 VAL A N 1
ATOM 3019 C CA . VAL A 1 377 ? -30.516 3.246 38.969 1 69.44 377 VAL A CA 1
ATOM 3020 C C . VAL A 1 377 ? -30.125 2.889 37.531 1 69.44 377 VAL A C 1
ATOM 3022 O O . VAL A 1 377 ? -28.953 2.729 37.219 1 69.44 377 VAL A O 1
ATOM 3025 N N . GLY A 1 378 ? -31.062 2.707 36.719 1 61.28 378 GLY A N 1
ATOM 3026 C CA . GLY A 1 378 ? -30.828 2.186 35.375 1 61.28 378 GLY A CA 1
ATOM 3027 C C . GLY A 1 378 ? -30.531 0.698 35.375 1 61.28 378 GLY A C 1
ATOM 3028 O O . GLY A 1 378 ? -30.812 -0.007 36.344 1 61.28 378 GLY A O 1
ATOM 3029 N N . ASP A 1 379 ? -29.922 0.049 34.281 1 56.97 379 ASP A N 1
ATOM 3030 C CA . ASP A 1 379 ? -29.766 -1.393 34.094 1 56.97 379 ASP A CA 1
ATOM 3031 C C . ASP A 1 379 ? -28.406 -1.859 34.594 1 56.97 379 ASP A C 1
ATOM 3033 O O . ASP A 1 379 ? -28.172 -3.059 34.781 1 56.97 379 ASP A O 1
ATOM 3037 N N . ARG A 1 380 ? -27.547 -0.876 35.031 1 60.34 380 ARG A N 1
ATOM 3038 C CA . ARG A 1 380 ? -26.188 -1.378 35.219 1 60.34 380 ARG A CA 1
ATOM 3039 C C . ARG A 1 380 ? -25.562 -0.798 36.5 1 60.34 380 ARG A C 1
ATOM 3041 O O . ARG A 1 380 ? -24.469 -1.192 36.875 1 60.34 380 ARG A O 1
ATOM 3048 N N . VAL A 1 381 ? -26.25 0.106 37 1 70.12 381 VAL A N 1
ATOM 3049 C CA . VAL A 1 381 ? -25.594 0.751 38.125 1 70.12 381 VAL A CA 1
ATOM 3050 C C . VAL A 1 381 ? -26.5 0.711 39.344 1 70.12 381 VAL A C 1
ATOM 3052 O O . VAL A 1 381 ? -27.719 0.925 39.25 1 70.12 381 VAL A O 1
ATOM 3055 N N . LYS A 1 382 ? -25.938 0.298 40.406 1 81.12 382 LYS A N 1
ATOM 3056 C CA . LYS A 1 382 ? -26.641 0.333 41.688 1 81.12 382 LYS A CA 1
ATOM 3057 C C . LYS A 1 382 ? -25.953 1.264 42.688 1 81.12 382 LYS A C 1
ATOM 3059 O O . LYS A 1 382 ? -24.719 1.336 42.719 1 81.12 382 LYS A O 1
ATOM 3064 N N . PHE A 1 383 ? -26.812 2.002 43.281 1 85.31 383 PHE A N 1
ATOM 3065 C CA . PHE A 1 383 ? -26.312 2.85 44.344 1 85.31 383 PHE A CA 1
ATOM 3066 C C . PHE A 1 383 ? -26.75 2.316 45.719 1 85.31 383 PHE A C 1
ATOM 3068 O O . PHE A 1 383 ? -27.906 1.899 45.875 1 85.31 383 PHE A O 1
ATOM 3075 N N . GLY A 1 384 ? -25.812 2.234 46.594 1 87.75 384 GLY A N 1
ATOM 3076 C CA . GLY A 1 384 ? -26.109 1.742 47.938 1 87.75 384 GLY A CA 1
ATOM 3077 C C . GLY A 1 384 ? -25.688 2.699 49.031 1 87.75 384 GLY A C 1
ATOM 3078 O O . GLY A 1 384 ? -24.703 3.432 48.875 1 87.75 384 GLY A O 1
ATOM 3079 N N . TRP A 1 385 ? -26.531 2.664 50.062 1 88.25 385 TRP A N 1
ATOM 3080 C CA . TRP A 1 385 ? -26.312 3.488 51.25 1 88.25 385 TRP A CA 1
ATOM 3081 C C . TRP A 1 385 ? -26.25 2.629 52.5 1 88.25 385 TRP A C 1
ATOM 3083 O O . TRP A 1 385 ? -27.266 2.031 52.906 1 88.25 385 TRP A O 1
ATOM 3093 N N . PHE A 1 386 ? -24.969 2.629 53.062 1 89.38 386 PHE A N 1
ATOM 3094 C CA . PHE A 1 386 ? -24.75 1.667 54.125 1 89.38 386 PHE A CA 1
ATOM 3095 C C . PHE A 1 386 ? -23.938 2.283 55.25 1 89.38 386 PHE A C 1
ATOM 3097 O O . PHE A 1 386 ? -23.266 3.301 55.062 1 89.38 386 PHE A O 1
ATOM 3104 N N . ASP A 1 387 ? -24.031 1.602 56.438 1 88.06 387 ASP A N 1
ATOM 3105 C CA . ASP A 1 387 ? -23.141 1.989 57.531 1 88.06 387 ASP A CA 1
ATOM 3106 C C . ASP A 1 387 ? -21.703 1.604 57.25 1 88.06 387 ASP A C 1
ATOM 3108 O O . ASP A 1 387 ? -21.422 0.885 56.281 1 88.06 387 ASP A O 1
ATOM 3112 N N . GLU A 1 388 ? -20.859 2.133 57.969 1 85.75 388 GLU A N 1
ATOM 3113 C CA . GLU A 1 388 ? -19.422 2.006 57.719 1 85.75 388 GLU A CA 1
ATOM 3114 C C . GLU A 1 388 ? -19 0.541 57.656 1 85.75 388 GLU A C 1
ATOM 3116 O O . GLU A 1 388 ? -18.219 0.151 56.781 1 85.75 388 GLU A O 1
ATOM 3121 N N . ASP A 1 389 ? -19.484 -0.224 58.531 1 84.81 389 ASP A N 1
ATOM 3122 C CA . ASP A 1 389 ? -19.109 -1.631 58.594 1 84.81 389 ASP A CA 1
ATOM 3123 C C . ASP A 1 389 ? -19.531 -2.369 57.312 1 84.81 389 ASP A C 1
ATOM 3125 O O . ASP A 1 389 ? -18.734 -3.088 56.719 1 84.81 389 ASP A O 1
ATOM 3129 N N . GLN A 1 390 ? -20.734 -2.211 56.938 1 86.81 390 GLN A N 1
ATOM 3130 C CA . GLN A 1 390 ? -21.25 -2.883 55.75 1 86.81 390 GLN A CA 1
ATOM 3131 C C . GLN A 1 390 ? -20.625 -2.312 54.469 1 86.81 390 GLN A C 1
ATOM 3133 O O . GLN A 1 390 ? -20.344 -3.051 53.531 1 86.81 390 GLN A O 1
ATOM 3138 N N . ALA A 1 391 ? -20.453 -1.085 54.469 1 87.25 391 ALA A N 1
ATOM 3139 C CA . ALA A 1 391 ? -19.844 -0.432 53.312 1 87.25 391 ALA A CA 1
ATOM 3140 C C . ALA A 1 391 ? -18.453 -0.975 53.031 1 87.25 391 ALA A C 1
ATOM 3142 O O . ALA A 1 391 ? -18.062 -1.191 51.906 1 87.25 391 ALA A O 1
ATOM 3143 N N . ASP A 1 392 ? -17.734 -1.151 54.094 1 84.25 392 ASP A N 1
ATOM 3144 C CA . ASP A 1 392 ? -16.375 -1.665 53.938 1 84.25 392 ASP A CA 1
ATOM 3145 C C . ASP A 1 392 ? -16.375 -3.043 53.281 1 84.25 392 ASP A C 1
ATOM 3147 O O . ASP A 1 392 ? -15.484 -3.359 52.469 1 84.25 392 ASP A O 1
ATOM 3151 N N . VAL A 1 393 ? -17.297 -3.805 53.594 1 83.31 393 VAL A N 1
ATOM 3152 C CA . VAL A 1 393 ? -17.438 -5.121 52.969 1 83.31 393 VAL A CA 1
ATOM 3153 C C . VAL A 1 393 ? -17.672 -4.969 51.469 1 83.31 393 VAL A C 1
ATOM 3155 O O . VAL A 1 393 ? -17.047 -5.66 50.656 1 83.31 393 VAL A O 1
ATOM 3158 N N . TYR A 1 394 ? -18.5 -4.113 51.094 1 82.75 394 TYR A N 1
ATOM 3159 C CA . TYR A 1 394 ? -18.828 -3.941 49.688 1 82.75 394 TYR A CA 1
ATOM 3160 C C . TYR A 1 394 ? -17.656 -3.318 48.938 1 82.75 394 TYR A C 1
ATOM 3162 O O . TYR A 1 394 ? -17.438 -3.623 47.75 1 82.75 394 TYR A O 1
ATOM 3170 N N . LEU A 1 395 ? -17 -2.502 49.594 1 81.12 395 LEU A N 1
ATOM 3171 C CA . LEU A 1 395 ? -15.805 -1.931 49 1 81.12 395 LEU A CA 1
ATOM 3172 C C . LEU A 1 395 ? -14.789 -3.02 48.688 1 81.12 395 LEU A C 1
ATOM 3174 O O . LEU A 1 395 ? -14.156 -2.998 47.625 1 81.12 395 LEU A O 1
ATOM 3178 N N . ASP A 1 396 ? -14.727 -3.873 49.5 1 74.88 396 ASP A N 1
ATOM 3179 C CA . ASP A 1 396 ? -13.836 -5.008 49.281 1 74.88 396 ASP A CA 1
ATOM 3180 C C . ASP A 1 396 ? -14.312 -5.887 48.156 1 74.88 396 ASP A C 1
ATOM 3182 O O . ASP A 1 396 ? -13.516 -6.586 47.5 1 74.88 396 ASP A O 1
ATOM 3186 N N . GLN A 1 397 ? -15.516 -5.75 47.906 1 73.19 397 GLN A N 1
ATOM 3187 C CA . GLN A 1 397 ? -16.109 -6.566 46.844 1 73.19 397 GLN A CA 1
ATOM 3188 C C . GLN A 1 397 ? -16.109 -5.824 45.531 1 73.19 397 GLN A C 1
ATOM 3190 O O . GLN A 1 397 ? -16.672 -6.301 44.531 1 73.19 397 GLN A O 1
ATOM 3195 N N . GLY A 1 398 ? -15.641 -4.602 45.438 1 74.44 398 GLY A N 1
ATOM 3196 C CA . GLY A 1 398 ? -15.461 -3.918 44.188 1 74.44 398 GLY A CA 1
ATOM 3197 C C . GLY A 1 398 ? -16.344 -2.699 44.031 1 74.44 398 GLY A C 1
ATOM 3198 O O . GLY A 1 398 ? -16.328 -2.031 43 1 74.44 398 GLY A O 1
ATOM 3199 N N . ALA A 1 399 ? -17.094 -2.502 45.031 1 78.12 399 ALA A N 1
ATOM 3200 C CA . ALA A 1 399 ? -17.891 -1.286 44.969 1 78.12 399 ALA A CA 1
ATOM 3201 C C . ALA A 1 399 ? -17.031 -0.041 45.125 1 78.12 399 ALA A C 1
ATOM 3203 O O . ALA A 1 399 ? -15.914 -0.117 45.656 1 78.12 399 ALA A O 1
ATOM 3204 N N . VAL A 1 400 ? -17.547 1.132 44.594 1 80.69 400 VAL A N 1
ATOM 3205 C CA . VAL A 1 400 ? -16.781 2.373 44.656 1 80.69 400 VAL A CA 1
ATOM 3206 C C . VAL A 1 400 ? -17.484 3.373 45.562 1 80.69 400 VAL A C 1
ATOM 3208 O O . VAL A 1 400 ? -18.719 3.49 45.531 1 80.69 400 VAL A O 1
ATOM 3211 N N . LEU A 1 401 ? -16.641 4.051 46.375 1 84.94 401 LEU A N 1
ATOM 3212 C CA . LEU A 1 401 ? -17.156 5.074 47.281 1 84.94 401 LEU A CA 1
ATOM 3213 C C . LEU A 1 401 ? -17.578 6.32 46.5 1 84.94 401 LEU A C 1
ATOM 3215 O O . LEU A 1 401 ? -16.797 6.859 45.719 1 84.94 401 LEU A O 1
ATOM 3219 N N . LEU A 1 402 ? -18.766 6.73 46.719 1 85.5 402 LEU A N 1
ATOM 3220 C CA . LEU A 1 402 ? -19.281 7.918 46.062 1 85.5 402 LEU A CA 1
ATOM 3221 C C . LEU A 1 402 ? -19.406 9.086 47.031 1 85.5 402 LEU A C 1
ATOM 3223 O O . LEU A 1 402 ? -19.266 10.242 46.625 1 85.5 402 LEU A O 1
ATOM 3227 N N . ALA A 1 403 ? -19.75 8.719 48.25 1 86.5 403 ALA A N 1
ATOM 3228 C CA . ALA A 1 403 ? -19.906 9.797 49.25 1 86.5 403 ALA A CA 1
ATOM 3229 C C . ALA A 1 403 ? -19.875 9.25 50.656 1 86.5 403 ALA A C 1
ATOM 3231 O O . ALA A 1 403 ? -20.172 8.07 50.906 1 86.5 403 ALA A O 1
ATOM 3232 N N . GLU A 1 404 ? -19.469 10.125 51.531 1 86.62 404 GLU A N 1
ATOM 3233 C CA . GLU A 1 404 ? -19.672 9.891 52.969 1 86.62 404 GLU A CA 1
ATOM 3234 C C . GLU A 1 404 ? -20.688 10.867 53.531 1 86.62 404 GLU A C 1
ATOM 3236 O O . GLU A 1 404 ? -20.438 12.07 53.594 1 86.62 404 GLU A O 1
ATOM 3241 N N . VAL A 1 405 ? -21.812 10.273 53.812 1 81.81 405 VAL A N 1
ATOM 3242 C CA . VAL A 1 405 ? -22.906 11.125 54.312 1 81.81 405 VAL A CA 1
ATOM 3243 C C . VAL A 1 405 ? -23.703 10.391 55.375 1 81.81 405 VAL A C 1
ATOM 3245 O O . VAL A 1 405 ? -23.922 9.18 55.281 1 81.81 405 VAL A O 1
ATOM 3248 N N . GLY A 1 406 ? -24.031 11.164 56.438 1 77.69 406 GLY A N 1
ATOM 3249 C CA . GLY A 1 406 ? -24.781 10.578 57.531 1 77.69 406 GLY A CA 1
ATOM 3250 C C . GLY A 1 406 ? -26.172 10.125 57.125 1 77.69 406 GLY A C 1
ATOM 3251 O O . GLY A 1 406 ? -26.688 10.523 56.094 1 77.69 406 GLY A O 1
ATOM 3252 N N . ALA A 1 407 ? -26.844 9.289 57.969 1 74.25 407 ALA A N 1
ATOM 3253 C CA . ALA A 1 407 ? -28.141 8.68 57.688 1 74.25 407 ALA A CA 1
ATOM 3254 C C . ALA A 1 407 ? -29.266 9.695 57.875 1 74.25 407 ALA A C 1
ATOM 3256 O O . ALA A 1 407 ? -30.422 9.43 57.531 1 74.25 407 ALA A O 1
ATOM 3257 N N . GLU A 1 408 ? -28.906 10.852 58.344 1 77.19 408 GLU A N 1
ATOM 3258 C CA . GLU A 1 408 ? -29.953 11.82 58.656 1 77.19 408 GLU A CA 1
ATOM 3259 C C . GLU A 1 408 ? -30.344 12.648 57.438 1 77.19 408 GLU A C 1
ATOM 3261 O O . GLU A 1 408 ? -31.297 13.43 57.5 1 77.19 408 GLU A O 1
ATOM 3266 N N . VAL A 1 409 ? -29.656 12.43 56.375 1 78.12 409 VAL A N 1
ATOM 3267 C CA . VAL A 1 409 ? -29.922 13.219 55.188 1 78.12 409 VAL A CA 1
ATOM 3268 C C . VAL A 1 409 ? -30.703 12.383 54.156 1 78.12 409 VAL A C 1
ATOM 3270 O O . VAL A 1 409 ? -30.609 11.156 54.156 1 78.12 409 VAL A O 1
ATOM 3273 N N . SER A 1 410 ? -31.641 13.023 53.531 1 85.38 410 SER A N 1
ATOM 3274 C CA . SER A 1 410 ? -32.312 12.367 52.406 1 85.38 410 SER A CA 1
ATOM 3275 C C . SER A 1 410 ? -31.516 12.531 51.125 1 85.38 410 SER A C 1
ATOM 3277 O O . SER A 1 410 ? -31.25 13.656 50.688 1 85.38 410 SER A O 1
ATOM 3279 N N . LEU A 1 411 ? -31.109 11.367 50.625 1 87.69 411 LEU A N 1
ATOM 3280 C CA . LEU A 1 411 ? -30.281 11.406 49.438 1 87.69 411 LEU A CA 1
ATOM 3281 C C . LEU A 1 411 ? -31.047 10.898 48.219 1 87.69 411 LEU A C 1
ATOM 3283 O O . LEU A 1 411 ? -31.828 9.945 48.344 1 87.69 411 LEU A O 1
ATOM 3287 N N . THR A 1 412 ? -30.859 11.609 47.156 1 88.44 412 THR A N 1
ATOM 3288 C CA . THR A 1 412 ? -31.469 11.234 45.875 1 88.44 412 THR A CA 1
ATOM 3289 C C . THR A 1 412 ? -30.406 11.141 44.781 1 88.44 412 THR A C 1
ATOM 3291 O O . THR A 1 412 ? -29.484 11.953 44.719 1 88.44 412 THR A O 1
ATOM 3294 N N . VAL A 1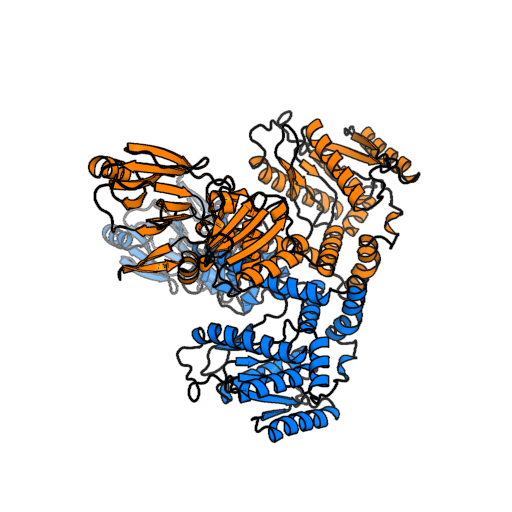 413 ? -30.5 10.062 44.062 1 86.75 413 VAL A N 1
ATOM 3295 C CA . VAL A 1 413 ? -29.688 9.953 42.844 1 86.75 413 VAL A CA 1
ATOM 3296 C C . VAL A 1 413 ? -30.5 10.422 41.656 1 86.75 413 VAL A C 1
ATOM 3298 O O . VAL A 1 413 ? -31.609 9.93 41.406 1 86.75 413 VAL A O 1
ATOM 3301 N N . ARG A 1 414 ? -29.953 11.398 41 1 83.69 414 ARG A N 1
ATOM 3302 C CA . ARG A 1 414 ? -30.641 12.016 39.875 1 83.69 414 ARG A CA 1
ATOM 3303 C C . ARG A 1 414 ? -29.656 12.656 38.906 1 83.69 414 ARG A C 1
ATOM 3305 O O . ARG A 1 414 ? -28.438 12.617 39.156 1 83.69 414 ARG A O 1
ATOM 3312 N N . ASN A 1 415 ? -30.266 13.164 37.844 1 81.94 415 ASN A N 1
ATOM 3313 C CA . ASN A 1 415 ? -29.453 14.016 36.969 1 81.94 415 ASN A CA 1
ATOM 3314 C C . ASN A 1 415 ? -29.359 15.438 37.531 1 81.94 415 ASN A C 1
ATOM 3316 O O . ASN A 1 415 ? -30.094 15.805 38.438 1 81.94 415 ASN A O 1
ATOM 3320 N N . ARG A 1 416 ? -28.469 16.141 36.906 1 82.19 416 ARG A N 1
ATOM 3321 C CA . ARG A 1 416 ? -28.188 17.469 37.438 1 82.19 416 ARG A CA 1
ATOM 3322 C C . ARG A 1 416 ? -29.391 18.406 37.25 1 82.19 416 ARG A C 1
ATOM 3324 O O . ARG A 1 416 ? -30.109 18.297 36.25 1 82.19 416 ARG A O 1
ATOM 3331 N N . LEU A 1 417 ? -29.719 19.203 38.281 1 83.69 417 LEU A N 1
ATOM 3332 C CA . LEU A 1 417 ? -30.766 20.219 38.25 1 83.69 417 LEU A CA 1
ATOM 3333 C C . LEU A 1 417 ? -30.172 21.609 38.438 1 83.69 417 LEU A C 1
ATOM 3335 O O . LEU A 1 417 ? -29.109 21.766 39.031 1 83.69 417 LEU A O 1
ATOM 3339 N N . PRO A 1 418 ? -30.953 22.5 37.75 1 84.12 418 PRO A N 1
ATOM 3340 C CA . PRO A 1 418 ? -30.5 23.859 38 1 84.12 418 PRO A CA 1
ATOM 3341 C C . PRO A 1 418 ? -30.484 24.188 39.5 1 84.12 418 PRO A C 1
ATOM 3343 O O . PRO A 1 418 ? -31.422 23.875 40.219 1 84.12 418 PRO A O 1
ATOM 3346 N N . GLY A 1 419 ? -29.344 24.672 40.031 1 86.38 419 GLY A N 1
ATOM 3347 C CA . GLY A 1 419 ? -29.234 25.062 41.438 1 86.38 419 GLY A CA 1
ATOM 3348 C C . GLY A 1 419 ? -28.344 24.109 42.25 1 86.38 419 GLY A C 1
ATOM 3349 O O . GLY A 1 419 ? -28.016 24.406 43.406 1 86.38 419 GLY A O 1
ATOM 3350 N N . ASP A 1 420 ? -28.047 22.953 41.594 1 89.31 420 ASP A N 1
ATOM 3351 C CA . ASP A 1 420 ? -27.141 22.031 42.281 1 89.31 420 ASP A CA 1
ATOM 3352 C C . ASP A 1 420 ? -25.812 22.703 42.625 1 89.31 420 ASP A C 1
ATOM 3354 O O . ASP A 1 420 ? -25.312 23.516 41.844 1 89.31 420 ASP A O 1
ATOM 3358 N N . PHE A 1 421 ? -25.312 22.422 43.906 1 91.62 421 PHE A N 1
ATOM 3359 C CA . PHE A 1 421 ? -24.031 23 44.312 1 91.62 421 PHE A CA 1
ATOM 3360 C C . PHE A 1 421 ? -23.188 21.984 45.062 1 91.62 421 PHE A C 1
ATOM 3362 O O . PHE A 1 421 ? -23.719 21.031 45.625 1 91.62 421 PHE A O 1
ATOM 3369 N N . ILE A 1 422 ? -21.844 22.172 44.969 1 87.5 422 ILE A N 1
ATOM 3370 C CA . ILE A 1 422 ? -20.875 21.359 45.688 1 87.5 422 ILE A CA 1
ATOM 3371 C C . ILE A 1 422 ? -20.188 22.219 46.75 1 87.5 422 ILE A C 1
ATOM 3373 O O . ILE A 1 422 ? -19.984 23.406 46.562 1 87.5 422 ILE A O 1
ATOM 3377 N N . ARG A 1 423 ? -19.953 21.578 47.812 1 83 423 ARG A N 1
ATOM 3378 C CA . ARG A 1 423 ? -19.203 22.25 48.875 1 83 423 ARG A CA 1
ATOM 3379 C C . ARG A 1 423 ? -17.719 21.984 48.719 1 83 423 ARG A C 1
ATOM 3381 O O . ARG A 1 423 ? -17.281 20.828 48.781 1 83 423 ARG A O 1
ATOM 3388 N N . LEU A 1 424 ? -16.938 22.969 48.562 1 77.88 424 LEU A N 1
ATOM 3389 C CA . LEU A 1 424 ? -15.484 22.828 48.406 1 77.88 424 LEU A CA 1
ATOM 3390 C C . LEU A 1 424 ? -14.828 22.609 49.75 1 77.88 424 LEU A C 1
ATOM 3392 O O . LEU A 1 424 ? -15.453 22.797 50.812 1 77.88 424 LEU A O 1
ATOM 3396 N N . SER A 1 425 ? -13.531 22.125 49.625 1 73.81 425 SER A N 1
ATOM 3397 C CA . SER A 1 425 ? -12.781 21.828 50.844 1 73.81 425 SER A CA 1
ATOM 3398 C C . SER A 1 425 ? -12.672 23.062 51.719 1 73.81 425 SER A C 1
ATOM 3400 O O . SER A 1 425 ? -12.57 22.938 52.938 1 73.81 425 SER A O 1
ATOM 3402 N N . ASN A 1 426 ? -12.773 24.203 51.125 1 72.94 426 ASN A N 1
ATOM 3403 C CA . ASN A 1 426 ? -12.656 25.453 51.875 1 72.94 426 ASN A CA 1
ATOM 3404 C C . ASN A 1 426 ? -14.008 25.891 52.438 1 72.94 426 ASN A C 1
ATOM 3406 O O . ASN A 1 426 ? -14.117 26.938 53.062 1 72.94 426 ASN A O 1
ATOM 3410 N N . GLY A 1 427 ? -15.008 25.125 52.25 1 75.88 427 GLY A N 1
ATOM 3411 C CA . GLY A 1 427 ? -16.328 25.391 52.812 1 75.88 427 GLY A CA 1
ATOM 3412 C C . GLY A 1 427 ? -17.219 26.203 51.906 1 75.88 427 GLY A C 1
ATOM 3413 O O . GLY A 1 427 ? -18.406 26.359 52.156 1 75.88 427 GLY A O 1
ATOM 3414 N N . HIS A 1 428 ? -16.75 26.75 50.844 1 81.69 428 HIS A N 1
ATOM 3415 C CA . HIS A 1 428 ? -17.516 27.578 49.906 1 81.69 428 HIS A CA 1
ATOM 3416 C C . HIS A 1 428 ? -18.359 26.719 48.969 1 81.69 428 HIS A C 1
ATOM 3418 O O . HIS A 1 428 ? -17.969 25.594 48.656 1 81.69 428 HIS A O 1
ATOM 3424 N N . ARG A 1 429 ? -19.531 27.281 48.656 1 85.56 429 ARG A N 1
ATOM 3425 C CA . ARG A 1 429 ? -20.438 26.609 47.75 1 85.56 429 ARG A CA 1
ATOM 3426 C C . ARG A 1 429 ? -20.156 27 46.312 1 85.56 429 ARG A C 1
ATOM 3428 O O . ARG A 1 429 ? -19.922 28.172 46 1 85.56 429 ARG A O 1
ATOM 3435 N N . GLN A 1 430 ? -20.031 26.016 45.469 1 88.75 430 GLN A N 1
ATOM 3436 C CA . GLN A 1 430 ? -19.859 26.234 44.031 1 88.75 430 GLN A CA 1
ATOM 3437 C C . GLN A 1 430 ? -20.984 25.562 43.25 1 88.75 430 GLN A C 1
ATOM 3439 O O . GLN A 1 430 ? -21.344 24.422 43.531 1 88.75 430 GLN A O 1
ATOM 3444 N N . LYS A 1 431 ? -21.484 26.328 42.312 1 90.44 431 LYS A N 1
ATOM 3445 C CA . LYS A 1 431 ? -22.5 25.734 41.438 1 90.44 431 LYS A CA 1
ATOM 3446 C C . LYS A 1 431 ? -21.953 24.531 40.688 1 90.44 431 LYS A C 1
ATOM 3448 O O . LYS A 1 431 ? -20.797 24.547 40.25 1 90.44 431 LYS A O 1
ATOM 3453 N N . LEU A 1 432 ? -22.797 23.484 40.625 1 90.31 432 LEU A N 1
ATOM 3454 C CA . LEU A 1 432 ? -22.359 22.25 39.969 1 90.31 432 LEU A CA 1
ATOM 3455 C C . LEU A 1 432 ? -21.922 22.531 38.531 1 90.31 432 LEU A C 1
ATOM 3457 O O . LEU A 1 432 ? -20.891 22.016 38.094 1 90.31 432 LEU A O 1
ATOM 3461 N N . ASN A 1 433 ? -22.672 23.359 37.875 1 86.31 433 ASN A N 1
ATOM 3462 C CA . ASN A 1 433 ? -22.344 23.672 36.5 1 86.31 433 ASN A CA 1
ATOM 3463 C C . ASN A 1 433 ? -20.938 24.297 36.375 1 86.31 433 ASN A C 1
ATOM 3465 O O . ASN A 1 433 ? -20.172 23.938 35.5 1 86.31 433 ASN A O 1
ATOM 3469 N N . ARG A 1 434 ? -20.641 25.141 37.281 1 84.94 434 ARG A N 1
ATOM 3470 C CA . ARG A 1 434 ? -19.328 25.766 37.312 1 84.94 434 ARG A CA 1
ATOM 3471 C C . ARG A 1 434 ? -18.25 24.734 37.625 1 84.94 434 ARG A C 1
ATOM 3473 O O . ARG A 1 434 ? -17.172 24.75 37.031 1 84.94 434 ARG A O 1
ATOM 3480 N N . PHE A 1 435 ? -18.516 23.859 38.531 1 84.69 435 PHE A N 1
ATOM 3481 C CA . PHE A 1 435 ? -17.594 22.781 38.875 1 84.69 435 PHE A CA 1
ATOM 3482 C C . PHE A 1 435 ? -17.281 21.906 37.656 1 84.69 435 PHE A C 1
ATOM 3484 O O . PHE A 1 435 ? -16.125 21.609 37.375 1 84.69 435 PHE A O 1
ATOM 3491 N N . LEU A 1 436 ? -18.312 21.609 37 1 82.44 436 LEU A N 1
ATOM 3492 C CA . LEU A 1 436 ? -18.156 20.719 35.875 1 82.44 436 LEU A CA 1
ATOM 3493 C C . LEU A 1 436 ? -17.375 21.391 34.75 1 82.44 436 LEU A C 1
ATOM 3495 O O . LEU A 1 436 ? -16.562 20.75 34.094 1 82.44 436 LEU A O 1
ATOM 3499 N N . ILE A 1 437 ? -17.562 22.594 34.594 1 79 437 ILE A N 1
ATOM 3500 C CA . ILE A 1 437 ? -16.781 23.375 33.625 1 79 437 ILE A CA 1
ATOM 3501 C C . ILE A 1 437 ? -15.32 23.406 34.062 1 79 437 ILE A C 1
ATOM 3503 O O . ILE A 1 437 ? -14.422 23.203 33.219 1 79 437 ILE A O 1
ATOM 3507 N N . ASN A 1 438 ? -15.156 23.609 35.406 1 76.88 438 ASN A N 1
ATOM 3508 C CA . ASN A 1 438 ? -13.805 23.672 35.969 1 76.88 438 ASN A CA 1
ATOM 3509 C C . ASN A 1 438 ? -13.078 22.344 35.812 1 76.88 438 ASN A C 1
ATOM 3511 O O . ASN A 1 438 ? -11.867 22.312 35.594 1 76.88 438 ASN A O 1
ATOM 3515 N N . GLU A 1 439 ? -13.844 21.328 35.938 1 72.81 439 GLU A N 1
ATOM 3516 C CA . GLU A 1 439 ? -13.281 19.984 35.875 1 72.81 439 GLU A CA 1
ATOM 3517 C C . GLU A 1 439 ? -13.195 19.484 34.438 1 72.81 439 GLU A C 1
ATOM 3519 O O . GLU A 1 439 ? -12.859 18.328 34.188 1 72.81 439 GLU A O 1
ATOM 3524 N N . LYS A 1 440 ? -13.609 20.375 33.562 1 66.62 440 LYS A N 1
ATOM 3525 C CA . LYS A 1 440 ? -13.484 20.172 32.125 1 66.62 440 LYS A CA 1
ATOM 3526 C C . LYS A 1 440 ? -14.336 19 31.656 1 66.62 440 LYS A C 1
ATOM 3528 O O . LYS A 1 440 ? -13.922 18.219 30.797 1 66.62 440 LYS A O 1
ATOM 3533 N N . VAL A 1 441 ? -15.398 18.844 32.406 1 70.88 441 VAL A N 1
ATOM 3534 C CA . VAL A 1 441 ? -16.375 17.859 31.969 1 70.88 441 VAL A CA 1
ATOM 3535 C C . VAL A 1 441 ? -17.156 18.391 30.766 1 70.88 441 VAL A C 1
ATOM 3537 O O . VAL A 1 441 ? -17.75 19.469 30.844 1 70.88 441 VAL A O 1
ATOM 3540 N N . PRO A 1 442 ? -17.172 17.703 29.734 1 63.75 442 PRO A N 1
ATOM 3541 C CA . PRO A 1 442 ? -17.859 18.188 28.531 1 63.75 442 PRO A CA 1
ATOM 3542 C C . PRO A 1 442 ? -19.359 18.375 28.75 1 63.75 442 PRO A C 1
ATOM 3544 O O . PRO A 1 442 ? -19.984 17.594 29.453 1 63.75 442 PRO A O 1
ATOM 3547 N N . SER A 1 443 ? -19.875 19.422 28.109 1 68.38 443 SER A N 1
ATOM 3548 C CA . SER A 1 443 ? -21.281 19.797 28.281 1 68.38 443 SER A CA 1
ATOM 3549 C C . SER A 1 443 ? -22.219 18.672 27.828 1 68.38 443 SER A C 1
ATOM 3551 O O . SER A 1 443 ? -23.234 18.422 28.453 1 68.38 443 SER A O 1
ATOM 3553 N N . GLY A 1 444 ? -21.781 18 26.922 1 60.19 444 GLY A N 1
ATOM 3554 C CA . GLY A 1 444 ? -22.641 16.984 26.312 1 60.19 444 GLY A CA 1
ATOM 3555 C C . GLY A 1 444 ? -22.875 15.805 27.234 1 60.19 444 GLY A C 1
ATOM 3556 O O . GLY A 1 444 ? -23.859 15.078 27.062 1 60.19 444 GLY A O 1
ATOM 3557 N N . ILE A 1 445 ? -22.078 15.688 28.172 1 63.84 445 ILE A N 1
ATOM 3558 C CA . ILE A 1 445 ? -22.266 14.516 29.031 1 63.84 445 ILE A CA 1
ATOM 3559 C C . ILE A 1 445 ? -22.703 14.969 30.422 1 63.84 445 ILE A C 1
ATOM 3561 O O . ILE A 1 445 ? -22.953 14.133 31.297 1 63.84 445 ILE A O 1
ATOM 3565 N N . ARG A 1 446 ? -22.812 16.188 30.609 1 73.81 446 ARG A N 1
ATOM 3566 C CA . ARG A 1 446 ? -23.094 16.688 31.938 1 73.81 446 ARG A CA 1
ATOM 3567 C C . ARG A 1 446 ? -24.484 16.281 32.406 1 73.81 446 ARG A C 1
ATOM 3569 O O . ARG A 1 446 ? -24.719 16.062 33.594 1 73.81 446 ARG A O 1
ATOM 3576 N N . ASP A 1 447 ? -25.234 16.172 31.375 1 71.25 447 ASP A N 1
ATOM 3577 C CA . ASP A 1 447 ? -26.594 15.797 31.734 1 71.25 447 ASP A CA 1
ATOM 3578 C C . ASP A 1 447 ? -26.688 14.312 32.062 1 71.25 447 ASP A C 1
ATOM 3580 O O . ASP A 1 447 ? -27.672 13.859 32.656 1 71.25 447 ASP A O 1
ATOM 3584 N N . ASP A 1 448 ? -25.578 13.688 31.844 1 68.25 448 ASP A N 1
ATOM 3585 C CA . ASP A 1 448 ? -25.578 12.25 32.094 1 68.25 448 ASP A CA 1
ATOM 3586 C C . ASP A 1 448 ? -24.922 11.922 33.438 1 68.25 448 ASP A C 1
ATOM 3588 O O . ASP A 1 448 ? -24.875 10.758 33.812 1 68.25 448 ASP A O 1
ATOM 3592 N N . ILE A 1 449 ? -24.469 12.836 34 1 78 449 ILE A N 1
ATOM 3593 C CA . ILE A 1 449 ? -23.797 12.625 35.281 1 78 449 ILE A CA 1
ATOM 3594 C C . ILE A 1 449 ? -24.828 12.281 36.375 1 78 449 ILE A C 1
ATOM 3596 O O . ILE A 1 449 ? -25.859 12.961 36.5 1 78 449 ILE A O 1
ATOM 3600 N N . PHE A 1 450 ? -24.594 11.141 37.031 1 79.31 450 PHE A N 1
ATOM 3601 C CA . PHE A 1 450 ? -25.375 10.867 38.219 1 79.31 450 PHE A CA 1
ATOM 3602 C C . PHE A 1 450 ? -24.938 11.742 39.375 1 79.31 450 PHE A C 1
ATOM 3604 O O . PHE A 1 450 ? -23.75 11.773 39.719 1 79.31 450 PHE A O 1
ATOM 3611 N N . VAL A 1 451 ? -25.938 12.445 39.781 1 86.62 451 VAL A N 1
ATOM 3612 C CA . VAL A 1 451 ? -25.688 13.344 40.906 1 86.62 451 VAL A CA 1
ATOM 3613 C C . VAL A 1 451 ? -26.328 12.773 42.188 1 86.62 451 VAL A C 1
ATOM 3615 O O . VAL A 1 451 ? -27.516 12.453 42.188 1 86.62 451 VAL A O 1
ATOM 3618 N N . LEU A 1 452 ? -25.516 12.547 43.125 1 88.06 452 LEU A N 1
ATOM 3619 C CA . LEU A 1 452 ? -26.016 12.281 44.469 1 88.06 452 LEU A CA 1
ATOM 3620 C C . LEU A 1 452 ? -26.203 13.578 45.25 1 88.06 452 LEU A C 1
ATOM 3622 O O . LEU A 1 452 ? -25.234 14.25 45.594 1 88.06 452 LEU A O 1
ATOM 3626 N N . ALA A 1 453 ? -27.562 13.852 45.438 1 90.44 453 ALA A N 1
ATOM 3627 C CA . ALA A 1 453 ? -27.828 15.133 46.062 1 90.44 453 ALA A CA 1
ATOM 3628 C C . ALA A 1 453 ? -28.797 14.977 47.219 1 90.44 453 ALA A C 1
ATOM 3630 O O . ALA A 1 453 ? -29.547 14 47.281 1 90.44 453 ALA A O 1
ATOM 3631 N N . ASP A 1 454 ? -28.75 15.984 48.156 1 88.25 454 ASP A N 1
ATOM 3632 C CA . ASP A 1 454 ? -29.734 16.031 49.25 1 88.25 454 ASP A CA 1
ATOM 3633 C C . ASP A 1 454 ? -30.891 16.969 48.906 1 88.25 454 ASP A C 1
ATOM 3635 O O . ASP A 1 454 ? -30.969 17.484 47.812 1 88.25 454 ASP A O 1
ATOM 3639 N N . ASN A 1 455 ? -31.766 17.109 49.875 1 85.81 455 ASN A N 1
ATOM 3640 C CA . ASN A 1 455 ? -32.969 17.891 49.688 1 85.81 455 ASN A CA 1
ATOM 3641 C C . ASN A 1 455 ? -32.656 19.359 49.438 1 85.81 455 ASN A C 1
ATOM 3643 O O . ASN A 1 455 ? -33.469 20.094 48.906 1 85.81 455 ASN A O 1
ATOM 3647 N N . GLN A 1 456 ? -31.5 19.734 49.844 1 86.31 456 GLN A N 1
ATOM 3648 C CA . GLN A 1 456 ? -31.094 21.125 49.656 1 86.31 456 GLN A CA 1
ATOM 3649 C C . GLN A 1 456 ? -30.328 21.312 48.344 1 86.31 456 GLN A C 1
ATOM 3651 O O . GLN A 1 456 ? -29.781 22.391 48.094 1 86.31 456 GLN A O 1
ATOM 3656 N N . GLN A 1 457 ? -30.234 20.297 47.562 1 89.69 457 GLN A N 1
ATOM 3657 C CA . GLN A 1 457 ? -29.547 20.266 46.25 1 89.69 457 GLN A CA 1
ATOM 3658 C C . GLN A 1 457 ? -28.047 20.359 46.438 1 89.69 457 GLN A C 1
ATOM 3660 O O . GLN A 1 457 ? -27.328 20.797 45.5 1 89.69 457 GLN A O 1
ATOM 3665 N N . GLU A 1 458 ? -27.578 20.016 47.656 1 89.25 458 GLU A N 1
ATOM 3666 C CA . GLU A 1 458 ? -26.141 19.828 47.844 1 89.25 458 GLU A CA 1
ATOM 3667 C C . GLU A 1 458 ? -25.688 18.484 47.25 1 89.25 458 GLU A C 1
ATOM 3669 O O . GLU A 1 458 ? -26.234 17.438 47.562 1 89.25 458 GLU A O 1
ATOM 3674 N N . VAL A 1 459 ? -24.641 18.609 46.375 1 90.94 459 VAL A N 1
ATOM 3675 C CA . VAL A 1 459 ? -24.156 17.422 45.688 1 90.94 459 VAL A CA 1
ATOM 3676 C C . VAL A 1 459 ? -23.062 16.75 46.5 1 90.94 459 VAL A C 1
ATOM 3678 O O . VAL A 1 459 ? -22.062 17.391 46.875 1 90.94 459 VAL A O 1
ATOM 3681 N N . TRP A 1 460 ? -23.266 15.461 46.75 1 87.62 460 TRP A N 1
ATOM 3682 C CA . TRP A 1 460 ? -22.328 14.711 47.562 1 87.62 460 TRP A CA 1
ATOM 3683 C C . TRP A 1 460 ? -21.438 13.82 46.719 1 87.62 460 TRP A C 1
ATOM 3685 O O . TRP A 1 460 ? -20.375 13.391 47.156 1 87.62 460 TRP A O 1
ATOM 3695 N N . GLY A 1 461 ? -21.891 13.555 45.562 1 87.38 461 GLY A N 1
ATOM 3696 C CA . GLY A 1 461 ? -21.125 12.711 44.656 1 87.38 461 GLY A CA 1
ATOM 3697 C C . GLY A 1 461 ? -21.562 12.836 43.219 1 87.38 461 GLY A C 1
ATOM 3698 O O . GLY A 1 461 ? -22.734 13.117 42.938 1 87.38 461 GLY A O 1
ATOM 3699 N N . LEU A 1 462 ? -20.625 12.719 42.406 1 84.62 462 LEU A N 1
ATOM 3700 C CA . LEU A 1 462 ? -20.844 12.695 40.938 1 84.62 462 LEU A CA 1
ATOM 3701 C C . LEU A 1 462 ? -20.297 11.414 40.344 1 84.62 462 LEU A C 1
ATOM 3703 O O . LEU A 1 462 ? -19.172 11 40.656 1 84.62 462 LEU A O 1
ATOM 3707 N N . PHE A 1 463 ? -21.141 10.773 39.688 1 77.5 463 PHE A N 1
ATOM 3708 C CA . PHE A 1 463 ? -20.75 9.523 39.031 1 77.5 463 PHE A CA 1
ATOM 3709 C C . PHE A 1 463 ? -21.109 9.547 37.562 1 77.5 463 PHE A C 1
ATOM 3711 O O . PHE A 1 463 ? -22.219 9.938 37.188 1 77.5 463 PHE A O 1
ATOM 3718 N N . LEU A 1 464 ? -20.031 9.359 36.781 1 69.56 464 LEU A N 1
ATOM 3719 C CA . LEU A 1 464 ? -20.266 9.305 35.344 1 69.56 464 LEU A CA 1
ATOM 3720 C C . LEU A 1 464 ? -19.484 8.164 34.719 1 69.56 464 LEU A C 1
ATOM 3722 O O . LEU A 1 464 ? -18.266 8.078 34.875 1 69.56 464 LEU A O 1
ATOM 3726 N N . ASN A 1 465 ? -20.125 7.316 33.938 1 58.69 465 ASN A N 1
ATOM 3727 C CA . ASN A 1 465 ? -19.547 6.277 33.094 1 58.69 465 ASN A CA 1
ATOM 3728 C C . ASN A 1 465 ? -18.516 5.453 33.875 1 58.69 465 ASN A C 1
ATOM 3730 O O . ASN A 1 465 ? -17.406 5.242 33.375 1 58.69 465 ASN A O 1
ATOM 3734 N N . GLY A 1 466 ? -18.875 5.027 35.094 1 62.38 466 GLY A N 1
ATOM 3735 C CA . GLY A 1 466 ? -18.016 4.156 35.875 1 62.38 466 GLY A CA 1
ATOM 3736 C C . GLY A 1 466 ? -16.984 4.914 36.688 1 62.38 466 GLY A C 1
ATOM 3737 O O . GLY A 1 466 ? -16.234 4.312 37.469 1 62.38 466 GLY A O 1
ATOM 3738 N N . GLU A 1 467 ? -17 6.191 36.5 1 68.12 467 GLU A N 1
ATOM 3739 C CA . GLU A 1 467 ? -16.016 6.992 37.219 1 68.12 467 GLU A CA 1
ATOM 3740 C C . GLU A 1 467 ? -16.672 7.965 38.188 1 68.12 467 GLU A C 1
ATOM 3742 O O . GLU A 1 467 ? -17.719 8.547 37.875 1 68.12 467 GLU A O 1
ATOM 3747 N N . VAL A 1 468 ? -16.016 7.984 39.375 1 75.81 468 VAL A N 1
ATOM 3748 C CA . VAL A 1 468 ? -16.438 8.977 40.375 1 75.81 468 VAL A CA 1
ATOM 3749 C C . VAL A 1 468 ? -15.734 10.305 40.094 1 75.81 468 VAL A C 1
ATOM 3751 O O . VAL A 1 468 ? -14.5 10.375 40.125 1 75.81 468 VAL A O 1
ATOM 3754 N N . LEU A 1 469 ? -16.5 11.281 39.75 1 76 469 LEU A N 1
ATOM 3755 C CA . LEU A 1 469 ? -15.93 12.57 39.406 1 76 469 LEU A CA 1
ATOM 3756 C C . LEU A 1 469 ? -15.742 13.445 40.656 1 76 469 LEU A C 1
ATOM 3758 O O . LEU A 1 469 ? -14.898 14.344 40.656 1 76 469 LEU A O 1
ATOM 3762 N N . TYR A 1 470 ? -16.578 13.242 41.594 1 79.94 470 TYR A N 1
ATOM 3763 C CA . TYR A 1 470 ? -16.562 14.023 42.844 1 79.94 470 TYR A CA 1
ATOM 3764 C C . TYR A 1 470 ? -17.094 13.203 44 1 79.94 470 TYR A C 1
ATOM 3766 O O . TYR A 1 470 ? -18.047 12.438 43.844 1 79.94 470 TYR A O 1
ATOM 3774 N N . VAL A 1 471 ? -16.312 13.227 45.062 1 79.75 471 VAL A N 1
ATOM 3775 C CA . VAL A 1 471 ? -16.719 12.586 46.312 1 79.75 471 VAL A CA 1
ATOM 3776 C C . VAL A 1 471 ? -16.656 13.586 47.438 1 79.75 471 VAL A C 1
ATOM 3778 O O . VAL A 1 471 ? -15.625 14.211 47.688 1 79.75 471 VAL A O 1
ATOM 3781 N N . ASN A 1 472 ? -17.828 13.797 48.031 1 76.69 472 ASN A N 1
ATOM 3782 C CA . ASN A 1 472 ? -17.859 14.57 49.25 1 76.69 472 ASN A CA 1
ATOM 3783 C C . ASN A 1 472 ? -17.672 13.672 50.469 1 76.69 472 ASN A C 1
ATOM 3785 O O . ASN A 1 472 ? -18.516 12.82 50.75 1 76.69 472 ASN A O 1
ATOM 3789 N N . ARG A 1 473 ? -16.625 13.891 51.188 1 76.12 473 ARG A N 1
ATOM 3790 C CA . ARG A 1 473 ? -16.312 13.039 52.312 1 76.12 473 ARG A CA 1
ATOM 3791 C C . ARG A 1 473 ? -16.547 13.781 53.625 1 76.12 473 ARG A C 1
ATOM 3793 O O . ARG A 1 473 ? -16.047 13.383 54.688 1 76.12 473 ARG A O 1
ATOM 3800 N N . SER A 1 474 ? -17.141 14.906 53.5 1 72.88 474 SER A N 1
ATOM 3801 C CA . SER A 1 474 ? -17.281 15.75 54.688 1 72.88 474 SER A CA 1
ATOM 3802 C C . SER A 1 474 ? -18.312 15.195 55.625 1 72.88 474 SER A C 1
ATOM 3804 O O . SER A 1 474 ? -18.406 15.633 56.781 1 72.88 474 SER A O 1
ATOM 3806 N N . GLY A 1 475 ? -19.094 14.273 55.188 1 71.38 475 GLY A N 1
ATOM 3807 C CA . GLY A 1 475 ? -20.078 13.68 56.062 1 71.38 475 GLY A CA 1
ATOM 3808 C C . GLY A 1 475 ? -19.531 12.516 56.875 1 71.38 475 GLY A C 1
ATOM 3809 O O . GLY A 1 475 ? -18.344 12.188 56.781 1 71.38 475 GLY A O 1
ATOM 3810 N N . ALA A 1 476 ? -20.172 12.219 57.906 1 71.88 476 ALA A N 1
ATOM 3811 C CA . ALA A 1 476 ? -19.703 11.102 58.719 1 71.88 476 ALA A CA 1
ATOM 3812 C C . ALA A 1 476 ? -20.844 10.109 59 1 71.88 476 ALA A C 1
ATOM 3814 O O . ALA A 1 476 ? -22.016 10.445 58.844 1 71.88 476 ALA A O 1
ATOM 3815 N N . GLY A 1 477 ? -20.469 8.82 59.094 1 75.75 477 GLY A N 1
ATOM 3816 C CA . GLY A 1 477 ? -21.375 7.832 59.656 1 75.75 477 GLY A CA 1
ATOM 3817 C C . GLY A 1 477 ? -21.828 6.801 58.656 1 75.75 477 GLY A C 1
ATOM 3818 O O . GLY A 1 477 ? -22.203 5.68 59.031 1 75.75 477 GLY A O 1
ATOM 3819 N N . ALA A 1 478 ? -22.031 7.258 57.406 1 80.94 478 ALA A N 1
ATOM 3820 C CA . ALA A 1 478 ? -22.5 6.312 56.406 1 80.94 478 ALA A CA 1
ATOM 3821 C C . ALA A 1 478 ? -21.844 6.594 55.062 1 80.94 478 ALA A C 1
ATOM 3823 O O . ALA A 1 478 ? -21.297 7.672 54.844 1 80.94 478 ALA A O 1
ATOM 3824 N N . LYS A 1 479 ? -21.797 5.531 54.312 1 88.5 479 LYS A N 1
ATOM 3825 C CA . LYS A 1 479 ? -21.156 5.613 53 1 88.5 479 LYS A CA 1
ATOM 3826 C C . LYS A 1 479 ? -22.141 5.273 51.875 1 88.5 479 LYS A C 1
ATOM 3828 O O . LYS A 1 479 ? -22.984 4.387 52.031 1 88.5 479 LYS A O 1
ATOM 3833 N N . VAL A 1 480 ? -22.047 6.094 50.875 1 84.38 480 VAL A N 1
ATOM 3834 C CA . VAL A 1 480 ? -22.781 5.777 49.656 1 84.38 480 VAL A CA 1
ATOM 3835 C C . VAL A 1 480 ? -21.828 5.148 48.625 1 84.38 480 VAL A C 1
ATOM 3837 O O . VAL A 1 480 ? -20.766 5.695 48.344 1 84.38 480 VAL A O 1
ATOM 3840 N N . LEU A 1 481 ? -22.297 4.02 48.125 1 80.88 481 LEU A N 1
ATOM 3841 C CA . LEU A 1 481 ? -21.484 3.227 47.219 1 80.88 481 LEU A CA 1
ATOM 3842 C C . LEU A 1 481 ? -22.156 3.111 45.844 1 80.88 481 LEU A C 1
ATOM 3844 O O . LEU A 1 481 ? -23.375 3.248 45.75 1 80.88 481 LEU A O 1
ATOM 3848 N N . VAL A 1 482 ? -21.328 3.049 44.906 1 79 482 VAL A N 1
ATOM 3849 C CA . VAL A 1 482 ? -21.828 2.73 43.562 1 79 482 VAL A CA 1
ATOM 3850 C C . VAL A 1 482 ? -21.234 1.403 43.094 1 79 482 VAL A C 1
ATOM 3852 O O . VAL A 1 482 ? -20.047 1.133 43.312 1 79 482 VAL A O 1
ATOM 3855 N N . ASN A 1 483 ? -22.094 0.549 42.625 1 75.25 483 ASN A N 1
ATOM 3856 C CA . ASN A 1 483 ? -21.688 -0.732 42.062 1 75.25 483 ASN A CA 1
ATOM 3857 C C . ASN A 1 483 ? -22.172 -0.888 40.594 1 75.25 483 ASN A C 1
ATOM 3859 O O . ASN A 1 483 ? -23.312 -0.542 40.281 1 75.25 483 ASN A O 1
ATOM 3863 N N . PHE A 1 484 ? -21.156 -1.169 39.75 1 62.94 484 PHE A N 1
ATOM 3864 C CA . PHE A 1 484 ? -21.438 -1.339 38.312 1 62.94 484 PHE A CA 1
ATOM 3865 C C . PHE A 1 484 ? -21.203 -2.783 37.906 1 62.94 484 PHE A C 1
ATOM 3867 O O . PHE A 1 484 ? -20.359 -3.479 38.469 1 62.94 484 PHE A O 1
ATOM 3874 N N . MET B 1 1 ? -7.691 35.562 3.52 1 41.03 1 MET B N 1
ATOM 3875 C CA . MET B 1 1 ? -8.359 34.375 4.035 1 41.03 1 MET B CA 1
ATOM 3876 C C . MET B 1 1 ? -7.617 33.125 3.619 1 41.03 1 MET B C 1
ATOM 3878 O O . MET B 1 1 ? -7.25 32.312 4.465 1 41.03 1 MET B O 1
ATOM 3882 N N . MET B 1 2 ? -7.457 32.969 2.172 1 50.41 2 MET B N 1
ATOM 3883 C CA . MET B 1 2 ? -6.852 31.75 1.638 1 50.41 2 MET B CA 1
ATOM 3884 C C . MET B 1 2 ? -5.352 31.719 1.918 1 50.41 2 MET B C 1
ATOM 3886 O O . MET B 1 2 ? -4.801 30.672 2.268 1 50.41 2 MET B O 1
ATOM 3890 N N . GLY B 1 3 ? -4.73 32.969 1.935 1 55 3 GLY B N 1
ATOM 3891 C CA . GLY B 1 3 ? -3.303 33.094 2.191 1 55 3 GLY B CA 1
ATOM 3892 C C . GLY B 1 3 ? -2.926 32.812 3.627 1 55 3 GLY B C 1
ATOM 3893 O O . GLY B 1 3 ? -1.935 32.094 3.881 1 55 3 GLY B O 1
ATOM 3894 N N . GLU B 1 4 ? -3.664 33.312 4.625 1 64.44 4 GLU B N 1
ATOM 3895 C CA . GLU B 1 4 ? -3.404 33.094 6.043 1 64.44 4 GLU B CA 1
ATOM 3896 C C . GLU B 1 4 ? -3.553 31.609 6.402 1 64.44 4 GLU B C 1
ATOM 3898 O O . GLU B 1 4 ? -2.824 31.094 7.254 1 64.44 4 GLU B O 1
ATOM 3903 N N . ASN B 1 5 ? -4.211 31.047 5.516 1 84.5 5 ASN B N 1
ATOM 3904 C CA . ASN B 1 5 ? -4.445 29.625 5.742 1 84.5 5 ASN B CA 1
ATOM 3905 C C . ASN B 1 5 ? -3.238 28.797 5.328 1 84.5 5 ASN B C 1
ATOM 3907 O O . ASN B 1 5 ? -2.83 27.875 6.051 1 84.5 5 ASN B O 1
ATOM 3911 N N . LEU B 1 6 ? -2.502 29.375 4.23 1 91.12 6 LEU B N 1
ATOM 3912 C CA . LEU B 1 6 ? -1.349 28.625 3.762 1 91.12 6 LEU B CA 1
ATOM 3913 C C . LEU B 1 6 ? -0.178 28.766 4.727 1 91.12 6 LEU B C 1
ATOM 3915 O O . LEU B 1 6 ? 0.523 27.781 5.008 1 91.12 6 LEU B O 1
ATOM 3919 N N . LEU B 1 7 ? 0.013 30 5.309 1 92.88 7 LEU B N 1
ATOM 3920 C CA . LEU B 1 7 ? 1.07 30.234 6.285 1 92.88 7 LEU B CA 1
ATOM 3921 C C . LEU B 1 7 ? 0.883 29.359 7.52 1 92.88 7 LEU B C 1
ATOM 3923 O O . LEU B 1 7 ? 1.846 28.781 8.023 1 92.88 7 LEU B O 1
ATOM 3927 N N . LYS B 1 8 ? -0.348 29.266 7.938 1 90.69 8 LYS B N 1
ATOM 3928 C CA . LYS B 1 8 ? -0.635 28.469 9.133 1 90.69 8 LYS B CA 1
ATOM 3929 C C . LYS B 1 8 ? -0.381 26.984 8.875 1 90.69 8 LYS B C 1
ATOM 3931 O O . LYS B 1 8 ? 0.173 26.297 9.727 1 90.69 8 LYS B O 1
ATOM 3936 N N . VAL B 1 9 ? -0.723 26.562 7.727 1 88.06 9 VAL B N 1
ATOM 3937 C CA . VAL B 1 9 ? -0.553 25.156 7.359 1 88.06 9 VAL B CA 1
ATOM 3938 C C . VAL B 1 9 ? 0.934 24.812 7.324 1 88.06 9 VAL B C 1
ATOM 3940 O O . VAL B 1 9 ? 1.353 23.797 7.883 1 88.06 9 VAL B O 1
ATOM 3943 N N . VAL B 1 10 ? 1.696 25.641 6.688 1 92.94 10 VAL B N 1
ATOM 3944 C CA . VAL B 1 10 ? 3.129 25.406 6.551 1 92.94 10 VAL B CA 1
ATOM 3945 C C . VAL B 1 10 ? 3.807 25.531 7.91 1 92.94 10 VAL B C 1
ATOM 3947 O O . VAL B 1 10 ? 4.676 24.719 8.258 1 92.94 10 VAL B O 1
ATOM 3950 N N . GLU B 1 11 ? 3.375 26.531 8.688 1 93.44 11 GLU B N 1
ATOM 3951 C CA . GLU B 1 11 ? 3.908 26.734 10.031 1 93.44 11 GLU B CA 1
ATOM 3952 C C . GLU B 1 11 ? 3.705 25.5 10.906 1 93.44 11 GLU B C 1
ATOM 3954 O O . GLU B 1 11 ? 4.656 25 11.5 1 93.44 11 GLU B O 1
ATOM 3959 N N . ASP B 1 12 ? 2.488 25.016 10.961 1 87.38 12 ASP B N 1
ATOM 3960 C CA . ASP B 1 12 ? 2.148 23.859 11.797 1 87.38 12 ASP B CA 1
ATOM 3961 C C . ASP B 1 12 ? 2.924 22.625 11.367 1 87.38 12 ASP B C 1
ATOM 3963 O O . ASP B 1 12 ? 3.461 21.906 12.211 1 87.38 12 ASP B O 1
ATOM 3967 N N . TRP B 1 13 ? 2.986 22.406 10.102 1 89.81 13 TRP B N 1
ATOM 3968 C CA . TRP B 1 13 ? 3.678 21.234 9.578 1 89.81 13 TRP B CA 1
ATOM 3969 C C . TRP B 1 13 ? 5.172 21.312 9.867 1 89.81 13 TRP B C 1
ATOM 3971 O O . TRP B 1 13 ? 5.781 20.312 10.289 1 89.81 13 TRP B O 1
ATOM 3981 N N . LEU B 1 14 ? 5.734 22.453 9.648 1 92.06 14 LEU B N 1
ATOM 3982 C CA . LEU B 1 14 ? 7.176 22.641 9.797 1 92.06 14 LEU B CA 1
ATOM 3983 C C . LEU B 1 14 ? 7.602 22.453 11.25 1 92.06 14 LEU B C 1
ATOM 3985 O O . LEU B 1 14 ? 8.609 21.797 11.523 1 92.06 14 LEU B O 1
ATOM 3989 N N . LEU B 1 15 ? 6.879 23.031 12.164 1 86.81 15 LEU B N 1
ATOM 3990 C CA . LEU B 1 15 ? 7.219 22.938 13.578 1 86.81 15 LEU B CA 1
ATOM 3991 C C . LEU B 1 15 ? 7.07 21.516 14.094 1 86.81 15 LEU B C 1
ATOM 3993 O O . LEU B 1 15 ? 7.922 21.031 14.836 1 86.81 15 LEU B O 1
ATOM 3997 N N . ALA B 1 16 ? 6.023 20.875 13.68 1 84.25 16 ALA B N 1
ATOM 3998 C CA . ALA B 1 16 ? 5.812 19.484 14.086 1 84.25 16 ALA B CA 1
ATOM 3999 C C . ALA B 1 16 ? 6.914 18.578 13.539 1 84.25 16 ALA B C 1
ATOM 4001 O O . ALA B 1 16 ? 7.418 17.703 14.25 1 84.25 16 ALA B O 1
ATOM 4002 N N . THR B 1 17 ? 7.262 18.766 12.266 1 89.38 17 THR B N 1
ATOM 4003 C CA . THR B 1 17 ? 8.273 17.938 11.617 1 89.38 17 THR B CA 1
ATOM 4004 C C . THR B 1 17 ? 9.648 18.188 12.227 1 89.38 17 THR B C 1
ATOM 4006 O O . THR B 1 17 ? 10.406 17.25 12.469 1 89.38 17 THR B O 1
ATOM 4009 N N . LYS B 1 18 ? 9.969 19.469 12.484 1 87.88 18 LYS B N 1
ATOM 4010 C CA . LYS B 1 18 ? 11.234 19.828 13.117 1 87.88 18 LYS B CA 1
ATOM 4011 C C . LYS B 1 18 ? 11.367 19.156 14.492 1 87.88 18 LYS B C 1
ATOM 4013 O O . LYS B 1 18 ? 12.43 18.625 14.82 1 87.88 18 LYS B O 1
ATOM 4018 N N . ASP B 1 19 ? 10.312 19.172 15.234 1 84.5 19 ASP B N 1
ATOM 4019 C CA . ASP B 1 19 ? 10.32 18.578 16.578 1 84.5 19 ASP B CA 1
ATOM 4020 C C . ASP B 1 19 ? 10.547 17.078 16.5 1 84.5 19 ASP B C 1
ATOM 4022 O O . ASP B 1 19 ? 11.266 16.5 17.328 1 84.5 19 ASP B O 1
ATOM 4026 N N . ARG B 1 20 ? 10.031 16.5 15.562 1 83 20 ARG B N 1
ATOM 4027 C CA . ARG B 1 20 ? 10.156 15.062 15.375 1 83 20 ARG B CA 1
ATOM 4028 C C . ARG B 1 20 ? 11.57 14.695 14.945 1 83 20 ARG B C 1
ATOM 4030 O O . ARG B 1 20 ? 12.141 13.711 15.43 1 83 20 ARG B O 1
ATOM 4037 N N . LEU B 1 21 ? 12.148 15.461 14.047 1 87.44 21 LEU B N 1
ATOM 4038 C CA . LEU B 1 21 ? 13.406 15.086 13.406 1 87.44 21 LEU B CA 1
ATOM 4039 C C . LEU B 1 21 ? 14.602 15.562 14.227 1 87.44 21 LEU B C 1
ATOM 4041 O O . LEU B 1 21 ? 15.719 15.062 14.047 1 87.44 21 LEU B O 1
ATOM 4045 N N . LYS B 1 22 ? 14.328 16.516 15.148 1 84.44 22 LYS B N 1
ATOM 4046 C CA . LYS B 1 22 ? 15.414 17.047 15.969 1 84.44 22 LYS B CA 1
ATOM 4047 C C . LYS B 1 22 ? 16.078 15.945 16.781 1 84.44 22 LYS B C 1
ATOM 4049 O O . LYS B 1 22 ? 17.312 15.938 16.938 1 84.44 22 LYS B O 1
ATOM 4054 N N . SER B 1 23 ? 15.242 15.008 17.203 1 81.81 23 SER B N 1
ATOM 4055 C CA . SER B 1 23 ? 15.758 13.914 18.016 1 81.81 23 SER B CA 1
ATOM 4056 C C . SER B 1 23 ? 16.531 12.906 17.172 1 81.81 23 SER B C 1
ATOM 4058 O O . SER B 1 23 ? 17.297 12.102 17.703 1 81.81 23 SER B O 1
ATOM 4060 N N . GLN B 1 24 ? 16.438 13.031 15.93 1 82.19 24 GLN B N 1
ATOM 4061 C CA . GLN B 1 24 ? 17.062 12.062 15.031 1 82.19 24 GLN B CA 1
ATOM 4062 C C . GLN B 1 24 ? 18.359 12.602 14.445 1 82.19 24 GLN B C 1
ATOM 4064 O O . GLN B 1 24 ? 19.078 11.883 13.75 1 82.19 24 GLN B O 1
ATOM 4069 N N . LEU B 1 25 ? 18.625 13.836 14.781 1 82.56 25 LEU B N 1
ATOM 4070 C CA . LEU B 1 25 ? 19.875 14.422 14.312 1 82.56 25 LEU B CA 1
ATOM 4071 C C . LEU B 1 25 ? 21.062 13.805 15.031 1 82.56 25 LEU B C 1
ATOM 4073 O O . LEU B 1 25 ? 20.938 13.336 16.172 1 82.56 25 LEU B O 1
ATOM 4077 N N . PRO B 1 26 ? 22.141 13.797 14.328 1 77.62 26 PRO B N 1
ATOM 4078 C CA . PRO B 1 26 ? 23.312 13.227 14.977 1 77.62 26 PRO B CA 1
ATOM 4079 C C . PRO B 1 26 ? 23.656 13.914 16.297 1 77.62 26 PRO B C 1
ATOM 4081 O O . PRO B 1 26 ? 23.438 15.117 16.438 1 77.62 26 PRO B O 1
ATOM 4084 N N . ALA B 1 27 ? 24.219 13.141 17.188 1 75.81 27 ALA B N 1
ATOM 4085 C CA . ALA B 1 27 ? 24.562 13.617 18.531 1 75.81 27 ALA B CA 1
ATOM 4086 C C . ALA B 1 27 ? 25.594 14.742 18.484 1 75.81 27 ALA B C 1
ATOM 4088 O O . ALA B 1 27 ? 25.609 15.609 19.344 1 75.81 27 ALA B O 1
ATOM 4089 N N . ASN B 1 28 ? 26.297 14.734 17.484 1 77.19 28 ASN B N 1
ATOM 4090 C CA . ASN B 1 28 ? 27.375 15.711 17.391 1 77.19 28 ASN B CA 1
ATOM 4091 C C . ASN B 1 28 ? 26.922 17.016 16.734 1 77.19 28 ASN B C 1
ATOM 4093 O O . ASN B 1 28 ? 27.703 17.953 16.609 1 77.19 28 ASN B O 1
ATOM 4097 N N . TYR B 1 29 ? 25.672 17.016 16.406 1 79.75 29 TYR B N 1
ATOM 4098 C CA . TYR B 1 29 ? 25.172 18.234 15.797 1 79.75 29 TYR B CA 1
ATOM 4099 C C . TYR B 1 29 ? 24.984 19.328 16.844 1 79.75 29 TYR B C 1
ATOM 4101 O O . TYR B 1 29 ? 24.406 19.078 17.906 1 79.75 29 TYR B O 1
ATOM 4109 N N . ARG B 1 30 ? 25.562 20.5 16.562 1 76.75 30 ARG B N 1
ATOM 4110 C CA . ARG B 1 30 ? 25.406 21.656 17.438 1 76.75 30 ARG B CA 1
ATOM 4111 C C . ARG B 1 30 ? 24.625 22.766 16.75 1 76.75 30 ARG B C 1
ATOM 4113 O O . ARG B 1 30 ? 25.078 23.312 15.734 1 76.75 30 ARG B O 1
ATOM 4120 N N . PRO B 1 31 ? 23.453 23.047 17.344 1 77 31 PRO B N 1
ATOM 4121 C CA . PRO B 1 31 ? 22.688 24.141 16.75 1 77 31 PRO B CA 1
ATOM 4122 C C . PRO B 1 31 ? 23.438 25.469 16.797 1 77 31 PRO B C 1
ATOM 4124 O O . PRO B 1 31 ? 24.359 25.641 17.609 1 77 31 PRO B O 1
ATOM 4127 N N . ILE B 1 32 ? 23.109 26.312 15.883 1 67.94 32 ILE B N 1
ATOM 4128 C CA . ILE B 1 32 ? 23.688 27.656 15.859 1 67.94 32 ILE B CA 1
ATOM 4129 C C . ILE B 1 32 ? 22.828 28.594 16.703 1 67.94 32 ILE B C 1
ATOM 4131 O O . ILE B 1 32 ? 21.656 28.828 16.391 1 67.94 32 ILE B O 1
ATOM 4135 N N . ASP B 1 33 ? 23.469 29.125 17.719 1 68.69 33 ASP B N 1
ATOM 4136 C CA . ASP B 1 33 ? 22.766 30.031 18.641 1 68.69 33 ASP B CA 1
ATOM 4137 C C . ASP B 1 33 ? 21.469 29.422 19.141 1 68.69 33 ASP B C 1
ATOM 4139 O O . ASP B 1 33 ? 20.438 30.078 19.172 1 68.69 33 ASP B O 1
ATOM 4143 N N . GLY B 1 34 ? 21.484 28.141 19.156 1 72.38 34 GLY B N 1
ATOM 4144 C CA . GLY B 1 34 ? 20.344 27.422 19.719 1 72.38 34 GLY B CA 1
ATOM 4145 C C . GLY B 1 34 ? 19.266 27.109 18.703 1 72.38 34 GLY B C 1
ATOM 4146 O O . GLY B 1 34 ? 18.25 26.5 19.031 1 72.38 34 GLY B O 1
ATOM 4147 N N . GLN B 1 35 ? 19.562 27.578 17.5 1 84.25 35 GLN B N 1
ATOM 4148 C CA . GLN B 1 35 ? 18.562 27.344 16.453 1 84.25 35 GLN B CA 1
ATOM 4149 C C . GLN B 1 35 ? 19.094 26.375 15.398 1 84.25 35 GLN B C 1
ATOM 4151 O O . GLN B 1 35 ? 20.297 26.297 15.172 1 84.25 35 GLN B O 1
ATOM 4156 N N . ILE B 1 36 ? 18.203 25.656 14.852 1 88.75 36 ILE B N 1
ATOM 4157 C CA . ILE B 1 36 ? 18.547 24.766 13.758 1 88.75 36 ILE B CA 1
ATOM 4158 C C . ILE B 1 36 ? 18.156 25.391 12.43 1 88.75 36 ILE B C 1
ATOM 4160 O O . ILE B 1 36 ? 16.953 25.516 12.125 1 88.75 36 ILE B O 1
ATOM 4164 N N . PRO B 1 37 ? 19.109 25.781 11.656 1 93.38 37 PRO B N 1
ATOM 4165 C CA . PRO B 1 37 ? 18.797 26.516 10.43 1 93.38 37 PRO B CA 1
ATOM 4166 C C . PRO B 1 37 ? 18.281 25.609 9.32 1 93.38 37 PRO B C 1
ATOM 4168 O O . PRO B 1 37 ? 18.578 24.406 9.297 1 93.38 37 PRO B O 1
ATOM 4171 N N . PHE B 1 38 ? 17.562 26.234 8.391 1 96.19 38 PHE B N 1
ATOM 4172 C CA . PHE B 1 38 ? 17.062 25.578 7.188 1 96.19 38 PHE B CA 1
ATOM 4173 C C . PHE B 1 38 ? 17.797 26.094 5.949 1 96.19 38 PHE B C 1
ATOM 4175 O O . PHE B 1 38 ? 18.25 27.234 5.918 1 96.19 38 PHE B O 1
ATOM 4182 N N . LEU B 1 39 ? 17.969 25.219 5.023 1 97 39 LEU B N 1
ATOM 4183 C CA . LEU B 1 39 ? 18.438 25.594 3.693 1 97 39 LEU B CA 1
ATOM 4184 C C . LEU B 1 39 ? 17.297 25.5 2.674 1 97 39 LEU B C 1
ATOM 4186 O O . LEU B 1 39 ? 16.75 24.406 2.463 1 97 39 LEU B O 1
ATOM 4190 N N . LEU B 1 40 ? 16.953 26.609 2.047 1 98.06 40 LEU B N 1
ATOM 4191 C CA . LEU B 1 40 ? 15.852 26.641 1.096 1 98.06 40 LEU B CA 1
ATOM 4192 C C . LEU B 1 40 ? 16.375 26.609 -0.339 1 98.06 40 LEU B C 1
ATOM 4194 O O . LEU B 1 40 ? 17.188 27.453 -0.722 1 98.06 40 LEU B O 1
ATOM 4198 N N . ALA B 1 41 ? 15.898 25.656 -1.064 1 97.44 41 ALA B N 1
ATOM 4199 C CA . ALA B 1 41 ? 16.188 25.625 -2.498 1 97.44 41 ALA B CA 1
ATOM 4200 C C . ALA B 1 41 ? 15.148 26.453 -3.27 1 97.44 41 ALA B C 1
ATOM 4202 O O . ALA B 1 41 ? 13.961 26.125 -3.26 1 97.44 41 ALA B O 1
ATOM 4203 N N . VAL B 1 42 ? 15.648 27.484 -3.979 1 96.62 42 VAL B N 1
ATOM 4204 C CA . VAL B 1 42 ? 14.734 28.375 -4.676 1 96.62 42 VAL B CA 1
ATOM 4205 C C . VAL B 1 42 ? 15.117 28.469 -6.152 1 96.62 42 VAL B C 1
ATOM 4207 O O . VAL B 1 42 ? 16.219 28.906 -6.488 1 96.62 42 VAL B O 1
ATOM 4210 N N . SER B 1 43 ? 14.203 28.094 -6.98 1 91.38 43 SER B N 1
ATOM 4211 C CA . SER B 1 43 ? 14.477 28.094 -8.414 1 91.38 43 SER B CA 1
ATOM 4212 C C . SER B 1 43 ? 14.031 29.406 -9.062 1 91.38 43 SER B C 1
ATOM 4214 O O . SER B 1 43 ? 14.484 29.75 -10.156 1 91.38 43 SER B O 1
ATOM 4216 N N . GLY B 1 44 ? 13.148 30.141 -8.438 1 92.81 44 GLY B N 1
ATOM 4217 C CA . GLY B 1 44 ? 12.617 31.375 -9.008 1 92.81 44 GLY B CA 1
ATOM 4218 C C . GLY B 1 44 ? 11.211 31.203 -9.555 1 92.81 44 GLY B C 1
ATOM 4219 O O . GLY B 1 44 ? 10.555 32.188 -9.883 1 92.81 44 GLY B O 1
ATOM 4220 N N . GLY B 1 45 ? 10.734 29.969 -9.602 1 93.19 45 GLY B N 1
ATOM 4221 C CA . GLY B 1 45 ? 9.359 29.719 -10 1 93.19 45 GLY B CA 1
ATOM 4222 C C . GLY B 1 45 ? 8.359 30.062 -8.914 1 93.19 45 GLY B C 1
ATOM 4223 O O . GLY B 1 45 ? 8.742 30.375 -7.785 1 93.19 45 GLY B O 1
ATOM 4224 N N . VAL B 1 46 ? 7.09 30 -9.258 1 95.25 46 VAL B N 1
ATOM 4225 C CA . VAL B 1 46 ? 6.035 30.438 -8.344 1 95.25 46 VAL B CA 1
ATOM 4226 C C . VAL B 1 46 ? 6.074 29.594 -7.07 1 95.25 46 VAL B C 1
ATOM 4228 O O . VAL B 1 46 ? 5.898 30.125 -5.969 1 95.25 46 VAL B O 1
ATOM 4231 N N . ASP B 1 47 ? 6.355 28.328 -7.195 1 95.75 47 ASP B N 1
ATOM 4232 C CA . ASP B 1 47 ? 6.352 27.438 -6.031 1 95.75 47 ASP B CA 1
ATOM 4233 C C . ASP B 1 47 ? 7.469 27.797 -5.059 1 95.75 47 ASP B C 1
ATOM 4235 O O . ASP B 1 47 ? 7.227 27.969 -3.863 1 95.75 47 ASP B O 1
ATOM 4239 N N . SER B 1 48 ? 8.648 27.969 -5.594 1 96.88 48 SER B N 1
ATOM 4240 C CA . SER B 1 48 ? 9.805 28.234 -4.738 1 96.88 48 SER B CA 1
ATOM 4241 C C . SER B 1 48 ? 9.75 29.656 -4.176 1 96.88 48 SER B C 1
ATOM 4243 O O . SER B 1 48 ? 10.18 29.891 -3.047 1 96.88 48 SER B O 1
ATOM 4245 N N . MET B 1 49 ? 9.203 30.547 -4.914 1 97.56 49 MET B N 1
ATOM 4246 C CA . MET B 1 49 ? 9.125 31.922 -4.441 1 97.56 49 MET B CA 1
ATOM 4247 C C . MET B 1 49 ? 8.078 32.062 -3.34 1 97.56 49 MET B C 1
ATOM 4249 O O . MET B 1 49 ? 8.25 32.844 -2.402 1 97.56 49 MET B O 1
ATOM 4253 N N . VAL B 1 50 ? 6.977 31.359 -3.514 1 97.56 50 VAL B N 1
ATOM 4254 C CA . VAL B 1 50 ? 5.977 31.344 -2.451 1 97.56 50 VAL B CA 1
ATOM 4255 C C . VAL B 1 50 ? 6.578 30.734 -1.188 1 97.56 50 VAL B C 1
ATOM 4257 O O . VAL B 1 50 ? 6.391 31.25 -0.086 1 97.56 50 VAL B O 1
ATOM 4260 N N . LEU B 1 51 ? 7.266 29.641 -1.377 1 97.94 51 LEU B N 1
ATOM 4261 C CA . LEU B 1 51 ? 7.938 29.016 -0.241 1 97.94 51 LEU B CA 1
ATOM 4262 C C . LEU B 1 51 ? 8.875 30 0.443 1 97.94 51 LEU B C 1
ATOM 4264 O O . LEU B 1 51 ? 8.914 30.078 1.674 1 97.94 51 LEU B O 1
ATOM 4268 N N . LEU B 1 52 ? 9.641 30.734 -0.343 1 98.12 52 LEU B N 1
ATOM 4269 C CA . LEU B 1 52 ? 10.586 31.734 0.166 1 98.12 52 LEU B CA 1
ATOM 4270 C C . LEU B 1 52 ? 9.867 32.781 0.995 1 98.12 52 LEU B C 1
ATOM 4272 O O . LEU B 1 52 ? 10.328 33.156 2.084 1 98.12 52 LEU B O 1
ATOM 4276 N N . ASP B 1 53 ? 8.797 33.219 0.504 1 97.88 53 ASP B N 1
ATOM 4277 C CA . ASP B 1 53 ? 8.039 34.25 1.224 1 97.88 53 ASP B CA 1
ATOM 4278 C C . ASP B 1 53 ? 7.488 33.688 2.537 1 97.88 53 ASP B C 1
ATOM 4280 O O . ASP B 1 53 ? 7.492 34.406 3.557 1 97.88 53 ASP B O 1
ATOM 4284 N N . LEU B 1 54 ? 6.961 32.5 2.475 1 97.38 54 LEU B N 1
ATOM 4285 C CA . LEU B 1 54 ? 6.434 31.875 3.68 1 97.38 54 LEU B CA 1
ATOM 4286 C C . LEU B 1 54 ? 7.516 31.766 4.75 1 97.38 54 LEU B C 1
ATOM 4288 O O . LEU B 1 54 ? 7.27 32.062 5.918 1 97.38 54 LEU B O 1
ATOM 4292 N N . PHE B 1 55 ? 8.688 31.375 4.352 1 97.5 55 PHE B N 1
ATOM 4293 C CA . PHE B 1 55 ? 9.789 31.234 5.297 1 97.5 55 PHE B CA 1
ATOM 4294 C C . PHE B 1 55 ? 10.234 32.594 5.82 1 97.5 55 PHE B C 1
ATOM 4296 O O . PHE B 1 55 ? 10.617 32.719 6.984 1 97.5 55 PHE B O 1
ATOM 4303 N N . HIS B 1 56 ? 10.203 33.562 4.969 1 97.5 56 HIS B N 1
ATOM 4304 C CA . HIS B 1 56 ? 10.523 34.906 5.406 1 97.5 56 HIS B CA 1
ATOM 4305 C C . HIS B 1 56 ? 9.57 35.375 6.5 1 97.5 56 HIS B C 1
ATOM 4307 O O . HIS B 1 56 ? 10.008 35.938 7.52 1 97.5 56 HIS B O 1
ATOM 4313 N N . ARG B 1 57 ? 8.344 35.156 6.328 1 96.06 57 ARG B N 1
ATOM 4314 C CA . ARG B 1 57 ? 7.336 35.531 7.316 1 96.06 57 ARG B CA 1
ATOM 4315 C C . ARG B 1 57 ? 7.535 34.781 8.625 1 96.06 57 ARG B C 1
ATOM 4317 O O . ARG B 1 57 ? 7.367 35.344 9.703 1 96.06 57 ARG B O 1
ATOM 4324 N N . LEU B 1 58 ? 7.871 33.594 8.477 1 95.25 58 LEU B N 1
ATOM 4325 C CA . LEU B 1 58 ? 8.125 32.781 9.672 1 95.25 58 LEU B CA 1
ATOM 4326 C C . LEU B 1 58 ? 9.375 33.25 10.398 1 95.25 58 LEU B C 1
ATOM 4328 O O . LEU B 1 58 ? 9.438 33.219 11.625 1 95.25 58 LEU B O 1
ATOM 4332 N N . SER B 1 59 ? 10.336 33.688 9.625 1 95.12 59 SER B N 1
ATOM 4333 C CA . SER B 1 59 ? 11.57 34.188 10.219 1 95.12 59 SER B CA 1
ATOM 4334 C C . SER B 1 59 ? 11.32 35.5 10.953 1 95.12 59 SER B C 1
ATOM 4336 O O . SER B 1 59 ? 11.953 35.781 11.977 1 95.12 59 SER B O 1
ATOM 4338 N N . GLN B 1 60 ? 10.406 36.219 10.484 1 94.75 60 GLN B N 1
ATOM 4339 C CA . GLN B 1 60 ? 10.047 37.5 11.125 1 94.75 60 GLN B CA 1
ATOM 4340 C C . GLN B 1 60 ? 9.391 37.25 12.484 1 94.75 60 GLN B C 1
ATOM 4342 O O . GLN B 1 60 ? 9.508 38.062 13.391 1 94.75 60 GLN B O 1
ATOM 4347 N N . LYS B 1 61 ? 8.836 36.062 12.578 1 92.62 61 LYS B N 1
ATOM 4348 C CA . LYS B 1 61 ? 8.242 35.656 13.852 1 92.62 61 LYS B CA 1
ATOM 4349 C C . LYS B 1 61 ? 9.258 34.938 14.719 1 92.62 61 LYS B C 1
ATOM 4351 O O . LYS B 1 61 ? 8.898 34.375 15.766 1 92.62 61 LYS B O 1
ATOM 4356 N N . SER B 1 62 ? 10.461 34.812 14.297 1 91.62 62 SER B N 1
ATOM 4357 C CA . SER B 1 62 ? 11.57 34.188 14.992 1 91.62 62 SER B CA 1
ATOM 4358 C C . SER B 1 62 ? 11.312 32.688 15.18 1 91.62 62 SER B C 1
ATOM 4360 O O . SER B 1 62 ? 11.727 32.094 16.188 1 91.62 62 SER B O 1
ATOM 4362 N N . LEU B 1 63 ? 10.617 32.156 14.242 1 90.38 63 LEU B N 1
ATOM 4363 C CA . LEU B 1 63 ? 10.297 30.734 14.336 1 90.38 63 LEU B CA 1
ATOM 4364 C C . LEU B 1 63 ? 11.312 29.891 13.586 1 90.38 63 LEU B C 1
ATOM 4366 O O . LEU B 1 63 ? 11.531 28.719 13.914 1 90.38 63 LEU B O 1
ATOM 4370 N N . VAL B 1 64 ? 11.93 30.562 12.586 1 93.12 64 VAL B N 1
ATOM 4371 C CA . VAL B 1 64 ? 12.898 29.812 11.797 1 93.12 64 VAL B CA 1
ATOM 4372 C C . VAL B 1 64 ? 14.07 30.703 11.422 1 93.12 64 VAL B C 1
ATOM 4374 O O . VAL B 1 64 ? 13.945 31.938 11.406 1 93.12 64 VAL B O 1
ATOM 4377 N N . THR B 1 65 ? 15.211 30.125 11.227 1 94.06 65 THR B N 1
ATOM 4378 C CA . THR B 1 65 ? 16.375 30.703 10.562 1 94.06 65 THR B CA 1
ATOM 4379 C C . THR B 1 65 ? 16.734 29.922 9.297 1 94.06 65 THR B C 1
ATOM 4381 O O . THR B 1 65 ? 16.688 28.688 9.297 1 94.06 65 THR B O 1
ATOM 4384 N N . PHE B 1 66 ? 17 30.703 8.242 1 96.12 66 PHE B N 1
ATOM 4385 C CA . PHE B 1 66 ? 17.219 29.969 7.008 1 96.12 66 PHE B CA 1
ATOM 4386 C C . PHE B 1 66 ? 18.125 30.75 6.059 1 96.12 66 PHE B C 1
ATOM 4388 O O . PHE B 1 66 ? 18.359 31.938 6.27 1 96.12 66 PHE B O 1
ATOM 4395 N N . SER B 1 67 ? 18.672 30.047 5.133 1 96.56 67 SER B N 1
ATOM 4396 C CA . SER B 1 67 ? 19.391 30.609 3.99 1 96.56 67 SER B CA 1
ATOM 4397 C C . SER B 1 67 ? 18.875 30.016 2.678 1 96.56 67 SER B C 1
ATOM 4399 O O . SER B 1 67 ? 18.109 29.062 2.68 1 96.56 67 SER B O 1
ATOM 4401 N N . VAL B 1 68 ? 19.281 30.719 1.57 1 97.81 68 VAL B N 1
ATOM 4402 C CA . VAL B 1 68 ? 18.734 30.328 0.272 1 97.81 68 VAL B CA 1
ATOM 4403 C C . VAL B 1 68 ? 19.875 29.859 -0.642 1 97.81 68 VAL B C 1
ATOM 4405 O O . VAL B 1 68 ? 20.969 30.406 -0.618 1 97.81 68 VAL B O 1
ATOM 4408 N N . ILE B 1 69 ? 19.609 28.812 -1.327 1 96.5 69 ILE B N 1
ATOM 4409 C CA . ILE B 1 69 ? 20.484 28.391 -2.404 1 96.5 69 ILE B CA 1
ATOM 4410 C C . ILE B 1 69 ? 19.734 28.438 -3.736 1 96.5 69 ILE B C 1
ATOM 4412 O O . ILE B 1 69 ? 18.594 28 -3.828 1 96.5 69 ILE B O 1
ATOM 4416 N N . HIS B 1 70 ? 20.328 29.062 -4.703 1 94.94 70 HIS B N 1
ATOM 4417 C CA . HIS B 1 70 ? 19.812 29.156 -6.066 1 94.94 70 HIS B CA 1
ATOM 4418 C C . HIS B 1 70 ? 20.812 28.594 -7.07 1 94.94 70 HIS B C 1
ATOM 4420 O O . HIS B 1 70 ? 21.969 29 -7.098 1 94.94 70 HIS B O 1
ATOM 4426 N N . ILE B 1 71 ? 20.312 27.594 -7.809 1 89.31 71 ILE B N 1
ATOM 4427 C CA . ILE B 1 71 ? 21.156 27 -8.828 1 89.31 71 ILE B CA 1
ATOM 4428 C C . ILE B 1 71 ? 20.75 27.5 -10.211 1 89.31 71 ILE B C 1
ATOM 4430 O O . ILE B 1 71 ? 19.594 27.312 -10.625 1 89.31 71 ILE B O 1
ATOM 4434 N N . ASN B 1 72 ? 21.609 28.109 -10.875 1 84 72 ASN B N 1
ATOM 4435 C CA . ASN B 1 72 ? 21.406 28.578 -12.242 1 84 72 ASN B CA 1
ATOM 4436 C C . ASN B 1 72 ? 21.875 27.562 -13.266 1 84 72 ASN B C 1
ATOM 4438 O O . ASN B 1 72 ? 23.078 27.359 -13.445 1 84 72 ASN B O 1
ATOM 4442 N N . HIS B 1 73 ? 20.984 26.969 -13.906 1 73.38 73 HIS B N 1
ATOM 4443 C CA . HIS B 1 73 ? 21.328 25.906 -14.852 1 73.38 73 HIS B CA 1
ATOM 4444 C C . HIS B 1 73 ? 21.828 26.484 -16.172 1 73.38 73 HIS B C 1
ATOM 4446 O O . HIS B 1 73 ? 22.328 25.734 -17.016 1 73.38 73 HIS B O 1
ATOM 4452 N N . GLN B 1 74 ? 21.953 27.75 -16.297 1 63.38 74 GLN B N 1
ATOM 4453 C CA . GLN B 1 74 ? 22.562 28.516 -17.391 1 63.38 74 GLN B CA 1
ATOM 4454 C C . GLN B 1 74 ? 22.094 28 -18.75 1 63.38 74 GLN B C 1
ATOM 4456 O O . GLN B 1 74 ? 22.844 28.031 -19.719 1 63.38 74 GLN B O 1
ATOM 4461 N N . LEU B 1 75 ? 20.984 27.375 -18.766 1 57.06 75 LEU B N 1
ATOM 4462 C CA . LEU B 1 75 ? 20.578 26.75 -20.016 1 57.06 75 LEU B CA 1
ATOM 4463 C C . LEU B 1 75 ? 19.938 27.781 -20.953 1 57.06 75 LEU B C 1
ATOM 4465 O O . LEU B 1 75 ? 19.891 27.578 -22.156 1 57.06 75 LEU B O 1
ATOM 4469 N N . ARG B 1 76 ? 19.516 29 -20.344 1 59.59 76 ARG B N 1
ATOM 4470 C CA . ARG B 1 76 ? 18.797 29.984 -21.156 1 59.59 76 ARG B CA 1
ATOM 4471 C C . ARG B 1 76 ? 19.062 31.406 -20.641 1 59.59 76 ARG B C 1
ATOM 4473 O O . ARG B 1 76 ? 19.422 31.594 -19.484 1 59.59 76 ARG B O 1
ATOM 4480 N N . PRO B 1 77 ? 19.078 32.312 -21.625 1 59.84 77 PRO B N 1
ATOM 4481 C CA . PRO B 1 77 ? 19.203 33.719 -21.203 1 59.84 77 PRO B CA 1
ATOM 4482 C C . PRO B 1 77 ? 18.234 34.094 -20.094 1 59.84 77 PRO B C 1
ATOM 4484 O O . PRO B 1 77 ? 18.547 34.938 -19.234 1 59.84 77 PRO B O 1
ATOM 4487 N N . GLU B 1 78 ? 17.125 33.562 -20.109 1 65.75 78 GLU B N 1
ATOM 4488 C CA . GLU B 1 78 ? 16.078 33.812 -19.125 1 65.75 78 GLU B CA 1
ATOM 4489 C C . GLU B 1 78 ? 16.531 33.438 -17.719 1 65.75 78 GLU B C 1
ATOM 4491 O O . GLU B 1 78 ? 16.031 33.969 -16.719 1 65.75 78 GLU B O 1
ATOM 4496 N N . SER B 1 79 ? 17.516 32.719 -17.688 1 73.62 79 SER B N 1
ATOM 4497 C CA . SER B 1 79 ? 18.031 32.25 -16.422 1 73.62 79 SER B CA 1
ATOM 4498 C C . SER B 1 79 ? 18.688 33.375 -15.617 1 73.62 79 SER B C 1
ATOM 4500 O O . SER B 1 79 ? 18.609 33.406 -14.391 1 73.62 79 SER B O 1
ATOM 4502 N N . THR B 1 80 ? 19.156 34.312 -16.281 1 80.75 80 THR B N 1
ATOM 4503 C CA . THR B 1 80 ? 19.812 35.406 -15.586 1 80.75 80 THR B CA 1
ATOM 4504 C C . THR B 1 80 ? 18.781 36.344 -14.93 1 80.75 80 THR B C 1
ATOM 4506 O O . THR B 1 80 ? 18.984 36.781 -13.805 1 80.75 80 THR B O 1
ATOM 4509 N N . ALA B 1 81 ? 17.781 36.594 -15.656 1 84.75 81 ALA B N 1
ATOM 4510 C CA . ALA B 1 81 ? 16.734 37.438 -15.109 1 84.75 81 ALA B CA 1
ATOM 4511 C C . ALA B 1 81 ? 16.094 36.781 -13.883 1 84.75 81 ALA B C 1
ATOM 4513 O O . ALA B 1 81 ? 15.758 37.469 -12.914 1 84.75 81 ALA B O 1
ATOM 4514 N N . GLU B 1 82 ? 15.938 35.594 -14 1 87.81 82 GLU B N 1
ATOM 4515 C CA . GLU B 1 82 ? 15.375 34.844 -12.891 1 87.81 82 GLU B CA 1
ATOM 4516 C C . GLU B 1 82 ? 16.266 34.906 -11.656 1 87.81 82 GLU B C 1
ATOM 4518 O O . GLU B 1 82 ? 15.789 35.125 -10.547 1 87.81 82 GLU B O 1
ATOM 4523 N N . GLN B 1 83 ? 17.469 34.719 -11.906 1 90.75 83 GLN B N 1
ATOM 4524 C CA . GLN B 1 83 ? 18.453 34.812 -10.828 1 90.75 83 GLN B CA 1
ATOM 4525 C C . GLN B 1 83 ? 18.422 36.188 -10.164 1 90.75 83 GLN B C 1
ATOM 4527 O O . GLN B 1 83 ? 18.422 36.281 -8.938 1 90.75 83 GLN B O 1
ATOM 4532 N N . ASP B 1 84 ? 18.406 37.188 -10.992 1 93.19 84 ASP B N 1
ATOM 4533 C CA . ASP B 1 84 ? 18.406 38.562 -10.477 1 93.19 84 ASP B CA 1
ATOM 4534 C C . ASP B 1 84 ? 17.156 38.844 -9.633 1 93.19 84 ASP B C 1
ATOM 4536 O O . ASP B 1 84 ? 17.234 39.531 -8.625 1 93.19 84 ASP B O 1
ATOM 4540 N N . MET B 1 85 ? 16.094 38.281 -10.047 1 94 85 MET B N 1
ATOM 4541 C CA . MET B 1 85 ? 14.844 38.438 -9.305 1 94 85 MET B CA 1
ATOM 4542 C C . MET B 1 85 ? 14.953 37.812 -7.922 1 94 85 MET B C 1
ATOM 4544 O O . MET B 1 85 ? 14.555 38.438 -6.93 1 94 85 MET B O 1
ATOM 4548 N N . VAL B 1 86 ? 15.523 36.688 -7.867 1 95.88 86 VAL B N 1
ATOM 4549 C CA . VAL B 1 86 ? 15.664 35.969 -6.598 1 95.88 86 VAL B CA 1
ATOM 4550 C C . VAL B 1 86 ? 16.641 36.719 -5.691 1 95.88 86 VAL B C 1
ATOM 4552 O O . VAL B 1 86 ? 16.375 36.906 -4.5 1 95.88 86 VAL B O 1
ATOM 4555 N N . ILE B 1 87 ? 17.719 37.188 -6.27 1 95.5 87 ILE B N 1
ATOM 4556 C CA . ILE B 1 87 ? 18.734 37.938 -5.52 1 95.5 87 ILE B CA 1
ATOM 4557 C C . ILE B 1 87 ? 18.109 39.219 -4.934 1 95.5 87 ILE B C 1
ATOM 4559 O O . ILE B 1 87 ? 18.297 39.5 -3.748 1 95.5 87 ILE B O 1
ATOM 4563 N N . LYS B 1 88 ? 17.422 39.906 -5.754 1 96.62 88 LYS B N 1
ATOM 4564 C CA . LYS B 1 88 ? 16.797 41.125 -5.309 1 96.62 88 LYS B CA 1
ATOM 4565 C C . LYS B 1 88 ? 15.828 40.875 -4.164 1 96.62 88 LYS B C 1
ATOM 4567 O O . LYS B 1 88 ? 15.797 41.625 -3.188 1 96.62 88 LYS B O 1
ATOM 4572 N N . PHE B 1 89 ? 15.055 39.875 -4.328 1 96.94 89 PHE B N 1
ATOM 4573 C CA . PHE B 1 89 ? 14.094 39.531 -3.287 1 96.94 89 PHE B CA 1
ATOM 4574 C C . PHE B 1 89 ? 14.805 39.281 -1.962 1 96.94 89 PHE B C 1
ATOM 4576 O O . PHE B 1 89 ? 14.367 39.75 -0.916 1 96.94 89 PHE B O 1
ATOM 4583 N N . CYS B 1 90 ? 15.875 38.531 -2.006 1 97.5 90 CYS B N 1
ATOM 4584 C CA . CYS B 1 90 ? 16.625 38.188 -0.806 1 97.5 90 CYS B CA 1
ATOM 4585 C C . CYS B 1 90 ? 17.328 39.406 -0.226 1 97.5 90 CYS B C 1
ATOM 4587 O O . CYS B 1 90 ? 17.297 39.625 0.986 1 97.5 90 CYS B O 1
ATOM 4589 N N . GLU B 1 91 ? 17.938 40.188 -1.053 1 96.56 91 GLU B N 1
ATOM 4590 C CA . GLU B 1 91 ? 18.672 41.375 -0.616 1 96.56 91 GLU B CA 1
ATOM 4591 C C . GLU B 1 91 ? 17.75 42.375 0.063 1 96.56 91 GLU B C 1
ATOM 4593 O O . GLU B 1 91 ? 18.094 42.938 1.108 1 96.56 91 GLU B O 1
ATOM 4598 N N . ASP B 1 92 ? 16.625 42.562 -0.486 1 96.69 92 ASP B N 1
ATOM 4599 C CA . ASP B 1 92 ? 15.648 43.5 0.052 1 96.69 92 ASP B CA 1
ATOM 4600 C C . ASP B 1 92 ? 15.195 43.062 1.446 1 96.69 92 ASP B C 1
ATOM 4602 O O . ASP B 1 92 ? 14.727 43.906 2.23 1 96.69 92 ASP B O 1
ATOM 4606 N N . ARG B 1 93 ? 15.383 41.812 1.78 1 96.5 93 ARG B N 1
ATOM 4607 C CA . ARG B 1 93 ? 14.836 41.281 3.023 1 96.5 93 ARG B CA 1
ATOM 4608 C C . ARG B 1 93 ? 15.945 40.75 3.924 1 96.5 93 ARG B C 1
ATOM 4610 O O . ARG B 1 93 ? 15.672 40.125 4.938 1 96.5 93 ARG B O 1
ATOM 4617 N N . ASP B 1 94 ? 17.172 40.938 3.52 1 95.81 94 ASP B N 1
ATOM 4618 C CA . ASP B 1 94 ? 18.359 40.562 4.27 1 95.81 94 ASP B CA 1
ATOM 4619 C C . ASP B 1 94 ? 18.422 39.062 4.48 1 95.81 94 ASP B C 1
ATOM 4621 O O . ASP B 1 94 ? 18.656 38.562 5.594 1 95.81 94 ASP B O 1
ATOM 4625 N N . ILE B 1 95 ? 18.062 38.344 3.477 1 96.56 95 ILE B N 1
ATOM 4626 C CA . ILE B 1 95 ? 18.141 36.906 3.502 1 96.56 95 ILE B CA 1
ATOM 4627 C C . ILE B 1 95 ? 19.438 36.438 2.85 1 96.56 95 ILE B C 1
ATOM 4629 O O . ILE B 1 95 ? 19.719 36.781 1.704 1 96.56 95 ILE B O 1
ATOM 4633 N N . PRO B 1 96 ? 20.266 35.656 3.625 1 96.12 96 PRO B N 1
ATOM 4634 C CA . PRO B 1 96 ? 21.484 35.156 2.998 1 96.12 96 PRO B CA 1
ATOM 4635 C C . PRO B 1 96 ? 21.188 34.25 1.809 1 96.12 96 PRO B C 1
ATOM 4637 O O . PRO B 1 96 ? 20.328 33.344 1.896 1 96.12 96 PRO B O 1
ATOM 4640 N N . ILE B 1 97 ? 21.906 34.469 0.707 1 96.38 97 ILE B N 1
ATOM 4641 C CA . ILE B 1 97 ? 21.672 33.688 -0.506 1 96.38 97 ILE B CA 1
ATOM 4642 C C . ILE B 1 97 ? 23.016 33.281 -1.118 1 96.38 97 ILE B C 1
ATOM 4644 O O . ILE B 1 97 ? 23.969 34.062 -1.093 1 96.38 97 ILE B O 1
ATOM 4648 N N . GLN B 1 98 ? 23.078 32.031 -1.553 1 94.06 98 GLN B N 1
ATOM 4649 C CA . GLN B 1 98 ? 24.203 31.516 -2.326 1 94.06 98 GLN B CA 1
ATOM 4650 C C . GLN B 1 98 ? 23.75 31.109 -3.73 1 94.06 98 GLN B C 1
ATOM 4652 O O . GLN B 1 98 ? 22.688 30.516 -3.906 1 94.06 98 GLN B O 1
ATOM 4657 N N . ILE B 1 99 ? 24.594 31.469 -4.699 1 92.69 99 ILE B N 1
ATOM 4658 C CA . ILE B 1 99 ? 24.312 31.156 -6.094 1 92.69 99 ILE B CA 1
ATOM 4659 C C . ILE B 1 99 ? 25.359 30.172 -6.621 1 92.69 99 ILE B C 1
ATOM 4661 O O . ILE B 1 99 ? 26.562 30.359 -6.414 1 92.69 99 ILE B O 1
ATOM 4665 N N . VAL B 1 100 ? 24.844 29.094 -7.227 1 88.81 100 VAL B N 1
ATOM 4666 C CA . VAL B 1 100 ? 25.75 28.156 -7.871 1 88.81 100 VAL B CA 1
ATOM 4667 C C . VAL B 1 100 ? 25.359 28 -9.344 1 88.81 100 VAL B C 1
ATOM 4669 O O . VAL B 1 100 ? 24.188 27.891 -9.68 1 88.81 100 VAL B O 1
ATOM 4672 N N . ALA B 1 101 ? 26.312 28.062 -10.227 1 83.19 101 ALA B N 1
ATOM 4673 C CA . ALA B 1 101 ? 26.062 27.922 -11.656 1 83.19 101 ALA B CA 1
ATOM 4674 C C . ALA B 1 101 ? 26.453 26.531 -12.141 1 83.19 101 ALA B C 1
ATOM 4676 O O . ALA B 1 101 ? 27.469 25.984 -11.719 1 83.19 101 ALA B O 1
ATOM 4677 N N . TRP B 1 102 ? 25.516 25.938 -12.836 1 75.75 102 TRP B N 1
ATOM 4678 C CA . TRP B 1 102 ? 25.812 24.672 -13.477 1 75.75 102 TRP B CA 1
ATOM 4679 C C . TRP B 1 102 ? 26.484 24.875 -14.828 1 75.75 102 TRP B C 1
ATOM 4681 O O . TRP B 1 102 ? 25.906 25.5 -15.727 1 75.75 102 TRP B O 1
ATOM 4691 N N . ASP B 1 103 ? 27.766 24.547 -14.945 1 63 103 ASP B N 1
ATOM 4692 C CA . ASP B 1 103 ? 28.484 24.656 -16.203 1 63 103 ASP B CA 1
ATOM 4693 C C . ASP B 1 103 ? 28.281 23.406 -17.062 1 63 103 ASP B C 1
ATOM 4695 O O . ASP B 1 103 ? 28.812 22.344 -16.734 1 63 103 ASP B O 1
ATOM 4699 N N . HIS B 1 104 ? 27.266 23.375 -17.844 1 59.44 104 HIS B N 1
ATOM 4700 C CA . HIS B 1 104 ? 26.906 22.266 -18.703 1 59.44 104 HIS B CA 1
ATOM 4701 C C . HIS B 1 104 ? 28.078 21.844 -19.578 1 59.44 104 HIS B C 1
ATOM 4703 O O . HIS B 1 104 ? 28.031 20.781 -20.219 1 59.44 104 HIS B O 1
ATOM 4709 N N . ASP B 1 105 ? 29.031 22.734 -19.938 1 53.25 105 ASP B N 1
ATOM 4710 C CA . ASP B 1 105 ? 30.078 22.391 -20.891 1 53.25 105 ASP B CA 1
ATOM 4711 C C . ASP B 1 105 ? 30.953 21.25 -20.344 1 53.25 105 ASP B C 1
ATOM 4713 O O . ASP B 1 105 ? 32.062 21.031 -20.844 1 53.25 105 ASP B O 1
ATOM 4717 N N . ASP B 1 106 ? 30.516 20.719 -19.344 1 47.78 106 ASP B N 1
ATOM 4718 C CA . ASP B 1 106 ? 31.406 19.641 -18.922 1 47.78 106 ASP B CA 1
ATOM 4719 C C . ASP B 1 106 ? 31.297 18.438 -19.859 1 47.78 106 ASP B C 1
ATOM 4721 O O . ASP B 1 106 ? 30.219 17.859 -20.016 1 47.78 106 ASP B O 1
ATOM 4725 N N . PRO B 1 107 ? 32.25 18.281 -20.766 1 46.94 107 PRO B N 1
ATOM 4726 C CA . PRO B 1 107 ? 32.312 17.172 -21.734 1 46.94 107 PRO B CA 1
ATOM 4727 C C . PRO B 1 107 ? 31.938 15.828 -21.109 1 46.94 107 PRO B C 1
ATOM 4729 O O . PRO B 1 107 ? 31.547 14.898 -21.812 1 46.94 107 PRO B O 1
ATOM 4732 N N . GLN B 1 108 ? 32.281 15.648 -19.984 1 44.72 108 GLN B N 1
ATOM 4733 C CA . GLN B 1 108 ? 32.188 14.312 -19.406 1 44.72 108 GLN B CA 1
ATOM 4734 C C . GLN B 1 108 ? 30.75 13.969 -19.031 1 44.72 108 GLN B C 1
ATOM 4736 O O . GLN B 1 108 ? 30.422 12.797 -18.844 1 44.72 108 GLN B O 1
ATOM 4741 N N . ASN B 1 109 ? 29.984 14.852 -18.781 1 46.69 109 ASN B N 1
ATOM 4742 C CA . ASN B 1 109 ? 28.578 14.562 -18.469 1 46.69 109 ASN B CA 1
ATOM 4743 C C . ASN B 1 109 ? 27.641 15.297 -19.422 1 46.69 109 ASN B C 1
ATOM 4745 O O . ASN B 1 109 ? 26.984 16.266 -19.031 1 46.69 109 ASN B O 1
ATOM 4749 N N . PRO B 1 110 ? 27.906 15.102 -20.594 1 44.69 110 PRO B N 1
ATOM 4750 C CA . PRO B 1 110 ? 27.125 15.766 -21.641 1 44.69 110 PRO B CA 1
ATOM 4751 C C . PRO B 1 110 ? 25.625 15.539 -21.484 1 44.69 110 PRO B C 1
ATOM 4753 O O . PRO B 1 110 ? 24.828 16.156 -22.188 1 44.69 110 PRO B O 1
ATOM 4756 N N . ASN B 1 111 ? 25.344 14.492 -20.828 1 49.72 111 ASN B N 1
ATOM 4757 C CA . ASN B 1 111 ? 23.953 14.117 -20.953 1 49.72 111 ASN B CA 1
ATOM 4758 C C . ASN B 1 111 ? 23.047 15.062 -20.172 1 49.72 111 ASN B C 1
ATOM 4760 O O . ASN B 1 111 ? 23.125 15.156 -18.953 1 49.72 111 ASN B O 1
ATOM 4764 N N . ARG B 1 112 ? 22.562 16.141 -20.844 1 56.12 112 ARG B N 1
ATOM 4765 C CA . ARG B 1 112 ? 21.531 17.125 -20.531 1 56.12 112 ARG B CA 1
ATOM 4766 C C . ARG B 1 112 ? 20.234 16.453 -20.109 1 56.12 112 ARG B C 1
ATOM 4768 O O . ARG B 1 112 ? 19.141 16.984 -20.344 1 56.12 112 ARG B O 1
ATOM 4775 N N . SER B 1 113 ? 20.469 15.281 -19.469 1 65.56 113 SER B N 1
ATOM 4776 C CA . SER B 1 113 ? 19.25 14.555 -19.125 1 65.56 113 SER B CA 1
ATOM 4777 C C . SER B 1 113 ? 18.656 15.062 -17.812 1 65.56 113 SER B C 1
ATOM 4779 O O . SER B 1 113 ? 19.359 15.711 -17.031 1 65.56 113 SER B O 1
ATOM 4781 N N . GLU B 1 114 ? 17.406 15.125 -17.656 1 72.5 114 GLU B N 1
ATOM 4782 C CA . GLU B 1 114 ? 16.688 15.445 -16.422 1 72.5 114 GLU B CA 1
ATOM 4783 C C . GLU B 1 114 ? 17.344 14.773 -15.211 1 72.5 114 GLU B C 1
ATOM 4785 O O . GLU B 1 114 ? 17.453 15.383 -14.148 1 72.5 114 GLU B O 1
ATOM 4790 N N . LEU B 1 115 ? 17.953 13.656 -15.484 1 75.62 115 LEU B N 1
ATOM 4791 C CA . LEU B 1 115 ? 18.578 12.906 -14.398 1 75.62 115 LEU B CA 1
ATOM 4792 C C . LEU B 1 115 ? 19.906 13.547 -13.984 1 75.62 115 LEU B C 1
ATOM 4794 O O . LEU B 1 115 ? 20.188 13.68 -12.789 1 75.62 115 LEU B O 1
ATOM 4798 N N . ALA B 1 116 ? 20.656 13.953 -14.938 1 74.81 116 ALA B N 1
ATOM 4799 C CA . ALA B 1 116 ? 21.938 14.594 -14.656 1 74.81 116 ALA B CA 1
ATOM 4800 C C . ALA B 1 116 ? 21.734 15.914 -13.914 1 74.81 116 ALA B C 1
ATOM 4802 O O . ALA B 1 116 ? 22.5 16.234 -12.992 1 74.81 116 ALA B O 1
ATOM 4803 N N . ALA B 1 117 ? 20.75 16.625 -14.297 1 78.69 117 ALA B N 1
ATOM 4804 C CA . ALA B 1 117 ? 20.422 17.891 -13.641 1 78.69 117 ALA B CA 1
ATOM 4805 C C . ALA B 1 117 ? 20.016 17.656 -12.188 1 78.69 117 ALA B C 1
ATOM 4807 O O . ALA B 1 117 ? 20.438 18.406 -11.297 1 78.69 117 ALA B O 1
ATOM 4808 N N . ARG B 1 118 ? 19.359 16.641 -12 1 83.31 118 ARG B N 1
ATOM 4809 C CA . ARG B 1 118 ? 18.922 16.312 -10.641 1 83.31 118 ARG B CA 1
ATOM 4810 C C . ARG B 1 118 ? 20.109 15.898 -9.773 1 83.31 118 ARG B C 1
ATOM 4812 O O . ARG B 1 118 ? 20.219 16.344 -8.625 1 83.31 118 ARG B O 1
ATOM 4819 N N . GLU B 1 119 ? 20.891 15.156 -10.312 1 83 119 GLU B N 1
ATOM 4820 C CA . GLU B 1 119 ? 22.062 14.695 -9.562 1 83 119 GLU B CA 1
ATOM 4821 C C . GLU B 1 119 ? 22.984 15.859 -9.195 1 83 119 GLU B C 1
ATOM 4823 O O . GLU B 1 119 ? 23.5 15.914 -8.086 1 83 119 GLU B O 1
ATOM 4828 N N . PHE B 1 120 ? 23.109 16.719 -10.133 1 83.56 120 PHE B N 1
ATOM 4829 C CA . PHE B 1 120 ? 23.922 17.906 -9.883 1 83.56 120 PHE B CA 1
ATOM 4830 C C . PHE B 1 120 ? 23.312 18.734 -8.758 1 83.56 120 PHE B C 1
ATOM 4832 O O . PHE B 1 120 ? 24.016 19.141 -7.836 1 83.56 120 PHE B O 1
ATOM 4839 N N . ARG B 1 121 ? 22.047 18.953 -8.82 1 90.19 121 ARG B N 1
ATOM 4840 C CA . ARG B 1 121 ? 21.375 19.75 -7.801 1 90.19 121 ARG B CA 1
ATOM 4841 C C . ARG B 1 121 ? 21.578 19.141 -6.414 1 90.19 121 ARG B C 1
ATOM 4843 O O . ARG B 1 121 ? 21.938 19.859 -5.473 1 90.19 121 ARG B O 1
ATOM 4850 N N . TYR B 1 122 ? 21.422 17.922 -6.344 1 91.12 122 TYR B N 1
ATOM 4851 C CA . TYR B 1 122 ? 21.484 17.312 -5.02 1 91.12 122 TYR B CA 1
ATOM 4852 C C . TYR B 1 122 ? 22.906 17.234 -4.512 1 91.12 122 TYR B C 1
ATOM 4854 O O . TYR B 1 122 ? 23.156 17.297 -3.305 1 91.12 122 TYR B O 1
ATOM 4862 N N . ALA B 1 123 ? 23.812 17.156 -5.434 1 87.56 123 ALA B N 1
ATOM 4863 C CA . ALA B 1 123 ? 25.203 17.25 -5.016 1 87.56 123 ALA B CA 1
ATOM 4864 C C . ALA B 1 123 ? 25.516 18.609 -4.426 1 87.56 123 ALA B C 1
ATOM 4866 O O . ALA B 1 123 ? 26.188 18.719 -3.396 1 87.56 123 ALA B O 1
ATOM 4867 N N . VAL B 1 124 ? 25.031 19.562 -5.082 1 90.56 124 VAL B N 1
ATOM 4868 C CA . VAL B 1 124 ? 25.234 20.938 -4.625 1 90.56 124 VAL B CA 1
ATOM 4869 C C . VAL B 1 124 ? 24.5 21.156 -3.301 1 90.56 124 VAL B C 1
ATOM 4871 O O . VAL B 1 124 ? 25.047 21.766 -2.381 1 90.56 124 VAL B O 1
ATOM 4874 N N . PHE B 1 125 ? 23.297 20.625 -3.215 1 94.69 125 PHE B N 1
ATOM 4875 C CA . PHE B 1 125 ? 22.531 20.75 -1.988 1 94.69 125 PHE B CA 1
ATOM 4876 C C . PHE B 1 125 ? 23.281 20.156 -0.804 1 94.69 125 PHE B C 1
ATOM 4878 O O . PHE B 1 125 ? 23.375 20.781 0.255 1 94.69 125 PHE B O 1
ATOM 4885 N N . LYS B 1 126 ? 23.781 19.016 -1.022 1 92.69 126 LYS B N 1
ATOM 4886 C CA . LYS B 1 126 ? 24.484 18.328 0.049 1 92.69 126 LYS B CA 1
ATOM 4887 C C . LYS B 1 126 ? 25.688 19.141 0.525 1 92.69 126 LYS B C 1
ATOM 4889 O O . LYS B 1 126 ? 25.906 19.297 1.729 1 92.69 126 LYS B O 1
ATOM 4894 N N . ARG B 1 127 ? 26.422 19.672 -0.408 1 90.38 127 ARG B N 1
ATOM 4895 C CA . ARG B 1 127 ? 27.578 20.484 -0.083 1 90.38 127 ARG B CA 1
ATOM 4896 C C . ARG B 1 127 ? 27.172 21.734 0.698 1 90.38 127 ARG B C 1
ATOM 4898 O O . ARG B 1 127 ? 27.828 22.094 1.686 1 90.38 127 ARG B O 1
ATOM 4905 N N . MET B 1 128 ? 26.156 22.328 0.272 1 92.44 128 MET B N 1
ATOM 4906 C CA . MET B 1 128 ? 25.719 23.562 0.896 1 92.44 128 MET B CA 1
ATOM 4907 C C . MET B 1 128 ? 25.172 23.312 2.295 1 92.44 128 MET B C 1
ATOM 4909 O O . MET B 1 128 ? 25.312 24.141 3.189 1 92.44 128 MET B O 1
ATOM 4913 N N . MET B 1 129 ? 24.5 22.219 2.443 1 93.5 129 MET B N 1
ATOM 4914 C CA . MET B 1 129 ? 23.984 21.844 3.758 1 93.5 129 MET B CA 1
ATOM 4915 C C . MET B 1 129 ? 25.109 21.734 4.773 1 93.5 129 MET B C 1
ATOM 4917 O O . MET B 1 129 ? 24.969 22.172 5.918 1 93.5 129 MET B O 1
ATOM 4921 N N . VAL B 1 130 ? 26.188 21.188 4.324 1 88.44 130 VAL B N 1
ATOM 4922 C CA . VAL B 1 130 ? 27.344 21.031 5.195 1 88.44 130 VAL B CA 1
ATOM 4923 C C . VAL B 1 130 ? 27.969 22.391 5.488 1 88.44 130 VAL B C 1
ATOM 4925 O O . VAL B 1 130 ? 28.266 22.719 6.641 1 88.44 130 VAL B O 1
ATOM 4928 N N . LEU B 1 131 ? 28.141 23.156 4.477 1 86.94 131 LEU B N 1
ATOM 4929 C CA . LEU B 1 131 ? 28.797 24.453 4.59 1 86.94 131 LEU B CA 1
ATOM 4930 C C . LEU B 1 131 ? 28.016 25.391 5.504 1 86.94 131 LEU B C 1
ATOM 4932 O O . LEU B 1 131 ? 28.609 26.172 6.258 1 86.94 131 LEU B O 1
ATOM 4936 N N . THR B 1 132 ? 26.719 25.328 5.484 1 88.5 132 THR B N 1
ATOM 4937 C CA . THR B 1 132 ? 25.875 26.234 6.254 1 88.5 132 THR B CA 1
ATOM 4938 C C . THR B 1 132 ? 25.438 25.594 7.566 1 88.5 132 THR B C 1
ATOM 4940 O O . THR B 1 132 ? 24.672 26.172 8.328 1 88.5 132 THR B O 1
ATOM 4943 N N . LYS B 1 133 ? 25.828 24.328 7.789 1 87.56 133 LYS B N 1
ATOM 4944 C CA . LYS B 1 133 ? 25.438 23.562 8.969 1 87.56 133 LYS B CA 1
ATOM 4945 C C . LYS B 1 133 ? 23.922 23.469 9.102 1 87.56 133 LYS B C 1
ATOM 4947 O O . LYS B 1 133 ? 23.375 23.672 10.195 1 87.56 133 LYS B O 1
ATOM 4952 N N . SER B 1 134 ? 23.312 23.391 8.023 1 92.44 134 SER B N 1
ATOM 4953 C CA . SER B 1 134 ? 21.859 23.266 7.977 1 92.44 134 SER B CA 1
ATOM 4954 C C . SER B 1 134 ? 21.453 21.812 7.766 1 92.44 134 SER B C 1
ATOM 4956 O O . SER B 1 134 ? 21.484 21.297 6.641 1 92.44 134 SER B O 1
ATOM 4958 N N . PRO B 1 135 ? 20.875 21.188 8.719 1 92.5 135 PRO B N 1
ATOM 4959 C CA . PRO B 1 135 ? 20.516 19.781 8.555 1 92.5 135 PRO B CA 1
ATOM 4960 C C . PRO B 1 135 ? 19.219 19.578 7.773 1 92.5 135 PRO B C 1
ATOM 4962 O O . PRO B 1 135 ? 18.906 18.453 7.383 1 92.5 135 PRO B O 1
ATOM 4965 N N . PHE B 1 136 ? 18.531 20.688 7.512 1 95.12 136 PHE B N 1
ATOM 4966 C CA . PHE B 1 136 ? 17.25 20.578 6.836 1 95.12 136 PHE B CA 1
ATOM 4967 C C . PHE B 1 136 ? 17.266 21.328 5.504 1 95.12 136 PHE B C 1
ATOM 4969 O O . PHE B 1 136 ? 17.453 22.547 5.469 1 95.12 136 PHE B O 1
ATOM 4976 N N . LEU B 1 137 ? 17.125 20.531 4.457 1 97.19 137 LEU B N 1
ATOM 4977 C CA . LEU B 1 137 ? 16.922 21.094 3.125 1 97.19 137 LEU B CA 1
ATOM 4978 C C . LEU B 1 137 ? 15.43 21.156 2.795 1 97.19 137 LEU B C 1
ATOM 4980 O O . LEU B 1 137 ? 14.703 20.172 2.953 1 97.19 137 LEU B O 1
ATOM 4984 N N . VAL B 1 138 ? 14.961 22.312 2.326 1 98 138 VAL B N 1
ATOM 4985 C CA . VAL B 1 138 ? 13.539 22.469 2.041 1 98 138 VAL B CA 1
ATOM 4986 C C . VAL B 1 138 ? 13.336 22.719 0.549 1 98 138 VAL B C 1
ATOM 4988 O O . VAL B 1 138 ? 13.984 23.594 -0.032 1 98 138 VAL B O 1
ATOM 4991 N N . THR B 1 139 ? 12.484 21.906 -0.042 1 97.5 139 THR B N 1
ATOM 4992 C CA . THR B 1 139 ? 12.125 22.094 -1.443 1 97.5 139 THR B CA 1
ATOM 4993 C C . THR B 1 139 ? 10.641 22.406 -1.583 1 97.5 139 THR B C 1
ATOM 4995 O O . THR B 1 139 ? 9.867 22.203 -0.639 1 97.5 139 THR B O 1
ATOM 4998 N N . ALA B 1 140 ? 10.219 22.891 -2.76 1 97.31 140 ALA B N 1
ATOM 4999 C CA . ALA B 1 140 ? 8.875 23.438 -2.906 1 97.31 140 ALA B CA 1
ATOM 5000 C C . ALA B 1 140 ? 7.965 22.453 -3.656 1 97.31 140 ALA B C 1
ATOM 5002 O O . ALA B 1 140 ? 7.043 22.875 -4.355 1 97.31 140 ALA B O 1
ATOM 5003 N N . HIS B 1 141 ? 8.297 21.203 -3.539 1 96.19 141 HIS B N 1
ATOM 5004 C CA . HIS B 1 141 ? 7.387 20.234 -4.137 1 96.19 141 HIS B CA 1
ATOM 5005 C C . HIS B 1 141 ? 5.984 20.359 -3.555 1 96.19 141 HIS B C 1
ATOM 5007 O O . HIS B 1 141 ? 5.828 20.594 -2.352 1 96.19 141 HIS B O 1
ATOM 5013 N N . HIS B 1 142 ? 5.023 20.266 -4.422 1 96.5 142 HIS B N 1
ATOM 5014 C CA . HIS B 1 142 ? 3.635 20.453 -4.027 1 96.5 142 HIS B CA 1
ATOM 5015 C C . HIS B 1 142 ? 2.77 19.281 -4.445 1 96.5 142 HIS B C 1
ATOM 5017 O O . HIS B 1 142 ? 3.287 18.266 -4.922 1 96.5 142 HIS B O 1
ATOM 5023 N N . GLN B 1 143 ? 1.522 19.391 -4.297 1 95.62 143 GLN B N 1
ATOM 5024 C CA . GLN B 1 143 ? 0.601 18.281 -4.465 1 95.62 143 GLN B CA 1
ATOM 5025 C C . GLN B 1 143 ? 0.568 17.812 -5.918 1 95.62 143 GLN B C 1
ATOM 5027 O O . GLN B 1 143 ? 0.43 16.609 -6.188 1 95.62 143 GLN B O 1
ATOM 5032 N N . ASN B 1 144 ? 0.621 18.75 -6.812 1 95.44 144 ASN B N 1
ATOM 5033 C CA . ASN B 1 144 ? 0.595 18.391 -8.219 1 95.44 144 ASN B CA 1
ATOM 5034 C C . ASN B 1 144 ? 1.844 17.609 -8.617 1 95.44 144 ASN B C 1
ATOM 5036 O O . ASN B 1 144 ? 1.782 16.719 -9.477 1 95.44 144 ASN B O 1
ATOM 5040 N N . ASP B 1 145 ? 2.971 17.938 -7.988 1 94.88 145 ASP B N 1
ATOM 5041 C CA . ASP B 1 145 ? 4.176 17.141 -8.195 1 94.88 145 ASP B CA 1
ATOM 5042 C C . ASP B 1 145 ? 3.977 15.711 -7.711 1 94.88 145 ASP B C 1
ATOM 5044 O O . ASP B 1 145 ? 4.445 14.766 -8.344 1 94.88 145 ASP B O 1
ATOM 5048 N N . GLN B 1 146 ? 3.344 15.617 -6.613 1 96.75 146 GLN B N 1
ATOM 5049 C CA . GLN B 1 146 ? 3.041 14.305 -6.059 1 96.75 146 GLN B CA 1
ATOM 5050 C C . GLN B 1 146 ? 2.184 13.484 -7.016 1 96.75 146 GLN B C 1
ATOM 5052 O O . GLN B 1 146 ? 2.477 12.312 -7.273 1 96.75 146 GLN B O 1
ATOM 5057 N N . ALA B 1 147 ? 1.147 14.125 -7.512 1 96.62 147 ALA B N 1
ATOM 5058 C CA . ALA B 1 147 ? 0.236 13.453 -8.438 1 96.62 147 ALA B CA 1
ATOM 5059 C C . ALA B 1 147 ? 0.97 12.984 -9.688 1 96.62 147 ALA B C 1
ATOM 5061 O O . ALA B 1 147 ? 0.775 11.859 -10.148 1 96.62 147 ALA B O 1
ATOM 5062 N N . GLU B 1 148 ? 1.812 13.891 -10.18 1 95.88 148 GLU B N 1
ATOM 5063 C CA . GLU B 1 148 ? 2.604 13.555 -11.359 1 95.88 148 GLU B CA 1
ATOM 5064 C C . GLU B 1 148 ? 3.502 12.352 -11.102 1 95.88 148 GLU B C 1
ATOM 5066 O O . GLU B 1 148 ? 3.549 11.414 -11.898 1 95.88 148 GLU B O 1
ATOM 5071 N N . THR B 1 149 ? 4.145 12.414 -9.992 1 96 149 THR B N 1
ATOM 5072 C CA . THR B 1 149 ? 5.113 11.383 -9.648 1 96 149 THR B CA 1
ATOM 5073 C C . THR B 1 149 ? 4.422 10.031 -9.461 1 96 149 THR B C 1
ATOM 5075 O O . THR B 1 149 ? 4.875 9.016 -9.992 1 96 149 THR B O 1
ATOM 5078 N N . VAL B 1 150 ? 3.336 9.992 -8.758 1 97.06 150 VAL B N 1
ATOM 5079 C CA . VAL B 1 150 ? 2.6 8.758 -8.5 1 97.06 150 VAL B CA 1
ATOM 5080 C C . VAL B 1 150 ? 2.127 8.148 -9.812 1 97.06 150 VAL B C 1
ATOM 5082 O O . VAL B 1 150 ? 2.338 6.961 -10.07 1 97.06 150 VAL B O 1
ATOM 5085 N N . LEU B 1 151 ? 1.531 8.984 -10.633 1 96.62 151 LEU B N 1
ATOM 5086 C CA . LEU B 1 151 ? 1.006 8.492 -11.898 1 96.62 151 LEU B CA 1
ATOM 5087 C C . LEU B 1 151 ? 2.129 7.973 -12.789 1 96.62 151 LEU B C 1
ATOM 5089 O O . LEU B 1 151 ? 2.002 6.906 -13.398 1 96.62 151 LEU B O 1
ATOM 5093 N N . MET B 1 152 ? 3.195 8.695 -12.867 1 95.88 152 MET B N 1
ATOM 5094 C CA . MET B 1 152 ? 4.34 8.297 -13.68 1 95.88 152 MET B CA 1
ATOM 5095 C C . MET B 1 152 ? 4.895 6.953 -13.219 1 95.88 152 MET B C 1
ATOM 5097 O O . MET B 1 152 ? 5.109 6.055 -14.039 1 95.88 152 MET B O 1
ATOM 5101 N N . ARG B 1 153 ? 5.078 6.832 -11.969 1 95 153 ARG B N 1
ATOM 5102 C CA . ARG B 1 153 ? 5.688 5.625 -11.43 1 95 153 ARG B CA 1
ATOM 5103 C C . ARG B 1 153 ? 4.734 4.438 -11.531 1 95 153 ARG B C 1
ATOM 5105 O O . ARG B 1 153 ? 5.168 3.299 -11.711 1 95 153 ARG B O 1
ATOM 5112 N N . LEU B 1 154 ? 3.49 4.684 -11.43 1 95.44 154 LEU B N 1
ATOM 5113 C CA . LEU B 1 154 ? 2.5 3.629 -11.609 1 95.44 154 LEU B CA 1
ATOM 5114 C C . LEU B 1 154 ? 2.529 3.094 -13.039 1 95.44 154 LEU B C 1
ATOM 5116 O O . LEU B 1 154 ? 2.451 1.882 -13.25 1 95.44 154 LEU B O 1
ATOM 5120 N N . VAL B 1 155 ? 2.625 4.016 -13.984 1 95.38 155 VAL B N 1
ATOM 5121 C CA . VAL B 1 155 ? 2.596 3.656 -15.398 1 95.38 155 VAL B CA 1
ATOM 5122 C C . VAL B 1 155 ? 3.873 2.908 -15.773 1 95.38 155 VAL B C 1
ATOM 5124 O O . VAL B 1 155 ? 3.832 1.928 -16.516 1 95.38 155 VAL B O 1
ATOM 5127 N N . HIS B 1 156 ? 4.969 3.307 -15.188 1 93.25 156 HIS B N 1
ATOM 5128 C CA . HIS B 1 156 ? 6.25 2.721 -15.562 1 93.25 156 HIS B CA 1
ATOM 5129 C C . HIS B 1 156 ? 6.598 1.534 -14.664 1 93.25 156 HIS B C 1
ATOM 5131 O O . HIS B 1 156 ? 7.52 0.772 -14.969 1 93.25 156 HIS B O 1
ATOM 5137 N N . GLY B 1 157 ? 5.879 1.433 -13.617 1 91.62 157 GLY B N 1
ATOM 5138 C CA . GLY B 1 157 ? 6.062 0.274 -12.758 1 91.62 157 GLY B CA 1
ATOM 5139 C C . GLY B 1 157 ? 7.168 0.458 -11.734 1 91.62 157 GLY B C 1
ATOM 5140 O O . GLY B 1 157 ? 7.926 1.429 -11.797 1 91.62 157 GLY B O 1
ATOM 5141 N N . GLY B 1 158 ? 7.238 -0.441 -10.734 1 89.75 158 GLY B N 1
ATOM 5142 C CA . GLY B 1 158 ? 8.227 -0.414 -9.664 1 89.75 158 GLY B CA 1
ATOM 5143 C C . GLY B 1 158 ? 7.691 -0.948 -8.344 1 89.75 158 GLY B C 1
ATOM 5144 O O . GLY B 1 158 ? 6.617 -1.549 -8.305 1 89.75 158 GLY B O 1
ATOM 5145 N N . ARG B 1 159 ? 8.531 -0.734 -7.316 1 91.44 159 ARG B N 1
ATOM 5146 C CA . ARG B 1 159 ? 8.117 -1.133 -5.973 1 91.44 159 ARG B CA 1
ATOM 5147 C C . ARG B 1 159 ? 7.043 -0.201 -5.43 1 91.44 159 ARG B C 1
ATOM 5149 O O . ARG B 1 159 ? 7.012 0.985 -5.766 1 91.44 159 ARG B O 1
ATOM 5156 N N . LEU B 1 160 ? 6.223 -0.754 -4.609 1 92.5 160 LEU B N 1
ATOM 5157 C CA . LEU B 1 160 ? 5.16 0.049 -4.02 1 92.5 160 LEU B CA 1
ATOM 5158 C C . LEU B 1 160 ? 5.73 1.271 -3.309 1 92.5 160 LEU B C 1
ATOM 5160 O O . LEU B 1 160 ? 5.152 2.357 -3.371 1 92.5 160 LEU B O 1
ATOM 5164 N N . LYS B 1 161 ? 6.84 1.099 -2.666 1 90.44 161 LYS B N 1
ATOM 5165 C CA . LYS B 1 161 ? 7.469 2.205 -1.955 1 90.44 161 LYS B CA 1
ATOM 5166 C C . LYS B 1 161 ? 7.809 3.35 -2.906 1 90.44 161 LYS B C 1
ATOM 5168 O O . LYS B 1 161 ? 7.754 4.52 -2.525 1 90.44 161 LYS B O 1
ATOM 5173 N N . SER B 1 162 ? 8.172 2.98 -4.047 1 91.69 162 SER B N 1
ATOM 5174 C CA . SER B 1 162 ? 8.469 3.982 -5.066 1 91.69 162 SER B CA 1
ATOM 5175 C C . SER B 1 162 ? 7.188 4.605 -5.613 1 91.69 162 SER B C 1
ATOM 5177 O O . SER B 1 162 ? 7.102 5.824 -5.77 1 91.69 162 SER B O 1
ATOM 5179 N N . ILE B 1 163 ? 6.207 3.805 -5.875 1 95.5 163 ILE B N 1
ATOM 5180 C CA . ILE B 1 163 ? 4.949 4.246 -6.465 1 95.5 163 ILE B CA 1
ATOM 5181 C C . ILE B 1 163 ? 4.215 5.164 -5.488 1 95.5 163 ILE B C 1
ATOM 5183 O O . ILE B 1 163 ? 3.438 6.023 -5.902 1 95.5 163 ILE B O 1
ATOM 5187 N N . ALA B 1 164 ? 4.555 5.039 -4.191 1 95.69 164 ALA B N 1
ATOM 5188 C CA . ALA B 1 164 ? 3.912 5.824 -3.137 1 95.69 164 ALA B CA 1
ATOM 5189 C C . ALA B 1 164 ? 4.32 7.293 -3.219 1 95.69 164 ALA B C 1
ATOM 5191 O O . ALA B 1 164 ? 3.863 8.117 -2.424 1 95.69 164 ALA B O 1
ATOM 5192 N N . GLY B 1 165 ? 5.16 7.633 -4.113 1 95.75 165 GLY B N 1
ATOM 5193 C CA . GLY B 1 165 ? 5.41 9.016 -4.469 1 95.75 165 GLY B CA 1
ATOM 5194 C C . GLY B 1 165 ? 6.438 9.688 -3.578 1 95.75 165 GLY B C 1
ATOM 5195 O O . GLY B 1 165 ? 7.344 9.031 -3.061 1 95.75 165 GLY B O 1
ATOM 5196 N N . ILE B 1 166 ? 6.344 10.992 -3.467 1 96.31 166 ILE B N 1
ATOM 5197 C CA . ILE B 1 166 ? 7.289 11.852 -2.762 1 96.31 166 ILE B CA 1
ATOM 5198 C C . ILE B 1 166 ? 6.969 11.859 -1.269 1 96.31 166 ILE B C 1
ATOM 5200 O O . ILE B 1 166 ? 5.812 12.055 -0.876 1 96.31 166 ILE B O 1
ATOM 5204 N N . HIS B 1 167 ? 7.941 11.602 -0.531 1 95.5 167 HIS B N 1
ATOM 5205 C CA . HIS B 1 167 ? 7.762 11.656 0.916 1 95.5 167 HIS B CA 1
ATOM 5206 C C . HIS B 1 167 ? 7.809 13.094 1.422 1 95.5 167 HIS B C 1
ATOM 5208 O O . HIS B 1 167 ? 8.609 13.898 0.94 1 95.5 167 HIS B O 1
ATOM 5214 N N . PRO B 1 168 ? 6.965 13.375 2.406 1 94.38 168 PRO B N 1
ATOM 5215 C CA . PRO B 1 168 ? 7 14.727 2.971 1 94.38 168 PRO B CA 1
ATOM 5216 C C . PRO B 1 168 ? 8.367 15.094 3.537 1 94.38 168 PRO B C 1
ATOM 5218 O O . PRO B 1 168 ? 8.758 16.266 3.514 1 94.38 168 PRO B O 1
ATOM 5221 N N . TYR B 1 169 ? 9.023 14.125 4.07 1 93.81 169 TYR B N 1
ATOM 5222 C CA . TYR B 1 169 ? 10.414 14.281 4.469 1 93.81 169 TYR B CA 1
ATOM 5223 C C . TYR B 1 169 ? 11.188 12.984 4.266 1 93.81 169 TYR B C 1
ATOM 5225 O O . TYR B 1 169 ? 10.609 11.891 4.34 1 93.81 169 TYR B O 1
ATOM 5233 N N . ARG B 1 170 ? 12.477 13.102 3.934 1 91.5 170 ARG B N 1
ATOM 5234 C CA . ARG B 1 170 ? 13.312 11.93 3.73 1 91.5 170 ARG B CA 1
ATOM 5235 C C . ARG B 1 170 ? 14.742 12.188 4.176 1 91.5 170 ARG B C 1
ATOM 5237 O O . ARG B 1 170 ? 15.25 13.305 4.043 1 91.5 170 ARG B O 1
ATOM 5244 N N . PRO B 1 171 ? 15.445 11.148 4.668 1 89.88 171 PRO B N 1
ATOM 5245 C CA . PRO B 1 171 ? 16.859 11.312 5.043 1 89.88 171 PRO B CA 1
ATOM 5246 C C . PRO B 1 171 ? 17.766 11.461 3.83 1 89.88 171 PRO B C 1
ATOM 5248 O O . PRO B 1 171 ? 17.469 10.953 2.752 1 89.88 171 PRO B O 1
ATOM 5251 N N . ILE B 1 172 ? 18.75 12.195 4.004 1 90.06 172 ILE B N 1
ATOM 5252 C CA . ILE B 1 172 ? 19.797 12.375 2.99 1 90.06 172 ILE B CA 1
ATOM 5253 C C . ILE B 1 172 ? 21.172 12.234 3.633 1 90.06 172 ILE B C 1
ATOM 5255 O O . ILE B 1 172 ? 21.422 12.773 4.711 1 90.06 172 ILE B O 1
ATOM 5259 N N . HIS B 1 173 ? 22 11.469 3.025 1 86.25 173 HIS B N 1
ATOM 5260 C CA . HIS B 1 173 ? 23.344 11.25 3.555 1 86.25 173 HIS B CA 1
ATOM 5261 C C . HIS B 1 173 ? 24.266 12.406 3.199 1 86.25 173 HIS B C 1
ATOM 5263 O O . HIS B 1 173 ? 24.344 12.812 2.037 1 86.25 173 HIS B O 1
ATOM 5269 N N . LEU B 1 174 ? 24.859 12.914 4.25 1 86.31 174 LEU B N 1
ATOM 5270 C CA . LEU B 1 174 ? 25.781 14.031 4.066 1 86.31 174 LEU B CA 1
ATOM 5271 C C . LEU B 1 174 ? 27.219 13.594 4.32 1 86.31 174 LEU B C 1
ATOM 5273 O O . LEU B 1 174 ? 27.469 12.688 5.113 1 86.31 174 LEU B O 1
ATOM 5277 N N . ASP B 1 175 ? 28.031 13.969 3.416 1 69.31 175 ASP B N 1
ATOM 5278 C CA . ASP B 1 175 ? 29.453 13.695 3.621 1 69.31 175 ASP B CA 1
ATOM 5279 C C . ASP B 1 175 ? 30.016 14.547 4.754 1 69.31 175 ASP B C 1
ATOM 5281 O O . ASP B 1 175 ? 29.531 15.648 5.012 1 69.31 175 ASP B O 1
ATOM 5285 N N . GLN B 1 176 ? 31 13.992 5.414 1 63.44 176 GLN B N 1
ATOM 5286 C CA . GLN B 1 176 ? 31.828 14.695 6.375 1 63.44 176 GLN B CA 1
ATOM 5287 C C . GLN B 1 176 ? 30.984 15.375 7.449 1 63.44 176 GLN B C 1
ATOM 5289 O O . GLN B 1 176 ? 30.188 16.266 7.148 1 63.44 176 GLN B O 1
ATOM 5294 N N . GLY B 1 177 ? 31.062 15.133 8.68 1 58.84 177 GLY B N 1
ATOM 5295 C CA . GLY B 1 177 ? 30.484 15.805 9.828 1 58.84 177 GLY B CA 1
ATOM 5296 C C . GLY B 1 177 ? 29.078 15.344 10.141 1 58.84 177 GLY B C 1
ATOM 5297 O O . GLY B 1 177 ? 28.891 14.25 10.68 1 58.84 177 GLY B O 1
ATOM 5298 N N . LEU B 1 178 ? 28.094 16.141 9.344 1 61.22 178 LEU B N 1
ATOM 5299 C CA . LEU B 1 178 ? 26.703 15.766 9.539 1 61.22 178 LEU B CA 1
ATOM 5300 C C . LEU B 1 178 ? 26.391 14.438 8.844 1 61.22 178 LEU B C 1
ATOM 5302 O O . LEU B 1 178 ? 26.594 14.305 7.637 1 61.22 178 LEU B O 1
ATOM 5306 N N . GLN B 1 179 ? 26.203 13.43 9.602 1 72.44 179 GLN B N 1
ATOM 5307 C CA . GLN B 1 179 ? 26.094 12.094 9.016 1 72.44 179 GLN B CA 1
ATOM 5308 C C . GLN B 1 179 ? 24.75 11.914 8.32 1 72.44 179 GLN B C 1
ATOM 5310 O O . GLN B 1 179 ? 24.672 11.258 7.285 1 72.44 179 GLN B O 1
ATOM 5315 N N . THR B 1 180 ? 23.734 12.711 8.852 1 85.94 180 THR B N 1
ATOM 5316 C CA . THR B 1 180 ? 22.406 12.531 8.266 1 85.94 180 THR B CA 1
ATOM 5317 C C . THR B 1 180 ? 21.609 13.836 8.32 1 85.94 180 THR B C 1
ATOM 5319 O O . THR B 1 180 ? 21.609 14.531 9.344 1 85.94 180 THR B O 1
ATOM 5322 N N . GLY B 1 181 ? 21.188 14.312 7.145 1 91.56 181 GLY B N 1
ATOM 5323 C CA . GLY B 1 181 ? 20.219 15.398 7.059 1 91.56 181 GLY B CA 1
ATOM 5324 C C . GLY B 1 181 ? 18.875 14.953 6.535 1 91.56 181 GLY B C 1
ATOM 5325 O O . GLY B 1 181 ? 18.609 13.758 6.387 1 91.56 181 GLY B O 1
ATOM 5326 N N . TYR B 1 182 ? 17.984 15.977 6.375 1 94.62 182 TYR B N 1
ATOM 5327 C CA . TYR B 1 182 ? 16.656 15.648 5.879 1 94.62 182 TYR B CA 1
ATOM 5328 C C . TYR B 1 182 ? 16.219 16.625 4.801 1 94.62 182 TYR B C 1
ATOM 5330 O O . TYR B 1 182 ? 16.516 17.828 4.875 1 94.62 182 TYR B O 1
ATOM 5338 N N . VAL B 1 183 ? 15.547 16.094 3.828 1 96.69 183 VAL B N 1
ATOM 5339 C CA . VAL B 1 183 ? 14.828 16.906 2.859 1 96.69 183 VAL B CA 1
ATOM 5340 C C . VAL B 1 183 ? 13.367 17.062 3.283 1 96.69 183 VAL B C 1
ATOM 5342 O O . VAL B 1 183 ? 12.672 16.062 3.5 1 96.69 183 VAL B O 1
ATOM 5345 N N . LEU B 1 184 ? 12.945 18.312 3.391 1 96.94 184 LEU B N 1
ATOM 5346 C CA . LEU B 1 184 ? 11.586 18.609 3.834 1 96.94 184 LEU B CA 1
ATOM 5347 C C . LEU B 1 184 ? 10.766 19.219 2.701 1 96.94 184 LEU B C 1
ATOM 5349 O O . LEU B 1 184 ? 11.273 20.016 1.919 1 96.94 184 LEU B O 1
ATOM 5353 N N . ARG B 1 185 ? 9.516 18.828 2.658 1 97.19 185 ARG B N 1
ATOM 5354 C CA . ARG B 1 185 ? 8.617 19.312 1.617 1 97.19 185 ARG B CA 1
ATOM 5355 C C . ARG B 1 185 ? 7.289 19.781 2.209 1 97.19 185 ARG B C 1
ATOM 5357 O O . ARG B 1 185 ? 6.262 19.125 2.021 1 97.19 185 ARG B O 1
ATOM 5364 N N . PRO B 1 186 ? 7.266 20.938 2.727 1 96.19 186 PRO B N 1
ATOM 5365 C CA . PRO B 1 186 ? 6.102 21.422 3.469 1 96.19 186 PRO B CA 1
ATOM 5366 C C . PRO B 1 186 ? 4.895 21.688 2.568 1 96.19 186 PRO B C 1
ATOM 5368 O O . PRO B 1 186 ? 3.762 21.734 3.051 1 96.19 186 PRO B O 1
ATOM 5371 N N . LEU B 1 187 ? 5.105 21.844 1.259 1 96.69 187 LEU B N 1
ATOM 5372 C CA . LEU B 1 187 ? 4.016 22.219 0.36 1 96.69 187 LEU B CA 1
ATOM 5373 C C . LEU B 1 187 ? 3.426 20.969 -0.312 1 96.69 187 LEU B C 1
ATOM 5375 O O . LEU B 1 187 ? 2.557 21.094 -1.181 1 96.69 187 LEU B O 1
ATOM 5379 N N . LEU B 1 188 ? 3.801 19.812 0.085 1 95.38 188 LEU B N 1
ATOM 5380 C CA . LEU B 1 188 ? 3.482 18.578 -0.634 1 95.38 188 LEU B CA 1
ATOM 5381 C C . LEU B 1 188 ? 1.979 18.328 -0.64 1 95.38 188 LEU B C 1
ATOM 5383 O O . LEU B 1 188 ? 1.473 17.594 -1.49 1 95.38 188 LEU B O 1
ATOM 5387 N N . SER B 1 189 ? 1.191 18.922 0.273 1 90.31 189 SER B N 1
ATOM 5388 C CA . SER B 1 189 ? -0.256 18.734 0.326 1 90.31 189 SER B CA 1
ATOM 5389 C C . SER B 1 189 ? -0.985 19.969 -0.2 1 90.31 189 SER B C 1
ATOM 5391 O O . SER B 1 189 ? -2.207 20.078 -0.077 1 90.31 189 SER B O 1
ATOM 5393 N N . VAL B 1 190 ? -0.252 20.891 -0.762 1 93.69 190 VAL B N 1
ATOM 5394 C CA . VAL B 1 190 ? -0.821 22.141 -1.226 1 93.69 190 VAL B CA 1
ATOM 5395 C C . VAL B 1 190 ? -1.009 22.109 -2.74 1 93.69 190 VAL B C 1
ATOM 5397 O O . VAL B 1 190 ? -0.09 21.734 -3.477 1 93.69 190 VAL B O 1
ATOM 5400 N N . ASP B 1 191 ? -2.15 22.547 -3.168 1 92.88 191 ASP B N 1
ATOM 5401 C CA . ASP B 1 191 ? -2.461 22.562 -4.594 1 92.88 191 ASP B CA 1
ATOM 5402 C C . ASP B 1 191 ? -1.727 23.703 -5.297 1 92.88 191 ASP B C 1
ATOM 5404 O O . ASP B 1 191 ? -1.58 24.797 -4.738 1 92.88 191 ASP B O 1
ATOM 5408 N N . LYS B 1 192 ? -1.405 23.453 -6.523 1 93.38 192 LYS B N 1
ATOM 5409 C CA . LYS B 1 192 ? -0.728 24.469 -7.32 1 93.38 192 LYS B CA 1
ATOM 5410 C C . LYS B 1 192 ? -1.569 25.734 -7.422 1 93.38 192 LYS B C 1
ATOM 5412 O O . LYS B 1 192 ? -1.035 26.844 -7.387 1 93.38 192 LYS B O 1
ATOM 5417 N N . ALA B 1 193 ? -2.85 25.609 -7.551 1 92.38 193 ALA B N 1
ATOM 5418 C CA . ALA B 1 193 ? -3.758 26.75 -7.652 1 92.38 193 ALA B CA 1
ATOM 5419 C C . ALA B 1 193 ? -3.67 27.641 -6.41 1 92.38 193 ALA B C 1
ATOM 5421 O O . ALA B 1 193 ? -3.746 28.859 -6.504 1 92.38 193 ALA B O 1
ATOM 5422 N N . ASP B 1 194 ? -3.494 27.016 -5.242 1 93.5 194 ASP B N 1
ATOM 5423 C CA . ASP B 1 194 ? -3.361 27.766 -3.994 1 93.5 194 ASP B CA 1
ATOM 5424 C C . ASP B 1 194 ? -2.076 28.594 -3.984 1 93.5 194 ASP B C 1
ATOM 5426 O O . ASP B 1 194 ? -2.037 29.688 -3.406 1 93.5 194 ASP B O 1
ATOM 5430 N N . LEU B 1 195 ? -1.062 28.062 -4.609 1 96 195 LEU B N 1
ATOM 5431 C CA . LEU B 1 195 ? 0.214 28.781 -4.664 1 96 195 LEU B CA 1
ATOM 5432 C C . LEU B 1 195 ? 0.117 30 -5.562 1 96 195 LEU B C 1
ATOM 5434 O O . LEU B 1 195 ? 0.629 31.062 -5.219 1 96 195 LEU B O 1
ATOM 5438 N N . TYR B 1 196 ? -0.553 29.891 -6.648 1 95.38 196 TYR B N 1
ATOM 5439 C CA . TYR B 1 196 ? -0.774 31.031 -7.527 1 95.38 196 TYR B CA 1
ATOM 5440 C C . TYR B 1 196 ? -1.635 32.094 -6.848 1 95.38 196 TYR B C 1
ATOM 5442 O O . TYR B 1 196 ? -1.376 33.281 -6.977 1 95.38 196 TYR B O 1
ATOM 5450 N N . GLU B 1 197 ? -2.65 31.609 -6.211 1 95 197 GLU B N 1
ATOM 5451 C CA . GLU B 1 197 ? -3.516 32.531 -5.48 1 95 197 GLU B CA 1
ATOM 5452 C C . GLU B 1 197 ? -2.732 33.312 -4.418 1 95 197 GLU B C 1
ATOM 5454 O O . GLU B 1 197 ? -2.922 34.5 -4.242 1 95 197 GLU B O 1
ATOM 5459 N N . TYR B 1 198 ? -1.903 32.594 -3.748 1 95.69 198 TYR B N 1
ATOM 5460 C CA . TYR B 1 198 ? -1.059 33.219 -2.74 1 95.69 198 TYR B CA 1
ATOM 5461 C C . TYR B 1 198 ? -0.13 34.25 -3.373 1 95.69 198 TYR B C 1
ATOM 5463 O O . TYR B 1 198 ? 0.009 35.375 -2.865 1 95.69 198 TYR B O 1
ATOM 5471 N N . ALA B 1 199 ? 0.508 33.906 -4.438 1 96.31 199 ALA B N 1
ATOM 5472 C CA . ALA B 1 199 ? 1.438 34.781 -5.125 1 96.31 199 ALA B CA 1
ATOM 5473 C C . ALA B 1 199 ? 0.738 36.062 -5.59 1 96.31 199 ALA B C 1
ATOM 5475 O O . ALA B 1 199 ? 1.3 37.156 -5.492 1 96.31 199 ALA B O 1
ATOM 5476 N N . THR B 1 200 ? -0.441 35.875 -6.035 1 95.44 200 THR B N 1
ATOM 5477 C CA . THR B 1 200 ? -1.223 37.031 -6.504 1 95.44 200 THR B CA 1
ATOM 5478 C C . THR B 1 200 ? -1.646 37.906 -5.332 1 95.44 200 THR B C 1
ATOM 5480 O O . THR B 1 200 ? -1.483 39.125 -5.375 1 95.44 200 THR B O 1
ATOM 5483 N N . ALA B 1 201 ? -2.119 37.312 -4.309 1 94.31 201 ALA B N 1
ATOM 5484 C CA . ALA B 1 201 ? -2.631 38.031 -3.146 1 94.31 201 ALA B CA 1
ATOM 5485 C C . ALA B 1 201 ? -1.531 38.844 -2.477 1 94.31 201 ALA B C 1
ATOM 5487 O O . ALA B 1 201 ? -1.782 39.938 -1.978 1 94.31 201 ALA B O 1
ATOM 5488 N N . TRP B 1 202 ? -0.31 38.312 -2.475 1 94.81 202 TRP B N 1
ATOM 5489 C CA . TRP B 1 202 ? 0.782 38.969 -1.758 1 94.81 202 TRP B CA 1
ATOM 5490 C C . TRP B 1 202 ? 1.788 39.562 -2.73 1 94.81 202 TRP B C 1
ATOM 5492 O O . TRP B 1 202 ? 2.871 40 -2.326 1 94.81 202 TRP B O 1
ATOM 5502 N N . GLN B 1 203 ? 1.487 39.469 -4.031 1 95.31 203 GLN B N 1
ATOM 5503 C CA . GLN B 1 203 ? 2.281 40.094 -5.09 1 95.31 203 GLN B CA 1
ATOM 5504 C C . GLN B 1 203 ? 3.715 39.562 -5.078 1 95.31 203 GLN B C 1
ATOM 5506 O O . GLN B 1 203 ? 4.668 40.344 -5.102 1 95.31 203 GLN B O 1
ATOM 5511 N N . ILE B 1 204 ? 3.861 38.344 -4.977 1 96.06 204 ILE B N 1
ATOM 5512 C CA . ILE B 1 204 ? 5.172 37.688 -4.996 1 96.06 204 ILE B CA 1
ATOM 5513 C C . ILE B 1 204 ? 5.664 37.562 -6.438 1 96.06 204 ILE B C 1
ATOM 5515 O O . ILE B 1 204 ? 4.98 37 -7.285 1 96.06 204 ILE B O 1
ATOM 5519 N N . PRO B 1 205 ? 6.84 38.125 -6.727 1 96.06 205 PRO B N 1
ATOM 5520 C CA . PRO B 1 205 ? 7.371 37.969 -8.086 1 96.06 205 PRO B CA 1
ATOM 5521 C C . PRO B 1 205 ? 7.824 36.531 -8.383 1 96.06 205 PRO B C 1
ATOM 5523 O O . PRO B 1 205 ? 8.344 35.844 -7.496 1 96.06 205 PRO B O 1
ATOM 5526 N N . PHE B 1 206 ? 7.609 36.062 -9.586 1 94.31 206 PHE B N 1
ATOM 5527 C CA . PHE B 1 206 ? 8.109 34.75 -10 1 94.31 206 PHE B CA 1
ATOM 5528 C C . PHE B 1 206 ? 8.305 34.688 -11.508 1 94.31 206 PHE B C 1
ATOM 5530 O O . PHE B 1 206 ? 7.84 35.594 -12.234 1 94.31 206 PHE B O 1
ATOM 5537 N N . SER B 1 207 ? 9.102 33.719 -11.922 1 89.06 207 SER B N 1
ATOM 5538 C CA . SER B 1 207 ? 9.359 33.5 -13.344 1 89.06 207 SER B CA 1
ATOM 5539 C C . SER B 1 207 ? 8.75 32.188 -13.836 1 89.06 207 SER B C 1
ATOM 5541 O O . SER B 1 207 ? 8.672 31.219 -13.094 1 89.06 207 SER B O 1
ATOM 5543 N N . GLU B 1 208 ? 8.188 32.188 -15.016 1 81.69 208 GLU B N 1
ATOM 5544 C CA . GLU B 1 208 ? 7.648 30.953 -15.602 1 81.69 208 GLU B CA 1
ATOM 5545 C C . GLU B 1 208 ? 8.664 30.281 -16.516 1 81.69 208 GLU B C 1
ATOM 5547 O O . GLU B 1 208 ? 9.328 30.953 -17.312 1 81.69 208 GLU B O 1
ATOM 5552 N N . ASP B 1 209 ? 8.922 29.047 -16.219 1 67.88 209 ASP B N 1
ATOM 5553 C CA . ASP B 1 209 ? 9.922 28.297 -16.969 1 67.88 209 ASP B CA 1
ATOM 5554 C C . ASP B 1 209 ? 9.328 27.75 -18.266 1 67.88 209 ASP B C 1
ATOM 5556 O O . ASP B 1 209 ? 8.391 26.953 -18.234 1 67.88 209 ASP B O 1
ATOM 5560 N N . ALA B 1 210 ? 9.867 28.219 -19.422 1 63.56 210 ALA B N 1
ATOM 5561 C CA . ALA B 1 210 ? 9.422 27.828 -20.766 1 63.56 210 ALA B CA 1
ATOM 5562 C C . ALA B 1 210 ? 9.641 26.328 -21 1 63.56 210 ALA B C 1
ATOM 5564 O O . ALA B 1 210 ? 8.953 25.719 -21.812 1 63.56 210 ALA B O 1
ATOM 5565 N N . SER B 1 211 ? 10.633 25.672 -20.359 1 63.78 211 SER B N 1
ATOM 5566 C CA . SER B 1 211 ? 10.961 24.266 -20.594 1 63.78 211 SER B CA 1
ATOM 5567 C C . SER B 1 211 ? 9.82 23.359 -20.156 1 63.78 211 SER B C 1
ATOM 5569 O O . SER B 1 211 ? 9.742 22.203 -20.594 1 63.78 211 SER B O 1
ATOM 5571 N N . ASN B 1 212 ? 8.945 23.859 -19.547 1 67.38 212 ASN B N 1
ATOM 5572 C CA . ASN B 1 212 ? 7.801 23.109 -19.047 1 67.38 212 ASN B CA 1
ATOM 5573 C C . ASN B 1 212 ? 6.863 22.688 -20.188 1 67.38 212 ASN B C 1
ATOM 5575 O O . ASN B 1 212 ? 6.012 21.828 -20 1 67.38 212 ASN B O 1
ATOM 5579 N N . LEU B 1 213 ? 7.195 23.125 -21.359 1 70.69 213 LEU B N 1
ATOM 5580 C CA . LEU B 1 213 ? 6.25 22.891 -22.438 1 70.69 213 LEU B CA 1
ATOM 5581 C C . LEU B 1 213 ? 6.785 21.844 -23.406 1 70.69 213 LEU B C 1
ATOM 5583 O O . LEU B 1 213 ? 6.062 21.375 -24.297 1 70.69 213 LEU B O 1
ATOM 5587 N N . ASP B 1 214 ? 8.023 21.406 -23.203 1 73.44 214 ASP B N 1
ATOM 5588 C CA . ASP B 1 214 ? 8.625 20.422 -24.109 1 73.44 214 ASP B CA 1
ATOM 5589 C C . ASP B 1 214 ? 8.141 19.016 -23.797 1 73.44 214 ASP B C 1
ATOM 5591 O O . ASP B 1 214 ? 8.523 18.438 -22.781 1 73.44 214 ASP B O 1
ATOM 5595 N N . LEU B 1 215 ? 7.477 18.422 -24.688 1 78.38 215 LEU B N 1
ATOM 5596 C CA . LEU B 1 215 ? 6.816 17.141 -24.469 1 78.38 215 LEU B CA 1
ATOM 5597 C C . LEU B 1 215 ? 7.801 15.984 -24.656 1 78.38 215 LEU B C 1
ATOM 5599 O O . LEU B 1 215 ? 7.445 14.82 -24.438 1 78.38 215 LEU B O 1
ATOM 5603 N N . ALA B 1 216 ? 8.992 16.297 -25.031 1 76.06 216 ALA B N 1
ATOM 5604 C CA . ALA B 1 216 ? 10.008 15.25 -25.141 1 76.06 216 ALA B CA 1
ATOM 5605 C C . ALA B 1 216 ? 10.344 14.664 -23.781 1 76.06 216 ALA B C 1
ATOM 5607 O O . ALA B 1 216 ? 10.797 13.523 -23.688 1 76.06 216 ALA B O 1
ATOM 5608 N N . TYR B 1 217 ? 10.055 15.492 -22.844 1 79.75 217 TYR B N 1
ATOM 5609 C CA . TYR B 1 217 ? 10.312 15.039 -21.484 1 79.75 217 TYR B CA 1
ATOM 5610 C C . TYR B 1 217 ? 9.109 14.305 -20.906 1 79.75 217 TYR B C 1
ATOM 5612 O O . TYR B 1 217 ? 7.977 14.789 -20.984 1 79.75 217 TYR B O 1
ATOM 5620 N N . THR B 1 218 ? 9.328 13.148 -20.359 1 84.56 218 THR B N 1
ATOM 5621 C CA . THR B 1 218 ? 8.273 12.281 -19.844 1 84.56 218 THR B CA 1
ATOM 5622 C C . THR B 1 218 ? 7.398 13.031 -18.844 1 84.56 218 THR B C 1
ATOM 5624 O O . THR B 1 218 ? 6.172 12.984 -18.922 1 84.56 218 THR B O 1
ATOM 5627 N N . ARG B 1 219 ? 8.008 13.781 -18.016 1 84.62 219 ARG B N 1
ATOM 5628 C CA . ARG B 1 219 ? 7.266 14.484 -16.984 1 84.62 219 ARG B CA 1
ATOM 5629 C C . ARG B 1 219 ? 6.305 15.508 -17.578 1 84.62 219 ARG B C 1
ATOM 5631 O O . ARG B 1 219 ? 5.203 15.711 -17.062 1 84.62 219 ARG B O 1
ATOM 5638 N N . ASN B 1 220 ? 6.734 16.125 -18.625 1 87 220 ASN B N 1
ATOM 5639 C CA . ASN B 1 220 ? 5.891 17.125 -19.281 1 87 220 ASN B CA 1
ATOM 5640 C C . ASN B 1 220 ? 4.664 16.484 -19.922 1 87 220 ASN B C 1
ATOM 5642 O O . ASN B 1 220 ? 3.586 17.078 -19.938 1 87 220 ASN B O 1
ATOM 5646 N N . ARG B 1 221 ? 4.871 15.297 -20.422 1 91.06 221 ARG B N 1
ATOM 5647 C CA . ARG B 1 221 ? 3.732 14.586 -21 1 91.06 221 ARG B CA 1
ATOM 5648 C C . ARG B 1 221 ? 2.695 14.25 -19.922 1 91.06 221 ARG B C 1
ATOM 5650 O O . ARG B 1 221 ? 1.493 14.414 -20.156 1 91.06 221 ARG B O 1
ATOM 5657 N N . PHE B 1 222 ? 3.154 13.852 -18.828 1 93.12 222 PHE B N 1
ATOM 5658 C CA . PHE B 1 222 ? 2.24 13.531 -17.734 1 93.12 222 PHE B CA 1
ATOM 5659 C C . PHE B 1 222 ? 1.547 14.781 -17.219 1 93.12 222 PHE B C 1
ATOM 5661 O O . PHE B 1 222 ? 0.351 14.758 -16.922 1 93.12 222 PHE B O 1
ATOM 5668 N N . ARG B 1 223 ? 2.307 15.828 -17.188 1 90.62 223 ARG B N 1
ATOM 5669 C CA . ARG B 1 223 ? 1.798 17.078 -16.625 1 90.62 223 ARG B CA 1
ATOM 5670 C C . ARG B 1 223 ? 0.8 17.734 -17.578 1 90.62 223 ARG B C 1
ATOM 5672 O O . ARG B 1 223 ? -0.226 18.266 -17.141 1 90.62 223 ARG B O 1
ATOM 5679 N N . GLN B 1 224 ? 1.002 17.625 -18.797 1 91.06 224 GLN B N 1
ATOM 5680 C CA . GLN B 1 224 ? 0.255 18.438 -19.766 1 91.06 224 GLN B CA 1
ATOM 5681 C C . GLN B 1 224 ? -0.826 17.609 -20.453 1 91.06 224 GLN B C 1
ATOM 5683 O O . GLN B 1 224 ? -1.823 18.156 -20.938 1 91.06 224 GLN B O 1
ATOM 5688 N N . GLN B 1 225 ? -0.608 16.328 -20.5 1 92.5 225 GLN B N 1
ATOM 5689 C CA . GLN B 1 225 ? -1.525 15.508 -21.281 1 92.5 225 GLN B CA 1
ATOM 5690 C C . GLN B 1 225 ? -2.277 14.516 -20.391 1 92.5 225 GLN B C 1
ATOM 5692 O O . GLN B 1 225 ? -3.492 14.633 -20.219 1 92.5 225 GLN B O 1
ATOM 5697 N N . TYR B 1 226 ? -1.623 13.648 -19.75 1 93.69 226 TYR B N 1
ATOM 5698 C CA . TYR B 1 226 ? -2.26 12.523 -19.078 1 93.69 226 TYR B CA 1
ATOM 5699 C C . TYR B 1 226 ? -3.045 12.984 -17.859 1 93.69 226 TYR B C 1
ATOM 5701 O O . TYR B 1 226 ? -4.199 12.594 -17.672 1 93.69 226 TYR B O 1
ATOM 5709 N N . LEU B 1 227 ? -2.43 13.812 -17.047 1 94.44 227 LEU B N 1
ATOM 5710 C CA . LEU B 1 227 ? -3.084 14.25 -15.82 1 94.44 227 LEU B CA 1
ATOM 5711 C C . LEU B 1 227 ? -4.34 15.055 -16.125 1 94.44 227 LEU B C 1
ATOM 5713 O O . LEU B 1 227 ? -5.414 14.773 -15.594 1 94.44 227 LEU B O 1
ATOM 5717 N N . PRO B 1 228 ? -4.227 16.031 -17.031 1 93.88 228 PRO B N 1
ATOM 5718 C CA . PRO B 1 228 ? -5.438 16.797 -17.344 1 93.88 228 PRO B CA 1
ATOM 5719 C C . PRO B 1 228 ? -6.539 15.922 -17.953 1 93.88 228 PRO B C 1
ATOM 5721 O O . PRO B 1 228 ? -7.719 16.141 -17.656 1 93.88 228 PRO B O 1
ATOM 5724 N N . GLU B 1 229 ? -6.195 14.992 -18.766 1 93.75 229 GLU B N 1
ATOM 5725 C CA . GLU B 1 229 ? -7.172 14.094 -19.375 1 93.75 229 GLU B CA 1
ATOM 5726 C C . GLU B 1 229 ? -7.898 13.266 -18.312 1 93.75 229 GLU B C 1
ATOM 5728 O O . GLU B 1 229 ? -9.125 13.125 -18.359 1 93.75 229 GLU B O 1
ATOM 5733 N N . LEU B 1 230 ? -7.18 12.766 -17.375 1 95 230 LEU B N 1
ATOM 5734 C CA . LEU B 1 230 ? -7.77 11.969 -16.312 1 95 230 LEU B CA 1
ATOM 5735 C C . LEU B 1 230 ? -8.555 12.844 -15.344 1 95 230 LEU B C 1
ATOM 5737 O O . LEU B 1 230 ? -9.516 12.391 -14.727 1 95 230 LEU B O 1
ATOM 5741 N N . GLU B 1 231 ? -8.07 14.07 -15.172 1 94.12 231 GLU B N 1
ATOM 5742 C CA . GLU B 1 231 ? -8.789 15.016 -14.32 1 94.12 231 GLU B CA 1
ATOM 5743 C C . GLU B 1 231 ? -10.18 15.32 -14.875 1 94.12 231 GLU B C 1
ATOM 5745 O O . GLU B 1 231 ? -11.102 15.625 -14.125 1 94.12 231 GLU B O 1
ATOM 5750 N N . ALA B 1 232 ? -10.328 15.25 -16.172 1 93.12 232 ALA B N 1
ATOM 5751 C CA . ALA B 1 232 ? -11.641 15.43 -16.812 1 93.12 232 ALA B CA 1
ATOM 5752 C C . ALA B 1 232 ? -12.594 14.312 -16.406 1 93.12 232 ALA B C 1
ATOM 5754 O O . ALA B 1 232 ? -13.805 14.523 -16.328 1 93.12 232 ALA B O 1
ATOM 5755 N N . GLU B 1 233 ? -12.078 13.117 -16.156 1 92.44 233 GLU B N 1
ATOM 5756 C CA . GLU B 1 233 ? -12.859 11.977 -15.68 1 92.44 233 GLU B CA 1
ATOM 5757 C C . GLU B 1 233 ? -13.289 12.172 -14.227 1 92.44 233 GLU B C 1
ATOM 5759 O O . GLU B 1 233 ? -14.422 11.836 -13.859 1 92.44 233 GLU B O 1
ATOM 5764 N N . ASP B 1 234 ? -12.438 12.727 -13.445 1 93.56 234 ASP B N 1
ATOM 5765 C CA . ASP B 1 234 ? -12.695 13.039 -12.039 1 93.56 234 ASP B CA 1
ATOM 5766 C C . ASP B 1 234 ? -11.922 14.273 -11.602 1 93.56 234 ASP B C 1
ATOM 5768 O O . ASP B 1 234 ? -10.703 14.227 -11.438 1 93.56 234 ASP B O 1
ATOM 5772 N N . GLY B 1 235 ? -12.641 15.305 -11.281 1 93.62 235 GLY B N 1
ATOM 5773 C CA . GLY B 1 235 ? -12.047 16.594 -10.969 1 93.62 235 GLY B CA 1
ATOM 5774 C C . GLY B 1 235 ? -11.219 16.578 -9.695 1 93.62 235 GLY B C 1
ATOM 5775 O O . GLY B 1 235 ? -10.414 17.484 -9.461 1 93.62 235 GLY B O 1
ATOM 5776 N N . ALA B 1 236 ? -11.305 15.531 -8.906 1 92.81 236 ALA B N 1
ATOM 5777 C CA . ALA B 1 236 ? -10.578 15.445 -7.641 1 92.81 236 ALA B CA 1
ATOM 5778 C C . ALA B 1 236 ? -9.359 14.539 -7.762 1 92.81 236 ALA B C 1
ATOM 5780 O O . ALA B 1 236 ? -8.805 14.094 -6.754 1 92.81 236 ALA B O 1
ATOM 5781 N N . LEU B 1 237 ? -8.875 14.312 -8.984 1 95.5 237 LEU B N 1
ATOM 5782 C CA . LEU B 1 237 ? -7.801 13.359 -9.266 1 95.5 237 LEU B CA 1
ATOM 5783 C C . LEU B 1 237 ? -6.547 13.703 -8.469 1 95.5 237 LEU B C 1
ATOM 5785 O O . LEU B 1 237 ? -5.941 12.836 -7.844 1 95.5 237 LEU B O 1
ATOM 5789 N N . VAL B 1 238 ? -6.164 14.953 -8.477 1 95.62 238 VAL B N 1
ATOM 5790 C CA . VAL B 1 238 ? -4.934 15.383 -7.816 1 95.62 238 VAL B CA 1
ATOM 5791 C C . VAL B 1 238 ? -5.023 15.102 -6.316 1 95.62 238 VAL B C 1
ATOM 5793 O O . VAL B 1 238 ? -4.082 14.578 -5.723 1 95.62 238 VAL B O 1
ATOM 5796 N N . ASP B 1 239 ? -6.199 15.359 -5.766 1 93 239 ASP B N 1
ATOM 5797 C CA . ASP B 1 239 ? -6.434 15.07 -4.355 1 93 239 ASP B CA 1
ATOM 5798 C C . ASP B 1 239 ? -6.379 13.57 -4.086 1 93 239 ASP B C 1
ATOM 5800 O O . ASP B 1 239 ? -5.793 13.133 -3.096 1 93 239 ASP B O 1
ATOM 5804 N N . HIS B 1 240 ? -6.93 12.82 -4.977 1 94.56 240 HIS B N 1
ATOM 5805 C CA . HIS B 1 240 ? -6.977 11.367 -4.824 1 94.56 240 HIS B CA 1
ATOM 5806 C C . HIS B 1 240 ? -5.574 10.766 -4.867 1 94.56 240 HIS B C 1
ATOM 5808 O O . HIS B 1 240 ? -5.246 9.891 -4.062 1 94.56 240 HIS B O 1
ATOM 5814 N N . LEU B 1 241 ? -4.793 11.258 -5.758 1 96.31 241 LEU B N 1
ATOM 5815 C CA . LEU B 1 241 ? -3.436 10.734 -5.891 1 96.31 241 LEU B CA 1
ATOM 5816 C C . LEU B 1 241 ? -2.584 11.125 -4.688 1 96.31 241 LEU B C 1
ATOM 5818 O O . LEU B 1 241 ? -1.711 10.367 -4.266 1 96.31 241 LEU B O 1
ATOM 5822 N N . GLY B 1 242 ? -2.846 12.32 -4.184 1 94.19 242 GLY B N 1
ATOM 5823 C CA . GLY B 1 242 ? -2.189 12.719 -2.949 1 94.19 242 GLY B CA 1
ATOM 5824 C C . GLY B 1 242 ? -2.562 11.844 -1.769 1 94.19 242 GLY B C 1
ATOM 5825 O O . GLY B 1 242 ? -1.691 11.406 -1.013 1 94.19 242 GLY B O 1
ATOM 5826 N N . ASP B 1 243 ? -3.842 11.578 -1.636 1 92.88 243 ASP B N 1
ATOM 5827 C CA . ASP B 1 243 ? -4.336 10.711 -0.574 1 92.88 243 ASP B CA 1
ATOM 5828 C C . ASP B 1 243 ? -3.766 9.305 -0.704 1 92.88 243 ASP B C 1
ATOM 5830 O O . ASP B 1 243 ? -3.408 8.68 0.296 1 92.88 243 ASP B O 1
ATOM 5834 N N . PHE B 1 244 ? -3.715 8.859 -1.854 1 95.5 244 PHE B N 1
ATOM 5835 C CA . PHE B 1 244 ? -3.139 7.547 -2.121 1 95.5 244 PHE B CA 1
ATOM 5836 C C . PHE B 1 244 ? -1.69 7.488 -1.65 1 95.5 244 PHE B C 1
ATOM 5838 O O . PHE B 1 244 ? -1.286 6.527 -0.991 1 95.5 244 PHE B O 1
ATOM 5845 N N . ALA B 1 245 ? -0.935 8.477 -2.053 1 96.69 245 ALA B N 1
ATOM 5846 C CA . ALA B 1 245 ? 0.48 8.508 -1.688 1 96.69 245 ALA B CA 1
ATOM 5847 C C . ALA B 1 245 ? 0.66 8.422 -0.176 1 96.69 245 ALA B C 1
ATOM 5849 O O . ALA B 1 245 ? 1.447 7.609 0.317 1 96.69 245 ALA B O 1
ATOM 5850 N N . LEU B 1 246 ? -0.074 9.219 0.529 1 93.62 246 LEU B N 1
ATOM 5851 C CA . LEU B 1 246 ? 0.031 9.25 1.983 1 93.62 246 LEU B CA 1
ATOM 5852 C C . LEU B 1 246 ? -0.389 7.918 2.592 1 93.62 246 LEU B C 1
ATOM 5854 O O . LEU B 1 246 ? 0.272 7.41 3.5 1 93.62 246 LEU B O 1
ATOM 5858 N N . ALA B 1 247 ? -1.434 7.32 2.09 1 95.12 247 ALA B N 1
ATOM 5859 C CA . ALA B 1 247 ? -1.921 6.035 2.586 1 95.12 247 ALA B CA 1
ATOM 5860 C C . ALA B 1 247 ? -0.924 4.918 2.287 1 95.12 247 ALA B C 1
ATOM 5862 O O . ALA B 1 247 ? -0.681 4.051 3.133 1 95.12 247 ALA B O 1
ATOM 5863 N N . ALA B 1 248 ? -0.432 4.926 1.084 1 97.19 248 ALA B N 1
ATOM 5864 C CA . ALA B 1 248 ? 0.53 3.906 0.679 1 97.19 248 ALA B CA 1
ATOM 5865 C C . ALA B 1 248 ? 1.801 3.984 1.521 1 97.19 248 ALA B C 1
ATOM 5867 O O . ALA B 1 248 ? 2.346 2.955 1.932 1 97.19 248 ALA B O 1
ATOM 5868 N N . GLN B 1 249 ? 2.279 5.203 1.769 1 96.44 249 GLN B N 1
ATOM 5869 C CA . GLN B 1 249 ? 3.461 5.395 2.604 1 96.44 249 GLN B CA 1
ATOM 5870 C C . GLN B 1 249 ? 3.211 4.91 4.027 1 96.44 249 GLN B C 1
ATOM 5872 O O . GLN B 1 249 ? 4.039 4.195 4.598 1 96.44 249 GLN B O 1
ATOM 5877 N N . ALA B 1 250 ? 2.117 5.277 4.57 1 95.81 250 ALA B N 1
ATOM 5878 C CA . ALA B 1 250 ? 1.768 4.848 5.922 1 95.81 250 ALA B CA 1
ATOM 5879 C C . ALA B 1 250 ? 1.628 3.328 6 1 95.81 250 ALA B C 1
ATOM 5881 O O . ALA B 1 250 ? 2.127 2.699 6.934 1 95.81 250 ALA B O 1
ATOM 5882 N N . THR B 1 251 ? 0.95 2.758 5.027 1 97.62 251 THR B N 1
ATOM 5883 C CA . THR B 1 251 ? 0.78 1.31 4.973 1 97.62 251 THR B CA 1
ATOM 5884 C C . THR B 1 251 ? 2.135 0.609 4.91 1 97.62 251 THR B C 1
ATOM 5886 O O . THR B 1 251 ? 2.35 -0.399 5.59 1 97.62 251 THR B O 1
ATOM 5889 N N . SER B 1 252 ? 2.957 1.136 4.086 1 97.25 252 SER B N 1
ATOM 5890 C CA . SER B 1 252 ? 4.289 0.556 3.951 1 97.25 252 SER B CA 1
ATOM 5891 C C . SER B 1 252 ? 5.047 0.595 5.273 1 97.25 252 SER B C 1
ATOM 5893 O O . SER B 1 252 ? 5.781 -0.339 5.605 1 97.25 252 SER B O 1
ATOM 5895 N N . ARG B 1 253 ? 4.898 1.657 6.062 1 95.81 253 ARG B N 1
ATOM 5896 C CA . ARG B 1 253 ? 5.57 1.749 7.355 1 95.81 253 ARG B CA 1
ATOM 5897 C C . ARG B 1 253 ? 5.074 0.666 8.305 1 95.81 253 ARG B C 1
ATOM 5899 O O . ARG B 1 253 ? 5.867 0.037 9.008 1 95.81 253 ARG B O 1
ATOM 5906 N N . PHE B 1 254 ? 3.766 0.482 8.312 1 97.62 254 PHE B N 1
ATOM 5907 C CA . PHE B 1 254 ? 3.207 -0.583 9.133 1 97.62 254 PHE B CA 1
ATOM 5908 C C . PHE B 1 254 ? 3.686 -1.947 8.656 1 97.62 254 PHE B C 1
ATOM 5910 O O . PHE B 1 254 ? 4.027 -2.812 9.461 1 97.62 254 PHE B O 1
ATOM 5917 N N . ALA B 1 255 ? 3.67 -2.158 7.371 1 98.06 255 ALA B N 1
ATOM 5918 C CA . ALA B 1 255 ? 4.125 -3.424 6.805 1 98.06 255 ALA B CA 1
ATOM 5919 C C . ALA B 1 255 ? 5.59 -3.684 7.145 1 98.06 255 ALA B C 1
ATOM 5921 O O . ALA B 1 255 ? 5.957 -4.797 7.527 1 98.06 255 ALA B O 1
ATOM 5922 N N . ASP B 1 256 ? 6.402 -2.641 7.012 1 97.31 256 ASP B N 1
ATOM 5923 C CA . ASP B 1 256 ? 7.82 -2.762 7.332 1 97.31 256 ASP B CA 1
ATOM 5924 C C . ASP B 1 256 ? 8.023 -3.18 8.789 1 97.31 256 ASP B C 1
ATOM 5926 O O . ASP B 1 256 ? 8.867 -4.031 9.086 1 97.31 256 ASP B O 1
ATOM 5930 N N . ALA B 1 257 ? 7.273 -2.561 9.633 1 96.88 257 ALA B N 1
ATOM 5931 C CA . ALA B 1 257 ? 7.387 -2.881 11.055 1 96.88 257 ALA B CA 1
ATOM 5932 C C . ALA B 1 257 ? 7.074 -4.352 11.305 1 96.88 257 ALA B C 1
ATOM 5934 O O . ALA B 1 257 ? 7.766 -5.016 12.086 1 96.88 257 ALA B O 1
ATOM 5935 N N . TYR B 1 258 ? 6.07 -4.867 10.656 1 97.75 258 TYR B N 1
ATOM 5936 C CA . TYR B 1 258 ? 5.723 -6.273 10.812 1 97.75 258 TYR B CA 1
ATOM 5937 C C . TYR B 1 258 ? 6.793 -7.176 10.211 1 97.75 258 TYR B C 1
ATOM 5939 O O . TYR B 1 258 ? 7.207 -8.156 10.828 1 97.75 258 TYR B O 1
ATOM 5947 N N . MET B 1 259 ? 7.16 -6.879 9.008 1 97.75 259 MET B N 1
ATOM 5948 C CA . MET B 1 259 ? 8.164 -7.695 8.32 1 97.75 259 MET B CA 1
ATOM 5949 C C . MET B 1 259 ? 9.461 -7.738 9.117 1 97.75 259 MET B C 1
ATOM 5951 O O . MET B 1 259 ? 10.156 -8.758 9.133 1 97.75 259 MET B O 1
ATOM 5955 N N . ASP B 1 260 ? 9.789 -6.633 9.805 1 97.38 260 ASP B N 1
ATOM 5956 C CA . ASP B 1 260 ? 10.977 -6.613 10.648 1 97.38 260 ASP B CA 1
ATOM 5957 C C . ASP B 1 260 ? 10.867 -7.625 11.781 1 97.38 260 ASP B C 1
ATOM 5959 O O . ASP B 1 260 ? 11.859 -8.25 12.164 1 97.38 260 ASP B O 1
ATOM 5963 N N . GLN B 1 261 ? 9.703 -7.758 12.297 1 96.38 261 GLN B N 1
ATOM 5964 C CA . GLN B 1 261 ? 9.477 -8.758 13.328 1 96.38 261 GLN B CA 1
ATOM 5965 C C . GLN B 1 261 ? 9.656 -10.172 12.781 1 96.38 261 GLN B C 1
ATOM 5967 O O . GLN B 1 261 ? 10.258 -11.023 13.438 1 96.38 261 GLN B O 1
ATOM 5972 N N . VAL B 1 262 ? 9.164 -10.414 11.617 1 96 262 VAL B N 1
ATOM 5973 C CA . VAL B 1 262 ? 9.281 -11.719 10.969 1 96 262 VAL B CA 1
ATOM 5974 C C . VAL B 1 262 ? 10.75 -12.023 10.695 1 96 262 VAL B C 1
ATOM 5976 O O . VAL B 1 262 ? 11.227 -13.133 10.969 1 96 262 VAL B O 1
ATOM 5979 N N . LEU B 1 263 ? 11.469 -11.031 10.211 1 96.81 263 LEU B N 1
ATOM 5980 C CA . LEU B 1 263 ? 12.828 -11.227 9.719 1 96.81 263 LEU B CA 1
ATOM 5981 C C . LEU B 1 263 ? 13.812 -11.344 10.867 1 96.81 263 LEU B C 1
ATOM 5983 O O . LEU B 1 263 ? 14.953 -11.766 10.672 1 96.81 263 LEU B O 1
ATOM 5987 N N . ARG B 1 264 ? 13.391 -10.938 12.055 1 94.38 264 ARG B N 1
ATOM 5988 C CA . ARG B 1 264 ? 14.266 -11.016 13.219 1 94.38 264 ARG B CA 1
ATOM 5989 C C . ARG B 1 264 ? 14.797 -12.43 13.414 1 94.38 264 ARG B C 1
ATOM 5991 O O . ARG B 1 264 ? 15.961 -12.609 13.781 1 94.38 264 ARG B O 1
ATOM 5998 N N . ASP B 1 265 ? 13.938 -13.344 13.102 1 90.12 265 ASP B N 1
ATOM 5999 C CA . ASP B 1 265 ? 14.312 -14.734 13.32 1 90.12 265 ASP B CA 1
ATOM 6000 C C . ASP B 1 265 ? 14.672 -15.422 12 1 90.12 265 ASP B C 1
ATOM 6002 O O . ASP B 1 265 ? 15.016 -16.609 11.984 1 90.12 265 ASP B O 1
ATOM 6006 N N . VAL B 1 266 ? 14.664 -14.797 10.961 1 94.56 266 VAL B N 1
ATOM 6007 C CA . VAL B 1 266 ? 14.828 -15.383 9.633 1 94.56 266 VAL B CA 1
ATOM 6008 C C . VAL B 1 266 ? 16.203 -15.008 9.078 1 94.56 266 VAL B C 1
ATOM 6010 O O . VAL B 1 266 ? 16.828 -15.797 8.367 1 94.56 266 VAL B O 1
ATOM 6013 N N . LEU B 1 267 ? 16.656 -13.773 9.336 1 94.25 267 LEU B N 1
ATOM 6014 C CA . LEU B 1 267 ? 17.906 -13.234 8.82 1 94.25 267 LEU B CA 1
ATOM 6015 C C . LEU B 1 267 ? 18.969 -13.164 9.922 1 94.25 267 LEU B C 1
ATOM 6017 O O . LEU B 1 267 ? 18.75 -12.531 10.953 1 94.25 267 LEU B O 1
ATOM 6021 N N . MET B 1 268 ? 20.047 -13.836 9.719 1 92.12 268 MET B N 1
ATOM 6022 C CA . MET B 1 268 ? 21.172 -13.805 10.648 1 92.12 268 MET B CA 1
ATOM 6023 C C . MET B 1 268 ? 22.469 -13.453 9.922 1 92.12 268 MET B C 1
ATOM 6025 O O . MET B 1 268 ? 22.688 -13.891 8.797 1 92.12 268 MET B O 1
ATOM 6029 N N . LYS B 1 269 ? 23.109 -12.57 10.508 1 89.06 269 LYS B N 1
ATOM 6030 C CA . LYS B 1 269 ? 24.422 -12.234 9.961 1 89.06 269 LYS B CA 1
ATOM 6031 C C . LYS B 1 269 ? 25.531 -12.938 10.734 1 89.06 269 LYS B C 1
ATOM 6033 O O . LYS B 1 269 ? 25.594 -12.844 11.961 1 89.06 269 LYS B O 1
ATOM 6038 N N . LYS B 1 270 ? 26.203 -13.734 10.062 1 75.19 270 LYS B N 1
ATOM 6039 C CA . LYS B 1 270 ? 27.406 -14.367 10.609 1 75.19 270 LYS B CA 1
ATOM 6040 C C . LYS B 1 270 ? 28.641 -13.992 9.797 1 75.19 270 LYS B C 1
ATOM 6042 O O . LYS B 1 270 ? 28.75 -14.344 8.625 1 75.19 270 LYS B O 1
ATOM 6047 N N . ASP B 1 271 ? 29.547 -13.211 10.422 1 72.69 271 ASP B N 1
ATOM 6048 C CA . ASP B 1 271 ? 30.719 -12.68 9.742 1 72.69 271 ASP B CA 1
ATOM 6049 C C . ASP B 1 271 ? 30.312 -11.805 8.555 1 72.69 271 ASP B C 1
ATOM 6051 O O . ASP B 1 271 ? 29.516 -10.875 8.703 1 72.69 271 ASP B O 1
ATOM 6055 N N . ASP B 1 272 ? 30.656 -12.062 7.387 1 76.31 272 ASP B N 1
ATOM 6056 C CA . ASP B 1 272 ? 30.328 -11.219 6.238 1 76.31 272 ASP B CA 1
ATOM 6057 C C . ASP B 1 272 ? 29.312 -11.898 5.324 1 76.31 272 ASP B C 1
ATOM 6059 O O . ASP B 1 272 ? 29.234 -11.594 4.133 1 76.31 272 ASP B O 1
ATOM 6063 N N . THR B 1 273 ? 28.656 -12.812 6.008 1 84.38 273 THR B N 1
ATOM 6064 C CA . THR B 1 273 ? 27.656 -13.562 5.254 1 84.38 273 THR B CA 1
ATOM 6065 C C . THR B 1 273 ? 26.297 -13.477 5.934 1 84.38 273 THR B C 1
ATOM 6067 O O . THR B 1 273 ? 26.203 -13.562 7.16 1 84.38 273 THR B O 1
ATOM 6070 N N . TRP B 1 274 ? 25.297 -13.227 5.129 1 92.62 274 TRP B N 1
ATOM 6071 C CA . TRP B 1 274 ? 23.938 -13.289 5.641 1 92.62 274 TRP B CA 1
ATOM 6072 C C . TRP B 1 274 ? 23.312 -14.656 5.379 1 92.62 274 TRP B C 1
ATOM 6074 O O . TRP B 1 274 ? 23.484 -15.227 4.297 1 92.62 274 TRP B O 1
ATOM 6084 N N . GLN B 1 275 ? 22.75 -15.18 6.406 1 91.75 275 GLN B N 1
ATOM 6085 C CA . GLN B 1 275 ? 22.016 -16.438 6.301 1 91.75 275 GLN B CA 1
ATOM 6086 C C . GLN B 1 275 ? 20.516 -16.219 6.426 1 91.75 275 GLN B C 1
ATOM 6088 O O . GLN B 1 275 ? 20.062 -15.477 7.301 1 91.75 275 GLN B O 1
ATOM 6093 N N . VAL B 1 276 ? 19.766 -16.875 5.512 1 95.12 276 VAL B N 1
ATOM 6094 C CA . VAL B 1 276 ? 18.312 -16.703 5.488 1 95.12 276 VAL B CA 1
ATOM 6095 C C . VAL B 1 276 ? 17.641 -18.062 5.648 1 95.12 276 VAL B C 1
ATOM 6097 O O . VAL B 1 276 ? 17.906 -19 4.883 1 95.12 276 VAL B O 1
ATOM 6100 N N . ASP B 1 277 ? 16.797 -18.219 6.586 1 94.12 277 ASP B N 1
ATOM 6101 C CA . ASP B 1 277 ? 16 -19.422 6.789 1 94.12 277 ASP B CA 1
ATOM 6102 C C . ASP B 1 277 ? 14.805 -19.469 5.836 1 94.12 277 ASP B C 1
ATOM 6104 O O . ASP B 1 277 ? 13.758 -18.891 6.125 1 94.12 277 ASP B O 1
ATOM 6108 N N . LEU B 1 278 ? 14.867 -20.219 4.816 1 92.19 278 LEU B N 1
ATOM 6109 C CA . LEU B 1 278 ? 13.852 -20.25 3.775 1 92.19 278 LEU B CA 1
ATOM 6110 C C . LEU B 1 278 ? 12.586 -20.953 4.277 1 92.19 278 LEU B C 1
ATOM 6112 O O . LEU B 1 278 ? 11.477 -20.641 3.842 1 92.19 278 LEU B O 1
ATOM 6116 N N . ALA B 1 279 ? 12.742 -21.844 5.156 1 90.12 279 ALA B N 1
ATOM 6117 C CA . ALA B 1 279 ? 11.609 -22.594 5.688 1 90.12 279 ALA B CA 1
ATOM 6118 C C . ALA B 1 279 ? 10.68 -21.688 6.488 1 90.12 279 ALA B C 1
ATOM 6120 O O . ALA B 1 279 ? 9.461 -21.875 6.473 1 90.12 279 ALA B O 1
ATOM 6121 N N . ALA B 1 280 ? 11.266 -20.734 7.113 1 92.81 280 ALA B N 1
ATOM 6122 C CA . ALA B 1 280 ? 10.508 -19.844 7.988 1 92.81 280 ALA B CA 1
ATOM 6123 C C . ALA B 1 280 ? 9.578 -18.953 7.184 1 92.81 280 ALA B C 1
ATOM 6125 O O . ALA B 1 280 ? 8.594 -18.438 7.715 1 92.81 280 ALA B O 1
ATOM 6126 N N . ILE B 1 281 ? 9.828 -18.766 5.875 1 92.88 281 ILE B N 1
ATOM 6127 C CA . ILE B 1 281 ? 8.992 -17.844 5.109 1 92.88 281 ILE B CA 1
ATOM 6128 C C . ILE B 1 281 ? 8.305 -18.594 3.977 1 92.88 281 ILE B C 1
ATOM 6130 O O . ILE B 1 281 ? 7.688 -17.984 3.098 1 92.88 281 ILE B O 1
ATOM 6134 N N . ALA B 1 282 ? 8.312 -19.906 3.973 1 87.81 282 ALA B N 1
ATOM 6135 C CA . ALA B 1 282 ? 7.805 -20.734 2.891 1 87.81 282 ALA B CA 1
ATOM 6136 C C . ALA B 1 282 ? 6.281 -20.672 2.805 1 87.81 282 ALA B C 1
ATOM 6138 O O . ALA B 1 282 ? 5.707 -20.828 1.727 1 87.81 282 ALA B O 1
ATOM 6139 N N . ASP B 1 283 ? 5.684 -20.328 3.943 1 86.62 283 ASP B N 1
ATOM 6140 C CA . ASP B 1 283 ? 4.227 -20.359 3.998 1 86.62 283 ASP B CA 1
ATOM 6141 C C . ASP B 1 283 ? 3.621 -19.078 3.434 1 86.62 283 ASP B C 1
ATOM 6143 O O . ASP B 1 283 ? 2.424 -19.016 3.152 1 86.62 283 ASP B O 1
ATOM 6147 N N . TYR B 1 284 ? 4.426 -18.109 3.246 1 90.19 284 TYR B N 1
ATOM 6148 C CA . TYR B 1 284 ? 3.939 -16.875 2.627 1 90.19 284 TYR B CA 1
ATOM 6149 C C . TYR B 1 284 ? 3.766 -17.047 1.124 1 90.19 284 TYR B C 1
ATOM 6151 O O . TYR B 1 284 ? 4.504 -17.812 0.493 1 90.19 284 TYR B O 1
ATOM 6159 N N . ASP B 1 285 ? 2.777 -16.391 0.566 1 85.81 285 ASP B N 1
ATOM 6160 C CA . ASP B 1 285 ? 2.584 -16.5 -0.876 1 85.81 285 ASP B CA 1
ATOM 6161 C C . ASP B 1 285 ? 3.643 -15.703 -1.637 1 85.81 285 ASP B C 1
ATOM 6163 O O . ASP B 1 285 ? 4.453 -15 -1.03 1 85.81 285 ASP B O 1
ATOM 6167 N N . LEU B 1 286 ? 3.688 -15.789 -2.941 1 86.75 286 LEU B N 1
ATOM 6168 C CA . LEU B 1 286 ? 4.766 -15.266 -3.775 1 86.75 286 LEU B CA 1
ATOM 6169 C C . LEU B 1 286 ? 4.898 -13.758 -3.611 1 86.75 286 LEU B C 1
ATOM 6171 O O . LEU B 1 286 ? 6 -13.25 -3.385 1 86.75 286 LEU B O 1
ATOM 6175 N N . PRO B 1 287 ? 3.779 -12.969 -3.684 1 91.19 287 PRO B N 1
ATOM 6176 C CA . PRO B 1 287 ? 3.934 -11.523 -3.496 1 91.19 287 PRO B CA 1
ATOM 6177 C C . PRO B 1 287 ? 4.465 -11.164 -2.111 1 91.19 287 PRO B C 1
ATOM 6179 O O . PRO B 1 287 ? 5.242 -10.219 -1.972 1 91.19 287 PRO B O 1
ATOM 6182 N N . GLU B 1 288 ? 4.059 -11.898 -1.131 1 94.69 288 GLU B N 1
ATOM 6183 C CA . GLU B 1 288 ? 4.547 -11.648 0.224 1 94.69 288 GLU B CA 1
ATOM 6184 C C . GLU B 1 288 ? 6.027 -11.984 0.35 1 94.69 288 GLU B C 1
ATOM 6186 O O . GLU B 1 288 ? 6.781 -11.266 1.005 1 94.69 288 GLU B O 1
ATOM 6191 N N . GLN B 1 289 ? 6.426 -13.078 -0.229 1 94.81 289 GLN B N 1
ATOM 6192 C CA . GLN B 1 289 ? 7.836 -13.453 -0.197 1 94.81 289 GLN B CA 1
ATOM 6193 C C . GLN B 1 289 ? 8.703 -12.406 -0.882 1 94.81 289 GLN B C 1
ATOM 6195 O O . GLN B 1 289 ? 9.805 -12.102 -0.419 1 94.81 289 GLN B O 1
ATOM 6200 N N . VAL B 1 290 ? 8.234 -11.914 -1.949 1 95.12 290 VAL B N 1
ATOM 6201 C CA . VAL B 1 290 ? 8.961 -10.875 -2.658 1 95.12 290 VAL B CA 1
ATOM 6202 C C . VAL B 1 290 ? 9.172 -9.672 -1.736 1 95.12 290 VAL B C 1
ATOM 6204 O O . VAL B 1 290 ? 10.281 -9.141 -1.642 1 95.12 290 VAL B O 1
ATOM 6207 N N . LEU B 1 291 ? 8.117 -9.242 -1.052 1 96.5 291 LEU B N 1
ATOM 6208 C CA . LEU B 1 291 ? 8.211 -8.109 -0.137 1 96.5 291 LEU B CA 1
ATOM 6209 C C . LEU B 1 291 ? 9.18 -8.406 1.004 1 96.5 291 LEU B C 1
ATOM 6211 O O . LEU B 1 291 ? 9.938 -7.535 1.423 1 96.5 291 LEU B O 1
ATOM 6215 N N . LEU B 1 292 ? 9.117 -9.625 1.512 1 97 292 LEU B N 1
ATOM 6216 C CA . LEU B 1 292 ? 10.016 -10.016 2.594 1 97 292 LEU B CA 1
ATOM 6217 C C . LEU B 1 292 ? 11.477 -9.93 2.148 1 97 292 LEU B C 1
ATOM 6219 O O . LEU B 1 292 ? 12.328 -9.445 2.895 1 97 292 LEU B O 1
ATOM 6223 N N . TRP B 1 293 ? 11.742 -10.383 0.97 1 96.25 293 TRP B N 1
ATOM 6224 C CA . TRP B 1 293 ? 13.102 -10.328 0.454 1 96.25 293 TRP B CA 1
ATOM 6225 C C . TRP B 1 293 ? 13.531 -8.883 0.207 1 96.25 293 TRP B C 1
ATOM 6227 O O . TRP B 1 293 ? 14.688 -8.523 0.424 1 96.25 293 TRP B O 1
ATOM 6237 N N . GLN B 1 294 ? 12.641 -8.07 -0.315 1 95.94 294 GLN B N 1
ATOM 6238 C CA . GLN B 1 294 ? 12.945 -6.656 -0.474 1 95.94 294 GLN B CA 1
ATOM 6239 C C . GLN B 1 294 ? 13.344 -6.023 0.858 1 95.94 294 GLN B C 1
ATOM 6241 O O . GLN B 1 294 ? 14.352 -5.32 0.942 1 95.94 294 GLN B O 1
ATOM 6246 N N . ARG B 1 295 ? 12.484 -6.277 1.844 1 96.44 295 ARG B N 1
ATOM 6247 C CA . ARG B 1 295 ? 12.773 -5.742 3.17 1 96.44 295 ARG B CA 1
ATOM 6248 C C . ARG B 1 295 ? 14.078 -6.297 3.715 1 96.44 295 ARG B C 1
ATOM 6250 O O . ARG B 1 295 ? 14.844 -5.578 4.363 1 96.44 295 ARG B O 1
ATOM 6257 N N . LEU B 1 296 ? 14.32 -7.578 3.484 1 96.25 296 LEU B N 1
ATOM 6258 C CA . LEU B 1 296 ? 15.547 -8.242 3.912 1 96.25 296 LEU B CA 1
ATOM 6259 C C . LEU B 1 296 ? 16.766 -7.555 3.305 1 96.25 296 LEU B C 1
ATOM 6261 O O . LEU B 1 296 ? 17.734 -7.254 4.012 1 96.25 296 LEU B O 1
ATOM 6265 N N . PHE B 1 297 ? 16.719 -7.312 2 1 95.06 297 PHE B N 1
ATOM 6266 C CA . PHE B 1 297 ? 17.812 -6.625 1.328 1 95.06 297 PHE B CA 1
ATOM 6267 C C . PHE B 1 297 ? 18.031 -5.242 1.925 1 95.06 297 PHE B C 1
ATOM 6269 O O . PHE B 1 297 ? 19.172 -4.82 2.127 1 95.06 297 PHE B O 1
ATOM 6276 N N . ASP B 1 298 ? 16.984 -4.539 2.221 1 92.31 298 ASP B N 1
ATOM 6277 C CA . ASP B 1 298 ? 17.094 -3.229 2.855 1 92.31 298 ASP B CA 1
ATOM 6278 C C . ASP B 1 298 ? 17.812 -3.324 4.199 1 92.31 298 ASP B C 1
ATOM 6280 O O . ASP B 1 298 ? 18.609 -2.451 4.543 1 92.31 298 A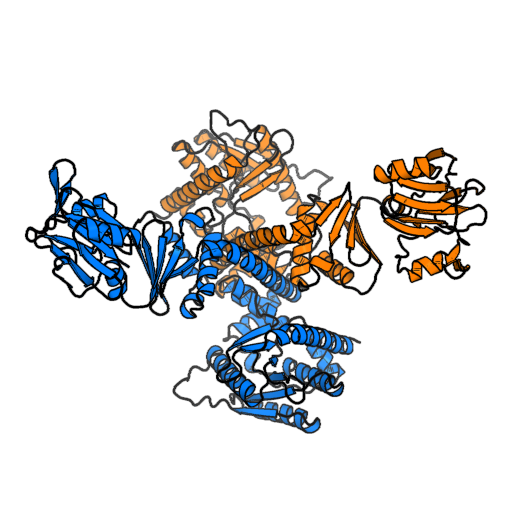SP B O 1
ATOM 6284 N N . ARG B 1 299 ? 17.578 -4.352 4.918 1 92.25 299 ARG B N 1
ATOM 6285 C CA . ARG B 1 299 ? 18.094 -4.523 6.273 1 92.25 299 ARG B CA 1
ATOM 6286 C C . ARG B 1 299 ? 19.578 -4.852 6.266 1 92.25 299 ARG B C 1
ATOM 6288 O O . ARG B 1 299 ? 20.25 -4.73 7.289 1 92.25 299 ARG B O 1
ATOM 6295 N N . THR B 1 300 ? 20.062 -5.312 5.172 1 90.5 300 THR B N 1
ATOM 6296 C CA . THR B 1 300 ? 21.484 -5.605 5.09 1 90.5 300 THR B CA 1
ATOM 6297 C C . THR B 1 300 ? 22.312 -4.32 5.156 1 90.5 300 THR B C 1
ATOM 6299 O O . THR B 1 300 ? 23.5 -4.355 5.473 1 90.5 300 THR B O 1
ATOM 6302 N N . GLY B 1 301 ? 21.688 -3.219 4.723 1 86.62 301 GLY B N 1
ATOM 6303 C CA . GLY B 1 301 ? 22.375 -1.941 4.68 1 86.62 301 GLY B CA 1
ATOM 6304 C C . GLY B 1 301 ? 23.25 -1.779 3.447 1 86.62 301 GLY B C 1
ATOM 6305 O O . GLY B 1 301 ? 23.953 -0.778 3.309 1 86.62 301 GLY B O 1
ATOM 6306 N N . VAL B 1 302 ? 23.203 -2.828 2.566 1 86.5 302 VAL B N 1
ATOM 6307 C CA . VAL B 1 302 ? 23.984 -2.773 1.333 1 86.5 302 VAL B CA 1
ATOM 6308 C C . VAL B 1 302 ? 23.188 -2.051 0.249 1 86.5 302 VAL B C 1
ATOM 6310 O O . VAL B 1 302 ? 22.141 -2.531 -0.183 1 86.5 302 VAL B O 1
ATOM 6313 N N . ALA B 1 303 ? 23.688 -0.956 -0.284 1 83.69 303 ALA B N 1
ATOM 6314 C CA . ALA B 1 303 ? 22.984 -0.084 -1.219 1 83.69 303 ALA B CA 1
ATOM 6315 C C . ALA B 1 303 ? 22.656 -0.817 -2.52 1 83.69 303 ALA B C 1
ATOM 6317 O O . ALA B 1 303 ? 21.562 -0.673 -3.068 1 83.69 303 ALA B O 1
ATOM 6318 N N . ASP B 1 304 ? 23.594 -1.595 -2.982 1 86.19 304 ASP B N 1
ATOM 6319 C CA . ASP B 1 304 ? 23.406 -2.305 -4.246 1 86.19 304 ASP B CA 1
ATOM 6320 C C . ASP B 1 304 ? 22.266 -3.318 -4.148 1 86.19 304 ASP B C 1
ATOM 6322 O O . ASP B 1 304 ? 21.531 -3.533 -5.113 1 86.19 304 ASP B O 1
ATOM 6326 N N . LEU B 1 305 ? 22.172 -3.936 -3.045 1 88.88 305 LEU B N 1
ATOM 6327 C CA . LEU B 1 305 ? 21.094 -4.902 -2.844 1 88.88 305 LEU B CA 1
ATOM 6328 C C . LEU B 1 305 ? 19.75 -4.199 -2.73 1 88.88 305 LEU B C 1
ATOM 6330 O O . LEU B 1 305 ? 18.75 -4.691 -3.242 1 88.88 305 LEU B O 1
ATOM 6334 N N . ALA B 1 306 ? 19.828 -3.035 -2.107 1 84.19 306 ALA B N 1
ATOM 6335 C CA . ALA B 1 306 ? 18.609 -2.262 -1.935 1 84.19 306 ALA B CA 1
ATOM 6336 C C . ALA B 1 306 ? 18.078 -1.765 -3.277 1 84.19 306 ALA B C 1
ATOM 6338 O O . ALA B 1 306 ? 16.875 -1.507 -3.424 1 84.19 306 ALA B O 1
ATOM 6339 N N . ALA B 1 307 ? 18.906 -1.682 -4.297 1 81.94 307 ALA B N 1
ATOM 6340 C CA . ALA B 1 307 ? 18.547 -1.148 -5.609 1 81.94 307 ALA B CA 1
ATOM 6341 C C . ALA B 1 307 ? 18.094 -2.264 -6.547 1 81.94 307 ALA B C 1
ATOM 6343 O O . ALA B 1 307 ? 17.781 -2.012 -7.715 1 81.94 307 ALA B O 1
ATOM 6344 N N . PHE B 1 308 ? 18.047 -3.523 -6.012 1 86.31 308 PHE B N 1
ATOM 6345 C CA . PHE B 1 308 ? 17.625 -4.664 -6.809 1 86.31 308 PHE B CA 1
ATOM 6346 C C . PHE B 1 308 ? 16.219 -4.434 -7.367 1 86.31 308 PHE B C 1
ATOM 6348 O O . PHE B 1 308 ? 15.344 -3.908 -6.672 1 86.31 308 PHE B O 1
ATOM 6355 N N . THR B 1 309 ? 15.945 -4.75 -8.625 1 83.5 309 THR B N 1
ATOM 6356 C CA . THR B 1 309 ? 14.727 -4.402 -9.336 1 83.5 309 THR B CA 1
ATOM 6357 C C . THR B 1 309 ? 13.578 -5.32 -8.93 1 83.5 309 THR B C 1
ATOM 6359 O O . THR B 1 309 ? 13.805 -6.441 -8.461 1 83.5 309 THR B O 1
ATOM 6362 N N . GLN B 1 310 ? 12.391 -4.859 -9.156 1 84.94 310 GLN B N 1
ATOM 6363 C CA . GLN B 1 310 ? 11.203 -5.66 -8.883 1 84.94 310 GLN B CA 1
ATOM 6364 C C . GLN B 1 310 ? 11.227 -6.961 -9.68 1 84.94 310 GLN B C 1
ATOM 6366 O O . GLN B 1 310 ? 10.906 -8.023 -9.141 1 84.94 310 GLN B O 1
ATOM 6371 N N . ASP B 1 311 ? 11.539 -6.836 -10.938 1 81.88 311 ASP B N 1
ATOM 6372 C CA . ASP B 1 311 ? 11.609 -8.023 -11.781 1 81.88 311 ASP B CA 1
ATOM 6373 C C . ASP B 1 311 ? 12.695 -8.984 -11.289 1 81.88 311 ASP B C 1
ATOM 6375 O O . ASP B 1 311 ? 12.523 -10.203 -11.352 1 81.88 311 ASP B O 1
ATOM 6379 N N . GLY B 1 312 ? 13.758 -8.422 -10.836 1 86.38 312 GLY B N 1
ATOM 6380 C CA . GLY B 1 312 ? 14.812 -9.242 -10.266 1 86.38 312 GLY B CA 1
ATOM 6381 C C . GLY B 1 312 ? 14.359 -10.039 -9.055 1 86.38 312 GLY B C 1
ATOM 6382 O O . GLY B 1 312 ? 14.648 -11.234 -8.953 1 86.38 312 GLY B O 1
ATOM 6383 N N . PHE B 1 313 ? 13.609 -9.414 -8.211 1 92.25 313 PHE B N 1
ATOM 6384 C CA . PHE B 1 313 ? 13.109 -10.086 -7.016 1 92.25 313 PHE B CA 1
ATOM 6385 C C . PHE B 1 313 ? 12.156 -11.219 -7.387 1 92.25 313 PHE B C 1
ATOM 6387 O O . PHE B 1 313 ? 12.219 -12.305 -6.809 1 92.25 313 PHE B O 1
ATOM 6394 N N . LYS B 1 314 ? 11.266 -10.961 -8.289 1 86.5 314 LYS B N 1
ATOM 6395 C CA . LYS B 1 314 ? 10.297 -11.977 -8.703 1 86.5 314 LYS B CA 1
ATOM 6396 C C . LYS B 1 314 ? 11 -13.219 -9.25 1 86.5 314 LYS B C 1
ATOM 6398 O O . LYS B 1 314 ? 10.664 -14.344 -8.867 1 86.5 314 LYS B O 1
ATOM 6403 N N . ARG B 1 315 ? 11.977 -12.992 -10.07 1 85.94 315 ARG B N 1
ATOM 6404 C CA . ARG B 1 315 ? 12.727 -14.102 -10.648 1 85.94 315 ARG B CA 1
ATOM 6405 C C . ARG B 1 315 ? 13.547 -14.828 -9.586 1 85.94 315 ARG B C 1
ATOM 6407 O O . ARG B 1 315 ? 13.625 -16.062 -9.594 1 85.94 315 ARG B O 1
ATOM 6414 N N . MET B 1 316 ? 14.086 -14.047 -8.758 1 90.25 316 MET B N 1
ATOM 6415 C CA . MET B 1 316 ? 14.906 -14.625 -7.691 1 90.25 316 MET B CA 1
ATOM 6416 C C . MET B 1 316 ? 14.062 -15.508 -6.781 1 90.25 316 MET B C 1
ATOM 6418 O O . MET B 1 316 ? 14.461 -16.625 -6.453 1 90.25 316 MET B O 1
ATOM 6422 N N . VAL B 1 317 ? 12.906 -15.062 -6.414 1 90.75 317 VAL B N 1
ATOM 6423 C CA . VAL B 1 317 ? 12.047 -15.812 -5.504 1 90.75 317 VAL B CA 1
ATOM 6424 C C . VAL B 1 317 ? 11.531 -17.078 -6.199 1 90.75 317 VAL B C 1
ATOM 6426 O O . VAL B 1 317 ? 11.453 -18.141 -5.586 1 90.75 317 VAL B O 1
ATOM 6429 N N . ALA B 1 318 ? 11.164 -16.891 -7.453 1 79.75 318 ALA B N 1
ATOM 6430 C CA . ALA B 1 318 ? 10.75 -18.062 -8.219 1 79.75 318 ALA B CA 1
ATOM 6431 C C . ALA B 1 318 ? 11.859 -19.109 -8.273 1 79.75 318 ALA B C 1
ATOM 6433 O O . ALA B 1 318 ? 11.609 -20.312 -8.164 1 79.75 318 ALA B O 1
ATOM 6434 N N . PHE B 1 319 ? 13.07 -18.625 -8.422 1 79.06 319 PHE B N 1
ATOM 6435 C CA . PHE B 1 319 ? 14.258 -19.469 -8.438 1 79.06 319 PHE B CA 1
ATOM 6436 C C . PHE B 1 319 ? 14.422 -20.188 -7.105 1 79.06 319 PHE B C 1
ATOM 6438 O O . PHE B 1 319 ? 14.711 -21.391 -7.074 1 79.06 319 PHE B O 1
ATOM 6445 N N . LEU B 1 320 ? 14.188 -19.547 -6.051 1 86.25 320 LEU B N 1
ATOM 6446 C CA . LEU B 1 320 ? 14.359 -20.109 -4.715 1 86.25 320 LEU B CA 1
ATOM 6447 C C . LEU B 1 320 ? 13.289 -21.141 -4.418 1 86.25 320 LEU B C 1
ATOM 6449 O O . LEU B 1 320 ? 13.484 -22.016 -3.566 1 86.25 320 LEU B O 1
ATOM 6453 N N . GLN B 1 321 ? 12.203 -21.016 -5.074 1 78.25 321 GLN B N 1
ATOM 6454 C CA . GLN B 1 321 ? 11.102 -21.953 -4.855 1 78.25 321 GLN B CA 1
ATOM 6455 C C . GLN B 1 321 ? 11.258 -23.203 -5.719 1 78.25 321 GLN B C 1
ATOM 6457 O O . GLN B 1 321 ? 10.555 -24.188 -5.523 1 78.25 321 GLN B O 1
ATOM 6462 N N . SER B 1 322 ? 12.125 -23.078 -6.641 1 74.19 322 SER B N 1
ATOM 6463 C CA . SER B 1 322 ? 12.336 -24.234 -7.508 1 74.19 322 SER B CA 1
ATOM 6464 C C . SER B 1 322 ? 12.914 -25.422 -6.73 1 74.19 322 SER B C 1
ATOM 6466 O O . SER B 1 322 ? 13.469 -25.234 -5.648 1 74.19 322 SER B O 1
ATOM 6468 N N . GLU B 1 323 ? 12.641 -26.562 -7.211 1 66.56 323 GLU B N 1
ATOM 6469 C CA . GLU B 1 323 ? 12.969 -27.812 -6.527 1 66.56 323 GLU B CA 1
ATOM 6470 C C . GLU B 1 323 ? 14.469 -28.078 -6.57 1 66.56 323 GLU B C 1
ATOM 6472 O O . GLU B 1 323 ? 14.953 -29.016 -5.934 1 66.56 323 GLU B O 1
ATOM 6477 N N . ASN B 1 324 ? 15.164 -27.141 -7.129 1 62.28 324 ASN B N 1
ATOM 6478 C CA . ASN B 1 324 ? 16.594 -27.406 -7.172 1 62.28 324 ASN B CA 1
ATOM 6479 C C . ASN B 1 324 ? 17.234 -27.25 -5.797 1 62.28 324 ASN B C 1
ATOM 6481 O O . ASN B 1 324 ? 17 -26.25 -5.109 1 62.28 324 ASN B O 1
ATOM 6485 N N . GLY B 1 325 ? 17.766 -28.266 -5.332 1 60.03 325 GLY B N 1
ATOM 6486 C CA . GLY B 1 325 ? 18.391 -28.281 -4.016 1 60.03 325 GLY B CA 1
ATOM 6487 C C . GLY B 1 325 ? 19.5 -27.25 -3.871 1 60.03 325 GLY B C 1
ATOM 6488 O O . GLY B 1 325 ? 19.703 -26.703 -2.789 1 60.03 325 GLY B O 1
ATOM 6489 N N . GLN B 1 326 ? 20.375 -27.031 -4.883 1 60.03 326 GLN B N 1
ATOM 6490 C CA . GLN B 1 326 ? 21.453 -26.047 -4.852 1 60.03 326 GLN B CA 1
ATOM 6491 C C . GLN B 1 326 ? 21.422 -25.172 -6.094 1 60.03 326 GLN B C 1
ATOM 6493 O O . GLN B 1 326 ? 21.234 -25.656 -7.211 1 60.03 326 GLN B O 1
ATOM 6498 N N . ALA B 1 327 ? 21.375 -23.859 -5.852 1 69.69 327 ALA B N 1
ATOM 6499 C CA . ALA B 1 327 ? 21.328 -22.906 -6.953 1 69.69 327 ALA B CA 1
ATOM 6500 C C . ALA B 1 327 ? 21.984 -21.578 -6.566 1 69.69 327 ALA B C 1
ATOM 6502 O O . ALA B 1 327 ? 22.109 -21.266 -5.383 1 69.69 327 ALA B O 1
ATOM 6503 N N . GLU B 1 328 ? 22.672 -21.094 -7.52 1 76.12 328 GLU B N 1
ATOM 6504 C CA . GLU B 1 328 ? 23.297 -19.781 -7.305 1 76.12 328 GLU B CA 1
ATOM 6505 C C . GLU B 1 328 ? 22.656 -18.703 -8.172 1 76.12 328 GLU B C 1
ATOM 6507 O O . GLU B 1 328 ? 22.281 -18.969 -9.32 1 76.12 328 GLU B O 1
ATOM 6512 N N . TRP B 1 329 ? 22.5 -17.547 -7.527 1 83 329 TRP B N 1
ATOM 6513 C CA . TRP B 1 329 ? 21.922 -16.391 -8.219 1 83 329 TRP B CA 1
ATOM 6514 C C . TRP B 1 329 ? 22.812 -15.164 -8.047 1 83 329 TRP B C 1
ATOM 6516 O O . TRP B 1 329 ? 23.188 -14.82 -6.93 1 83 329 TRP B O 1
ATOM 6526 N N . ARG B 1 330 ? 23.172 -14.57 -9.125 1 83.56 330 ARG B N 1
ATOM 6527 C CA . ARG B 1 330 ? 24.016 -13.383 -9.07 1 83.56 330 ARG B CA 1
ATOM 6528 C C . ARG B 1 330 ? 23.219 -12.156 -8.641 1 83.56 330 ARG B C 1
ATOM 6530 O O . ARG B 1 330 ? 22.094 -11.945 -9.109 1 83.56 330 ARG B O 1
ATOM 6537 N N . LEU B 1 331 ? 23.797 -11.414 -7.762 1 89.56 331 LEU B N 1
ATOM 6538 C CA . LEU B 1 331 ? 23.203 -10.18 -7.258 1 89.56 331 LEU B CA 1
ATOM 6539 C C . LEU B 1 331 ? 24.078 -8.977 -7.602 1 89.56 331 LEU B C 1
ATOM 6541 O O . LEU B 1 331 ? 25.25 -9.133 -7.957 1 89.56 331 LEU B O 1
ATOM 6545 N N . PRO B 1 332 ? 23.484 -7.793 -7.562 1 83.88 332 PRO B N 1
ATOM 6546 C CA . PRO B 1 332 ? 24.281 -6.598 -7.836 1 83.88 332 PRO B CA 1
ATOM 6547 C C . PRO B 1 332 ? 25.375 -6.363 -6.797 1 83.88 332 PRO B C 1
ATOM 6549 O O . PRO B 1 332 ? 25.312 -6.898 -5.688 1 83.88 332 PRO B O 1
ATOM 6552 N N . GLY B 1 333 ? 26.422 -5.551 -7.184 1 83.06 333 GLY B N 1
ATOM 6553 C CA . GLY B 1 333 ? 27.469 -5.141 -6.258 1 83.06 333 GLY B CA 1
ATOM 6554 C C . GLY B 1 333 ? 28.438 -6.254 -5.926 1 83.06 333 GLY B C 1
ATOM 6555 O O . GLY B 1 333 ? 29.062 -6.238 -4.867 1 83.06 333 GLY B O 1
ATOM 6556 N N . GLY B 1 334 ? 28.453 -7.289 -6.688 1 83.88 334 GLY B N 1
ATOM 6557 C CA . GLY B 1 334 ? 29.391 -8.391 -6.477 1 83.88 334 GLY B CA 1
ATOM 6558 C C . GLY B 1 334 ? 28.875 -9.414 -5.484 1 83.88 334 GLY B C 1
ATOM 6559 O O . GLY B 1 334 ? 29.625 -10.305 -5.066 1 83.88 334 GLY B O 1
ATOM 6560 N N . TYR B 1 335 ? 27.656 -9.297 -5.152 1 88.81 335 TYR B N 1
ATOM 6561 C CA . TYR B 1 335 ? 27.062 -10.25 -4.223 1 88.81 335 TYR B CA 1
ATOM 6562 C C . TYR B 1 335 ? 26.469 -11.438 -4.973 1 88.81 335 TYR B C 1
ATOM 6564 O O . TYR B 1 335 ? 26.219 -11.359 -6.176 1 88.81 335 TYR B O 1
ATOM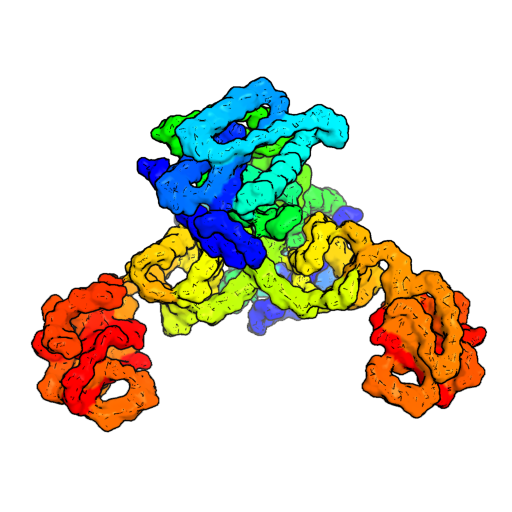 6572 N N . ARG B 1 336 ? 26.344 -12.602 -4.23 1 87.19 336 ARG B N 1
ATOM 6573 C CA . ARG B 1 336 ? 25.703 -13.789 -4.766 1 87.19 336 ARG B CA 1
ATOM 6574 C C . ARG B 1 336 ? 24.766 -14.414 -3.729 1 87.19 336 ARG B C 1
ATOM 6576 O O . ARG B 1 336 ? 25.016 -14.328 -2.525 1 87.19 336 ARG B O 1
ATOM 6583 N N . LEU B 1 337 ? 23.734 -14.992 -4.262 1 90.38 337 LEU B N 1
ATOM 6584 C CA . LEU B 1 337 ? 22.797 -15.766 -3.463 1 90.38 337 LEU B CA 1
ATOM 6585 C C . LEU B 1 337 ? 22.953 -17.266 -3.721 1 90.38 337 LEU B C 1
ATOM 6587 O O . LEU B 1 337 ? 22.891 -17.703 -4.867 1 90.38 337 LEU B O 1
ATOM 6591 N N . VAL B 1 338 ? 23.266 -17.969 -2.656 1 82.12 338 VAL B N 1
ATOM 6592 C CA . VAL B 1 338 ? 23.469 -19.406 -2.773 1 82.12 338 VAL B CA 1
ATOM 6593 C C . VAL B 1 338 ? 22.422 -20.141 -1.938 1 82.12 338 VAL B C 1
ATOM 6595 O O . VAL B 1 338 ? 22.266 -19.875 -0.744 1 82.12 338 VAL B O 1
ATOM 6598 N N . LYS B 1 339 ? 21.672 -20.953 -2.637 1 86.19 339 LYS B N 1
ATOM 6599 C CA . LYS B 1 339 ? 20.688 -21.781 -1.952 1 86.19 339 LYS B CA 1
ATOM 6600 C C . LYS B 1 339 ? 21.25 -23.172 -1.635 1 86.19 339 LYS B C 1
ATOM 6602 O O . LYS B 1 339 ? 21.797 -23.844 -2.512 1 86.19 339 LYS B O 1
ATOM 6607 N N . VAL B 1 340 ? 21.188 -23.5 -0.376 1 74.75 340 VAL B N 1
ATOM 6608 C CA . VAL B 1 340 ? 21.531 -24.844 0.083 1 74.75 340 VAL B CA 1
ATOM 6609 C C . VAL B 1 340 ? 20.375 -25.422 0.891 1 74.75 340 VAL B C 1
ATOM 6611 O O . VAL B 1 340 ? 20.219 -25.125 2.078 1 74.75 340 VAL B O 1
ATOM 6614 N N . TYR B 1 341 ? 19.562 -26.156 0.244 1 73.62 341 TYR B N 1
ATOM 6615 C CA . TYR B 1 341 ? 18.375 -26.734 0.844 1 73.62 341 TYR B CA 1
ATOM 6616 C C . TYR B 1 341 ? 17.438 -25.625 1.34 1 73.62 341 TYR B C 1
ATOM 6618 O O . TYR B 1 341 ? 16.953 -24.812 0.553 1 73.62 341 TYR B O 1
ATOM 6626 N N . ASP B 1 342 ? 17.281 -25.609 2.664 1 83.5 342 ASP B N 1
ATOM 6627 C CA . ASP B 1 342 ? 16.281 -24.688 3.18 1 83.5 342 ASP B CA 1
ATOM 6628 C C . ASP B 1 342 ? 16.938 -23.422 3.723 1 83.5 342 ASP B C 1
ATOM 6630 O O . ASP B 1 342 ? 16.344 -22.703 4.539 1 83.5 342 ASP B O 1
ATOM 6634 N N . THR B 1 343 ? 18.188 -23.234 3.211 1 86.69 343 THR B N 1
ATOM 6635 C CA . THR B 1 343 ? 18.906 -22.047 3.646 1 86.69 343 THR B CA 1
ATOM 6636 C C . THR B 1 343 ? 19.484 -21.297 2.451 1 86.69 343 THR B C 1
ATOM 6638 O O . THR B 1 343 ? 20 -21.922 1.519 1 86.69 343 THR B O 1
ATOM 6641 N N . ALA B 1 344 ? 19.359 -20.031 2.486 1 91.88 344 ALA B N 1
ATOM 6642 C CA . ALA B 1 344 ? 20 -19.188 1.479 1 91.88 344 ALA B CA 1
ATOM 6643 C C . ALA B 1 344 ? 21.109 -18.344 2.096 1 91.88 344 ALA B C 1
ATOM 6645 O O . ALA B 1 344 ? 20.969 -17.844 3.221 1 91.88 344 ALA B O 1
ATOM 6646 N N . TYR B 1 345 ? 22.172 -18.172 1.357 1 87.06 345 TYR B N 1
ATOM 6647 C CA . TYR B 1 345 ? 23.312 -17.375 1.798 1 87.06 345 TYR B CA 1
ATOM 6648 C C . TYR B 1 345 ? 23.578 -16.219 0.843 1 87.06 345 TYR B C 1
ATOM 6650 O O . TYR B 1 345 ? 23.484 -16.375 -0.376 1 87.06 345 TYR B O 1
ATOM 6658 N N . ILE B 1 346 ? 23.766 -15.031 1.375 1 91.69 346 ILE B N 1
ATOM 6659 C CA . ILE B 1 346 ? 24.203 -13.867 0.612 1 91.69 346 ILE B CA 1
ATOM 6660 C C . ILE B 1 346 ? 25.672 -13.562 0.918 1 91.69 346 ILE B C 1
ATOM 6662 O O . ILE B 1 346 ? 26.016 -13.227 2.053 1 91.69 346 ILE B O 1
ATOM 6666 N N . LEU B 1 347 ? 26.453 -13.703 -0.078 1 85.62 347 LEU B N 1
ATOM 6667 C CA . LEU B 1 347 ? 27.891 -13.586 0.095 1 85.62 347 LEU B CA 1
ATOM 6668 C C . LEU B 1 347 ? 28.484 -12.562 -0.878 1 85.62 347 LEU B C 1
ATOM 6670 O O . LEU B 1 347 ? 27.938 -12.367 -1.972 1 85.62 347 LEU B O 1
ATOM 6674 N N . HIS B 1 348 ? 29.484 -11.781 -0.372 1 83.44 348 HIS B N 1
ATOM 6675 C CA . HIS B 1 348 ? 30.203 -10.859 -1.242 1 83.44 348 HIS B CA 1
ATOM 6676 C C . HIS B 1 348 ? 31.391 -11.547 -1.912 1 83.44 348 HIS B C 1
ATOM 6678 O O . HIS B 1 348 ? 32.094 -12.344 -1.28 1 83.44 348 HIS B O 1
ATOM 6684 N N . GLY B 1 349 ? 31.812 -11.039 -3.199 1 67.12 349 GLY B N 1
ATOM 6685 C CA . GLY B 1 349 ? 33.031 -11.461 -3.873 1 67.12 349 GLY B CA 1
ATOM 6686 C C . GLY B 1 349 ? 32.844 -12.734 -4.68 1 67.12 349 GLY B C 1
ATOM 6687 O O . GLY B 1 349 ? 31.781 -13.344 -4.664 1 67.12 349 GLY B O 1
ATOM 6688 N N . GLY B 1 350 ? 33.719 -12.852 -5.809 1 48.59 350 GLY B N 1
ATOM 6689 C CA . GLY B 1 350 ? 33.75 -13.945 -6.762 1 48.59 350 GLY B CA 1
ATOM 6690 C C . GLY B 1 350 ? 33.688 -15.312 -6.105 1 48.59 350 GLY B C 1
ATOM 6691 O O . GLY B 1 350 ? 33.781 -15.414 -4.879 1 48.59 350 GLY B O 1
ATOM 6692 N N . ARG B 1 351 ? 33.562 -16.234 -7.082 1 40.84 351 ARG B N 1
ATOM 6693 C CA . ARG B 1 351 ? 33.406 -17.672 -6.879 1 40.84 351 ARG B CA 1
ATOM 6694 C C . ARG B 1 351 ? 34.344 -18.188 -5.789 1 40.84 351 ARG B C 1
ATOM 6696 O O . ARG B 1 351 ? 34.219 -19.328 -5.34 1 40.84 351 ARG B O 1
ATOM 6703 N N . SER B 1 352 ? 35.531 -17.422 -5.906 1 35.38 352 SER B N 1
ATOM 6704 C CA . SER B 1 352 ? 36.625 -18.25 -5.434 1 35.38 352 SER B CA 1
ATOM 6705 C C . SER B 1 352 ? 36.406 -18.672 -3.984 1 35.38 352 SER B C 1
ATOM 6707 O O . SER B 1 352 ? 36.688 -19.828 -3.621 1 35.38 352 SER B O 1
ATOM 6709 N N . ASP B 1 353 ? 36.25 -17.609 -3.146 1 35.25 353 ASP B N 1
ATOM 6710 C CA . ASP B 1 353 ? 36.625 -17.812 -1.754 1 35.25 353 ASP B CA 1
ATOM 6711 C C . ASP B 1 353 ? 35.5 -18.5 -0.971 1 35.25 353 ASP B C 1
ATOM 6713 O O . ASP B 1 353 ? 35.75 -19.172 0.031 1 35.25 353 ASP B O 1
ATOM 6717 N N . PHE B 1 354 ? 34.344 -17.984 -1.182 1 36.78 354 PHE B N 1
ATOM 6718 C CA . PHE B 1 354 ? 33.344 -18.297 -0.167 1 36.78 354 PHE B CA 1
ATOM 6719 C C . PHE B 1 354 ? 32.969 -19.781 -0.231 1 36.78 354 PHE B C 1
ATOM 6721 O O . PHE B 1 354 ? 32.781 -20.422 0.804 1 36.78 354 PHE B O 1
ATOM 6728 N N . LEU B 1 355 ? 32.625 -20.062 -1.541 1 35.03 355 LEU B N 1
ATOM 6729 C CA . LEU B 1 355 ? 32.5 -21.516 -1.634 1 35.03 355 LEU B CA 1
ATOM 6730 C C . LEU B 1 355 ? 33.844 -22.188 -1.312 1 35.03 355 LEU B C 1
ATOM 6732 O O . LEU B 1 355 ? 33.875 -23.391 -1.082 1 35.03 355 LEU B O 1
ATOM 6736 N N . ALA B 1 356 ? 34.969 -21.484 -1.704 1 32.56 356 ALA B N 1
ATOM 6737 C CA . ALA B 1 356 ? 36.312 -21.922 -1.334 1 32.56 356 ALA B CA 1
ATOM 6738 C C . ALA B 1 356 ? 36.469 -21.938 0.182 1 32.56 356 ALA B C 1
ATOM 6740 O O . ALA B 1 356 ? 37.156 -22.812 0.728 1 32.56 356 ALA B O 1
ATOM 6741 N N . GLY B 1 357 ? 36.125 -20.688 0.859 1 33.56 357 GLY B N 1
ATOM 6742 C CA . GLY B 1 357 ? 36.25 -20.766 2.307 1 33.56 357 GLY B CA 1
ATOM 6743 C C . GLY B 1 357 ? 35.219 -21.688 2.941 1 33.56 357 GLY B C 1
ATOM 6744 O O . GLY B 1 357 ? 35.375 -22.094 4.094 1 33.56 357 GLY B O 1
ATOM 6745 N N . ALA B 1 358 ? 34 -21.641 2.523 1 33.44 358 ALA B N 1
ATOM 6746 C CA . ALA B 1 358 ? 33.312 -22.828 3.029 1 33.44 358 ALA B CA 1
ATOM 6747 C C . ALA B 1 358 ? 33.969 -24.109 2.494 1 33.44 358 ALA B C 1
ATOM 6749 O O . ALA B 1 358 ? 34.25 -25.031 3.258 1 33.44 358 ALA B O 1
ATOM 6750 N N . GLY B 1 359 ? 33.75 -24.484 1.137 1 30.86 359 GLY B N 1
ATOM 6751 C CA . GLY B 1 359 ? 34.438 -25.594 0.5 1 30.86 359 GLY B CA 1
ATOM 6752 C C . GLY B 1 359 ? 35.75 -25.188 -0.129 1 30.86 359 GLY B C 1
ATOM 6753 O O . GLY B 1 359 ? 36.719 -25.938 -0.061 1 30.86 359 GLY B O 1
ATOM 6754 N N . ALA B 1 360 ? 35.875 -24.078 -1.16 1 30.47 360 ALA B N 1
ATOM 6755 C CA . ALA B 1 360 ? 37.031 -23.984 -2.064 1 30.47 360 ALA B CA 1
ATOM 6756 C C . ALA B 1 360 ? 38.188 -23.25 -1.407 1 30.47 360 ALA B C 1
ATOM 6758 O O . ALA B 1 360 ? 38.219 -22.016 -1.412 1 30.47 360 ALA B O 1
ATOM 6759 N N . ALA B 1 361 ? 38.625 -23.156 -0.345 1 32.66 361 ALA B N 1
ATOM 6760 C CA . ALA B 1 361 ? 40.031 -22.781 -0.235 1 32.66 361 ALA B CA 1
ATOM 6761 C C . ALA B 1 361 ? 40.812 -23.156 -1.504 1 32.66 361 ALA B C 1
ATOM 6763 O O . ALA B 1 361 ? 40.938 -24.328 -1.824 1 32.66 361 ALA B O 1
ATOM 6764 N N . GLY B 1 362 ? 40.625 -22.453 -2.65 1 34.75 362 GLY B N 1
ATOM 6765 C CA . GLY B 1 362 ? 41.438 -22.688 -3.846 1 34.75 362 GLY B CA 1
ATOM 6766 C C . GLY B 1 362 ? 42.781 -23.297 -3.549 1 34.75 362 GLY B C 1
ATOM 6767 O O . GLY B 1 362 ? 43.5 -23.719 -4.465 1 34.75 362 GLY B O 1
ATOM 6768 N N . LYS B 1 363 ? 43.688 -22.438 -2.814 1 36.81 363 LYS B N 1
ATOM 6769 C CA . LYS B 1 363 ? 45 -23.094 -2.701 1 36.81 363 LYS B CA 1
ATOM 6770 C C . LYS B 1 363 ? 44.812 -24.531 -2.191 1 36.81 363 LYS B C 1
ATOM 6772 O O . LYS B 1 363 ? 44.156 -24.766 -1.186 1 36.81 363 LYS B O 1
ATOM 6777 N N . ARG B 1 364 ? 44.75 -25.406 -3.104 1 41.97 364 ARG B N 1
ATOM 6778 C CA . ARG B 1 364 ? 45.031 -26.797 -2.777 1 41.97 364 ARG B CA 1
ATOM 6779 C C . ARG B 1 364 ? 45.781 -26.906 -1.443 1 41.97 364 ARG B C 1
ATOM 6781 O O . ARG B 1 364 ? 47 -26.703 -1.377 1 41.97 364 ARG B O 1
ATOM 6788 N N . THR B 1 365 ? 45.312 -26.297 -0.518 1 49.19 365 THR B N 1
ATOM 6789 C CA . THR B 1 365 ? 46.094 -26.391 0.712 1 49.19 365 THR B CA 1
ATOM 6790 C C . THR B 1 365 ? 46.125 -27.844 1.213 1 49.19 365 THR B C 1
ATOM 6792 O O . THR B 1 365 ? 45.094 -28.391 1.637 1 49.19 365 THR B O 1
ATOM 6795 N N . GLU B 1 366 ? 46.688 -28.453 0.48 1 63.88 366 GLU B N 1
ATOM 6796 C CA . GLU B 1 366 ? 47.062 -29.75 1.057 1 63.88 366 GLU B CA 1
ATOM 6797 C C . GLU B 1 366 ? 47.969 -29.578 2.264 1 63.88 366 GLU B C 1
ATOM 6799 O O . GLU B 1 366 ? 49.062 -29 2.15 1 63.88 366 GLU B O 1
ATOM 6804 N N . GLN B 1 367 ? 47.375 -29.672 3.354 1 78.19 367 GLN B N 1
ATOM 6805 C CA . GLN B 1 367 ? 48.188 -29.625 4.562 1 78.19 367 GLN B CA 1
ATOM 6806 C C . GLN B 1 367 ? 48.219 -30.969 5.258 1 78.19 367 GLN B C 1
ATOM 6808 O O . GLN B 1 367 ? 47.188 -31.562 5.539 1 78.19 367 GLN B O 1
ATOM 6813 N N . VAL B 1 368 ? 49.406 -31.406 5.383 1 84 368 VAL B N 1
ATOM 6814 C CA . VAL B 1 368 ? 49.562 -32.625 6.137 1 84 368 VAL B CA 1
ATOM 6815 C C . VAL B 1 368 ? 49.375 -32.375 7.629 1 84 368 VAL B C 1
ATOM 6817 O O . VAL B 1 368 ? 49.906 -31.391 8.164 1 84 368 VAL B O 1
ATOM 6820 N N . LEU B 1 369 ? 48.531 -33.125 8.133 1 86.5 369 LEU B N 1
ATOM 6821 C CA . LEU B 1 369 ? 48.344 -32.969 9.57 1 86.5 369 LEU B CA 1
ATOM 6822 C C . LEU B 1 369 ? 49.531 -33.562 10.32 1 86.5 369 LEU B C 1
ATOM 6824 O O . LEU B 1 369 ? 50.094 -34.562 9.906 1 86.5 369 LEU B O 1
ATOM 6828 N N . SER B 1 370 ? 49.906 -32.75 11.359 1 85.75 370 SER B N 1
ATOM 6829 C CA . SER B 1 370 ? 50.969 -33.25 12.242 1 85.75 370 SER B CA 1
ATOM 6830 C C . SER B 1 370 ? 50.406 -33.75 13.57 1 85.75 370 SER B C 1
ATOM 6832 O O . SER B 1 370 ? 49.438 -33.156 14.102 1 85.75 370 SER B O 1
ATOM 6834 N N . TRP B 1 371 ? 51.062 -34.812 13.961 1 84 371 TRP B N 1
ATOM 6835 C CA . TRP B 1 371 ? 50.656 -35.406 15.227 1 84 371 TRP B CA 1
ATOM 6836 C C . TRP B 1 371 ? 50.844 -34.438 16.391 1 84 371 TRP B C 1
ATOM 6838 O O . TRP B 1 371 ? 51.875 -33.781 16.484 1 84 371 TRP B O 1
ATOM 6848 N N . GLN B 1 372 ? 49.781 -34.344 17.188 1 88.25 372 GLN B N 1
ATOM 6849 C CA . GLN B 1 372 ? 49.75 -33.562 18.406 1 88.25 372 GLN B CA 1
ATOM 6850 C C . GLN B 1 372 ? 49.938 -32.062 18.109 1 88.25 372 GLN B C 1
ATOM 6852 O O . GLN B 1 372 ? 50.625 -31.375 18.859 1 88.25 372 GLN B O 1
ATOM 6857 N N . ASP B 1 373 ? 49.375 -31.609 16.969 1 86.5 373 ASP B N 1
ATOM 6858 C CA . ASP B 1 373 ? 49.5 -30.203 16.562 1 86.5 373 ASP B CA 1
ATOM 6859 C C . ASP B 1 373 ? 48.25 -29.75 15.812 1 86.5 373 ASP B C 1
ATOM 6861 O O . ASP B 1 373 ? 47.531 -30.578 15.258 1 86.5 373 ASP B O 1
ATOM 6865 N N . TRP B 1 374 ? 48.062 -28.422 15.93 1 88.12 374 TRP B N 1
ATOM 6866 C CA . TRP B 1 374 ? 47 -27.781 15.125 1 88.12 374 TRP B CA 1
ATOM 6867 C C . TRP B 1 374 ? 47.594 -27.266 13.812 1 88.12 374 TRP B C 1
ATOM 6869 O O . TRP B 1 374 ? 48.688 -26.734 13.773 1 88.12 374 TRP B O 1
ATOM 6879 N N . VAL B 1 375 ? 46.906 -27.578 12.805 1 83.88 375 VAL B N 1
ATOM 6880 C CA . VAL B 1 375 ? 47.281 -27.047 11.492 1 83.88 375 VAL B CA 1
ATOM 6881 C C . VAL B 1 375 ? 46.188 -26.094 10.992 1 83.88 375 VAL B C 1
ATOM 6883 O O . VAL B 1 375 ? 45.031 -26.469 10.914 1 83.88 375 VAL B O 1
ATOM 6886 N N . ALA B 1 376 ? 46.594 -24.953 10.758 1 78.44 376 ALA B N 1
ATOM 6887 C CA . ALA B 1 376 ? 45.656 -23.953 10.242 1 78.44 376 ALA B CA 1
ATOM 6888 C C . ALA B 1 376 ? 45.406 -24.156 8.75 1 78.44 376 ALA B C 1
ATOM 6890 O O . ALA B 1 376 ? 46.375 -24.359 7.98 1 78.44 376 ALA B O 1
ATOM 6891 N N . VAL B 1 377 ? 44.25 -24.438 8.5 1 70 377 VAL B N 1
ATOM 6892 C CA . VAL B 1 377 ? 43.844 -24.5 7.094 1 70 377 VAL B CA 1
ATOM 6893 C C . VAL B 1 377 ? 42.969 -23.312 6.738 1 70 377 VAL B C 1
ATOM 6895 O O . VAL B 1 377 ? 41.844 -23.203 7.207 1 70 377 VAL B O 1
ATOM 6898 N N . GLY B 1 378 ? 43.469 -22.438 6.02 1 61.81 378 GLY B N 1
ATOM 6899 C CA . GLY B 1 378 ? 42.812 -21.172 5.758 1 61.81 378 GLY B CA 1
ATOM 6900 C C . GLY B 1 378 ? 42.844 -20.234 6.941 1 61.81 378 GLY B C 1
ATOM 6901 O O . GLY B 1 378 ? 43.656 -20.406 7.855 1 61.81 378 GLY B O 1
ATOM 6902 N N . ASP B 1 379 ? 41.969 -19.094 7.074 1 57.66 379 ASP B N 1
ATOM 6903 C CA . ASP B 1 379 ? 42.062 -18.047 8.078 1 57.66 379 ASP B CA 1
ATOM 6904 C C . ASP B 1 379 ? 41.188 -18.344 9.281 1 57.66 379 ASP B C 1
ATOM 6906 O O . ASP B 1 379 ? 41.281 -17.703 10.328 1 57.66 379 ASP B O 1
ATOM 6910 N N . ARG B 1 380 ? 40.406 -19.484 9.203 1 60.72 380 ARG B N 1
ATOM 6911 C CA . ARG B 1 380 ? 39.406 -19.547 10.25 1 60.72 380 ARG B CA 1
ATOM 6912 C C . ARG B 1 380 ? 39.25 -20.969 10.797 1 60.72 380 ARG B C 1
ATOM 6914 O O . ARG B 1 380 ? 38.531 -21.188 11.773 1 60.72 380 ARG B O 1
ATOM 6921 N N . VAL B 1 381 ? 39.906 -21.812 10.133 1 71 381 VAL B N 1
ATOM 6922 C CA . VAL B 1 381 ? 39.656 -23.188 10.57 1 71 381 VAL B CA 1
ATOM 6923 C C . VAL B 1 381 ? 41 -23.875 10.875 1 71 381 VAL B C 1
ATOM 6925 O O . VAL B 1 381 ? 41.969 -23.703 10.141 1 71 381 VAL B O 1
ATOM 6928 N N . LYS B 1 382 ? 41.031 -24.484 11.992 1 81.56 382 LYS B N 1
ATOM 6929 C CA . LYS B 1 382 ? 42.188 -25.297 12.359 1 81.56 382 LYS B CA 1
ATOM 6930 C C . LYS B 1 382 ? 41.812 -26.766 12.531 1 81.56 382 LYS B C 1
ATOM 6932 O O . LYS B 1 382 ? 40.719 -27.078 13.031 1 81.56 382 LYS B O 1
ATOM 6937 N N . PHE B 1 383 ? 42.688 -27.516 11.953 1 85.75 383 PHE B N 1
ATOM 6938 C CA . PHE B 1 383 ? 42.531 -28.953 12.148 1 85.75 383 PHE B CA 1
ATOM 6939 C C . PHE B 1 383 ? 43.594 -29.5 13.078 1 85.75 383 PHE B C 1
ATOM 6941 O O . PHE B 1 383 ? 44.75 -29.109 12.977 1 85.75 383 PHE B O 1
ATOM 6948 N N . GLY B 1 384 ? 43.156 -30.266 14.023 1 88.31 384 GLY B N 1
ATOM 6949 C CA . GLY B 1 384 ? 44.094 -30.844 14.977 1 88.31 384 GLY B CA 1
ATOM 6950 C C . GLY B 1 384 ? 44 -32.344 15.078 1 88.31 384 GLY B C 1
ATOM 6951 O O . GLY B 1 384 ? 42.906 -32.906 14.891 1 88.31 384 GLY B O 1
ATOM 6952 N N . TRP B 1 385 ? 45.188 -32.938 15.305 1 88.62 385 TRP B N 1
ATOM 6953 C CA . TRP B 1 385 ? 45.312 -34.375 15.453 1 88.62 385 TRP B CA 1
ATOM 6954 C C . TRP B 1 385 ? 45.969 -34.719 16.781 1 88.62 385 TRP B C 1
ATOM 6956 O O . TRP B 1 385 ? 47.156 -34.438 16.984 1 88.62 385 TRP B O 1
ATOM 6966 N N . PHE B 1 386 ? 45.062 -35.375 17.641 1 89.75 386 PHE B N 1
ATOM 6967 C CA . PHE B 1 386 ? 45.562 -35.562 19.016 1 89.75 386 PHE B CA 1
ATOM 6968 C C . PHE B 1 386 ? 45.188 -36.938 19.531 1 89.75 386 PHE B C 1
ATOM 6970 O O . PHE B 1 386 ? 44.281 -37.594 18.984 1 89.75 386 PHE B O 1
ATOM 6977 N N . ASP B 1 387 ? 45.906 -37.312 20.625 1 88.38 387 ASP B N 1
ATOM 6978 C CA . ASP B 1 387 ? 45.531 -38.531 21.328 1 88.38 387 ASP B CA 1
ATOM 6979 C C . ASP B 1 387 ? 44.188 -38.344 22.078 1 88.38 387 ASP B C 1
ATOM 6981 O O . ASP B 1 387 ? 43.688 -37.219 22.188 1 88.38 387 ASP B O 1
ATOM 6985 N N . GLU B 1 388 ? 43.656 -39.375 22.469 1 86.19 388 GLU B N 1
ATOM 6986 C CA . GLU B 1 388 ? 42.312 -39.375 23.047 1 86.19 388 GLU B CA 1
ATOM 6987 C C . GLU B 1 388 ? 42.25 -38.438 24.234 1 86.19 388 GLU B C 1
ATOM 6989 O O . GLU B 1 388 ? 41.25 -37.688 24.391 1 86.19 388 GLU B O 1
ATOM 6994 N N . ASP B 1 389 ? 43.188 -38.469 25.047 1 85.12 389 ASP B N 1
ATOM 6995 C CA . ASP B 1 389 ? 43.188 -37.625 26.25 1 85.12 389 ASP B CA 1
ATOM 6996 C C . ASP B 1 389 ? 43.188 -36.156 25.891 1 85.12 389 ASP B C 1
ATOM 6998 O O . ASP B 1 389 ? 42.375 -35.375 26.422 1 85.12 389 ASP B O 1
ATOM 7002 N N . GLN B 1 390 ? 44.031 -35.75 25.062 1 87 390 GLN B N 1
ATOM 7003 C CA . GLN B 1 390 ? 44.125 -34.344 24.672 1 87 390 GLN B CA 1
ATOM 7004 C C . GLN B 1 390 ? 42.906 -33.906 23.844 1 87 390 GLN B C 1
ATOM 7006 O O . GLN B 1 390 ? 42.438 -32.781 23.969 1 87 390 GLN B O 1
ATOM 7011 N N . ALA B 1 391 ? 42.5 -34.781 23.031 1 87.88 391 ALA B N 1
ATOM 7012 C CA . ALA B 1 391 ? 41.344 -34.5 22.188 1 87.88 391 ALA B CA 1
ATOM 7013 C C . ALA B 1 391 ? 40.094 -34.188 23.047 1 87.88 391 ALA B C 1
ATOM 7015 O O . ALA B 1 391 ? 39.312 -33.281 22.734 1 87.88 391 ALA B O 1
ATOM 7016 N N . ASP B 1 392 ? 39.938 -34.969 24.047 1 85.19 392 ASP B N 1
ATOM 7017 C CA . ASP B 1 392 ? 38.812 -34.781 24.922 1 85.19 392 ASP B CA 1
ATOM 7018 C C . ASP B 1 392 ? 38.812 -33.375 25.547 1 85.19 392 ASP B C 1
ATOM 7020 O O . ASP B 1 392 ? 37.75 -32.781 25.719 1 85.19 392 ASP B O 1
ATOM 7024 N N . VAL B 1 393 ? 39.938 -32.906 25.859 1 83.5 393 VAL B N 1
ATOM 7025 C CA . VAL B 1 393 ? 40.062 -31.578 26.406 1 83.5 393 VAL B CA 1
ATOM 7026 C C . VAL B 1 393 ? 39.594 -30.547 25.375 1 83.5 393 VAL B C 1
ATOM 7028 O O . VAL B 1 393 ? 38.844 -29.625 25.703 1 83.5 393 VAL B O 1
ATOM 7031 N N . TYR B 1 394 ? 39.969 -30.688 24.203 1 83.81 394 TYR B N 1
ATOM 7032 C CA . TYR B 1 394 ? 39.625 -29.719 23.172 1 83.81 394 TYR B CA 1
ATOM 7033 C C . TYR B 1 394 ? 38.156 -29.812 22.812 1 83.81 394 TYR B C 1
ATOM 7035 O O . TYR B 1 394 ? 37.531 -28.812 22.484 1 83.81 394 TYR B O 1
ATOM 7043 N N . LEU B 1 395 ? 37.688 -30.969 22.891 1 82.12 395 LEU B N 1
ATOM 7044 C CA . LEU B 1 395 ? 36.25 -31.141 22.672 1 82.12 395 LEU B CA 1
ATOM 7045 C C . LEU B 1 395 ? 35.469 -30.391 23.719 1 82.12 395 LEU B C 1
ATOM 7047 O O . LEU B 1 395 ? 34.438 -29.766 23.406 1 82.12 395 LEU B O 1
ATOM 7051 N N . ASP B 1 396 ? 35.938 -30.438 24.797 1 75.75 396 ASP B N 1
ATOM 7052 C CA . ASP B 1 396 ? 35.281 -29.703 25.891 1 75.75 396 ASP B CA 1
ATOM 7053 C C . ASP B 1 396 ? 35.406 -28.188 25.688 1 75.75 396 ASP B C 1
ATOM 7055 O O . ASP B 1 396 ? 34.594 -27.422 26.188 1 75.75 396 ASP B O 1
ATOM 7059 N N . GLN B 1 397 ? 36.344 -27.875 24.922 1 74.19 397 GLN B N 1
ATOM 7060 C CA . GLN B 1 397 ? 36.594 -26.453 24.688 1 74.19 397 GLN B CA 1
ATOM 7061 C C . GLN B 1 397 ? 35.844 -25.984 23.422 1 74.19 397 GLN B C 1
ATOM 7063 O O . GLN B 1 397 ? 36.031 -24.859 22.984 1 74.19 397 GLN B O 1
ATOM 7068 N N . GLY B 1 398 ? 35.156 -26.844 22.719 1 75.25 398 GLY B N 1
ATOM 7069 C CA . GLY B 1 398 ? 34.312 -26.422 21.609 1 75.25 398 GLY B CA 1
ATOM 7070 C C . GLY B 1 398 ? 34.781 -26.953 20.266 1 75.25 398 GLY B C 1
ATOM 7071 O O . GLY B 1 398 ? 34.188 -26.641 19.234 1 75.25 398 GLY B O 1
ATOM 7072 N N . ALA B 1 399 ? 35.812 -27.641 20.344 1 78.94 399 ALA B N 1
ATOM 7073 C CA . ALA B 1 399 ? 36.25 -28.25 19.078 1 78.94 399 ALA B CA 1
ATOM 7074 C C . ALA B 1 399 ? 35.281 -29.359 18.656 1 78.94 399 ALA B C 1
ATOM 7076 O O . ALA B 1 399 ? 34.562 -29.906 19.469 1 78.94 399 ALA B O 1
ATOM 7077 N N . VAL B 1 400 ? 35.281 -29.656 17.297 1 81.25 400 VAL B N 1
ATOM 7078 C CA . VAL B 1 400 ? 34.375 -30.672 16.766 1 81.25 400 VAL B CA 1
ATOM 7079 C C . VAL B 1 400 ? 35.156 -31.859 16.25 1 81.25 400 VAL B C 1
ATOM 7081 O O . VAL B 1 400 ? 36.188 -31.703 15.625 1 81.25 400 VAL B O 1
ATOM 7084 N N . LEU B 1 401 ? 34.594 -33.062 16.578 1 85.44 401 LEU B N 1
ATOM 7085 C CA . LEU B 1 401 ? 35.219 -34.312 16.109 1 85.44 401 LEU B CA 1
ATOM 7086 C C . LEU B 1 401 ? 35 -34.5 14.617 1 85.44 401 LEU B C 1
ATOM 7088 O O . LEU B 1 401 ? 33.875 -34.438 14.141 1 85.44 401 LEU B O 1
ATOM 7092 N N . LEU B 1 402 ? 36.062 -34.688 13.922 1 85.81 402 LEU B N 1
ATOM 7093 C CA . LEU B 1 402 ? 35.969 -34.906 12.477 1 85.81 402 LEU B CA 1
ATOM 7094 C C . LEU B 1 402 ? 36.25 -36.344 12.109 1 85.81 402 LEU B C 1
ATOM 7096 O O . LEU B 1 402 ? 35.719 -36.875 11.125 1 85.81 402 LEU B O 1
ATOM 7100 N N . ALA B 1 403 ? 37.188 -36.938 12.898 1 86.94 403 ALA B N 1
ATOM 7101 C CA . ALA B 1 403 ? 37.5 -38.344 12.602 1 86.94 403 ALA B CA 1
ATOM 7102 C C . ALA B 1 403 ? 38.188 -39 13.781 1 86.94 403 ALA B C 1
ATOM 7104 O O . ALA B 1 403 ? 38.812 -38.312 14.602 1 86.94 403 ALA B O 1
ATOM 7105 N N . GLU B 1 404 ? 38.031 -40.312 13.805 1 87.06 404 GLU B N 1
ATOM 7106 C CA . GLU B 1 404 ? 38.844 -41.125 14.664 1 87.06 404 GLU B CA 1
ATOM 7107 C C . GLU B 1 404 ? 39.812 -42 13.844 1 87.06 404 GLU B C 1
ATOM 7109 O O . GLU B 1 404 ? 39.344 -42.906 13.109 1 87.06 404 GLU B O 1
ATOM 7114 N N . VAL B 1 405 ? 41.062 -41.594 13.938 1 82.56 405 VAL B N 1
ATOM 7115 C CA . VAL B 1 405 ? 42.031 -42.281 13.117 1 82.56 405 VAL B CA 1
ATOM 7116 C C . VAL B 1 405 ? 43.344 -42.406 13.883 1 82.56 405 VAL B C 1
ATOM 7118 O O . VAL B 1 405 ? 43.75 -41.5 14.586 1 82.56 405 VAL B O 1
ATOM 7121 N N . GLY B 1 406 ? 43.938 -43.625 13.766 1 78.25 406 GLY B N 1
ATOM 7122 C CA . GLY B 1 406 ? 45.188 -43.875 14.469 1 78.25 406 GLY B CA 1
ATOM 7123 C C . GLY B 1 406 ? 46.344 -43.031 13.977 1 78.25 406 GLY B C 1
ATOM 7124 O O . GLY B 1 406 ? 46.25 -42.438 12.898 1 78.25 406 GLY B O 1
ATOM 7125 N N . ALA B 1 407 ? 47.469 -42.938 14.742 1 74.56 407 ALA B N 1
ATOM 7126 C CA . ALA B 1 407 ? 48.594 -42.094 14.469 1 74.56 407 ALA B CA 1
ATOM 7127 C C . ALA B 1 407 ? 49.469 -42.688 13.359 1 74.56 407 ALA B C 1
ATOM 7129 O O . ALA B 1 407 ? 50.375 -42.031 12.852 1 74.56 407 ALA B O 1
ATOM 7130 N N . GLU B 1 408 ? 49.094 -43.844 12.938 1 77.56 408 GLU B N 1
ATOM 7131 C CA . GLU B 1 408 ? 49.969 -44.531 11.977 1 77.56 408 GLU B CA 1
ATOM 7132 C C . GLU B 1 408 ? 49.625 -44.125 10.547 1 77.56 408 GLU B C 1
ATOM 7134 O O . GLU B 1 408 ? 50.312 -44.531 9.602 1 77.56 408 GLU B O 1
ATOM 7139 N N . VAL B 1 409 ? 48.594 -43.344 10.422 1 78.5 409 VAL B N 1
ATOM 7140 C CA . VAL B 1 409 ? 48.156 -42.969 9.086 1 78.5 409 VAL B CA 1
ATOM 7141 C C . VAL B 1 409 ? 48.594 -41.531 8.781 1 78.5 409 VAL B C 1
ATOM 7143 O O . VAL B 1 409 ? 48.781 -40.719 9.703 1 78.5 409 VAL B O 1
ATOM 7146 N N . SER B 1 410 ? 49 -41.344 7.578 1 85.38 410 SER B N 1
ATOM 7147 C CA . SER B 1 410 ? 49.25 -39.969 7.152 1 85.38 410 SER B CA 1
ATOM 7148 C C . SER B 1 410 ? 47.969 -39.312 6.664 1 85.38 410 SER B C 1
ATOM 7150 O O . SER B 1 410 ? 47.312 -39.781 5.742 1 85.38 410 SER B O 1
ATOM 7152 N N . LEU B 1 411 ? 47.656 -38.25 7.398 1 88 411 LEU B N 1
ATOM 7153 C CA . LEU B 1 411 ? 46.406 -37.562 7.074 1 88 411 LEU B CA 1
ATOM 7154 C C . LEU B 1 411 ? 46.656 -36.219 6.438 1 88 411 LEU B C 1
ATOM 7156 O O . LEU B 1 411 ? 47.594 -35.5 6.844 1 88 411 LEU B O 1
ATOM 7160 N N . THR B 1 412 ? 45.875 -35.938 5.434 1 88.69 412 THR B N 1
ATOM 7161 C CA . THR B 1 412 ? 45.969 -34.656 4.746 1 88.69 412 THR B CA 1
ATOM 7162 C C . THR B 1 412 ? 44.594 -34 4.672 1 88.69 412 THR B C 1
ATOM 7164 O O . THR B 1 412 ? 43.594 -34.688 4.453 1 88.69 412 THR B O 1
ATOM 7167 N N . VAL B 1 413 ? 44.594 -32.75 5.016 1 86.94 413 VAL B N 1
ATOM 7168 C CA . VAL B 1 413 ? 43.375 -31.969 4.773 1 86.94 413 VAL B CA 1
ATOM 7169 C C . VAL B 1 413 ? 43.5 -31.266 3.426 1 86.94 413 VAL B C 1
ATOM 7171 O O . VAL B 1 413 ? 44.469 -30.547 3.17 1 86.94 413 VAL B O 1
ATOM 7174 N N . ARG B 1 414 ? 42.531 -31.562 2.605 1 84 414 ARG B N 1
ATOM 7175 C CA . ARG B 1 414 ? 42.531 -31.016 1.25 1 84 414 ARG B CA 1
ATOM 7176 C C . ARG B 1 414 ? 41.125 -30.938 0.691 1 84 414 ARG B C 1
ATOM 7178 O O . ARG B 1 414 ? 40.156 -31.312 1.368 1 84 414 ARG B O 1
ATOM 7185 N N . ASN B 1 415 ? 41.125 -30.406 -0.53 1 82.12 415 ASN B N 1
ATOM 7186 C CA . ASN B 1 415 ? 39.844 -30.5 -1.261 1 82.12 415 ASN B CA 1
ATOM 7187 C C . ASN B 1 415 ? 39.719 -31.859 -1.951 1 82.12 415 ASN B C 1
ATOM 7189 O O . ASN B 1 415 ? 40.656 -32.625 -2.027 1 82.12 415 ASN B O 1
ATOM 7193 N N . ARG B 1 416 ? 38.5 -32.031 -2.416 1 82.5 416 ARG B N 1
ATOM 7194 C CA . ARG B 1 416 ? 38.219 -33.375 -2.953 1 82.5 416 ARG B CA 1
ATOM 7195 C C . ARG B 1 416 ? 39 -33.625 -4.23 1 82.5 416 ARG B C 1
ATOM 7197 O O . ARG B 1 416 ? 39.25 -32.719 -5.016 1 82.5 416 ARG B O 1
ATOM 7204 N N . LEU B 1 417 ? 39.562 -34.844 -4.391 1 83.69 417 LEU B N 1
ATOM 7205 C CA . LEU B 1 417 ? 40.281 -35.312 -5.574 1 83.69 417 LEU B CA 1
ATOM 7206 C C . LEU B 1 417 ? 39.531 -36.469 -6.227 1 83.69 417 LEU B C 1
ATOM 7208 O O . LEU B 1 417 ? 38.812 -37.219 -5.551 1 83.69 417 LEU B O 1
ATOM 7212 N N . PRO B 1 418 ? 39.75 -36.406 -7.57 1 84.12 418 PRO B N 1
ATOM 7213 C CA . PRO B 1 418 ? 39.188 -37.594 -8.203 1 84.12 418 PRO B CA 1
ATOM 7214 C C . PRO B 1 418 ? 39.719 -38.906 -7.602 1 84.12 418 PRO B C 1
ATOM 7216 O O . PRO B 1 418 ? 40.938 -39.031 -7.395 1 84.12 418 PRO B O 1
ATOM 7219 N N . GLY B 1 419 ? 38.875 -39.844 -7.172 1 86.19 419 GLY B N 1
ATOM 7220 C CA . GLY B 1 419 ? 39.281 -41.125 -6.629 1 86.19 419 GLY B CA 1
ATOM 7221 C C . GLY B 1 419 ? 39.031 -41.25 -5.137 1 86.19 419 GLY B C 1
ATOM 7222 O O . GLY B 1 419 ? 39.188 -42.312 -4.562 1 86.19 419 GLY B O 1
ATOM 7223 N N . ASP B 1 420 ? 38.75 -40.062 -4.539 1 89.38 420 ASP B N 1
ATOM 7224 C CA . ASP B 1 420 ? 38.406 -40.094 -3.115 1 89.38 420 ASP B CA 1
ATOM 7225 C C . ASP B 1 420 ? 37.25 -41.062 -2.84 1 89.38 420 ASP B C 1
ATOM 7227 O O . ASP B 1 420 ? 36.312 -41.125 -3.623 1 89.38 420 ASP B O 1
ATOM 7231 N N . PHE B 1 421 ? 37.406 -41.875 -1.705 1 91.56 421 PHE B N 1
ATOM 7232 C CA . PHE B 1 421 ? 36.344 -42.781 -1.364 1 91.56 421 PHE B CA 1
ATOM 7233 C C . PHE B 1 421 ? 36.094 -42.844 0.143 1 91.56 421 PHE B C 1
ATOM 7235 O O . PHE B 1 421 ? 37 -42.5 0.917 1 91.56 421 PHE B O 1
ATOM 7242 N N . ILE B 1 422 ? 34.844 -43.125 0.534 1 87.75 422 ILE B N 1
ATOM 7243 C CA . ILE B 1 422 ? 34.469 -43.312 1.93 1 87.75 422 ILE B CA 1
ATOM 7244 C C . ILE B 1 422 ? 34.125 -44.781 2.199 1 87.75 422 ILE B C 1
ATOM 7246 O O . ILE B 1 422 ? 33.625 -45.469 1.321 1 87.75 422 ILE B O 1
ATOM 7250 N N . ARG B 1 423 ? 34.5 -45.156 3.324 1 83.12 423 ARG B N 1
ATOM 7251 C CA . ARG B 1 423 ? 34.156 -46.5 3.742 1 83.12 423 ARG B CA 1
ATOM 7252 C C . ARG B 1 423 ? 32.844 -46.531 4.516 1 83.12 423 ARG B C 1
ATOM 7254 O O . ARG B 1 423 ? 32.719 -45.875 5.559 1 83.12 423 ARG B O 1
ATOM 7261 N N . LEU B 1 424 ? 31.875 -47.188 4.047 1 78 424 LEU B N 1
ATOM 7262 C CA . LEU B 1 424 ? 30.578 -47.281 4.684 1 78 424 LEU B CA 1
ATOM 7263 C C . LEU B 1 424 ? 30.609 -48.25 5.875 1 78 424 LEU B C 1
ATOM 7265 O O . LEU B 1 424 ? 31.562 -49 6.043 1 78 424 LEU B O 1
ATOM 7269 N N . SER B 1 425 ? 29.5 -48.062 6.699 1 73.75 425 SER B N 1
ATOM 7270 C CA . SER B 1 425 ? 29.422 -48.875 7.906 1 73.75 425 SER B CA 1
ATOM 7271 C C . SER B 1 425 ? 29.453 -50.375 7.566 1 73.75 425 SER B C 1
ATOM 7273 O O . SER B 1 425 ? 29.922 -51.188 8.375 1 73.75 425 SER B O 1
ATOM 7275 N N . ASN B 1 426 ? 29.047 -50.688 6.363 1 72.69 426 ASN B N 1
ATOM 7276 C CA . ASN B 1 426 ? 29.016 -52.094 5.953 1 72.69 426 ASN B CA 1
ATOM 7277 C C . ASN B 1 426 ? 30.359 -52.531 5.363 1 72.69 426 ASN B C 1
ATOM 7279 O O . ASN B 1 426 ? 30.516 -53.656 4.914 1 72.69 426 ASN B O 1
ATOM 7283 N N . GLY B 1 427 ? 31.328 -51.688 5.359 1 75.81 427 GLY B N 1
ATOM 7284 C CA . GLY B 1 427 ? 32.688 -52 4.91 1 75.81 427 GLY B CA 1
ATOM 7285 C C . GLY B 1 427 ? 32.906 -51.719 3.438 1 75.81 427 GLY B C 1
ATOM 7286 O O . GLY B 1 427 ? 34.031 -51.781 2.953 1 75.81 427 GLY B O 1
ATOM 7287 N N . HIS B 1 428 ? 31.922 -51.406 2.672 1 81.75 428 HIS B N 1
ATOM 7288 C CA . HIS B 1 428 ? 32.031 -51.156 1.242 1 81.75 428 HIS B CA 1
ATOM 7289 C C . HIS B 1 428 ? 32.562 -49.75 0.981 1 81.75 428 HIS B C 1
ATOM 7291 O O . HIS B 1 428 ? 32.312 -48.812 1.776 1 81.75 428 HIS B O 1
ATOM 7297 N N . ARG B 1 429 ? 33.344 -49.656 -0.108 1 85.56 429 ARG B N 1
ATOM 7298 C CA . ARG B 1 429 ? 33.906 -48.375 -0.524 1 85.56 429 ARG B CA 1
ATOM 7299 C C . ARG B 1 429 ? 32.969 -47.656 -1.472 1 85.56 429 ARG B C 1
ATOM 7301 O O . ARG B 1 429 ? 32.375 -48.25 -2.377 1 85.56 429 ARG B O 1
ATOM 7308 N N . GLN B 1 430 ? 32.688 -46.406 -1.168 1 88.75 430 GLN B N 1
ATOM 7309 C CA . GLN B 1 430 ? 31.891 -45.562 -2.039 1 88.75 430 GLN B CA 1
ATOM 7310 C C . GLN B 1 430 ? 32.688 -44.312 -2.465 1 88.75 430 GLN B C 1
ATOM 7312 O O . GLN B 1 430 ? 33.344 -43.688 -1.645 1 88.75 430 GLN B O 1
ATOM 7317 N N . LYS B 1 431 ? 32.562 -44.062 -3.744 1 90.44 431 LYS B N 1
ATOM 7318 C CA . LYS B 1 431 ? 33.219 -42.844 -4.23 1 90.44 431 LYS B CA 1
ATOM 7319 C C . LYS B 1 431 ? 32.656 -41.625 -3.535 1 90.44 431 LYS B C 1
ATOM 7321 O O . LYS B 1 431 ? 31.438 -41.531 -3.299 1 90.44 431 LYS B O 1
ATOM 7326 N N . LEU B 1 432 ? 33.562 -40.719 -3.188 1 90.25 432 LEU B N 1
ATOM 7327 C CA . LEU B 1 432 ? 33.156 -39.5 -2.477 1 90.25 432 LEU B CA 1
ATOM 7328 C C . LEU B 1 432 ? 32.125 -38.719 -3.275 1 90.25 432 LEU B C 1
ATOM 7330 O O . LEU B 1 432 ? 31.125 -38.281 -2.719 1 90.25 432 LEU B O 1
ATOM 7334 N N . ASN B 1 433 ? 32.344 -38.688 -4.543 1 86.38 433 ASN B N 1
ATOM 7335 C CA . ASN B 1 433 ? 31.391 -37.969 -5.387 1 86.38 433 ASN B CA 1
ATOM 7336 C C . ASN B 1 433 ? 29.984 -38.562 -5.289 1 86.38 433 ASN B C 1
ATOM 7338 O O . ASN B 1 433 ? 29 -37.812 -5.191 1 86.38 433 ASN B O 1
ATOM 7342 N N . ARG B 1 434 ? 29.922 -39.812 -5.281 1 85 434 ARG B N 1
ATOM 7343 C CA . ARG B 1 434 ? 28.641 -40.5 -5.145 1 85 434 ARG B CA 1
ATOM 7344 C C . ARG B 1 434 ? 28.047 -40.25 -3.768 1 85 434 ARG B C 1
ATOM 7346 O O . ARG B 1 434 ? 26.828 -40.031 -3.643 1 85 434 ARG B O 1
ATOM 7353 N N . PHE B 1 435 ? 28.844 -40.25 -2.76 1 84.62 435 PHE B N 1
ATOM 7354 C CA . PHE B 1 435 ? 28.391 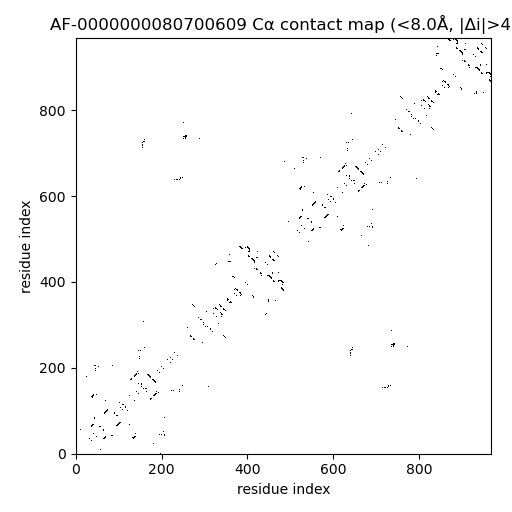-39.969 -1.4 1 84.62 435 PHE B CA 1
ATOM 7355 C C . PHE B 1 435 ? 27.797 -38.562 -1.306 1 84.62 435 PHE B C 1
ATOM 7357 O O . PHE B 1 435 ? 26.719 -38.375 -0.736 1 84.62 435 PHE B O 1
ATOM 7364 N N . LEU B 1 436 ? 28.484 -37.719 -1.88 1 82.94 436 LEU B N 1
ATOM 7365 C CA . LEU B 1 436 ? 28.047 -36.312 -1.806 1 82.94 436 LEU B CA 1
ATOM 7366 C C . LEU B 1 436 ? 26.734 -36.125 -2.561 1 82.94 436 LEU B C 1
ATOM 7368 O O . LEU B 1 436 ? 25.859 -35.375 -2.115 1 82.94 436 LEU B O 1
ATOM 7372 N N . ILE B 1 437 ? 26.594 -36.781 -3.584 1 79.38 437 ILE B N 1
ATOM 7373 C CA . ILE B 1 437 ? 25.344 -36.75 -4.34 1 79.38 437 ILE B CA 1
ATOM 7374 C C . ILE B 1 437 ? 24.234 -37.375 -3.506 1 79.38 437 ILE B C 1
ATOM 7376 O O . ILE B 1 437 ? 23.141 -36.812 -3.416 1 79.38 437 ILE B O 1
ATOM 7380 N N . ASN B 1 438 ? 24.625 -38.531 -2.826 1 77.31 438 ASN B N 1
ATOM 7381 C CA . ASN B 1 438 ? 23.656 -39.219 -1.992 1 77.31 438 ASN B CA 1
ATOM 7382 C C . ASN B 1 438 ? 23.234 -38.375 -0.796 1 77.31 438 ASN B C 1
ATOM 7384 O O . ASN B 1 438 ? 22.078 -38.438 -0.377 1 77.31 438 ASN B O 1
ATOM 7388 N N . GLU B 1 439 ? 24.172 -37.625 -0.325 1 73.19 439 GLU B N 1
ATOM 7389 C CA . GLU B 1 439 ? 23.922 -36.812 0.845 1 73.19 439 GLU B CA 1
ATOM 7390 C C . GLU B 1 439 ? 23.328 -35.438 0.442 1 73.19 439 GLU B C 1
ATOM 7392 O O . GLU B 1 439 ? 23.172 -34.562 1.283 1 73.19 439 GLU B O 1
ATOM 7397 N N . LYS B 1 440 ? 23.141 -35.312 -0.865 1 66.94 440 LYS B N 1
ATOM 7398 C CA . LYS B 1 440 ? 22.453 -34.188 -1.454 1 66.94 440 LYS B CA 1
ATOM 7399 C C . LYS B 1 440 ? 23.25 -32.875 -1.231 1 66.94 440 LYS B C 1
ATOM 7401 O O . LYS B 1 440 ? 22.672 -31.828 -0.973 1 66.94 440 LYS B O 1
ATOM 7406 N N . VAL B 1 441 ? 24.516 -33.125 -1.165 1 71.38 441 VAL B N 1
ATOM 7407 C CA . VAL B 1 441 ? 25.406 -31.953 -1.118 1 71.38 441 VAL B CA 1
ATOM 7408 C C . VAL B 1 441 ? 25.469 -31.312 -2.498 1 71.38 441 VAL B C 1
ATOM 7410 O O . VAL B 1 441 ? 25.812 -31.969 -3.484 1 71.38 441 VAL B O 1
ATOM 7413 N N . PRO B 1 442 ? 25.188 -30.094 -2.57 1 64.06 442 PRO B N 1
ATOM 7414 C CA . PRO B 1 442 ? 25.172 -29.422 -3.873 1 64.06 442 PRO B CA 1
ATOM 7415 C C . PRO B 1 442 ? 26.547 -29.406 -4.543 1 64.06 442 PRO B C 1
ATOM 7417 O O . PRO B 1 442 ? 27.562 -29.281 -3.865 1 64.06 442 PRO B O 1
ATOM 7420 N N . SER B 1 443 ? 26.531 -29.578 -5.883 1 68.81 443 SER B N 1
ATOM 7421 C CA . SER B 1 443 ? 27.766 -29.688 -6.648 1 68.81 443 SER B CA 1
ATOM 7422 C C . SER B 1 443 ? 28.609 -28.422 -6.512 1 68.81 443 SER B C 1
ATOM 7424 O O . SER B 1 443 ? 29.844 -28.5 -6.434 1 68.81 443 SER B O 1
ATOM 7426 N N . GLY B 1 444 ? 27.953 -27.391 -6.336 1 60.44 444 GLY B N 1
ATOM 7427 C CA . GLY B 1 444 ? 28.656 -26.125 -6.312 1 60.44 444 GLY B CA 1
ATOM 7428 C C . GLY B 1 444 ? 29.5 -25.922 -5.07 1 60.44 444 GLY B C 1
ATOM 7429 O O . GLY B 1 444 ? 30.438 -25.125 -5.07 1 60.44 444 GLY B O 1
ATOM 7430 N N . ILE B 1 445 ? 29.234 -26.672 -4.113 1 64.06 445 ILE B N 1
ATOM 7431 C CA . ILE B 1 445 ? 30 -26.469 -2.893 1 64.06 445 ILE B CA 1
ATOM 7432 C C . ILE B 1 445 ? 30.891 -27.688 -2.633 1 64.06 445 ILE B C 1
ATOM 7434 O O . ILE B 1 445 ? 31.641 -27.719 -1.656 1 64.06 445 ILE B O 1
ATOM 7438 N N . ARG B 1 446 ? 30.812 -28.609 -3.455 1 74.5 446 ARG B N 1
ATOM 7439 C CA . ARG B 1 446 ? 31.531 -29.859 -3.201 1 74.5 446 ARG B CA 1
ATOM 7440 C C . ARG B 1 446 ? 33.031 -29.641 -3.254 1 74.5 446 ARG B C 1
ATOM 7442 O O . ARG B 1 446 ? 33.781 -30.312 -2.543 1 74.5 446 ARG B O 1
ATOM 7449 N N . ASP B 1 447 ? 33.281 -28.703 -4.062 1 71.44 447 ASP B N 1
ATOM 7450 C CA . ASP B 1 447 ? 34.719 -28.453 -4.188 1 71.44 447 ASP B CA 1
ATOM 7451 C C . ASP B 1 447 ? 35.25 -27.672 -2.979 1 71.44 447 ASP B C 1
ATOM 7453 O O . ASP B 1 447 ? 36.438 -27.609 -2.752 1 71.44 447 ASP B O 1
ATOM 7457 N N . ASP B 1 448 ? 34.281 -27.312 -2.156 1 68.38 448 ASP B N 1
ATOM 7458 C CA . ASP B 1 448 ? 34.688 -26.531 -0.987 1 68.38 448 ASP B CA 1
ATOM 7459 C C . ASP B 1 448 ? 34.75 -27.406 0.264 1 68.38 448 ASP B C 1
ATOM 7461 O O . ASP B 1 448 ? 35.125 -26.922 1.341 1 68.38 448 ASP B O 1
ATOM 7465 N N . ILE B 1 449 ? 34.406 -28.5 0.111 1 78.56 449 ILE B N 1
ATOM 7466 C CA . ILE B 1 449 ? 34.406 -29.422 1.248 1 78.56 449 ILE B CA 1
ATOM 7467 C C . ILE B 1 449 ? 35.844 -29.766 1.637 1 78.56 449 ILE B C 1
ATOM 7469 O O . ILE B 1 449 ? 36.656 -30.109 0.779 1 78.56 449 ILE B O 1
ATOM 7473 N N . PHE B 1 450 ? 36.156 -29.531 2.934 1 79.44 450 PHE B N 1
ATOM 7474 C CA . PHE B 1 450 ? 37.406 -30.062 3.447 1 79.44 450 PHE B CA 1
ATOM 7475 C C . PHE B 1 450 ? 37.344 -31.562 3.641 1 79.44 450 PHE B C 1
ATOM 7477 O O . PHE B 1 450 ? 36.438 -32.062 4.328 1 79.44 450 PHE B O 1
ATOM 7484 N N . VAL B 1 451 ? 38.25 -32.125 2.91 1 86.81 451 VAL B N 1
ATOM 7485 C CA . VAL B 1 451 ? 38.312 -33.594 2.99 1 86.81 451 VAL B CA 1
ATOM 7486 C C . VAL B 1 451 ? 39.531 -34 3.816 1 86.81 451 VAL B C 1
ATOM 7488 O O . VAL B 1 451 ? 40.656 -33.562 3.541 1 86.81 451 VAL B O 1
ATOM 7491 N N . LEU B 1 452 ? 39.281 -34.688 4.863 1 88.25 452 LEU B N 1
ATOM 7492 C CA . LEU B 1 452 ? 40.344 -35.406 5.574 1 88.25 452 LEU B CA 1
ATOM 7493 C C . LEU B 1 452 ? 40.562 -36.781 4.984 1 88.25 452 LEU B C 1
ATOM 7495 O O . LEU B 1 452 ? 39.719 -37.656 5.109 1 88.25 452 LEU B O 1
ATOM 7499 N N . ALA B 1 453 ? 41.781 -36.812 4.305 1 90.56 453 ALA B N 1
ATOM 7500 C CA . ALA B 1 453 ? 42.031 -38.094 3.613 1 90.56 453 ALA B CA 1
ATOM 7501 C C . ALA B 1 453 ? 43.406 -38.625 3.953 1 90.56 453 ALA B C 1
ATOM 7503 O O . ALA B 1 453 ? 44.312 -37.906 4.359 1 90.56 453 ALA B O 1
ATOM 7504 N N . ASP B 1 454 ? 43.562 -40 3.758 1 88.44 454 ASP B N 1
ATOM 7505 C CA . ASP B 1 454 ? 44.875 -40.625 3.904 1 88.44 454 ASP B CA 1
ATOM 7506 C C . ASP B 1 454 ? 45.562 -40.812 2.549 1 88.44 454 ASP B C 1
ATOM 7508 O O . ASP B 1 454 ? 45.062 -40.312 1.531 1 88.44 454 ASP B O 1
ATOM 7512 N N . ASN B 1 455 ? 46.719 -41.406 2.621 1 85.81 455 ASN B N 1
ATOM 7513 C CA . ASN B 1 455 ? 47.531 -41.531 1.421 1 85.81 455 ASN B CA 1
ATOM 7514 C C . ASN B 1 455 ? 46.844 -42.406 0.374 1 85.81 455 ASN B C 1
ATOM 7516 O O . ASN B 1 455 ? 47.188 -42.375 -0.809 1 85.81 455 ASN B O 1
ATOM 7520 N N . GLN B 1 456 ? 45.938 -43.188 0.809 1 86.25 456 GLN B N 1
ATOM 7521 C CA . GLN B 1 456 ? 45.219 -44.062 -0.114 1 86.25 456 GLN B CA 1
ATOM 7522 C C . GLN B 1 456 ? 43.938 -43.375 -0.637 1 86.25 456 GLN B C 1
ATOM 7524 O O . GLN B 1 456 ? 43.125 -44.031 -1.304 1 86.25 456 GLN B O 1
ATOM 7529 N N . GLN B 1 457 ? 43.75 -42.156 -0.311 1 89.75 457 GLN B N 1
ATOM 7530 C CA . GLN B 1 457 ? 42.594 -41.344 -0.706 1 89.75 457 GLN B CA 1
ATOM 7531 C C . GLN B 1 457 ? 41.312 -41.812 -0.034 1 89.75 457 GLN B C 1
ATOM 7533 O O . GLN B 1 457 ? 40.219 -41.562 -0.546 1 89.75 457 GLN B O 1
ATOM 7538 N N . GLU B 1 458 ? 41.5 -42.562 1.09 1 89.38 458 GLU B N 1
ATOM 7539 C CA . GLU B 1 458 ? 40.344 -42.812 1.936 1 89.38 458 GLU B CA 1
ATOM 7540 C C . GLU B 1 458 ? 39.969 -41.594 2.756 1 89.38 458 GLU B C 1
ATOM 7542 O O . GLU B 1 458 ? 40.781 -41.031 3.461 1 89.38 458 GLU B O 1
ATOM 7547 N N . VAL B 1 459 ? 38.656 -41.25 2.668 1 91 459 VAL B N 1
ATOM 7548 C CA . VAL B 1 459 ? 38.156 -40.062 3.338 1 91 459 VAL B CA 1
ATOM 7549 C C . VAL B 1 459 ? 37.688 -40.406 4.746 1 91 459 VAL B C 1
ATOM 7551 O O . VAL B 1 459 ? 36.844 -41.281 4.918 1 91 459 VAL B O 1
ATOM 7554 N N . TRP B 1 460 ? 38.219 -39.656 5.707 1 87.94 460 TRP B N 1
ATOM 7555 C CA . TRP B 1 460 ? 37.906 -39.938 7.105 1 87.94 460 TRP B CA 1
ATOM 7556 C C . TRP B 1 460 ? 36.938 -38.906 7.656 1 87.94 460 TRP B C 1
ATOM 7558 O O . TRP B 1 460 ? 36.281 -39.125 8.672 1 87.94 460 TRP B O 1
ATOM 7568 N N . GLY B 1 461 ? 36.906 -37.812 7.02 1 87.62 461 GLY B N 1
ATOM 7569 C CA . GLY B 1 461 ? 36.031 -36.75 7.461 1 87.62 461 GLY B CA 1
ATOM 7570 C C . GLY B 1 461 ? 35.75 -35.719 6.391 1 87.62 461 GLY B C 1
ATOM 7571 O O . GLY B 1 461 ? 36.625 -35.469 5.531 1 87.62 461 GLY B O 1
ATOM 7572 N N . LEU B 1 462 ? 34.594 -35.219 6.438 1 85 462 LEU B N 1
ATOM 7573 C CA . LEU B 1 462 ? 34.188 -34.094 5.57 1 85 462 LEU B CA 1
ATOM 7574 C C . LEU B 1 462 ? 33.688 -32.906 6.391 1 85 462 LEU B C 1
ATOM 7576 O O . LEU B 1 462 ? 32.938 -33.094 7.332 1 85 462 LEU B O 1
ATOM 7580 N N . PHE B 1 463 ? 34.312 -31.844 6.125 1 78.31 463 PHE B N 1
ATOM 7581 C CA . PHE B 1 463 ? 33.938 -30.625 6.832 1 78.31 463 PHE B CA 1
ATOM 7582 C C . PHE B 1 463 ? 33.625 -29.5 5.852 1 78.31 463 PHE B C 1
ATOM 7584 O O . PHE B 1 463 ? 34.375 -29.266 4.898 1 78.31 463 PHE B O 1
ATOM 7591 N N . LEU B 1 464 ? 32.406 -29 6.027 1 70.19 464 LEU B N 1
ATOM 7592 C CA . LEU B 1 464 ? 32 -27.875 5.18 1 70.19 464 LEU B CA 1
ATOM 7593 C C . LEU B 1 464 ? 31.281 -26.812 5.992 1 70.19 464 LEU B C 1
ATOM 7595 O O . LEU B 1 464 ? 30.266 -27.094 6.648 1 70.19 464 LEU B O 1
ATOM 7599 N N . ASN B 1 465 ? 31.688 -25.547 5.902 1 59.44 465 ASN B N 1
ATOM 7600 C CA . ASN B 1 465 ? 31.031 -24.359 6.445 1 59.44 465 ASN B CA 1
ATOM 7601 C C . ASN B 1 465 ? 30.609 -24.562 7.895 1 59.44 465 ASN B C 1
ATOM 7603 O O . ASN B 1 465 ? 29.469 -24.297 8.258 1 59.44 465 ASN B O 1
ATOM 7607 N N . GLY B 1 466 ? 31.547 -25.109 8.719 1 62.69 466 GLY B N 1
ATOM 7608 C CA . GLY B 1 466 ? 31.297 -25.266 10.148 1 62.69 466 GLY B CA 1
ATOM 7609 C C . GLY B 1 466 ? 30.562 -26.562 10.484 1 62.69 466 GLY B C 1
ATOM 7610 O O . GLY B 1 466 ? 30.344 -26.859 11.664 1 62.69 466 GLY B O 1
ATOM 7611 N N . GLU B 1 467 ? 30.25 -27.25 9.453 1 68.81 467 GLU B N 1
ATOM 7612 C CA . GLU B 1 467 ? 29.5 -28.484 9.688 1 68.81 467 GLU B CA 1
ATOM 7613 C C . GLU B 1 467 ? 30.297 -29.719 9.234 1 68.81 467 GLU B C 1
ATOM 7615 O O . GLU B 1 467 ? 30.969 -29.672 8.203 1 68.81 467 GLU B O 1
ATOM 7620 N N . VAL B 1 468 ? 30.234 -30.734 10.164 1 76.5 468 VAL B N 1
ATOM 7621 C CA . VAL B 1 468 ? 30.812 -32.031 9.812 1 76.5 468 VAL B CA 1
ATOM 7622 C C . VAL B 1 468 ? 29.812 -32.844 9.023 1 76.5 468 VAL B C 1
ATOM 7624 O O . VAL B 1 468 ? 28.719 -33.156 9.516 1 76.5 468 VAL B O 1
ATOM 7627 N N . LEU B 1 469 ? 30.156 -33.094 7.793 1 76.5 469 LEU B N 1
ATOM 7628 C CA . LEU B 1 469 ? 29.234 -33.812 6.918 1 76.5 469 LEU B CA 1
ATOM 7629 C C . LEU B 1 469 ? 29.406 -35.344 7.055 1 76.5 469 LEU B C 1
ATOM 7631 O O . LEU B 1 469 ? 28.484 -36.094 6.773 1 76.5 469 LEU B O 1
ATOM 7635 N N . TYR B 1 470 ? 30.578 -35.719 7.367 1 80.12 470 TYR B N 1
ATOM 7636 C CA . TYR B 1 470 ? 30.938 -37.156 7.484 1 80.12 470 TYR B CA 1
ATOM 7637 C C . TYR B 1 470 ? 32.062 -37.344 8.492 1 80.12 470 TYR B C 1
ATOM 7639 O O . TYR B 1 470 ? 33 -36.531 8.547 1 80.12 470 TYR B O 1
ATOM 7647 N N . VAL B 1 471 ? 31.828 -38.281 9.391 1 79.94 471 VAL B N 1
ATOM 7648 C CA . VAL B 1 471 ? 32.844 -38.656 10.352 1 79.94 471 VAL B CA 1
ATOM 7649 C C . VAL B 1 471 ? 33.062 -40.156 10.289 1 79.94 471 VAL B C 1
ATOM 7651 O O . VAL B 1 471 ? 32.125 -40.938 10.398 1 79.94 471 VAL B O 1
ATOM 7654 N N . ASN B 1 472 ? 34.312 -40.5 9.969 1 77.12 472 ASN B N 1
ATOM 7655 C CA . ASN B 1 472 ? 34.688 -41.906 10.078 1 77.12 472 ASN B CA 1
ATOM 7656 C C . ASN B 1 472 ? 35.25 -42.219 11.469 1 77.12 472 ASN B C 1
ATOM 7658 O O . ASN B 1 472 ? 36.281 -41.688 11.867 1 77.12 472 ASN B O 1
ATOM 7662 N N . ARG B 1 473 ? 34.562 -43.062 12.156 1 76.12 473 ARG B N 1
ATOM 7663 C CA . ARG B 1 473 ? 34.969 -43.375 13.531 1 76.12 473 ARG B CA 1
ATOM 7664 C C . ARG B 1 473 ? 35.562 -44.781 13.609 1 76.12 473 ARG B C 1
ATOM 7666 O O . ARG B 1 473 ? 35.656 -45.375 14.688 1 76.12 473 ARG B O 1
ATOM 7673 N N . SER B 1 474 ? 35.812 -45.312 12.461 1 73.12 474 SER B N 1
ATOM 7674 C CA . SER B 1 474 ? 36.25 -46.688 12.445 1 73.12 474 SER B CA 1
ATOM 7675 C C . SER B 1 474 ? 37.688 -46.812 12.914 1 73.12 474 SER B C 1
ATOM 7677 O O . SER B 1 474 ? 38.156 -47.906 13.172 1 73.12 474 SER B O 1
ATOM 7679 N N . GLY B 1 475 ? 38.375 -45.75 12.992 1 71.38 475 GLY B N 1
ATOM 7680 C CA . GLY B 1 475 ? 39.75 -45.812 13.484 1 71.38 475 GLY B CA 1
ATOM 7681 C C . GLY B 1 475 ? 39.844 -45.719 14.992 1 71.38 475 GLY B C 1
ATOM 7682 O O . GLY B 1 475 ? 38.844 -45.625 15.68 1 71.38 475 GLY B O 1
ATOM 7683 N N . ALA B 1 476 ? 40.938 -46.125 15.492 1 72.38 476 ALA B N 1
ATOM 7684 C CA . ALA B 1 476 ? 41.094 -46.062 16.938 1 72.38 476 ALA B CA 1
ATOM 7685 C C . ALA B 1 476 ? 42.406 -45.406 17.312 1 72.38 476 ALA B C 1
ATOM 7687 O O . ALA B 1 476 ? 43.312 -45.312 16.484 1 72.38 476 ALA B O 1
ATOM 7688 N N . GLY B 1 477 ? 42.406 -44.688 18.453 1 76.38 477 GLY B N 1
ATOM 7689 C CA . GLY B 1 477 ? 43.625 -44.281 19.078 1 76.38 477 GLY B CA 1
ATOM 7690 C C . GLY B 1 477 ? 43.844 -42.781 19.062 1 76.38 477 GLY B C 1
ATOM 7691 O O . GLY B 1 477 ? 44.562 -42.219 19.906 1 76.38 477 GLY B O 1
ATOM 7692 N N . ALA B 1 478 ? 43.406 -42.156 17.969 1 82.69 478 ALA B N 1
ATOM 7693 C CA . ALA B 1 478 ? 43.562 -40.719 17.906 1 82.69 478 ALA B CA 1
ATOM 7694 C C . ALA B 1 478 ? 42.375 -40.031 17.234 1 82.69 478 ALA B C 1
ATOM 7696 O O . ALA B 1 478 ? 41.562 -40.719 16.594 1 82.69 478 ALA B O 1
ATOM 7697 N N . LYS B 1 479 ? 42.219 -38.812 17.609 1 89.44 479 LYS B N 1
ATOM 7698 C CA . LYS B 1 479 ? 41.094 -38.031 17.109 1 89.44 479 LYS B CA 1
ATOM 7699 C C . LYS B 1 479 ? 41.531 -36.812 16.312 1 89.44 479 LYS B C 1
ATOM 7701 O O . LYS B 1 479 ? 42.531 -36.188 16.672 1 89.44 479 LYS B O 1
ATOM 7706 N N . VAL B 1 480 ? 40.844 -36.656 15.234 1 87.56 480 VAL B N 1
ATOM 7707 C CA . VAL B 1 480 ? 41.062 -35.438 14.469 1 87.56 480 VAL B CA 1
ATOM 7708 C C . VAL B 1 480 ? 39.906 -34.469 14.766 1 87.56 480 VAL B C 1
ATOM 7710 O O . VAL B 1 480 ? 38.75 -34.812 14.68 1 87.56 480 VAL B O 1
ATOM 7713 N N . LEU B 1 481 ? 40.344 -33.25 15.102 1 83.88 481 LEU B N 1
ATOM 7714 C CA . LEU B 1 481 ? 39.406 -32.219 15.516 1 83.88 481 LEU B CA 1
ATOM 7715 C C . LEU B 1 481 ? 39.438 -31.031 14.562 1 83.88 481 LEU B C 1
ATOM 7717 O O . LEU B 1 481 ? 40.438 -30.812 13.883 1 83.88 481 LEU B O 1
ATOM 7721 N N . VAL B 1 482 ? 38.344 -30.438 14.469 1 81.25 482 VAL B N 1
ATOM 7722 C CA . VAL B 1 482 ? 38.25 -29.156 13.75 1 81.25 482 VAL B CA 1
ATOM 7723 C C . VAL B 1 482 ? 37.812 -28.047 14.703 1 81.25 482 VAL B C 1
ATOM 7725 O O . VAL B 1 482 ? 36.938 -28.266 15.539 1 81.25 482 VAL B O 1
ATOM 7728 N N . ASN B 1 483 ? 38.531 -26.969 14.68 1 76.56 483 ASN B N 1
ATOM 7729 C CA . ASN B 1 483 ? 38.188 -25.781 15.469 1 76.56 483 ASN B CA 1
ATOM 7730 C C . ASN B 1 483 ? 38.031 -24.547 14.586 1 76.56 483 ASN B C 1
ATOM 7732 O O . ASN B 1 483 ? 38.844 -24.328 13.672 1 76.56 483 ASN B O 1
ATOM 7736 N N . PHE B 1 484 ? 36.875 -23.906 14.75 1 64.69 484 PHE B N 1
ATOM 7737 C CA . PHE B 1 484 ? 36.531 -22.703 13.977 1 64.69 484 PHE B CA 1
ATOM 7738 C C . PHE B 1 484 ? 36.5 -21.469 14.867 1 64.69 484 PHE B C 1
ATOM 7740 O O . PHE B 1 484 ? 36.156 -21.562 16.047 1 64.69 484 PHE B O 1
#

Organism: Aerococcus viridans (strain ATCC 11563 / DSM 20340 / CCUG 4311 / JCM 20461 / NBRC 12219 / NCTC 8251 / M1) (NCBI:txid655812)